Protein AF-A0A7W7TY33-F1 (afdb_monomer_lite)

Secondary structure (DSSP, 8-state):
--GGGT----HHHHHHHHHHHHHS---TTSHHHHHSS--PPPPP------------------------------PPPPPP-------------EEEEE----PPPTTTTTHHHHHHHTGGG--EEEEEEEEEE-HHHHHHHHHHHSS----EEEEEEE--EEEEEEE--GGGGGTHHHHHHHHHHHHHTT-SS-EEEEEEE-SSTT-SEEESSTT-TTPPPB-GGGG--TTS-EEEEEEE-S-SHHHHSSHHHHHHHHHHTTS-EEEEESS-GGGGGGSS--EEEEEEE-SSSSS-GGGSEEE-SSS-TTT----S---BEE-SSHHHHHHHHHHHHSTT-EEEEEEEPP-SS--S--SS--SSS-HHHHHHHHHHHS-HHHHHHHHHHHHH-SB-HHHHHHHHHHT-TT--HHHHHHHHHTT-EEE-S-TT----GGG--EEE-HHHHHHHHTTS-HHHHHHHHHHHHHHHHHHTTS-S----EEE-TT-SEEE-TT---SHHHHHHHHHHTTPPPPP---------------------------------------PPPP----------------TTTS---TTEEEPPTTS-SEETTEEEEEEESSS-SSEEEEEEE-TT--EEEEEEESSS-HHHHHHHHHHHHHHHHHHTTSSSPPEEEEESSSSS-EEEEE--BSSTT-TTSPBPEEHHHHHHHH---TT-HHHHHHHHHHHHHHHHHHHTTEE-----GGGEEE-SS-EEE--GGG-EETTB--TTTTTT----TTSPPS--TT--S-----HHHHHHHHHHHHHHHHH---SS---HHHHHHHHHHTT--HHHHHHHHHHT-SSGGGSPPHHHHHHHHHTTS--------------PPPP---------S--EEEETTEEEEEEEEE--SSS-B-GGGEEEEEEEEEPP--HHHHHHHHHHHHHHHHHHHTT-------EEEEEEEEEEEE-TTT--EEEEEEEEEEEHHHHHHHGGGTTSBPTTTS-BHHHHHTTTS-GGGS-GGG---EEEEEEEEETTTTEEEEEEE-TT-SSSTTSEE-SEEEE-BGGGS-TTSPPP-HHHHHHHHIIIII---TTS--EEEEEEEEEETTTTEEEEEEEEEETT--HHHHHHHHHT--TTTTSEEEEEEEESSHHHHHHHHHTS-GGGB-TTHHHHHHHHHHHHHHHHTTT-GGGHHHHHHHHHHHHHHHHHHT---

Organism: NCBI:txid2663842

Foldseek 3Di:
DVVVVVDDDDPVRVVVVVVCVVVDDPDCPDPVNVVPPPDDDDDDDDDDDDDDDDDDDDDDDDDDDDDDDDDDDDDDDDDDDDDDDDDDDDDDWFFWFFFDDPDDQPCNVPLVLQLVLLVLLQFWDFDPVAKDFPVVVQVVCCVVPVDNDTDIGRDTHQQAAEEEEEEQDLLCLLVVSVSVSVQVSVVVSNSHNYYHYWYFHQADPPPRWTFPPHLDPDGDTHDLCVQADQVQRYEYEYEEQQAGPCLQVCVVVVSQLVNLQRKHYEYAHRADPVCCVQHSFDWDKWKWAAQDQIGHQQRIDIHHPPDDCVVDPDPGRWYFYAYSHSVQSSLSSCRNNDHGDIDITTTGDDCPDRPPNLFDDPDDDDLVVLLVSLVVRADPLLLLLLLLDLLQDQFFSVVSVLLQVLVDDVRDSNSVSSNVRSPQKDFPDDPPDPDRSRRTTIHGDPVSSVVSNVPDDLVVSVSSLVSSVVSRVVRGPDDDDGDPIDRDNPHPDIDDPVNHGRPVSVCVSCVVVVHDDPDDDDDDDDDDDDDDDDDDDDDDDDDDDDDDDDDDDDDDDDDDDDDDDDDDDDDDDDDPPPPVNLCQAPQKDADDPLDDQDDPQWGFGIWGDPDDPQWTWTWTAHPVRFTKIKIFGDNDDLVLVLLLQVQQQVLLVQCCCQQAFHWPDWASPDVRGMTITHFDFQENPDSSGHGFDQQVSVCVVPPAPQPDPLLLQQLLQLLRSLLSCVVSQKDQLADDSRQWGDHPPGIHGDDRSQIAGNNRTRPCNVVRHDPALLFQDPDDPDDPDPPDRDSLRSLSSSLVRSLCNNQVDGHDPLDVVVSVVSNVVSVDDPQLSVLSNQSRDNDSVSHDGSVVSNVSSVVVPPDDDDDDDDADFDDDDDDDDDDDDDDDDPPQDAFLNDRFLKFFPDFDLLDFQDQVLEFEAEDAAEADDDPQLVVLLVVLVVVQVVCVVVVHDHDDKFKFKFWQAKDWDADPPPRHTRIYTYIYIDIPSLLCSALVQQVPQRPPPRDGVCCVFVPPDTLRPGRRSLARWEKEAEFEAEQPQQWTKWFAFDQPDDALHQAIAGNFMDIHGPVQCDPVRDGRTSVVVVQVRCCQAQVQDPPFDKDKGFRGKMARNNRRYIYTAMYIYRNPDDPVRSVVSVVVPGNPPNGTDDMDIWRLALLGLSLVVLVDDSSRHRRCGVVSSLSNNQNVQCVVVVSDNCSNVRNVVSSVVSSVVSVVVVDRD

pLDDT: mean 74.13, std 21.99, range [22.78, 98.38]

InterPro domains:
  IPR000086 NUDIX hydrolase domain [PS51462] (1025-1182)
  IPR000719 Protein kinase domain [PS50011] (601-867)
  IPR000719 Protein kinase domain [SM00220] (613-858)
  IPR011009 Protein kinase-like domain superfamily [SSF56112] (617-857)
  IPR047738 SAV_2336-like, N-terminal [NF041121] (11-476)

Radius of gyration: 40.47 Å; chains: 1; bounding box: 117×120×110 Å

Structure (mmCIF, N/CA/C/O backbone):
data_AF-A0A7W7TY33-F1
#
_entry.id   AF-A0A7W7TY33-F1
#
loop_
_atom_site.group_PDB
_atom_site.id
_atom_site.type_symbol
_atom_site.label_atom_id
_atom_site.label_alt_id
_atom_site.label_comp_id
_atom_site.label_asym_id
_atom_site.label_entity_id
_atom_site.label_seq_id
_atom_site.pdbx_PDB_ins_code
_atom_site.Cartn_x
_atom_site.Cartn_y
_atom_site.Cartn_z
_atom_site.occupancy
_atom_site.B_iso_or_equiv
_atom_site.auth_seq_id
_atom_site.auth_comp_id
_atom_site.auth_asym_id
_atom_site.auth_atom_id
_atom_site.pdbx_PDB_model_num
ATOM 1 N N . MET A 1 1 ? -62.928 -41.002 2.457 1.00 47.41 1 MET A N 1
ATOM 2 C CA . MET A 1 1 ? -61.979 -40.848 1.328 1.00 47.41 1 MET A CA 1
ATOM 3 C C . MET A 1 1 ? -60.578 -41.348 1.660 1.00 47.41 1 MET A C 1
ATOM 5 O O . MET A 1 1 ? -60.188 -42.322 1.042 1.00 47.41 1 MET A O 1
ATOM 9 N N . LEU A 1 2 ? -59.819 -40.757 2.600 1.00 51.94 2 LEU A N 1
ATOM 10 C CA . LEU A 1 2 ? -58.489 -41.295 2.966 1.00 51.94 2 LEU A CA 1
ATOM 11 C C . LEU A 1 2 ? -58.579 -42.592 3.796 1.00 51.94 2 LEU A C 1
ATOM 13 O O . LEU A 1 2 ? -57.885 -43.550 3.478 1.00 51.94 2 LEU A O 1
ATOM 17 N N . ALA A 1 3 ? -59.533 -42.698 4.728 1.00 49.41 3 ALA A N 1
ATOM 18 C CA . ALA A 1 3 ? -59.826 -43.958 5.431 1.00 49.41 3 ALA A CA 1
ATOM 19 C C . ALA A 1 3 ? -60.241 -45.111 4.483 1.00 49.41 3 ALA A C 1
ATOM 21 O O . ALA A 1 3 ? -59.934 -46.270 4.737 1.00 49.41 3 ALA A O 1
ATOM 22 N N . ASP A 1 4 ? -60.865 -44.796 3.340 1.00 54.66 4 ASP A N 1
ATOM 23 C CA . ASP A 1 4 ? -61.274 -45.792 2.332 1.00 54.66 4 ASP A CA 1
ATOM 24 C C . ASP A 1 4 ? -60.102 -46.277 1.456 1.00 54.66 4 ASP A C 1
ATOM 26 O O . ASP A 1 4 ? -60.261 -47.211 0.674 1.00 54.66 4 ASP A O 1
ATOM 30 N N . SER A 1 5 ? -58.925 -45.646 1.569 1.00 61.31 5 SER A N 1
ATOM 31 C CA . SER A 1 5 ? -57.701 -46.045 0.858 1.00 61.31 5 SER A CA 1
ATOM 32 C C . SER A 1 5 ? -56.844 -47.060 1.630 1.00 61.31 5 SER A C 1
ATOM 34 O O . SER A 1 5 ? -55.813 -47.496 1.124 1.00 61.31 5 SER A O 1
ATOM 36 N N . GLY A 1 6 ? -57.288 -47.469 2.828 1.00 52.22 6 GLY A N 1
ATOM 37 C CA . GLY A 1 6 ? -56.640 -48.500 3.646 1.00 52.22 6 GLY A CA 1
ATOM 38 C C . GLY A 1 6 ? -55.338 -48.061 4.323 1.00 52.22 6 GLY A C 1
ATOM 39 O O . GLY A 1 6 ? -54.584 -48.913 4.786 1.00 52.22 6 GLY A O 1
ATOM 40 N N . VAL A 1 7 ? -55.065 -46.755 4.370 1.00 56.97 7 VAL A N 1
ATOM 41 C CA . VAL A 1 7 ? -53.898 -46.183 5.049 1.00 56.97 7 VAL A CA 1
ATOM 42 C C . VAL A 1 7 ? -54.368 -45.547 6.354 1.00 56.97 7 VAL A C 1
ATOM 44 O O . VAL A 1 7 ? -55.088 -44.548 6.324 1.00 56.97 7 VAL A O 1
ATOM 47 N N . ASP A 1 8 ? -53.985 -46.144 7.483 1.00 56.97 8 ASP A N 1
ATOM 48 C CA . ASP A 1 8 ? -54.199 -45.562 8.810 1.00 56.97 8 ASP A CA 1
ATOM 49 C C . ASP A 1 8 ? -53.185 -44.430 9.001 1.00 56.97 8 ASP A C 1
ATOM 51 O O . ASP A 1 8 ? -51.979 -44.674 9.045 1.00 56.97 8 ASP A O 1
ATOM 55 N N . LEU A 1 9 ? -53.672 -43.191 9.046 1.00 67.50 9 LEU A N 1
ATOM 56 C CA . LEU A 1 9 ? -52.867 -41.999 9.309 1.00 67.50 9 LEU A CA 1
ATOM 57 C C . LEU A 1 9 ? -53.221 -41.478 10.698 1.00 67.50 9 LEU A C 1
ATOM 59 O O . LEU A 1 9 ? -54.401 -41.359 11.034 1.00 67.50 9 LEU A O 1
ATOM 63 N N . SER A 1 10 ? -52.206 -41.146 11.487 1.00 74.75 10 SER A N 1
ATOM 64 C CA . SER A 1 10 ? -52.386 -40.433 12.751 1.00 74.75 10 SER A CA 1
ATOM 65 C C . SER A 1 10 ? -52.919 -39.011 12.525 1.00 74.75 10 SER A C 1
ATOM 67 O O . SER A 1 10 ? -52.795 -38.446 11.436 1.00 74.75 10 SER A O 1
ATOM 69 N N . ASP A 1 11 ? -53.493 -38.404 13.568 1.00 68.81 11 ASP A N 1
ATOM 70 C CA . ASP A 1 11 ? -54.038 -37.040 13.495 1.00 68.81 11 ASP A CA 1
ATOM 71 C C . ASP A 1 11 ? -52.972 -36.005 13.074 1.00 68.81 11 ASP A C 1
ATOM 73 O O . ASP A 1 11 ? -53.282 -35.054 12.354 1.00 68.81 11 ASP A O 1
ATOM 77 N N . GLU A 1 12 ? -51.708 -36.209 13.464 1.00 62.41 12 GLU A N 1
ATOM 78 C CA . GLU A 1 12 ? -50.574 -35.371 13.044 1.00 62.41 12 GLU A CA 1
ATOM 79 C C . GLU A 1 12 ? -50.222 -35.575 11.566 1.00 62.41 12 GLU A C 1
ATOM 81 O O . GLU A 1 12 ? -50.047 -34.599 10.839 1.00 62.41 12 GLU A O 1
ATOM 86 N N . GLU A 1 13 ? -50.208 -36.816 11.076 1.00 68.00 13 GLU A N 1
ATOM 87 C CA . GLU A 1 13 ? -49.953 -37.100 9.659 1.00 68.00 13 GLU A CA 1
ATOM 88 C C . GLU A 1 13 ? -51.079 -36.574 8.762 1.00 68.00 13 GLU A C 1
ATOM 90 O O . GLU A 1 13 ? -50.826 -36.100 7.654 1.00 68.00 13 GLU A O 1
ATOM 95 N N . LEU A 1 14 ? -52.327 -36.594 9.239 1.00 76.12 14 LEU A N 1
ATOM 96 C CA . LEU A 1 14 ? -53.452 -35.991 8.530 1.00 76.12 14 LEU A CA 1
ATOM 97 C C . LEU A 1 14 ? -53.300 -34.464 8.434 1.00 76.12 14 LEU A C 1
ATOM 99 O O . LEU A 1 14 ? -53.557 -33.885 7.374 1.00 76.12 14 LEU A O 1
ATOM 103 N N . LEU A 1 15 ? -52.859 -33.813 9.514 1.00 71.25 15 LEU A N 1
ATOM 104 C CA . LEU A 1 15 ? -52.579 -32.376 9.530 1.00 71.25 15 LEU A CA 1
ATOM 105 C C . LEU A 1 15 ? -51.406 -32.014 8.611 1.00 71.25 15 LEU A C 1
ATOM 107 O O . LEU A 1 15 ? -51.510 -31.039 7.866 1.00 71.25 15 LEU A O 1
ATOM 111 N N . ASP A 1 16 ? -50.345 -32.821 8.588 1.00 71.25 16 ASP A N 1
ATOM 112 C CA . ASP A 1 16 ? -49.207 -32.645 7.683 1.00 71.25 16 ASP A CA 1
ATOM 113 C C . ASP A 1 16 ? -49.609 -32.821 6.215 1.00 71.25 16 ASP A C 1
ATOM 115 O O . ASP A 1 16 ? -49.199 -32.034 5.358 1.00 71.25 16 ASP A O 1
ATOM 119 N N . VAL A 1 17 ? -50.464 -33.800 5.905 1.00 74.50 17 VAL A N 1
ATOM 120 C CA . VAL A 1 17 ? -50.998 -34.006 4.549 1.00 74.50 17 VAL A CA 1
ATOM 121 C C . VAL A 1 17 ? -51.836 -32.808 4.103 1.00 74.50 17 VAL A C 1
ATOM 123 O O . VAL A 1 17 ? -51.675 -32.342 2.972 1.00 74.50 17 VAL A O 1
ATOM 126 N N . LEU A 1 18 ? -52.691 -32.268 4.976 1.00 73.38 18 LEU A N 1
ATOM 127 C CA . LEU A 1 18 ? -53.491 -31.076 4.676 1.00 73.38 18 LEU A CA 1
ATOM 128 C C . LEU A 1 18 ? -52.609 -29.827 4.512 1.00 73.38 18 LEU A C 1
ATOM 130 O O . LEU A 1 18 ? -52.807 -29.049 3.578 1.00 73.38 18 LEU A O 1
ATOM 134 N N . TRP A 1 19 ? -51.587 -29.672 5.356 1.00 74.88 19 TRP A N 1
ATOM 135 C CA . TRP A 1 19 ? -50.620 -28.575 5.291 1.00 74.88 19 TRP A CA 1
ATOM 136 C C . TRP A 1 19 ? -49.748 -28.627 4.025 1.00 74.88 19 TRP A C 1
ATOM 138 O O . TRP A 1 19 ? -49.467 -27.591 3.414 1.00 74.88 19 TRP A O 1
ATOM 148 N N . LEU A 1 20 ? -49.342 -29.829 3.598 1.00 67.69 20 LEU A N 1
ATOM 149 C CA . LEU A 1 20 ? -48.585 -30.062 2.365 1.00 67.69 20 LEU A CA 1
ATOM 150 C C . LEU A 1 20 ? -49.447 -29.861 1.118 1.00 67.69 20 LEU A C 1
ATOM 152 O O . LEU A 1 20 ? -48.968 -29.272 0.148 1.00 67.69 20 LEU A O 1
ATOM 156 N N . ALA A 1 21 ? -50.708 -30.300 1.138 1.00 72.19 21 ALA A N 1
ATOM 157 C CA . ALA A 1 21 ? -51.642 -30.110 0.028 1.00 72.19 21 ALA A CA 1
ATOM 158 C C . ALA A 1 21 ? -51.876 -28.621 -0.281 1.00 72.19 21 ALA A C 1
ATOM 160 O O . ALA A 1 21 ? -52.006 -28.244 -1.443 1.00 72.19 21 ALA A O 1
ATOM 161 N N . GLU A 1 22 ? -51.853 -27.762 0.741 1.00 61.41 22 GLU A N 1
ATOM 162 C CA . GLU A 1 22 ? -52.018 -26.314 0.586 1.00 61.41 22 GLU A CA 1
ATOM 163 C C . GLU A 1 22 ? -50.740 -25.605 0.083 1.00 61.41 22 GLU A C 1
ATOM 165 O O . GLU A 1 22 ? -50.812 -24.542 -0.535 1.00 61.41 22 GLU A O 1
ATOM 170 N N . ARG A 1 23 ? -49.553 -26.188 0.319 1.00 61.56 23 ARG A N 1
ATOM 171 C CA . ARG A 1 23 ? -48.241 -25.571 0.023 1.00 61.56 23 ARG A CA 1
ATOM 172 C C . ARG A 1 23 ? -47.513 -26.139 -1.195 1.00 61.56 23 ARG A C 1
ATOM 174 O O . ARG A 1 23 ? -46.548 -25.527 -1.659 1.00 61.56 23 ARG A O 1
ATOM 181 N N . LEU A 1 24 ? -47.936 -27.288 -1.716 1.00 57.62 24 LEU A N 1
ATOM 182 C CA . LEU A 1 24 ? -47.354 -27.882 -2.916 1.00 57.62 24 LEU A CA 1
ATOM 183 C C . LEU A 1 24 ? -48.027 -27.323 -4.188 1.00 57.62 24 LEU A C 1
ATOM 185 O O . LEU A 1 24 ? -49.253 -27.224 -4.265 1.00 57.62 24 LEU A O 1
ATOM 189 N N . PRO A 1 25 ? -47.251 -26.944 -5.221 1.00 52.38 25 PRO A N 1
ATOM 190 C CA . PRO A 1 25 ? -47.812 -26.411 -6.458 1.00 52.38 25 PRO A CA 1
ATOM 191 C C . PRO A 1 25 ? -48.638 -27.478 -7.195 1.00 52.38 25 PRO A C 1
ATOM 193 O O . PRO A 1 25 ? -48.138 -28.561 -7.503 1.00 52.38 25 PRO A O 1
ATOM 196 N N . HIS A 1 26 ? -49.883 -27.136 -7.539 1.00 54.81 26 HIS A N 1
ATOM 197 C CA . HIS A 1 26 ? -50.854 -27.989 -8.242 1.00 54.81 26 HIS A CA 1
ATOM 198 C C . HIS A 1 26 ? -50.542 -28.122 -9.746 1.00 54.81 26 HIS A C 1
ATOM 200 O O . HIS A 1 26 ? -51.379 -27.841 -10.600 1.00 54.81 26 HIS A O 1
ATOM 206 N N . SER A 1 27 ? -49.312 -28.500 -10.098 1.00 53.00 27 SER A N 1
ATOM 207 C CA . SER A 1 27 ? -48.923 -28.707 -11.498 1.00 53.00 27 SER A CA 1
ATOM 208 C C . SER A 1 27 ? -48.765 -30.192 -11.815 1.00 53.00 27 SER A C 1
ATOM 210 O O . SER A 1 27 ? -48.079 -30.917 -11.090 1.00 53.00 27 SER A O 1
ATOM 212 N N . ASP A 1 28 ? -49.298 -30.617 -12.963 1.00 50.50 28 ASP A N 1
ATOM 213 C CA . ASP A 1 28 ? -49.179 -31.972 -13.536 1.00 50.50 28 ASP A CA 1
ATOM 214 C C . ASP A 1 28 ? -47.726 -32.453 -13.767 1.00 50.50 28 ASP A C 1
ATOM 216 O O . ASP A 1 28 ? -47.497 -33.581 -14.213 1.00 50.50 28 ASP A O 1
ATOM 220 N N . GLY A 1 29 ? -46.732 -31.601 -13.490 1.00 54.44 29 GLY A N 1
ATOM 221 C CA . GLY A 1 29 ? -45.300 -31.879 -13.592 1.00 54.44 29 GLY A CA 1
ATOM 222 C C . GLY A 1 29 ? -44.601 -32.213 -12.269 1.00 54.44 29 GLY A C 1
ATOM 223 O O . GLY A 1 29 ? -43.384 -32.414 -12.283 1.00 54.44 29 GLY A O 1
ATOM 224 N N . ALA A 1 30 ? -45.313 -32.269 -11.137 1.00 50.69 30 ALA A N 1
ATOM 225 C CA . ALA A 1 30 ? -44.710 -32.601 -9.846 1.00 50.69 30 ALA A CA 1
ATOM 226 C C . ALA A 1 30 ? -44.099 -34.027 -9.846 1.00 50.69 30 ALA A C 1
ATOM 228 O O . ALA A 1 30 ? -44.675 -34.942 -10.443 1.00 50.69 30 ALA A O 1
ATOM 229 N N . PRO A 1 31 ? -42.960 -34.266 -9.160 1.00 43.66 31 PRO A N 1
ATOM 230 C CA . PRO A 1 31 ? -42.275 -35.566 -9.157 1.00 43.66 31 PRO A CA 1
ATOM 231 C C . PRO A 1 31 ? -43.176 -36.733 -8.727 1.00 43.66 31 PRO A C 1
ATOM 233 O O . PRO A 1 31 ? -43.094 -37.817 -9.301 1.00 43.66 31 PRO A O 1
ATOM 236 N N . VAL A 1 32 ? -44.086 -36.483 -7.779 1.00 44.03 32 VAL A N 1
ATOM 237 C CA . VAL A 1 32 ? -45.062 -37.464 -7.278 1.00 44.03 32 VAL A CA 1
ATOM 238 C C . VAL A 1 32 ? -46.130 -37.782 -8.334 1.00 44.03 32 VAL A C 1
ATOM 240 O O . VAL A 1 32 ? -46.418 -38.950 -8.578 1.00 44.03 32 VAL A O 1
ATOM 243 N N . ALA A 1 33 ? -46.628 -36.778 -9.066 1.00 50.41 33 ALA A N 1
ATOM 244 C CA . ALA A 1 33 ? -47.552 -36.982 -10.189 1.00 50.41 33 ALA A CA 1
ATOM 245 C C . ALA A 1 33 ? -46.900 -37.763 -11.347 1.00 50.41 33 ALA A C 1
ATOM 247 O O . ALA A 1 33 ? -47.572 -38.504 -12.062 1.00 50.41 33 ALA A O 1
ATOM 248 N N . ARG A 1 34 ? -45.574 -37.649 -11.513 1.00 49.94 34 ARG A N 1
ATOM 249 C CA . ARG A 1 34 ? -44.783 -38.435 -12.476 1.00 49.94 34 ARG A CA 1
ATOM 250 C C . ARG A 1 34 ? -44.565 -39.883 -12.032 1.00 49.94 34 ARG A C 1
ATOM 252 O O . ARG A 1 34 ? -44.548 -40.761 -12.888 1.00 49.94 34 ARG A O 1
ATOM 259 N N . ALA A 1 35 ? -44.422 -40.122 -10.728 1.00 44.88 35 ALA A N 1
ATOM 260 C CA . ALA A 1 35 ? -44.275 -41.457 -10.148 1.00 44.88 35 ALA A CA 1
ATOM 261 C C . ALA A 1 35 ? -45.592 -42.257 -10.148 1.00 44.88 35 ALA A C 1
ATOM 263 O O . ALA A 1 35 ? -45.559 -43.478 -10.255 1.00 44.88 35 ALA A O 1
ATOM 264 N N . MET A 1 36 ? -46.743 -41.575 -10.084 1.00 43.41 36 MET A N 1
ATOM 265 C CA . MET A 1 36 ? -48.071 -42.205 -10.100 1.00 43.41 36 MET A CA 1
ATOM 266 C C . MET A 1 36 ? -48.673 -42.394 -11.501 1.00 43.41 36 MET A C 1
ATOM 268 O O . MET A 1 36 ? -49.753 -42.971 -11.628 1.00 43.41 36 MET A O 1
ATOM 272 N N . ARG A 1 37 ? -48.004 -41.945 -12.575 1.00 44.72 37 ARG A N 1
ATOM 273 C CA . ARG A 1 37 ? -48.457 -42.243 -13.942 1.00 44.72 37 ARG A CA 1
ATOM 274 C C . ARG A 1 37 ? -48.167 -43.715 -14.259 1.00 44.72 37 ARG A C 1
ATOM 276 O O . ARG A 1 37 ? -46.995 -44.095 -14.248 1.00 44.72 37 ARG A O 1
ATOM 283 N N . PRO A 1 38 ? -49.179 -44.543 -14.584 1.00 40.47 38 PRO A N 1
ATOM 284 C CA . PRO A 1 38 ? -48.934 -45.909 -15.017 1.00 40.47 38 PRO A CA 1
ATOM 285 C C . PRO A 1 38 ? -48.066 -45.866 -16.275 1.00 40.47 38 PRO A C 1
ATOM 287 O O . PRO A 1 38 ? -48.416 -45.261 -17.290 1.00 40.47 38 PRO A O 1
ATOM 290 N N . ARG A 1 39 ? -46.877 -46.457 -16.171 1.00 36.03 39 ARG A N 1
ATOM 291 C CA . ARG A 1 39 ? -45.895 -46.541 -17.247 1.00 36.03 39 ARG A CA 1
ATOM 292 C C . ARG A 1 39 ? -46.512 -47.363 -18.381 1.00 36.03 39 ARG A C 1
ATOM 294 O O . ARG A 1 39 ? -46.601 -48.581 -18.275 1.00 36.03 39 ARG A O 1
ATOM 301 N N . ALA A 1 40 ? -46.969 -46.693 -19.438 1.00 34.84 40 ALA A N 1
ATOM 302 C CA . ALA A 1 40 ? -47.463 -47.359 -20.637 1.00 34.84 40 ALA A CA 1
ATOM 303 C C . ALA A 1 40 ? -46.340 -48.234 -21.212 1.00 34.84 40 ALA A C 1
ATOM 305 O O . ALA A 1 40 ? -45.254 -47.743 -21.533 1.00 34.84 40 ALA A O 1
ATOM 306 N N . ALA A 1 41 ? -46.590 -49.539 -21.270 1.00 32.44 41 ALA A N 1
ATOM 307 C CA . ALA A 1 41 ? -45.672 -50.503 -21.848 1.00 32.44 41 ALA A CA 1
ATOM 308 C C . ALA A 1 41 ? -45.509 -50.231 -23.359 1.00 32.44 41 ALA A C 1
ATOM 310 O O . ALA A 1 41 ? -46.512 -50.008 -24.041 1.00 32.44 41 ALA A O 1
ATOM 311 N N . PRO A 1 42 ? -44.280 -50.242 -23.905 1.00 35.22 42 PRO A N 1
ATOM 312 C CA . PRO A 1 42 ? -44.078 -50.252 -25.349 1.00 35.22 42 PRO A CA 1
ATOM 313 C C . PRO A 1 42 ? -44.578 -51.583 -25.951 1.00 35.22 42 PRO A C 1
ATOM 315 O O . PRO A 1 42 ? -44.583 -52.604 -25.257 1.00 35.22 42 PRO A O 1
ATOM 318 N N . PRO A 1 43 ? -45.026 -51.592 -27.220 1.00 34.62 43 PRO A N 1
ATOM 319 C CA . PRO A 1 43 ? -45.651 -52.759 -27.829 1.00 34.62 43 PRO A CA 1
ATOM 320 C C . PRO A 1 43 ? -44.643 -53.897 -28.029 1.00 34.62 43 PRO A C 1
ATOM 322 O O . PRO A 1 43 ? -43.539 -53.696 -28.532 1.00 34.62 43 PRO A O 1
ATOM 325 N N . SER A 1 44 ? -45.064 -55.100 -27.641 1.00 34.28 44 SER A N 1
ATOM 326 C CA . SER A 1 44 ? -44.389 -56.364 -27.928 1.00 34.28 44 SER A CA 1
ATOM 327 C C . SER A 1 44 ? -44.562 -56.742 -29.401 1.00 34.28 44 SER A C 1
ATOM 329 O O . SER A 1 44 ? -45.684 -56.752 -29.907 1.00 34.28 44 SER A O 1
ATOM 331 N N . ALA A 1 45 ? -43.463 -57.111 -30.059 1.00 30.64 45 ALA A N 1
ATOM 332 C CA . ALA A 1 45 ? -43.466 -57.945 -31.258 1.00 30.64 45 ALA A CA 1
ATOM 333 C C . ALA A 1 45 ? -42.307 -58.957 -31.170 1.00 30.64 45 ALA A C 1
ATOM 335 O O . ALA A 1 45 ? -41.191 -58.705 -31.607 1.00 30.64 45 ALA A O 1
ATOM 336 N N . LEU A 1 46 ? -42.623 -60.049 -30.469 1.00 31.48 46 LEU A N 1
ATOM 337 C CA . LEU A 1 46 ? -42.194 -61.452 -30.583 1.00 31.48 46 LEU A CA 1
ATOM 338 C C . LEU A 1 46 ? -41.019 -61.821 -31.512 1.00 31.48 46 LEU A C 1
ATOM 340 O O . LEU A 1 46 ? -41.044 -61.553 -32.711 1.00 31.48 46 LEU A O 1
ATOM 344 N N . GLY A 1 47 ? -40.099 -62.620 -30.959 1.00 29.33 47 GLY A N 1
ATOM 345 C CA . GLY A 1 47 ? -39.107 -63.395 -31.705 1.00 29.33 47 GLY A CA 1
ATOM 346 C C . GLY A 1 47 ? -38.312 -64.377 -30.834 1.00 29.33 47 GLY A C 1
ATOM 347 O O . GLY A 1 47 ? -37.150 -64.125 -30.558 1.00 29.33 47 GLY A O 1
ATOM 348 N N . GLU A 1 48 ? -38.986 -65.462 -30.436 1.00 30.55 48 GLU A N 1
ATOM 349 C CA . GLU A 1 48 ? -38.490 -66.826 -30.143 1.00 30.55 48 GLU A CA 1
ATOM 350 C C . GLU A 1 48 ? -37.517 -67.131 -28.976 1.00 30.55 48 GLU A C 1
ATOM 352 O O . GLU A 1 48 ? -36.444 -66.564 -28.794 1.00 30.55 48 GLU A O 1
ATOM 357 N N . GLU A 1 49 ? -37.950 -68.132 -28.202 1.00 29.70 49 GLU A N 1
ATOM 358 C CA . GLU A 1 49 ? -37.365 -68.752 -27.011 1.00 29.70 49 GLU A CA 1
ATOM 359 C C . GLU A 1 49 ? -36.201 -69.707 -27.323 1.00 29.70 49 GLU A C 1
ATOM 361 O O . GLU A 1 49 ? -36.302 -70.479 -28.277 1.00 29.70 49 GLU A O 1
ATOM 366 N N . ARG A 1 50 ? -35.197 -69.789 -26.423 1.00 27.62 50 ARG A N 1
ATOM 367 C CA . ARG A 1 50 ? -34.741 -71.033 -25.735 1.00 27.62 50 ARG A CA 1
ATOM 368 C C . ARG A 1 50 ? -33.539 -70.797 -24.780 1.00 27.62 50 ARG A C 1
ATOM 370 O O . ARG A 1 50 ? -32.926 -69.741 -24.866 1.00 27.62 50 ARG A O 1
ATOM 377 N N . PRO A 1 51 ? -33.234 -71.702 -23.819 1.00 33.91 51 PRO A N 1
ATOM 378 C CA . PRO A 1 51 ? -33.496 -71.474 -22.393 1.00 33.91 51 PRO A CA 1
ATOM 379 C C . PRO A 1 51 ? -32.245 -71.464 -21.479 1.00 33.91 51 PRO A C 1
ATOM 381 O O . PRO A 1 51 ? -31.142 -71.823 -21.887 1.00 33.91 51 PRO A O 1
ATOM 384 N N . LEU A 1 52 ? -32.475 -71.072 -20.219 1.00 38.19 52 LEU A N 1
ATOM 385 C CA . LEU A 1 52 ? -31.579 -71.155 -19.051 1.00 38.19 52 LEU A CA 1
ATOM 386 C C . LEU A 1 52 ? -31.134 -72.596 -18.719 1.00 38.19 52 LEU A C 1
ATOM 388 O O . LEU A 1 52 ? -31.775 -73.560 -19.144 1.00 38.19 52 LEU A O 1
ATOM 392 N N . PRO A 1 53 ? -30.123 -72.728 -17.842 1.00 34.56 53 PRO A N 1
ATOM 393 C CA . PRO A 1 53 ? -30.297 -73.583 -16.668 1.00 34.56 53 PRO A CA 1
ATOM 394 C C . PRO A 1 53 ? -29.997 -72.833 -15.351 1.00 34.56 53 PRO A C 1
ATOM 396 O O . PRO A 1 53 ? -28.894 -72.319 -15.164 1.00 34.56 53 PRO A O 1
ATOM 399 N N . ASP A 1 54 ? -31.019 -72.690 -14.494 1.00 31.91 54 ASP A N 1
ATOM 400 C CA . ASP A 1 54 ? -31.214 -73.389 -13.200 1.00 31.91 54 ASP A CA 1
ATOM 401 C C . ASP A 1 54 ? -29.939 -73.869 -12.463 1.00 31.91 54 ASP A C 1
ATOM 403 O O . ASP A 1 54 ? -29.050 -74.457 -13.069 1.00 31.91 54 ASP A O 1
ATOM 407 N N . THR A 1 55 ? -29.759 -73.740 -11.140 1.00 31.39 55 THR A N 1
ATOM 408 C CA . THR A 1 55 ? -30.702 -73.710 -9.996 1.00 31.39 55 THR A CA 1
ATOM 409 C C . THR A 1 55 ? -29.897 -73.450 -8.702 1.00 31.39 55 THR A C 1
ATOM 411 O O . THR A 1 55 ? -28.719 -73.797 -8.682 1.00 31.39 55 THR A O 1
ATOM 414 N N . ASP A 1 56 ? -30.543 -72.858 -7.681 1.00 30.25 56 ASP A N 1
ATOM 415 C CA . ASP A 1 56 ? -30.553 -73.183 -6.227 1.00 30.25 56 ASP A CA 1
ATOM 416 C C . ASP A 1 56 ? -29.249 -73.664 -5.520 1.00 30.25 56 ASP A C 1
ATOM 418 O O . ASP A 1 56 ? -28.472 -74.442 -6.047 1.00 30.25 56 ASP A O 1
ATOM 422 N N . GLU A 1 57 ? -28.907 -73.334 -4.269 1.00 30.20 57 GLU A N 1
ATOM 423 C CA . GLU A 1 57 ? -29.734 -73.150 -3.075 1.00 30.20 57 GLU A CA 1
ATOM 424 C C . GLU A 1 57 ? -28.852 -72.696 -1.876 1.00 30.20 57 GLU A C 1
ATOM 426 O O . GLU A 1 57 ? -27.663 -73.004 -1.810 1.00 30.20 57 GLU A O 1
ATOM 431 N N . ALA A 1 58 ? -29.506 -72.073 -0.888 1.00 28.36 58 ALA A N 1
ATOM 432 C CA . ALA A 1 58 ? -29.252 -72.140 0.563 1.00 28.36 58 ALA A CA 1
ATOM 433 C C . ALA A 1 58 ? -28.014 -71.488 1.240 1.00 28.36 58 ALA A C 1
ATOM 435 O O . ALA A 1 58 ? -26.862 -71.847 1.020 1.00 28.36 58 ALA A O 1
ATOM 436 N N . GLY A 1 59 ? -28.309 -70.689 2.285 1.00 26.83 59 GLY A N 1
ATOM 437 C CA . GLY A 1 59 ? -27.659 -70.879 3.593 1.00 26.83 59 GLY A CA 1
ATOM 438 C C . GLY A 1 59 ? -27.107 -69.651 4.338 1.00 26.83 59 GLY A C 1
ATOM 439 O O . GLY A 1 59 ? -25.956 -69.287 4.160 1.00 26.83 59 GLY A O 1
ATOM 440 N N . THR A 1 60 ? -27.897 -69.157 5.301 1.00 28.47 60 THR A N 1
ATOM 441 C CA . THR A 1 60 ? -27.483 -68.899 6.704 1.00 28.47 60 THR A CA 1
ATOM 442 C C . THR A 1 60 ? -26.552 -67.713 7.061 1.00 28.47 60 THR A C 1
ATOM 444 O O . THR A 1 60 ? -25.349 -67.712 6.840 1.00 28.47 60 THR A O 1
ATOM 447 N N . THR A 1 61 ? -27.180 -66.739 7.738 1.00 27.23 61 THR A N 1
ATOM 448 C CA . THR A 1 61 ? -26.770 -65.872 8.875 1.00 27.23 61 THR A CA 1
ATOM 449 C C . THR A 1 61 ? -25.289 -65.686 9.285 1.00 27.23 61 THR A C 1
ATOM 451 O O . THR A 1 61 ? -24.632 -66.639 9.685 1.00 27.23 61 THR A O 1
ATOM 454 N N . ALA A 1 62 ? -24.893 -64.398 9.341 1.00 31.09 62 ALA A N 1
ATOM 455 C CA . ALA A 1 62 ? -24.038 -63.629 10.287 1.00 31.09 62 ALA A CA 1
ATOM 456 C C . ALA A 1 62 ? -22.937 -64.329 11.134 1.00 31.09 62 ALA A C 1
ATOM 458 O O . ALA A 1 62 ? -23.188 -65.355 11.761 1.00 31.09 62 ALA A O 1
ATOM 459 N N . PRO A 1 63 ? -21.758 -63.683 11.318 1.00 31.27 63 PRO A N 1
ATOM 460 C CA . PRO A 1 63 ? -21.590 -62.770 12.466 1.00 31.27 63 PRO A CA 1
ATOM 461 C C . PRO A 1 63 ? -20.746 -61.486 12.201 1.00 31.27 63 PRO A C 1
ATOM 463 O O . PRO A 1 63 ? -20.207 -61.320 11.107 1.00 31.27 63 PRO A O 1
ATOM 466 N N . PRO A 1 64 ? -20.669 -60.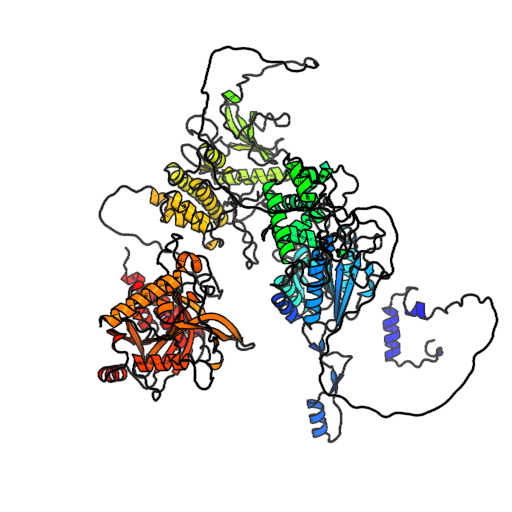552 13.183 1.00 35.62 64 PRO A N 1
ATOM 467 C CA . PRO A 1 64 ? -20.246 -59.154 13.022 1.00 35.62 64 PRO A CA 1
ATOM 468 C C . PRO A 1 64 ? -18.828 -58.875 13.617 1.00 35.62 64 PRO A C 1
ATOM 470 O O . PRO A 1 64 ? -17.976 -59.755 13.544 1.00 35.62 64 PRO A O 1
ATOM 473 N N . PRO A 1 65 ? -18.496 -57.660 14.110 1.00 49.69 65 PRO A N 1
ATOM 474 C CA . PRO A 1 65 ? -17.571 -56.703 13.497 1.00 49.69 65 PRO A CA 1
ATOM 475 C C . PRO A 1 65 ? -16.211 -56.575 14.223 1.00 49.69 65 PRO A C 1
ATOM 477 O O . PRO A 1 65 ? -16.086 -56.911 15.397 1.00 49.69 65 PRO A O 1
ATOM 480 N N . ALA A 1 66 ? -15.206 -55.972 13.575 1.00 25.97 66 ALA A N 1
ATOM 481 C CA . ALA A 1 66 ? -14.049 -55.397 14.273 1.00 25.97 66 ALA A CA 1
ATOM 482 C C . ALA A 1 66 ? -13.433 -54.217 13.494 1.00 25.97 66 ALA A C 1
ATOM 484 O O . ALA A 1 66 ? -12.962 -54.369 12.370 1.00 25.97 66 ALA A O 1
ATOM 485 N N . SER A 1 67 ? -13.431 -53.042 14.124 1.00 26.55 67 SER A N 1
ATOM 486 C CA . SER A 1 67 ? -12.566 -51.890 13.809 1.00 26.55 67 SER A CA 1
ATOM 487 C C . SER A 1 67 ? -11.252 -51.997 14.630 1.00 26.55 67 SER A C 1
ATOM 489 O O . SER A 1 67 ? -11.167 -52.856 15.504 1.00 26.55 67 SER A O 1
ATOM 491 N N . PRO A 1 68 ? -10.304 -51.041 14.562 1.00 49.59 68 PRO A N 1
ATOM 492 C CA . PRO A 1 68 ? -9.443 -50.661 13.432 1.00 49.59 68 PRO A CA 1
ATOM 493 C C . PRO A 1 68 ? -7.941 -50.579 13.844 1.00 49.59 68 PRO A C 1
ATOM 495 O O . PRO A 1 68 ? -7.643 -50.318 15.005 1.00 49.59 68 PRO A O 1
ATOM 498 N N . ALA A 1 69 ? -6.977 -50.670 12.911 1.00 24.83 69 ALA A N 1
ATOM 499 C CA . ALA A 1 69 ? -5.627 -50.094 13.103 1.00 24.83 69 ALA A CA 1
ATOM 500 C C . ALA A 1 69 ? -4.801 -49.936 11.800 1.00 24.83 69 ALA A C 1
ATOM 502 O O . ALA A 1 69 ? -4.470 -50.914 11.144 1.00 24.83 69 ALA A O 1
ATOM 503 N N . LYS A 1 70 ? -4.481 -48.665 11.511 1.00 26.23 70 LYS A N 1
ATOM 504 C CA . LYS A 1 70 ? -3.250 -48.020 10.987 1.00 26.23 70 LYS A CA 1
ATOM 505 C C . LYS A 1 70 ? -2.368 -48.594 9.849 1.00 26.23 70 LYS A C 1
ATOM 507 O O . LYS A 1 70 ? -1.791 -49.666 9.948 1.00 26.23 70 LYS A O 1
ATOM 512 N N . ASP A 1 71 ? -2.113 -47.646 8.933 1.00 26.91 71 ASP A N 1
ATOM 513 C CA . ASP A 1 71 ? -0.880 -47.267 8.215 1.00 26.91 71 ASP A CA 1
ATOM 514 C C . ASP A 1 71 ? -0.317 -48.118 7.062 1.00 26.91 71 ASP A C 1
ATOM 516 O O . ASP A 1 71 ? -0.001 -49.295 7.186 1.00 26.91 71 ASP A O 1
ATOM 520 N N . GLY A 1 72 ? -0.079 -47.429 5.935 1.00 23.95 72 GLY A N 1
ATOM 521 C CA . GLY A 1 72 ? 0.736 -47.907 4.818 1.00 23.95 72 GLY A CA 1
ATOM 522 C C . GLY A 1 72 ? 0.524 -47.110 3.529 1.00 23.95 72 GLY A C 1
ATOM 523 O O . GLY A 1 72 ? -0.326 -47.456 2.716 1.00 23.95 72 GLY A O 1
ATOM 524 N N . ALA A 1 73 ? 1.303 -46.043 3.340 1.00 28.97 73 ALA A N 1
ATOM 525 C CA . ALA A 1 73 ? 1.366 -45.252 2.112 1.00 28.97 73 ALA A CA 1
ATOM 526 C C . ALA A 1 73 ? 1.761 -46.096 0.880 1.00 28.97 73 ALA A C 1
ATOM 528 O O . ALA A 1 73 ? 2.654 -46.941 0.964 1.00 28.97 73 ALA A O 1
ATOM 529 N N . ARG A 1 74 ? 1.150 -45.822 -0.283 1.00 25.80 74 ARG A N 1
ATOM 530 C CA . ARG A 1 74 ? 1.630 -46.283 -1.597 1.00 25.80 74 ARG A CA 1
ATOM 531 C C . ARG A 1 74 ? 1.279 -45.275 -2.696 1.00 25.80 74 ARG A C 1
ATOM 533 O O . ARG A 1 74 ? 0.134 -44.847 -2.809 1.00 25.80 74 ARG A O 1
ATOM 540 N N . GLU A 1 75 ? 2.300 -44.893 -3.457 1.00 25.94 75 GLU A N 1
ATOM 541 C CA . GLU A 1 75 ? 2.254 -44.026 -4.641 1.00 25.94 75 GLU A CA 1
ATOM 542 C C . GLU A 1 75 ? 1.435 -44.647 -5.795 1.00 25.94 75 GLU A C 1
ATOM 544 O O . GLU A 1 75 ? 1.394 -45.877 -5.904 1.00 25.94 75 GLU A O 1
ATOM 549 N N . PRO A 1 76 ? 0.842 -43.850 -6.707 1.00 29.64 76 PRO A N 1
ATOM 550 C CA . PRO A 1 76 ? 0.275 -44.357 -7.955 1.00 29.64 76 PRO A CA 1
ATOM 551 C C . PRO A 1 76 ? 1.305 -44.330 -9.099 1.00 29.64 76 PRO A C 1
ATOM 553 O O . PRO A 1 76 ? 1.825 -43.274 -9.457 1.00 29.64 76 PRO A O 1
ATOM 556 N N . GLY A 1 77 ? 1.565 -45.501 -9.690 1.00 24.45 77 GLY A N 1
ATOM 557 C CA . GLY A 1 77 ? 2.371 -45.678 -10.901 1.00 24.45 77 GLY A CA 1
ATOM 558 C C . GLY A 1 77 ? 1.626 -45.328 -12.198 1.00 24.45 77 GLY A C 1
ATOM 559 O O . GLY A 1 77 ? 0.402 -45.415 -12.277 1.00 24.45 77 GLY A O 1
ATOM 560 N N . ALA A 1 78 ? 2.399 -44.938 -13.214 1.00 24.66 78 ALA A N 1
ATOM 561 C CA . ALA A 1 78 ? 1.964 -44.597 -14.569 1.00 24.66 78 ALA A CA 1
ATOM 562 C C . ALA A 1 78 ? 1.556 -45.831 -15.411 1.00 24.66 78 ALA A C 1
ATOM 564 O O . ALA A 1 78 ? 2.152 -46.897 -15.234 1.00 24.66 78 ALA A O 1
ATOM 565 N N . PRO A 1 79 ? 0.623 -45.700 -16.378 1.00 28.31 79 PRO A N 1
ATOM 566 C CA . PRO A 1 79 ? 0.338 -46.743 -17.360 1.00 28.31 79 PRO A CA 1
ATOM 567 C C . PRO A 1 79 ? 1.073 -46.507 -18.697 1.00 28.31 79 PRO A C 1
ATOM 569 O O . PRO A 1 79 ? 0.996 -45.433 -19.289 1.00 28.31 79 PRO A O 1
ATOM 572 N N . LEU A 1 80 ? 1.752 -47.547 -19.191 1.00 24.81 80 LEU A N 1
ATOM 573 C CA . LEU A 1 80 ? 2.133 -47.722 -20.600 1.00 24.81 80 LEU A CA 1
ATOM 574 C C . LEU A 1 80 ? 0.928 -48.244 -21.394 1.00 24.81 80 LEU A C 1
ATOM 576 O O . LEU A 1 80 ? 0.316 -49.188 -20.916 1.00 24.81 80 LEU A O 1
ATOM 580 N N . HIS A 1 81 ? 0.704 -47.773 -22.629 1.00 24.67 81 HIS A N 1
ATOM 581 C CA . HIS A 1 81 ? 0.306 -48.613 -23.776 1.00 24.67 81 HIS A CA 1
ATOM 582 C C . HIS A 1 81 ? 0.669 -47.940 -25.117 1.00 24.67 81 HIS A C 1
ATOM 584 O O . HIS A 1 81 ? 0.631 -46.721 -25.246 1.00 24.67 81 HIS A O 1
ATOM 590 N N . ALA A 1 82 ? 1.072 -48.771 -26.085 1.00 23.52 82 ALA A N 1
ATOM 591 C CA . ALA A 1 82 ? 1.712 -48.440 -27.359 1.00 23.52 82 ALA A CA 1
ATOM 592 C C . ALA A 1 82 ? 0.738 -48.389 -28.559 1.00 23.52 82 ALA A C 1
ATOM 594 O O . ALA A 1 82 ? -0.319 -49.017 -28.538 1.00 23.52 82 ALA A O 1
ATOM 595 N N . SER A 1 83 ? 1.149 -47.683 -29.620 1.00 25.08 83 SER A N 1
ATOM 596 C CA . SER A 1 83 ? 0.485 -47.550 -30.933 1.00 25.08 83 SER A CA 1
ATOM 597 C C . SER A 1 83 ? 0.470 -48.828 -31.796 1.00 25.08 83 SER A C 1
ATOM 599 O O . SER A 1 83 ? 1.317 -49.704 -31.619 1.00 25.08 83 SER A O 1
ATOM 601 N N . PRO A 1 84 ? -0.348 -48.841 -32.869 1.00 30.08 84 PRO A N 1
ATOM 602 C CA . PRO A 1 84 ? -0.003 -49.428 -34.169 1.00 30.08 84 PRO A CA 1
ATOM 603 C C . PRO A 1 84 ? -0.037 -48.376 -35.310 1.00 30.08 84 PRO A C 1
ATOM 605 O O . PRO A 1 84 ? -0.711 -47.355 -35.209 1.00 30.08 84 PRO A O 1
ATOM 608 N N . GLY A 1 85 ? 0.743 -48.597 -36.377 1.00 25.81 85 GLY A N 1
ATOM 609 C CA . GLY A 1 85 ? 1.188 -47.567 -37.336 1.00 25.81 85 GLY A CA 1
ATOM 610 C C . GLY A 1 85 ? 0.557 -47.535 -38.745 1.00 25.81 85 GLY A C 1
ATOM 611 O O . GLY A 1 85 ? 0.004 -48.535 -39.180 1.00 25.81 85 GLY A O 1
ATOM 612 N N . ALA A 1 86 ? 0.750 -46.367 -39.403 1.00 29.86 86 ALA A N 1
ATOM 613 C CA . ALA A 1 86 ? 1.046 -46.002 -40.825 1.00 29.86 86 ALA A CA 1
ATOM 614 C C . ALA A 1 86 ? 0.231 -46.614 -42.012 1.00 29.86 86 ALA A C 1
ATOM 616 O O . ALA A 1 86 ? -0.198 -47.755 -41.876 1.00 29.86 86 ALA A O 1
ATOM 617 N N . PRO A 1 87 ? 0.074 -45.953 -43.211 1.00 34.72 87 PRO A N 1
ATOM 618 C CA . PRO A 1 87 ? 1.076 -45.083 -43.886 1.00 34.72 87 PRO A CA 1
ATOM 619 C C . PRO A 1 87 ? 0.620 -43.874 -44.780 1.00 34.72 87 PRO A C 1
ATOM 621 O O . PRO A 1 87 ? -0.392 -43.930 -45.467 1.00 34.72 87 PRO A O 1
ATOM 624 N N . GLY A 1 88 ? 1.494 -42.851 -44.890 1.00 25.91 88 GLY A N 1
ATOM 625 C CA . GLY A 1 88 ? 1.991 -42.284 -46.171 1.00 25.91 88 GLY A CA 1
ATOM 626 C C . GLY A 1 88 ? 1.385 -41.003 -46.794 1.00 25.91 88 GLY A C 1
ATOM 627 O O . GLY A 1 88 ? 0.409 -41.109 -47.523 1.00 25.91 88 GLY A O 1
ATOM 628 N N . SER A 1 89 ? 2.079 -39.850 -46.681 1.00 25.72 89 SER A N 1
ATOM 629 C CA . SER A 1 89 ? 2.478 -38.970 -47.818 1.00 25.72 89 SER A CA 1
ATOM 630 C C . SER A 1 89 ? 3.298 -37.728 -47.380 1.00 25.72 89 SER A C 1
ATOM 632 O O . SER A 1 89 ? 2.753 -36.792 -46.809 1.00 25.72 89 SER A O 1
ATOM 634 N N . GLY A 1 90 ? 4.595 -37.701 -47.711 1.00 27.92 90 GLY A N 1
ATOM 635 C CA . GLY A 1 90 ? 5.333 -36.538 -48.244 1.00 27.92 90 GLY A CA 1
ATOM 636 C C . GLY A 1 90 ? 5.315 -35.149 -47.576 1.00 27.92 90 GLY A C 1
ATOM 637 O O . GLY A 1 90 ? 5.309 -34.177 -48.326 1.00 27.92 90 GLY A O 1
ATOM 638 N N . ALA A 1 91 ? 5.385 -35.016 -46.249 1.00 29.03 91 ALA A N 1
ATOM 639 C CA . ALA A 1 91 ? 5.730 -33.744 -45.589 1.00 29.03 91 ALA A CA 1
ATOM 640 C C . ALA A 1 91 ? 7.075 -33.882 -44.850 1.00 29.03 91 ALA A C 1
ATOM 642 O O . ALA A 1 91 ? 7.360 -34.943 -44.300 1.00 29.03 91 ALA A O 1
ATOM 643 N N . GLN A 1 92 ? 7.930 -32.853 -44.868 1.00 32.16 92 GLN A N 1
ATOM 644 C CA . GLN A 1 92 ? 9.201 -32.847 -44.127 1.00 32.16 92 GLN A CA 1
ATOM 645 C C . GLN A 1 92 ? 8.920 -32.866 -42.612 1.00 32.16 92 GLN A C 1
ATOM 647 O O . GLN A 1 92 ? 8.611 -31.843 -42.003 1.00 32.16 92 GLN A O 1
ATOM 652 N N . GLU A 1 93 ? 9.007 -34.054 -42.012 1.00 32.00 93 GLU A N 1
ATOM 653 C CA . GLU A 1 93 ? 8.725 -34.306 -40.595 1.00 32.00 93 GLU A CA 1
ATOM 654 C C . GLU A 1 93 ? 9.807 -33.684 -39.692 1.00 32.00 93 GLU A C 1
ATOM 656 O O . GLU A 1 93 ? 10.994 -33.968 -39.849 1.00 32.00 93 GLU A O 1
ATOM 661 N N . HIS A 1 94 ? 9.399 -32.856 -38.722 1.00 34.97 94 HIS A N 1
ATOM 662 C CA . HIS A 1 94 ? 10.284 -32.305 -37.689 1.00 34.97 94 HIS A CA 1
ATOM 663 C C . HIS A 1 94 ? 9.930 -32.884 -36.311 1.00 34.97 94 HIS A C 1
ATOM 665 O O . HIS A 1 94 ? 8.754 -32.997 -35.952 1.00 34.97 94 HIS A O 1
ATOM 671 N N . SER A 1 95 ? 10.958 -33.221 -35.529 1.00 32.31 95 SER A N 1
ATOM 672 C CA . SER A 1 95 ? 10.823 -33.713 -34.154 1.00 32.31 95 SER A CA 1
ATOM 673 C C . SER A 1 95 ? 10.576 -32.582 -33.148 1.00 32.31 95 SER A C 1
ATOM 675 O O . SER A 1 95 ? 11.148 -31.496 -33.265 1.00 32.31 95 SER A O 1
ATOM 677 N N . GLY A 1 96 ? 9.732 -32.830 -32.142 1.00 40.62 96 GLY A N 1
ATOM 678 C CA . GLY A 1 96 ? 9.385 -31.882 -31.080 1.00 40.62 96 GLY A CA 1
ATOM 679 C C . GLY A 1 96 ? 9.745 -32.361 -29.671 1.00 40.62 96 GLY A C 1
ATOM 680 O O . GLY A 1 96 ? 9.760 -33.564 -29.406 1.00 40.62 96 GLY A O 1
ATOM 681 N N . LEU A 1 97 ? 10.026 -31.419 -28.760 1.00 34.25 97 LEU A N 1
ATOM 682 C CA . LEU A 1 97 ? 10.253 -31.688 -27.331 1.00 34.25 97 LEU A CA 1
ATOM 683 C C . LEU A 1 97 ? 9.131 -31.058 -26.471 1.00 34.25 97 LEU A C 1
ATOM 685 O O . LEU A 1 97 ? 8.884 -29.858 -26.616 1.00 34.25 97 LEU A O 1
ATOM 689 N N . PRO A 1 98 ? 8.471 -31.805 -25.562 1.00 35.62 98 PRO A N 1
ATOM 690 C CA . PRO A 1 98 ? 7.490 -31.244 -24.628 1.00 35.62 98 PRO A CA 1
ATOM 691 C C . PRO A 1 98 ? 8.170 -30.405 -23.528 1.00 35.62 98 PRO A C 1
ATOM 693 O O . PRO A 1 98 ? 9.158 -30.836 -22.930 1.00 35.62 98 PRO A O 1
ATOM 696 N N . VAL A 1 99 ? 7.644 -29.207 -23.233 1.00 38.66 99 VAL A N 1
ATOM 697 C CA . VAL A 1 99 ? 8.240 -28.252 -22.270 1.00 38.66 99 VAL A CA 1
ATOM 698 C C . VAL A 1 99 ? 7.210 -27.738 -21.263 1.00 38.66 99 VAL A C 1
ATOM 700 O O . VAL A 1 99 ? 6.403 -26.885 -21.607 1.00 38.66 99 VAL A O 1
ATOM 703 N N . ARG A 1 100 ? 7.253 -28.155 -19.989 1.00 44.91 100 ARG A N 1
ATOM 704 C CA . ARG A 1 100 ? 6.374 -27.568 -18.954 1.00 44.91 100 ARG A CA 1
ATOM 705 C C . ARG A 1 100 ? 6.724 -26.106 -18.688 1.00 44.91 100 ARG A C 1
ATOM 707 O O . ARG A 1 100 ? 7.859 -25.793 -18.336 1.00 44.91 100 ARG A O 1
ATOM 714 N N . THR A 1 101 ? 5.729 -25.228 -18.732 1.00 42.78 101 THR A N 1
ATOM 715 C CA . THR A 1 101 ? 5.882 -23.838 -18.297 1.00 42.78 101 THR A CA 1
ATOM 716 C C . THR A 1 101 ? 5.654 -23.744 -16.780 1.00 42.78 101 THR A C 1
ATOM 718 O O . THR A 1 101 ? 4.591 -24.132 -16.289 1.00 42.78 101 THR A O 1
ATOM 721 N N . PRO A 1 102 ? 6.626 -23.273 -15.974 1.00 40.44 102 PRO A N 1
ATOM 722 C CA . PRO A 1 102 ? 6.428 -22.989 -14.561 1.00 40.44 102 PRO A CA 1
ATOM 723 C C . PRO A 1 102 ? 5.634 -21.691 -14.454 1.00 40.44 102 PRO A C 1
ATOM 725 O O . PRO A 1 102 ? 6.153 -20.622 -14.154 1.00 40.44 102 PRO A O 1
ATOM 728 N N . GLU A 1 103 ? 4.347 -21.766 -14.740 1.00 50.81 103 GLU A N 1
ATOM 729 C CA . GLU A 1 103 ? 3.446 -20.676 -14.421 1.00 50.81 103 GLU A CA 1
ATOM 730 C C . GLU A 1 103 ? 3.301 -20.602 -12.887 1.00 50.81 103 GLU A C 1
ATOM 732 O O . GLU A 1 103 ? 2.935 -21.591 -12.234 1.00 50.81 103 GLU A O 1
ATOM 737 N N . GLY A 1 104 ? 3.580 -19.435 -12.298 1.00 51.53 104 GLY A N 1
ATOM 738 C CA . GLY A 1 104 ? 3.323 -19.169 -10.878 1.00 51.53 104 GLY A CA 1
ATOM 739 C C . GLY A 1 104 ? 1.846 -19.393 -10.526 1.00 51.53 104 GLY A C 1
ATOM 740 O O . GLY A 1 104 ? 0.970 -19.191 -11.366 1.00 51.53 104 GLY A O 1
ATOM 741 N N . LYS A 1 105 ? 1.541 -19.857 -9.302 1.00 52.47 105 LYS A N 1
ATOM 742 C CA . LYS A 1 105 ? 0.134 -20.008 -8.881 1.00 52.47 105 LYS A CA 1
ATOM 743 C C . LYS A 1 105 ? -0.548 -18.641 -8.862 1.00 52.47 105 LYS A C 1
ATOM 745 O O . LYS A 1 105 ? 0.007 -17.706 -8.289 1.00 52.47 105 LYS A O 1
ATOM 750 N N . SER A 1 106 ? -1.759 -18.555 -9.413 1.00 56.06 106 SER A N 1
ATOM 751 C CA . SER A 1 106 ? -2.543 -17.311 -9.445 1.00 56.06 106 SER A CA 1
ATOM 752 C C . SER A 1 106 ? -2.865 -16.815 -8.031 1.00 56.06 106 SER A C 1
ATOM 754 O O . SER A 1 106 ? -2.964 -15.616 -7.800 1.00 56.06 106 SER A O 1
ATOM 756 N N . LEU A 1 107 ? -2.980 -17.744 -7.078 1.00 57.66 107 LEU A N 1
ATOM 757 C CA . LEU A 1 107 ? -3.241 -17.506 -5.666 1.00 57.66 107 LEU A CA 1
ATOM 758 C C . LEU A 1 107 ? -2.019 -17.772 -4.762 1.00 57.66 107 LEU A C 1
ATOM 760 O O . LEU A 1 107 ? -2.184 -17.713 -3.552 1.00 57.66 107 LEU A O 1
ATOM 764 N N . ALA A 1 108 ? -0.802 -18.054 -5.265 1.00 53.41 108 ALA A N 1
ATOM 765 C CA . ALA A 1 108 ? 0.336 -18.524 -4.431 1.00 53.41 108 ALA A CA 1
ATOM 766 C C . ALA A 1 108 ? 0.610 -17.659 -3.191 1.00 53.41 108 ALA A C 1
ATOM 768 O O . ALA A 1 108 ? 0.781 -18.190 -2.096 1.00 53.41 108 ALA A O 1
ATOM 769 N N . ALA A 1 109 ? 0.652 -16.337 -3.368 1.00 53.88 109 ALA A N 1
ATOM 770 C CA . ALA A 1 109 ? 0.915 -15.388 -2.285 1.00 53.88 109 ALA A CA 1
ATOM 771 C C . ALA A 1 109 ? -0.293 -15.207 -1.339 1.00 53.88 109 ALA A C 1
ATOM 773 O O . ALA A 1 109 ? -0.140 -14.808 -0.184 1.00 53.88 109 ALA A O 1
ATOM 774 N N . HIS A 1 110 ? -1.498 -15.551 -1.802 1.00 61.53 110 HIS A N 1
ATOM 775 C CA . HIS A 1 110 ? -2.767 -15.240 -1.141 1.00 61.53 110 HIS A CA 1
ATOM 776 C C . HIS A 1 110 ? -3.525 -16.478 -0.629 1.00 61.53 110 HIS A C 1
ATOM 778 O O . HIS A 1 110 ? -4.477 -16.324 0.131 1.00 61.53 110 HIS A O 1
ATOM 784 N N . GLU A 1 111 ? -3.091 -17.701 -0.962 1.00 73.75 111 GLU A N 1
ATOM 785 C CA . GLU A 1 111 ? -3.761 -18.977 -0.646 1.00 73.75 111 GLU A CA 1
ATOM 786 C C . GLU A 1 111 ? -4.007 -19.124 0.868 1.00 73.75 111 GLU A C 1
ATOM 788 O O . GLU A 1 111 ? -5.108 -19.456 1.314 1.00 73.75 111 GLU A O 1
ATOM 793 N N . LEU A 1 112 ? -3.000 -18.786 1.684 1.00 74.69 112 LEU A N 1
ATOM 794 C CA . LEU A 1 112 ? -3.090 -18.841 3.145 1.00 74.69 112 LEU A CA 1
ATOM 795 C C . LEU A 1 112 ? -4.065 -17.790 3.703 1.00 74.69 112 LEU A C 1
ATOM 797 O O . LEU A 1 112 ? -4.870 -18.092 4.588 1.00 74.69 112 LEU A O 1
ATOM 801 N N . HIS A 1 113 ? -4.003 -16.560 3.192 1.00 82.06 113 HIS A N 1
ATOM 802 C CA . HIS A 1 113 ? -4.860 -15.456 3.628 1.00 82.06 113 HIS A CA 1
ATOM 803 C C . HIS A 1 113 ? -6.322 -15.691 3.236 1.00 82.06 113 HIS A C 1
ATOM 805 O O . HIS A 1 113 ? -7.218 -15.476 4.050 1.00 82.06 113 HIS A O 1
ATOM 811 N N . LEU A 1 114 ? -6.568 -16.220 2.038 1.00 81.88 114 LEU A N 1
ATOM 812 C CA . LEU A 1 114 ? -7.903 -16.546 1.541 1.00 81.88 114 LEU A CA 1
ATOM 813 C C . LEU A 1 114 ? -8.487 -17.768 2.277 1.00 81.88 114 LEU A C 1
ATOM 815 O O . LEU A 1 114 ? -9.653 -17.769 2.667 1.00 81.88 114 LEU A O 1
ATOM 819 N N . GLY A 1 115 ? -7.656 -18.759 2.622 1.00 83.81 115 GLY A N 1
ATOM 820 C CA . GLY A 1 115 ? -8.045 -19.852 3.519 1.00 83.81 115 GLY A CA 1
ATOM 821 C C . GLY A 1 115 ? -8.378 -19.395 4.952 1.00 83.81 115 GLY A C 1
ATOM 822 O O . GLY A 1 115 ? -9.266 -19.968 5.594 1.00 83.81 115 GLY A O 1
ATOM 823 N N . ARG A 1 116 ? -7.698 -18.355 5.464 1.00 84.88 116 ARG A N 1
ATOM 824 C CA . ARG A 1 116 ? -8.017 -17.708 6.754 1.00 84.88 116 ARG A CA 1
ATOM 825 C C . ARG A 1 116 ? -9.311 -16.895 6.682 1.00 84.88 116 ARG A C 1
ATOM 827 O O . ARG A 1 116 ? -10.087 -16.955 7.631 1.00 84.88 116 ARG A O 1
ATOM 834 N N . ALA A 1 117 ? -9.575 -16.218 5.567 1.00 89.50 117 ALA A N 1
ATOM 835 C CA . ALA A 1 117 ? -10.794 -15.439 5.343 1.00 89.50 117 ALA A CA 1
ATOM 836 C C . ALA A 1 117 ? -12.079 -16.286 5.428 1.00 89.50 117 ALA A C 1
ATOM 838 O O . ALA A 1 117 ? -13.120 -15.790 5.843 1.00 89.50 117 ALA A O 1
ATOM 839 N N . LEU A 1 118 ? -11.998 -17.587 5.122 1.00 90.56 118 LEU A N 1
ATOM 840 C CA . LEU A 1 118 ? -13.114 -18.536 5.239 1.00 90.56 118 LEU A CA 1
ATOM 841 C C . LEU A 1 118 ? -13.334 -19.086 6.661 1.00 90.56 118 LEU A C 1
ATOM 843 O O . LEU A 1 118 ? -14.269 -19.858 6.876 1.00 90.56 118 LEU A O 1
ATOM 847 N N . ARG A 1 119 ? -12.493 -18.733 7.649 1.00 89.62 119 ARG A N 1
ATOM 848 C CA . ARG A 1 119 ? -12.631 -19.201 9.045 1.00 89.62 119 ARG A CA 1
ATOM 849 C C . ARG A 1 119 ? -14.024 -18.971 9.646 1.00 89.62 119 ARG A C 1
ATOM 851 O O . ARG A 1 119 ? -14.498 -19.916 10.277 1.00 89.62 119 ARG A O 1
ATOM 858 N N . PRO A 1 120 ? -14.703 -17.823 9.434 1.00 91.75 120 PRO A N 1
ATOM 859 C CA . PRO A 1 120 ? -16.051 -17.609 9.958 1.00 91.75 120 PRO A CA 1
ATOM 860 C C . PRO A 1 120 ? -17.054 -18.683 9.516 1.00 91.75 120 PRO A C 1
ATOM 862 O O . PRO A 1 120 ? -17.951 -19.027 10.273 1.00 91.75 120 PRO A O 1
ATOM 865 N N . LEU A 1 121 ? -16.878 -19.287 8.334 1.00 91.31 121 LEU A N 1
ATOM 866 C CA . LEU A 1 121 ? -17.781 -20.324 7.824 1.00 91.31 121 LEU A CA 1
ATOM 867 C C . LEU A 1 121 ? -17.536 -21.712 8.438 1.00 91.31 121 LEU A C 1
ATOM 869 O O . LEU A 1 121 ? -18.393 -22.583 8.302 1.00 91.31 121 LEU A O 1
ATOM 873 N N . LYS A 1 122 ? -16.419 -21.936 9.152 1.00 90.88 122 LYS A N 1
ATOM 874 C CA . LYS A 1 122 ? -16.021 -23.246 9.719 1.00 90.88 122 LYS A CA 1
ATOM 875 C C . LYS A 1 122 ? -16.801 -23.650 10.980 1.00 90.88 122 LYS A C 1
ATOM 877 O O . LYS A 1 122 ? -16.309 -24.435 11.794 1.00 90.88 122 LYS A O 1
ATOM 882 N N . LEU A 1 123 ? -18.009 -23.124 11.158 1.00 85.88 123 LEU A N 1
ATOM 883 C CA . LEU A 1 123 ? -18.863 -23.437 12.296 1.00 85.88 123 LEU A CA 1
ATOM 884 C C . LEU A 1 123 ? -19.347 -24.890 12.226 1.00 85.88 123 LEU A C 1
ATOM 886 O O . LEU A 1 123 ? -19.685 -25.414 11.160 1.00 85.88 123 LEU A O 1
ATOM 890 N N . ARG A 1 124 ? -19.412 -25.539 13.390 1.00 87.62 124 ARG A N 1
ATOM 891 C CA . ARG A 1 124 ? -20.115 -26.812 13.551 1.00 87.62 124 ARG A CA 1
ATOM 892 C C . ARG A 1 124 ? -21.371 -26.579 14.372 1.00 87.62 124 ARG A C 1
ATOM 894 O O . ARG A 1 124 ? -21.276 -26.191 15.536 1.00 87.62 124 ARG A O 1
ATOM 901 N N . LEU A 1 125 ? -22.525 -26.795 13.753 1.00 84.12 125 LEU A N 1
ATOM 902 C CA . LEU A 1 125 ? -23.828 -26.652 14.392 1.00 84.12 125 LEU A CA 1
ATOM 903 C C . LEU A 1 125 ? -24.412 -28.038 14.702 1.00 84.12 125 LEU A C 1
ATOM 905 O O . LEU A 1 125 ? -24.027 -29.015 14.052 1.00 84.12 125 LEU A O 1
ATOM 909 N N . PRO A 1 126 ? -25.291 -28.143 15.714 1.00 83.88 126 PRO A N 1
ATOM 910 C CA . PRO A 1 126 ? -26.057 -29.359 15.967 1.00 83.88 126 PRO A CA 1
ATOM 911 C C . PRO A 1 126 ? -26.809 -29.785 14.697 1.00 83.88 126 PRO A C 1
ATOM 913 O O . PRO A 1 126 ? -27.551 -28.985 14.131 1.00 83.88 126 PRO A O 1
ATOM 916 N N . ASP A 1 127 ? -26.592 -31.014 14.232 1.00 82.31 127 ASP A N 1
ATOM 917 C CA . ASP A 1 127 ? -27.330 -31.597 13.113 1.00 82.31 127 ASP A CA 1
ATOM 918 C C . ASP A 1 127 ? -28.521 -32.390 13.669 1.00 82.31 127 ASP A C 1
ATOM 920 O O . ASP A 1 127 ? -28.300 -33.397 14.343 1.00 82.31 127 ASP A O 1
ATOM 924 N N . PRO A 1 128 ? -29.775 -31.966 13.431 1.00 73.56 128 PRO A N 1
ATOM 925 C CA . PRO A 1 128 ? -30.940 -32.627 14.016 1.00 73.56 128 PRO A CA 1
ATOM 926 C C . PRO A 1 128 ? -31.124 -34.066 13.511 1.00 73.56 128 PRO A C 1
ATOM 928 O O . PRO A 1 128 ? -31.754 -34.871 14.191 1.00 73.56 128 PRO A O 1
ATOM 931 N N . TRP A 1 129 ? -30.542 -34.410 12.359 1.00 79.88 129 TRP A N 1
ATOM 932 C CA . TRP A 1 129 ? -30.681 -35.722 11.723 1.00 79.88 129 TRP A CA 1
ATOM 933 C C . TRP A 1 129 ? -29.588 -36.710 12.124 1.00 79.88 129 TRP A C 1
ATOM 935 O O . TRP A 1 129 ? -29.661 -37.889 11.783 1.00 79.88 129 TRP A O 1
ATOM 945 N N . LYS A 1 130 ? -28.553 -36.245 12.831 1.00 82.44 130 LYS A N 1
ATOM 946 C CA . LYS A 1 130 ? -27.445 -37.085 13.278 1.00 82.44 130 LYS A CA 1
ATOM 947 C C . LYS A 1 130 ? -27.315 -36.970 14.783 1.00 82.44 130 LYS A C 1
ATOM 949 O O . LYS A 1 130 ? -27.042 -35.891 15.286 1.00 82.44 130 LYS A O 1
ATOM 954 N N . GLN A 1 131 ? -27.458 -38.077 15.499 1.00 87.81 131 GLN A N 1
ATOM 955 C CA . GLN A 1 131 ? -27.277 -38.100 16.949 1.00 87.81 131 GLN A CA 1
ATOM 956 C C . GLN A 1 131 ? -25.955 -38.772 17.330 1.00 87.81 131 GLN A C 1
ATOM 958 O O . GLN A 1 131 ? -25.471 -39.661 16.630 1.00 87.81 131 GLN A O 1
ATOM 963 N N . GLU A 1 132 ? -25.351 -38.305 18.417 1.00 91.38 132 GLU A N 1
ATOM 964 C CA . GLU A 1 132 ? -24.186 -38.901 19.069 1.00 91.38 132 GLU A CA 1
ATOM 965 C C . GLU A 1 132 ? -24.492 -39.125 20.552 1.00 91.38 132 GLU A C 1
ATOM 967 O O . GLU A 1 132 ? -25.359 -38.463 21.125 1.00 91.38 132 GLU A O 1
ATOM 972 N N . LEU A 1 133 ? -23.777 -40.054 21.178 1.00 91.00 133 LEU A N 1
ATOM 973 C CA . LEU A 1 133 ? -23.898 -40.299 22.609 1.00 91.00 133 LEU A CA 1
ATOM 974 C C . LEU A 1 133 ? -23.348 -39.096 23.391 1.00 91.00 133 LEU A C 1
ATOM 976 O O . LEU A 1 133 ? -22.201 -38.693 23.195 1.00 91.00 133 LEU A O 1
ATOM 980 N N . ASP A 1 134 ? -24.145 -38.525 24.291 1.00 89.88 134 ASP A N 1
ATOM 981 C CA . ASP A 1 134 ? -23.650 -37.590 25.297 1.00 89.88 134 ASP A CA 1
ATOM 982 C C . ASP A 1 134 ? -23.043 -38.407 26.435 1.00 89.88 134 ASP A C 1
ATOM 984 O O . ASP A 1 134 ? -23.733 -38.791 27.378 1.00 89.88 134 ASP A O 1
ATOM 988 N N . GLU A 1 135 ? -21.755 -38.728 26.313 1.00 91.75 135 GLU A N 1
ATOM 989 C CA . GLU A 1 135 ? -21.045 -39.580 27.273 1.00 91.75 135 GLU A CA 1
ATOM 990 C C . GLU A 1 135 ? -21.177 -39.059 28.709 1.00 91.75 135 GLU A C 1
ATOM 992 O O . GLU A 1 135 ? -21.487 -39.826 29.616 1.00 91.75 135 GLU A O 1
ATOM 997 N N . ALA A 1 136 ? -21.022 -37.749 28.918 1.00 88.50 136 ALA A N 1
ATOM 998 C CA . ALA A 1 136 ? -21.086 -37.151 30.247 1.00 88.50 136 ALA A CA 1
ATOM 999 C C . ALA A 1 136 ? -22.492 -37.260 30.856 1.00 88.50 136 ALA A C 1
ATOM 1001 O O . ALA A 1 136 ? -22.629 -37.652 32.015 1.00 88.50 136 ALA A O 1
ATOM 1002 N N . ARG A 1 137 ? -23.546 -36.957 30.082 1.00 87.25 137 ARG A N 1
ATOM 1003 C CA . ARG A 1 137 ? -24.929 -37.105 30.568 1.00 87.25 137 ARG A CA 1
ATOM 1004 C C . ARG A 1 137 ? -25.364 -38.552 30.707 1.00 87.25 137 ARG A C 1
ATOM 1006 O O . ARG A 1 137 ? -26.117 -38.849 31.622 1.00 87.25 137 ARG A O 1
ATOM 1013 N N . THR A 1 138 ? -24.885 -39.431 29.835 1.00 89.44 138 THR A N 1
ATOM 1014 C CA . THR A 1 138 ? -25.125 -40.872 29.930 1.00 89.44 138 THR A CA 1
ATOM 1015 C C . THR A 1 138 ? -24.526 -41.407 31.225 1.00 89.44 138 THR A C 1
ATOM 1017 O O . THR A 1 138 ? -25.235 -42.017 32.011 1.00 89.44 138 THR A O 1
ATOM 1020 N N . VAL A 1 139 ? -23.261 -41.092 31.523 1.00 90.31 139 VAL A N 1
ATOM 1021 C CA . VAL A 1 139 ? -22.612 -41.505 32.778 1.00 90.31 139 VAL A CA 1
ATOM 1022 C C . VAL A 1 139 ? -23.330 -40.930 34.002 1.00 90.31 139 VAL A C 1
ATOM 1024 O O . VAL A 1 139 ? -23.535 -41.656 34.971 1.00 90.31 139 VAL A O 1
ATOM 1027 N N . ALA A 1 140 ? -23.746 -39.661 33.963 1.00 87.81 140 ALA A N 1
ATOM 1028 C CA . ALA A 1 140 ? -24.495 -39.045 35.060 1.00 87.81 140 ALA A CA 1
ATOM 1029 C C . ALA A 1 140 ? -25.864 -39.714 35.277 1.00 87.81 140 ALA A C 1
ATOM 1031 O O . ALA A 1 140 ? -26.180 -40.104 36.397 1.00 87.81 140 ALA A O 1
ATOM 1032 N N . ALA A 1 141 ? -26.637 -39.929 34.208 1.00 87.00 141 ALA A N 1
ATOM 1033 C CA . ALA A 1 141 ? -27.927 -40.611 34.276 1.00 87.00 141 ALA A CA 1
ATOM 1034 C C . ALA A 1 141 ? -27.778 -42.058 34.766 1.00 87.00 141 ALA A C 1
ATOM 1036 O O . ALA A 1 141 ? -28.560 -42.507 35.601 1.00 87.00 141 ALA A O 1
ATOM 1037 N N . MET A 1 142 ? -26.741 -42.772 34.319 1.00 91.69 142 MET A N 1
ATOM 1038 C CA . MET A 1 142 ? -26.420 -44.119 34.799 1.00 91.69 142 MET A CA 1
ATOM 1039 C C . MET A 1 142 ? -26.055 -44.128 36.286 1.00 91.69 142 MET A C 1
ATOM 1041 O O . MET A 1 142 ? -26.485 -45.017 37.017 1.00 91.69 142 MET A O 1
ATOM 1045 N N . ALA A 1 143 ? -25.281 -43.142 36.746 1.00 86.00 143 ALA A N 1
ATOM 1046 C CA . ALA A 1 143 ? -24.900 -43.014 38.149 1.00 86.00 143 ALA A CA 1
ATOM 1047 C C . ALA A 1 143 ? -26.097 -42.677 39.055 1.00 86.00 143 ALA A C 1
ATOM 1049 O O . ALA A 1 143 ? -26.161 -43.164 40.181 1.00 86.00 143 ALA A O 1
ATOM 1050 N N . GLU A 1 144 ? -27.044 -41.872 38.569 1.00 88.31 144 GLU A N 1
ATOM 1051 C CA . GLU A 1 144 ? -28.240 -41.471 39.319 1.00 88.31 144 GLU A CA 1
ATOM 1052 C C . GLU A 1 144 ? -29.331 -42.551 39.335 1.00 88.31 144 GLU A C 1
ATOM 1054 O O . GLU A 1 144 ? -29.987 -42.751 40.356 1.00 88.31 144 GLU A O 1
ATOM 1059 N N . THR A 1 145 ? -29.534 -43.256 38.219 1.00 87.56 145 THR A N 1
ATOM 1060 C CA . THR A 1 145 ? -30.654 -44.203 38.053 1.00 87.56 145 THR A CA 1
ATOM 1061 C C . THR A 1 145 ? -30.263 -45.666 38.258 1.00 87.56 145 THR A C 1
ATOM 1063 O O . THR A 1 145 ? -31.131 -46.498 38.515 1.00 87.56 145 THR A O 1
ATOM 1066 N N . GLY A 1 146 ? -28.973 -46.006 38.136 1.00 83.81 146 GLY A N 1
ATOM 1067 C CA . GLY A 1 146 ? -28.480 -47.387 38.147 1.00 83.81 146 GLY A CA 1
ATOM 1068 C C . GLY A 1 146 ? -28.822 -48.195 36.886 1.00 83.81 146 GLY A C 1
ATOM 1069 O O . GLY A 1 146 ? -28.524 -49.389 36.835 1.00 83.81 146 GLY A O 1
ATOM 1070 N N . LEU A 1 147 ? -29.436 -47.568 35.877 1.00 84.50 147 LEU A N 1
ATOM 1071 C CA . LEU A 1 147 ? -29.824 -48.181 34.606 1.00 84.50 147 LEU A CA 1
ATOM 1072 C C . LEU A 1 147 ? -28.894 -47.709 33.475 1.00 84.50 147 LEU A C 1
ATOM 1074 O O . LEU A 1 147 ? -28.490 -46.547 33.474 1.00 84.50 147 LEU A O 1
ATOM 1078 N N . PRO A 1 148 ? -28.540 -48.568 32.500 1.00 80.62 148 PRO A N 1
ATOM 1079 C CA . PRO A 1 148 ? -27.646 -48.224 31.393 1.00 80.62 148 PRO A CA 1
ATOM 1080 C C . PRO A 1 148 ? -28.350 -47.433 30.274 1.00 80.62 148 PRO A C 1
ATOM 1082 O O . PRO A 1 148 ? -28.315 -47.833 29.110 1.00 80.62 148 PRO A O 1
ATOM 1085 N N . ASP A 1 149 ? -28.980 -46.310 30.615 1.00 83.12 149 ASP A N 1
ATOM 1086 C CA . ASP A 1 149 ? -29.729 -45.495 29.656 1.00 83.12 149 ASP A CA 1
ATOM 1087 C C . ASP A 1 149 ? -28.816 -44.507 28.915 1.00 83.12 149 ASP A C 1
ATOM 1089 O O . ASP A 1 149 ? -28.272 -43.556 29.481 1.00 83.12 149 ASP A O 1
ATOM 1093 N N . ALA A 1 150 ? -28.655 -44.735 27.609 1.00 87.69 150 ALA A N 1
ATOM 1094 C CA . ALA A 1 150 ? -27.867 -43.894 26.715 1.00 87.69 150 ALA A CA 1
ATOM 1095 C C . ALA A 1 150 ? -28.575 -42.559 26.431 1.00 87.69 150 ALA A C 1
ATOM 1097 O O . ALA A 1 150 ? -29.619 -42.519 25.778 1.00 87.69 150 ALA A O 1
ATOM 1098 N N . VAL A 1 151 ? -27.974 -41.449 26.862 1.00 90.75 151 VAL A N 1
ATOM 1099 C CA . VAL A 1 151 ? -28.469 -40.101 26.565 1.00 90.75 151 VAL A CA 1
ATOM 1100 C C . VAL A 1 151 ? -27.844 -39.627 25.260 1.00 90.75 151 VAL A C 1
ATOM 1102 O O . VAL A 1 151 ? -26.628 -39.471 25.159 1.00 90.75 151 VAL A O 1
ATOM 1105 N N . LEU A 1 152 ? -28.673 -39.380 24.248 1.00 91.81 152 LEU A N 1
ATOM 1106 C CA . LEU A 1 152 ? -28.226 -38.884 22.949 1.00 91.81 152 LEU A CA 1
ATOM 1107 C C . LEU A 1 152 ? -28.317 -37.356 22.869 1.00 91.81 152 LEU A C 1
ATOM 1109 O O . LEU A 1 152 ? -29.189 -36.723 23.468 1.00 91.81 152 LEU A O 1
ATOM 1113 N N . ARG A 1 153 ? -27.427 -36.756 22.079 1.00 87.75 153 ARG A N 1
ATOM 1114 C CA . ARG A 1 153 ? -27.488 -35.346 21.682 1.00 87.75 153 ARG A CA 1
ATOM 1115 C C . ARG A 1 153 ? -27.262 -35.206 20.176 1.00 87.75 153 ARG A C 1
ATOM 1117 O O . ARG A 1 153 ? -26.586 -36.046 19.584 1.00 87.75 153 ARG A O 1
ATOM 1124 N N . PRO A 1 154 ? -27.762 -34.141 19.529 1.00 89.00 154 PRO A N 1
ATOM 1125 C CA . PRO A 1 154 ? -27.457 -33.898 18.125 1.00 89.00 154 PRO A CA 1
ATOM 1126 C C . PRO A 1 154 ? -25.945 -33.727 17.908 1.00 89.00 154 PRO A C 1
ATOM 1128 O O . PRO A 1 154 ? -25.291 -32.906 18.560 1.00 89.00 154 PRO A O 1
ATOM 1131 N N . ALA A 1 155 ? -25.391 -34.495 16.977 1.00 86.88 155 ALA A N 1
ATOM 1132 C CA . ALA A 1 155 ? -23.988 -34.467 16.610 1.00 86.88 155 ALA A CA 1
ATOM 1133 C C . ALA A 1 155 ? -23.641 -33.136 15.939 1.00 86.88 155 ALA A C 1
ATOM 1135 O O . ALA A 1 155 ? -24.412 -32.577 15.157 1.00 86.88 155 ALA A O 1
ATOM 1136 N N . ARG A 1 156 ? -22.444 -32.616 16.206 1.00 86.19 156 ARG A N 1
ATOM 1137 C CA . ARG A 1 156 ? -21.999 -31.344 15.623 1.00 86.19 156 ARG A CA 1
ATOM 1138 C C . ARG A 1 156 ? -21.405 -31.552 14.231 1.00 86.19 156 ARG A C 1
ATOM 1140 O O . ARG A 1 156 ? -20.257 -31.979 14.095 1.00 86.19 156 ARG A O 1
ATOM 1147 N N . ALA A 1 157 ? -22.153 -31.185 13.194 1.00 85.38 157 ALA A N 1
ATOM 1148 C CA . ALA A 1 157 ? -21.713 -31.254 11.802 1.00 85.38 157 ALA A CA 1
ATOM 1149 C C . ALA A 1 157 ? -21.421 -29.864 11.224 1.00 85.38 157 ALA A C 1
ATOM 1151 O O . ALA A 1 157 ? -21.850 -28.835 11.745 1.00 85.38 157 ALA A O 1
ATOM 1152 N N . ARG A 1 158 ? -20.686 -29.827 10.108 1.00 89.44 158 ARG A N 1
ATOM 1153 C CA . ARG A 1 158 ? -20.553 -28.598 9.316 1.00 89.44 158 ARG A CA 1
ATOM 1154 C C . ARG A 1 158 ? -21.926 -28.197 8.788 1.00 89.44 158 ARG A C 1
ATOM 1156 O O . ARG A 1 158 ? -22.670 -29.040 8.276 1.00 89.44 158 ARG A O 1
ATOM 1163 N N . TRP A 1 159 ? -22.238 -26.920 8.937 1.00 88.00 159 TRP A N 1
ATOM 1164 C CA . TRP A 1 159 ? -23.578 -26.394 8.703 1.00 88.00 159 TRP A CA 1
ATOM 1165 C C . TRP A 1 159 ? -23.881 -26.068 7.233 1.00 88.00 159 TRP A C 1
ATOM 1167 O O . TRP A 1 159 ? -25.046 -26.098 6.862 1.00 88.00 159 TRP A O 1
ATOM 1177 N N . LEU A 1 160 ? -22.861 -25.831 6.393 1.00 91.00 160 LEU A N 1
ATOM 1178 C CA . LEU A 1 160 ? -23.037 -25.504 4.970 1.00 91.00 160 LEU A CA 1
ATOM 1179 C C . LEU A 1 160 ? -22.518 -26.596 4.026 1.00 91.00 160 LEU A C 1
ATOM 1181 O O . LEU A 1 160 ? -21.414 -27.114 4.212 1.00 91.00 160 LEU A O 1
ATOM 1185 N N . ASN A 1 161 ? -23.270 -26.879 2.965 1.00 92.12 161 ASN A N 1
ATOM 1186 C CA . ASN A 1 161 ? -22.774 -27.471 1.721 1.00 92.12 161 ASN A CA 1
ATOM 1187 C C . ASN A 1 161 ? -22.309 -26.357 0.775 1.00 92.12 161 ASN A C 1
ATOM 1189 O O . ASN A 1 161 ? -22.816 -25.241 0.850 1.00 92.12 161 ASN A O 1
ATOM 1193 N N . LEU A 1 162 ? -21.375 -26.652 -0.129 1.00 95.19 162 LEU A N 1
ATOM 1194 C CA . LEU A 1 162 ? -20.926 -25.707 -1.150 1.00 95.19 162 LEU A CA 1
ATOM 1195 C C . LEU A 1 162 ? -21.206 -26.248 -2.550 1.00 95.19 162 LEU A C 1
ATOM 1197 O O . LEU A 1 162 ? -20.790 -27.357 -2.892 1.00 95.19 162 LEU A O 1
ATOM 1201 N N . VAL A 1 163 ? -21.858 -25.432 -3.373 1.00 96.12 163 VAL A N 1
ATOM 1202 C CA . VAL A 1 163 ? -21.927 -25.613 -4.822 1.00 96.12 163 VAL A CA 1
ATOM 1203 C C . VAL A 1 163 ? -21.081 -24.528 -5.481 1.00 96.12 163 VAL A C 1
ATOM 1205 O O . VAL A 1 163 ? -21.386 -23.343 -5.372 1.00 96.12 163 VAL A O 1
ATOM 1208 N N . LEU A 1 164 ? -20.015 -24.947 -6.159 1.00 96.44 164 LEU A N 1
ATOM 1209 C CA . LEU A 1 164 ? -19.149 -24.085 -6.955 1.00 96.44 164 LEU A CA 1
ATOM 1210 C C . LEU A 1 164 ? -19.563 -24.185 -8.427 1.00 96.44 164 LEU A C 1
ATOM 1212 O O . LEU A 1 164 ? -19.421 -25.244 -9.040 1.00 96.44 164 LEU A O 1
ATOM 1216 N N . LEU A 1 165 ? -20.083 -23.095 -8.981 1.00 96.00 165 LEU A N 1
ATOM 1217 C CA . LEU A 1 165 ? -20.425 -22.978 -10.397 1.00 96.00 165 LEU A CA 1
ATOM 1218 C C . LEU A 1 165 ? -19.299 -22.225 -11.102 1.00 96.00 165 LEU A C 1
ATOM 1220 O O . LEU A 1 165 ? -18.969 -21.115 -10.699 1.00 96.00 165 LEU A O 1
ATOM 1224 N N . VAL A 1 166 ? -18.698 -22.816 -12.127 1.00 94.69 166 VAL A N 1
ATOM 1225 C CA . VAL A 1 166 ? -17.602 -22.204 -12.889 1.00 94.69 166 VAL A CA 1
ATOM 1226 C C . VAL A 1 166 ? -18.109 -21.905 -14.289 1.00 94.69 166 VAL A C 1
ATOM 1228 O O . VAL A 1 166 ? -18.592 -22.808 -14.956 1.00 94.69 166 VAL A O 1
ATOM 1231 N N . ASP A 1 167 ? -18.055 -20.646 -14.715 1.00 92.00 167 ASP A N 1
ATOM 1232 C CA . ASP A 1 167 ? -18.426 -20.267 -16.079 1.00 92.00 167 ASP A CA 1
ATOM 1233 C C . ASP A 1 167 ? -17.448 -20.887 -17.086 1.00 92.00 167 ASP A C 1
ATOM 1235 O O . ASP A 1 167 ? -16.226 -20.750 -16.955 1.00 92.00 167 ASP A O 1
ATOM 1239 N N . ASP A 1 168 ? -18.004 -21.555 -18.094 1.00 83.44 168 ASP A N 1
ATOM 1240 C CA . ASP A 1 168 ? -17.254 -22.300 -19.108 1.00 83.44 168 ASP A CA 1
ATOM 1241 C C . ASP A 1 168 ? -17.232 -21.575 -20.467 1.00 83.44 168 ASP A C 1
ATOM 1243 O O . ASP A 1 168 ? -17.088 -22.166 -21.543 1.00 83.44 168 ASP A O 1
ATOM 1247 N N . GLY A 1 169 ? -17.355 -20.245 -20.430 1.00 81.12 169 GLY A N 1
ATOM 1248 C CA . GLY A 1 169 ? -17.078 -19.365 -21.561 1.00 81.12 169 GLY A CA 1
ATOM 1249 C C . GLY A 1 169 ? -15.636 -19.473 -22.090 1.00 81.12 169 GLY A C 1
ATOM 1250 O O . GLY A 1 169 ? -14.702 -19.821 -21.378 1.00 81.12 169 GLY A O 1
ATOM 1251 N N . VAL A 1 170 ? -15.416 -19.118 -23.363 1.00 79.19 170 VAL A N 1
ATOM 1252 C CA . VAL A 1 170 ? -14.072 -19.177 -23.990 1.00 79.19 170 VAL A CA 1
ATOM 1253 C C . VAL A 1 170 ? -13.080 -18.245 -23.282 1.00 79.19 170 VAL A C 1
ATOM 1255 O O . VAL A 1 170 ? -11.921 -18.596 -23.093 1.00 79.19 170 VAL A O 1
ATOM 1258 N N . SER A 1 171 ? -13.535 -17.077 -22.834 1.00 81.25 171 SER A N 1
ATOM 1259 C CA . SER A 1 171 ? -12.730 -16.127 -22.058 1.00 81.25 171 SER A CA 1
ATOM 1260 C C . SER A 1 171 ? -12.339 -16.652 -20.672 1.00 81.25 171 SER A C 1
ATOM 1262 O O . SER A 1 171 ? -11.290 -16.275 -20.148 1.00 81.25 171 SER A O 1
ATOM 1264 N N . MET A 1 172 ? -13.091 -17.615 -20.128 1.00 87.19 172 MET A N 1
ATOM 1265 C CA . MET A 1 172 ? -12.764 -18.282 -18.868 1.00 87.19 172 MET A CA 1
ATOM 1266 C C . MET A 1 172 ? -11.565 -19.228 -18.973 1.00 87.19 172 MET A C 1
ATOM 1268 O O . MET A 1 172 ? -11.013 -19.606 -17.943 1.00 87.19 172 MET A O 1
ATOM 1272 N N . LEU A 1 173 ? -11.057 -19.524 -20.178 1.00 81.69 173 LEU A N 1
ATOM 1273 C CA . LEU A 1 173 ? -9.771 -20.215 -20.346 1.00 81.69 173 LEU A CA 1
ATOM 1274 C C . LEU A 1 173 ? -8.604 -19.429 -19.742 1.00 81.69 173 LEU A C 1
ATOM 1276 O O . LEU A 1 173 ? -7.684 -20.027 -19.186 1.00 81.69 173 LEU A O 1
ATOM 1280 N N . LEU A 1 174 ? -8.667 -18.092 -19.774 1.00 82.00 174 LEU A N 1
ATOM 1281 C CA . LEU A 1 174 ? -7.695 -17.247 -19.080 1.00 82.00 174 LEU A CA 1
ATOM 1282 C C . LEU A 1 174 ? -7.765 -17.438 -17.561 1.00 82.00 174 LEU A C 1
ATOM 1284 O O . LEU A 1 174 ? -6.759 -17.259 -16.887 1.00 82.00 174 LEU A O 1
ATOM 1288 N N . TRP A 1 175 ? -8.915 -17.830 -17.014 1.00 86.50 175 TRP A N 1
ATOM 1289 C CA . TRP A 1 175 ? -9.194 -17.884 -15.575 1.00 86.50 175 TRP A CA 1
ATOM 1290 C C . TRP A 1 175 ? -9.352 -19.308 -15.029 1.00 86.50 175 TRP A C 1
ATOM 1292 O O . TRP A 1 175 ? -9.551 -19.491 -13.829 1.00 86.50 175 TRP A O 1
ATOM 1302 N N . GLN A 1 176 ? -9.196 -20.331 -15.870 1.00 82.38 176 GLN A N 1
ATOM 1303 C CA . GLN A 1 176 ? -9.349 -21.736 -15.488 1.00 82.38 176 GLN A CA 1
ATOM 1304 C C . GLN A 1 176 ? -8.441 -22.111 -14.309 1.00 82.38 176 GLN A C 1
ATOM 1306 O O . GLN A 1 176 ? -8.853 -22.821 -13.389 1.00 82.38 176 GLN A O 1
ATOM 1311 N N . ARG A 1 177 ? -7.209 -21.585 -14.298 1.00 80.81 177 ARG A N 1
ATOM 1312 C CA . ARG A 1 177 ? -6.277 -21.794 -13.189 1.00 80.81 177 ARG A CA 1
ATOM 1313 C C . ARG A 1 177 ? -6.805 -21.203 -11.884 1.00 80.81 177 ARG A C 1
ATOM 1315 O O . ARG A 1 177 ? -6.814 -21.914 -10.884 1.00 80.81 177 ARG A O 1
ATOM 1322 N N . LEU A 1 178 ? -7.296 -19.963 -11.903 1.00 85.69 178 LEU A N 1
ATOM 1323 C CA . LEU A 1 178 ? -7.923 -19.326 -10.742 1.00 85.69 178 LEU A CA 1
ATOM 1324 C C . LEU A 1 178 ? -9.089 -20.180 -10.221 1.00 85.69 178 LEU A C 1
ATOM 1326 O O . LEU A 1 178 ? -9.125 -20.498 -9.035 1.00 85.69 178 LEU A O 1
ATOM 1330 N N . ALA A 1 179 ? -9.986 -20.626 -11.105 1.00 88.19 179 ALA A N 1
ATOM 1331 C CA . ALA A 1 179 ? -11.112 -21.483 -10.734 1.00 88.19 179 ALA A CA 1
ATOM 1332 C C . ALA A 1 179 ? -10.652 -22.815 -10.108 1.00 88.19 179 ALA A C 1
ATOM 1334 O O . ALA A 1 179 ? -11.199 -23.254 -9.093 1.00 88.19 179 ALA A O 1
ATOM 1335 N N . SER A 1 180 ? -9.608 -23.440 -10.665 1.00 86.62 180 SER A N 1
ATOM 1336 C CA . SER A 1 180 ? -9.041 -24.685 -10.132 1.00 86.62 180 SER A CA 1
ATOM 1337 C C . SER A 1 180 ? -8.377 -24.497 -8.762 1.00 86.62 180 SER A C 1
ATOM 1339 O O . SER A 1 180 ? -8.594 -25.302 -7.856 1.00 86.62 180 SER A O 1
ATOM 1341 N N . GLU A 1 181 ? -7.623 -23.412 -8.570 1.00 87.50 181 GLU A N 1
ATOM 1342 C CA . GLU A 1 181 ? -6.961 -23.099 -7.303 1.00 87.50 181 GLU A CA 1
ATOM 1343 C C . GLU A 1 181 ? -7.995 -22.744 -6.226 1.00 87.50 181 GLU A C 1
ATOM 1345 O O . GLU A 1 181 ? -7.884 -23.215 -5.095 1.00 87.50 181 GLU A O 1
ATOM 1350 N N . MET A 1 182 ? -9.054 -22.009 -6.583 1.00 88.62 182 MET A N 1
ATOM 1351 C CA . MET A 1 182 ? -10.185 -21.740 -5.694 1.00 88.62 182 MET A CA 1
ATOM 1352 C C . MET A 1 182 ? -10.919 -23.018 -5.289 1.00 88.62 182 MET A C 1
ATOM 1354 O O . MET A 1 182 ? -11.200 -23.195 -4.106 1.00 88.62 182 MET A O 1
ATOM 1358 N N . ARG A 1 183 ? -11.196 -23.934 -6.229 1.00 90.94 183 ARG A N 1
ATOM 1359 C CA . ARG A 1 183 ? -11.784 -25.247 -5.916 1.00 90.94 183 ARG A CA 1
ATOM 1360 C C . ARG A 1 183 ? -10.938 -25.981 -4.877 1.00 90.94 183 ARG A C 1
ATOM 1362 O O . ARG A 1 183 ? -11.468 -26.389 -3.846 1.00 90.94 183 ARG A O 1
ATOM 1369 N N . VAL A 1 184 ? -9.637 -26.124 -5.138 1.00 90.06 184 VAL A N 1
ATOM 1370 C CA . VAL A 1 184 ? -8.705 -26.832 -4.245 1.00 90.06 184 VAL A CA 1
ATOM 1371 C C . VAL A 1 184 ? -8.637 -26.154 -2.875 1.00 90.06 184 VAL A C 1
ATOM 1373 O O . VAL A 1 184 ? -8.642 -26.837 -1.851 1.00 90.06 184 VAL A O 1
ATOM 1376 N N . LEU A 1 185 ? -8.623 -24.820 -2.832 1.00 90.25 185 LEU A N 1
ATOM 1377 C CA . LEU A 1 185 ? -8.635 -24.055 -1.588 1.00 90.25 185 LEU A CA 1
ATOM 1378 C C . LEU A 1 185 ? -9.928 -24.274 -0.797 1.00 90.25 185 LEU A C 1
ATOM 1380 O O . LEU A 1 185 ? -9.870 -24.523 0.408 1.00 90.25 185 LEU A O 1
ATOM 1384 N N . LEU A 1 186 ? -11.091 -24.202 -1.449 1.00 90.94 186 LEU A N 1
ATOM 1385 C CA . LEU A 1 186 ? -12.402 -24.382 -0.818 1.00 90.94 186 LEU A CA 1
ATOM 1386 C C . LEU A 1 186 ? -12.566 -25.811 -0.286 1.00 90.94 186 LEU A C 1
ATOM 1388 O O . LEU A 1 186 ? -13.039 -25.988 0.838 1.00 90.94 186 LEU A O 1
ATOM 1392 N N . GLU A 1 187 ? -12.089 -26.807 -1.033 1.00 89.94 187 GLU A N 1
ATOM 1393 C CA . GLU A 1 187 ? -12.052 -28.215 -0.630 1.00 89.94 187 GLU A CA 1
ATOM 1394 C C . GLU A 1 187 ? -11.150 -28.428 0.598 1.00 89.94 187 GLU A C 1
ATOM 1396 O O . GLU A 1 187 ? -11.579 -28.986 1.611 1.00 89.94 187 GLU A O 1
ATOM 1401 N N . ARG A 1 188 ? -9.925 -27.887 0.570 1.00 88.56 188 ARG A N 1
ATOM 1402 C CA . ARG A 1 188 ? -8.951 -27.992 1.673 1.00 88.56 188 ARG A CA 1
ATOM 1403 C C . ARG A 1 188 ? -9.280 -27.113 2.876 1.00 88.56 188 ARG A C 1
ATOM 1405 O O . ARG A 1 188 ? -8.754 -27.341 3.964 1.00 88.56 188 ARG A O 1
ATOM 1412 N N . SER A 1 189 ? -10.157 -26.120 2.723 1.00 87.00 189 SER A N 1
ATOM 1413 C CA . SER A 1 189 ? -10.544 -25.222 3.814 1.00 87.00 189 SER A CA 1
ATOM 1414 C C . SER A 1 189 ? -11.199 -25.976 4.975 1.00 87.00 189 SER A C 1
ATOM 1416 O O . SER A 1 189 ? -11.102 -25.544 6.127 1.00 87.00 189 SER A O 1
ATOM 1418 N N . GLY A 1 190 ? -11.881 -27.090 4.689 1.00 85.44 190 GLY A N 1
ATOM 1419 C CA . GLY A 1 190 ? -12.665 -27.826 5.672 1.00 85.44 190 GLY A CA 1
ATOM 1420 C C . GLY A 1 190 ? -13.817 -27.011 6.273 1.00 85.44 190 GLY A C 1
ATOM 1421 O O . GLY A 1 190 ? -14.234 -27.328 7.387 1.00 85.44 190 GLY A O 1
ATOM 1422 N N . ALA A 1 191 ? -14.302 -25.966 5.590 1.00 88.81 191 ALA A N 1
ATOM 1423 C CA . ALA A 1 191 ? -15.454 -25.167 6.021 1.00 88.81 191 ALA A CA 1
ATOM 1424 C C . ALA A 1 191 ? -16.800 -25.838 5.709 1.00 88.81 191 ALA A C 1
ATOM 1426 O O . ALA A 1 191 ? -17.751 -25.701 6.474 1.00 88.81 191 ALA A O 1
ATOM 1427 N N . PHE A 1 192 ? -16.861 -26.624 4.634 1.00 92.38 192 PHE A N 1
ATOM 1428 C CA . PHE A 1 192 ? -18.106 -27.169 4.093 1.00 92.38 192 PHE A CA 1
ATOM 1429 C C . PHE A 1 192 ? -18.253 -28.667 4.362 1.00 92.38 192 PHE A C 1
ATOM 1431 O O . PHE A 1 192 ? -17.267 -29.402 4.456 1.00 92.38 192 PHE A O 1
ATOM 1438 N N . ARG A 1 193 ? -19.499 -29.120 4.517 1.00 89.81 193 ARG A N 1
ATOM 1439 C CA . ARG A 1 193 ? -19.872 -30.533 4.675 1.00 89.81 193 ARG A CA 1
ATOM 1440 C C . ARG A 1 193 ? -19.511 -31.343 3.428 1.00 89.81 193 ARG A C 1
ATOM 1442 O O . ARG A 1 193 ? -18.988 -32.442 3.564 1.00 89.81 193 ARG A O 1
ATOM 1449 N N . GLY A 1 194 ? -19.740 -30.766 2.252 1.00 90.56 194 GLY A N 1
ATOM 1450 C CA . GLY A 1 194 ? -19.350 -31.303 0.954 1.00 90.56 194 GLY A CA 1
ATOM 1451 C C . GLY A 1 194 ? -19.230 -30.192 -0.089 1.00 90.56 194 GLY A C 1
ATOM 1452 O O . GLY A 1 194 ? -19.762 -29.096 0.107 1.00 90.56 194 GLY A O 1
ATOM 1453 N N . LEU A 1 195 ? -18.521 -30.488 -1.179 1.00 93.25 195 LEU A N 1
ATOM 1454 C CA . LEU A 1 195 ? -18.315 -29.601 -2.323 1.00 93.25 195 LEU A CA 1
ATOM 1455 C C . LEU A 1 195 ? -18.810 -30.293 -3.598 1.00 93.25 195 LEU A C 1
ATOM 1457 O O . LEU A 1 195 ? -18.346 -31.380 -3.934 1.00 93.25 195 LEU A O 1
ATOM 1461 N N . ARG A 1 196 ? -19.727 -29.646 -4.318 1.00 94.00 196 ARG A N 1
ATOM 1462 C CA . ARG A 1 196 ? -20.151 -30.022 -5.674 1.00 94.00 196 ARG A CA 1
ATOM 1463 C C . ARG A 1 196 ? -19.670 -28.964 -6.658 1.00 94.00 196 ARG A C 1
ATOM 1465 O O . ARG A 1 196 ? -19.796 -27.777 -6.373 1.00 94.00 196 ARG A O 1
ATOM 1472 N N . VAL A 1 197 ? -19.152 -29.386 -7.810 1.00 93.94 197 VAL A N 1
ATOM 1473 C CA . VAL A 1 197 ? -18.637 -28.478 -8.844 1.00 93.94 197 VAL A CA 1
ATOM 1474 C C . VAL A 1 197 ? -19.373 -28.721 -10.158 1.00 93.94 197 VAL A C 1
ATOM 1476 O O . VAL A 1 197 ? -19.476 -29.869 -10.596 1.00 93.94 197 VAL A O 1
ATOM 1479 N N . TYR A 1 198 ? -19.863 -27.649 -10.780 1.00 93.31 198 TYR A N 1
ATOM 1480 C CA . TYR A 1 198 ? -20.503 -27.685 -12.096 1.00 93.31 198 TYR A CA 1
ATOM 1481 C C . TYR A 1 198 ? -19.905 -26.631 -13.022 1.00 93.31 198 TYR A C 1
ATOM 1483 O O . TYR A 1 198 ? -19.571 -25.534 -12.575 1.00 93.31 198 TYR A O 1
ATOM 1491 N N . GLY A 1 199 ? -19.809 -26.974 -14.302 1.00 91.38 199 GLY A N 1
ATOM 1492 C CA . GLY A 1 199 ? -19.639 -26.011 -15.380 1.00 91.38 199 GLY A CA 1
ATOM 1493 C C . GLY A 1 199 ? -20.946 -25.266 -15.623 1.00 91.38 199 GLY A C 1
ATOM 1494 O O . GLY A 1 199 ? -22.021 -25.861 -15.513 1.00 91.38 199 GLY A O 1
ATOM 1495 N N . LEU A 1 200 ? -20.866 -23.971 -15.900 1.00 92.50 200 LEU A N 1
ATOM 1496 C CA . LEU A 1 200 ? -21.980 -23.075 -16.187 1.00 92.50 200 LEU A CA 1
ATOM 1497 C C . LEU A 1 200 ? -21.847 -22.589 -17.633 1.00 92.50 200 LEU A C 1
ATOM 1499 O O . LEU A 1 200 ? -20.985 -21.769 -17.944 1.00 92.50 200 LEU A O 1
ATOM 1503 N N . ASP A 1 201 ? -22.737 -23.052 -18.510 1.00 89.62 201 ASP A N 1
ATOM 1504 C CA . ASP A 1 201 ? -22.847 -22.522 -19.867 1.00 89.62 201 ASP A CA 1
ATOM 1505 C C . ASP A 1 201 ? -23.742 -21.281 -19.878 1.00 89.62 201 ASP A C 1
ATOM 1507 O O . ASP A 1 201 ? -24.963 -21.353 -19.708 1.00 89.62 201 ASP A O 1
ATOM 1511 N N . SER A 1 202 ? -23.107 -20.134 -20.111 1.00 88.62 202 SER A N 1
ATOM 1512 C CA . SER A 1 202 ? -23.709 -18.803 -20.168 1.00 88.62 202 SER A CA 1
ATOM 1513 C C . SER A 1 202 ? -23.929 -18.293 -21.608 1.00 88.62 202 SER A C 1
ATOM 1515 O O . SER A 1 202 ? -24.400 -17.168 -21.805 1.00 88.62 202 SER A O 1
ATOM 1517 N N . ARG A 1 203 ? -23.593 -19.084 -22.643 1.00 82.94 203 ARG A N 1
ATOM 1518 C CA . ARG A 1 203 ? -23.520 -18.629 -24.051 1.00 82.94 203 ARG A CA 1
ATOM 1519 C C . ARG A 1 203 ? -24.771 -18.943 -24.874 1.00 82.94 203 ARG A C 1
ATOM 1521 O O . ARG A 1 203 ? -25.131 -18.168 -25.760 1.00 82.94 203 ARG A O 1
ATOM 1528 N N . GLY A 1 204 ? -25.400 -20.093 -24.628 1.00 74.25 204 GLY A N 1
ATOM 1529 C CA . GLY A 1 204 ? -26.473 -20.637 -25.465 1.00 74.25 204 GLY A CA 1
ATOM 1530 C C . GLY A 1 204 ? -27.837 -19.944 -25.328 1.00 74.25 204 GLY A C 1
ATOM 1531 O O . GLY A 1 204 ? -28.129 -19.236 -24.362 1.00 74.25 204 GLY A O 1
ATOM 1532 N N . ARG A 1 205 ? -28.743 -20.216 -26.280 1.00 76.19 205 ARG A N 1
ATOM 1533 C CA . ARG A 1 205 ? -30.161 -19.794 -26.198 1.00 76.19 205 ARG A CA 1
ATOM 1534 C C . ARG A 1 205 ? -30.900 -20.406 -25.004 1.00 76.19 205 ARG A C 1
ATOM 1536 O O . ARG A 1 205 ? -31.793 -19.771 -24.467 1.00 76.19 205 ARG A O 1
ATOM 1543 N N . GLN A 1 206 ? -30.511 -21.615 -24.601 1.00 79.56 206 GLN A N 1
ATOM 1544 C CA . GLN A 1 206 ? -31.071 -22.325 -23.445 1.00 79.56 206 GLN A CA 1
ATOM 1545 C C . GLN A 1 206 ? -30.320 -22.017 -22.133 1.00 79.56 206 GLN A C 1
ATOM 1547 O O . GLN A 1 206 ? -30.641 -22.589 -21.099 1.00 79.56 206 GLN A O 1
ATOM 1552 N N . ALA A 1 207 ? -29.315 -21.130 -22.162 1.00 84.25 207 ALA A N 1
ATOM 1553 C CA . ALA A 1 207 ? -28.553 -20.743 -20.976 1.00 84.25 207 ALA A CA 1
ATOM 1554 C C . ALA A 1 207 ? -29.419 -19.984 -19.934 1.00 84.25 207 ALA A C 1
ATOM 1556 O O . ALA A 1 207 ? -30.383 -19.313 -20.320 1.00 84.25 207 ALA A O 1
ATOM 1557 N N . PRO A 1 208 ? -29.054 -20.013 -18.639 1.00 90.94 208 PRO A N 1
ATOM 1558 C CA . PRO A 1 208 ? -27.942 -20.785 -18.085 1.00 90.94 208 PRO A CA 1
ATOM 1559 C C . PRO A 1 208 ? -28.235 -22.287 -18.002 1.00 90.94 208 PRO A C 1
ATOM 1561 O O . PRO A 1 208 ? -29.299 -22.693 -17.541 1.00 90.94 208 PRO A O 1
ATOM 1564 N N . MET A 1 209 ? -27.270 -23.109 -18.419 1.00 91.06 209 MET A N 1
ATOM 1565 C CA . MET A 1 209 ? -27.290 -24.566 -18.237 1.00 91.06 209 MET A CA 1
ATOM 1566 C C . MET A 1 209 ? -26.062 -25.014 -17.452 1.00 91.06 209 MET A C 1
ATOM 1568 O O . MET A 1 209 ? -25.033 -24.344 -17.473 1.00 91.06 209 MET A O 1
ATOM 1572 N N . LEU A 1 210 ? -26.172 -26.142 -16.753 1.00 91.38 210 LEU A N 1
ATOM 1573 C CA . LEU A 1 210 ? -25.085 -26.712 -15.966 1.00 91.38 210 LEU A CA 1
ATOM 1574 C C . LEU A 1 210 ? -24.576 -28.010 -16.592 1.00 91.38 210 LEU A C 1
ATOM 1576 O O . LEU A 1 210 ? -25.346 -28.748 -17.196 1.00 91.38 210 LEU A O 1
ATOM 1580 N N . HIS A 1 211 ? -23.308 -28.337 -16.397 1.00 87.62 211 HIS A N 1
ATOM 1581 C CA . HIS A 1 211 ? -22.753 -29.649 -16.737 1.00 87.62 211 HIS A CA 1
ATOM 1582 C C . HIS A 1 211 ? -21.725 -30.091 -15.698 1.00 87.62 211 HIS A C 1
ATOM 1584 O O . HIS A 1 211 ? -21.299 -29.315 -14.841 1.00 87.62 211 HIS A O 1
ATOM 1590 N N . SER A 1 212 ? -21.373 -31.373 -15.710 1.00 81.50 212 SER A N 1
ATOM 1591 C CA . SER A 1 212 ? -20.400 -31.936 -14.778 1.00 81.50 212 SER A CA 1
ATOM 1592 C C . SER A 1 212 ? -19.492 -32.913 -15.524 1.00 81.50 212 SER A C 1
ATOM 1594 O O . SER A 1 212 ? -20.037 -33.850 -16.115 1.00 81.50 212 SER A O 1
ATOM 1596 N N . PRO A 1 213 ? -18.157 -32.726 -15.494 1.00 77.50 213 PRO A N 1
ATOM 1597 C CA . PRO A 1 213 ? -17.388 -31.636 -14.858 1.00 77.50 213 PRO A CA 1
ATOM 1598 C C . PRO A 1 213 ? -17.291 -30.341 -15.719 1.00 77.50 213 PRO A C 1
ATOM 1600 O O . PRO A 1 213 ? -17.766 -30.329 -16.857 1.00 77.50 213 PRO A O 1
ATOM 1603 N N . PRO A 1 214 ? -16.721 -29.232 -15.186 1.00 82.69 214 PRO A N 1
ATOM 1604 C CA . PRO A 1 214 ? -16.455 -28.010 -15.958 1.00 82.69 214 PRO A CA 1
ATOM 1605 C C . PRO A 1 214 ? -15.404 -28.205 -17.062 1.00 82.69 214 PRO A C 1
ATOM 1607 O O . PRO A 1 214 ? -14.477 -28.998 -16.894 1.00 82.69 214 PRO A O 1
ATOM 1610 N N . TYR A 1 215 ? -15.498 -27.422 -18.139 1.00 73.75 215 TYR A N 1
ATOM 1611 C CA . TYR A 1 215 ? -14.602 -27.410 -19.311 1.00 73.75 215 TYR A CA 1
ATOM 1612 C C . TYR A 1 215 ? -14.484 -28.735 -20.091 1.00 73.75 215 TYR A C 1
ATOM 1614 O O . TYR A 1 215 ? -13.533 -28.907 -20.859 1.00 73.75 215 TYR A O 1
ATOM 1622 N N . GLU A 1 216 ? -15.430 -29.662 -19.917 1.00 70.06 216 GLU A N 1
ATOM 1623 C CA . GLU A 1 216 ? -15.531 -30.892 -20.709 1.00 70.06 216 GLU A CA 1
ATOM 1624 C C . GLU A 1 216 ? -16.751 -30.856 -21.635 1.00 70.06 216 GLU A C 1
ATOM 1626 O O . GLU A 1 216 ? -17.885 -30.651 -21.193 1.00 70.06 216 GLU A O 1
ATOM 1631 N N . ASP A 1 217 ? -16.510 -31.091 -22.927 1.00 57.47 217 ASP A N 1
ATOM 1632 C CA . ASP A 1 217 ? -17.555 -31.249 -23.934 1.00 57.47 217 ASP A CA 1
ATOM 1633 C C . ASP A 1 217 ? -18.064 -32.705 -23.899 1.00 57.47 217 ASP A C 1
ATOM 1635 O O . ASP A 1 217 ? -17.304 -33.640 -24.143 1.00 57.47 217 ASP A O 1
ATOM 1639 N N . GLY A 1 218 ? -19.349 -32.911 -23.572 1.00 57.84 218 GLY A N 1
ATOM 1640 C CA . GLY A 1 218 ? -19.994 -34.238 -23.624 1.00 57.84 218 GLY A CA 1
ATOM 1641 C C . GLY A 1 218 ? -20.906 -34.609 -22.448 1.00 57.84 218 GLY A C 1
ATOM 1642 O O . GLY A 1 218 ? -21.607 -35.618 -22.520 1.00 57.84 218 GLY A O 1
ATOM 1643 N N . GLY A 1 219 ? -20.947 -33.811 -21.377 1.00 65.06 219 GLY A N 1
ATOM 1644 C CA . GLY A 1 219 ? -21.878 -34.025 -20.265 1.00 65.06 219 GLY A CA 1
ATOM 1645 C C . GLY A 1 219 ? -23.331 -33.695 -20.637 1.00 65.06 219 GLY A C 1
ATOM 1646 O O . GLY A 1 219 ? -23.595 -32.706 -21.321 1.00 65.06 219 GLY A O 1
ATOM 1647 N N . ALA A 1 220 ? -24.294 -34.493 -20.161 1.00 78.19 220 ALA A N 1
ATOM 1648 C CA . ALA A 1 220 ? -25.713 -34.180 -20.337 1.00 78.19 220 ALA A CA 1
ATOM 1649 C C . ALA A 1 220 ? -26.050 -32.845 -19.638 1.00 78.19 220 ALA A C 1
ATOM 1651 O O . ALA A 1 220 ? -25.723 -32.685 -18.457 1.00 78.19 220 ALA A O 1
ATOM 1652 N N . PRO A 1 221 ? -26.701 -31.890 -20.325 1.00 84.88 221 PRO A N 1
ATOM 1653 C CA . PRO A 1 221 ? -26.966 -30.582 -19.753 1.00 84.88 221 PRO A CA 1
ATOM 1654 C C . PRO A 1 221 ? -28.022 -30.682 -18.642 1.00 84.88 221 PRO A C 1
ATOM 1656 O O . PRO A 1 221 ? -29.079 -31.297 -18.796 1.00 84.88 221 PRO A O 1
ATOM 1659 N N . LEU A 1 222 ? -27.728 -30.058 -17.508 1.00 89.56 222 LEU A N 1
ATOM 1660 C CA . LEU A 1 222 ? -28.535 -30.038 -16.296 1.00 89.56 222 LEU A CA 1
ATOM 1661 C C . LEU A 1 222 ? -29.206 -28.665 -16.126 1.00 89.56 222 LEU A C 1
ATOM 1663 O O . LEU A 1 222 ? -28.578 -27.632 -16.373 1.00 89.56 222 LEU A O 1
ATOM 1667 N N . PRO A 1 223 ? -30.468 -28.610 -15.671 1.00 90.19 223 PRO A N 1
ATOM 1668 C CA . PRO A 1 223 ? -31.135 -27.340 -15.422 1.00 90.19 223 PRO A CA 1
ATOM 1669 C C . PRO A 1 223 ? -30.587 -26.647 -14.153 1.00 90.19 223 PRO A C 1
ATOM 1671 O O . PRO A 1 223 ? -30.237 -27.328 -13.182 1.00 90.19 223 PRO A O 1
ATOM 1674 N N . PRO A 1 224 ? -30.621 -25.300 -14.078 1.00 89.81 224 PRO A N 1
ATOM 1675 C CA . PRO A 1 224 ? -30.248 -24.518 -12.886 1.00 89.81 224 PRO A CA 1
ATOM 1676 C C . PRO A 1 224 ? -30.958 -24.926 -11.585 1.00 89.81 224 PRO A C 1
ATOM 1678 O O . PRO A 1 224 ? -30.490 -24.628 -10.484 1.00 89.81 224 PRO A O 1
ATOM 1681 N N . SER A 1 225 ? -32.103 -25.609 -11.689 1.00 87.69 225 SER A N 1
ATOM 1682 C CA . SER A 1 225 ? -32.866 -26.108 -10.545 1.00 87.69 225 SER A CA 1
ATOM 1683 C C . SER A 1 225 ? -32.140 -27.193 -9.743 1.00 87.69 225 SER A C 1
ATOM 1685 O O . SER A 1 225 ? -32.497 -27.401 -8.591 1.00 87.69 225 SER A O 1
ATOM 1687 N N . VAL A 1 226 ? -31.113 -27.850 -10.297 1.00 89.25 226 VAL A N 1
ATOM 1688 C CA . VAL A 1 226 ? -30.306 -28.885 -9.608 1.00 89.25 226 VAL A CA 1
ATOM 1689 C C . VAL A 1 226 ? -29.499 -28.329 -8.420 1.00 89.25 226 VAL A C 1
ATOM 1691 O O . VAL A 1 226 ? -29.050 -29.080 -7.549 1.00 89.25 226 VAL A O 1
ATOM 1694 N N . VAL A 1 227 ? -29.304 -27.010 -8.376 1.00 88.69 227 VAL A N 1
ATOM 1695 C CA . VAL A 1 227 ? -28.577 -26.300 -7.308 1.00 88.69 227 VAL A CA 1
ATOM 1696 C C . VAL A 1 227 ? -29.513 -25.849 -6.179 1.00 88.69 227 VAL A C 1
ATOM 1698 O O . VAL A 1 227 ? -29.051 -25.417 -5.129 1.00 88.69 227 VAL A O 1
ATOM 1701 N N . ARG A 1 228 ? -30.834 -25.971 -6.365 1.00 82.94 228 ARG A N 1
ATOM 1702 C CA . ARG A 1 228 ? -31.823 -25.567 -5.363 1.00 82.94 228 ARG A CA 1
ATOM 1703 C C . ARG A 1 228 ? -31.770 -26.491 -4.150 1.00 82.94 228 ARG A C 1
ATOM 1705 O O . ARG A 1 228 ? -31.859 -27.709 -4.291 1.00 82.94 228 ARG A O 1
ATOM 1712 N N . ASP A 1 229 ? -31.685 -25.890 -2.971 1.00 83.81 229 ASP A N 1
ATOM 1713 C CA . ASP A 1 229 ? -31.725 -26.576 -1.685 1.00 83.81 229 ASP A CA 1
ATOM 1714 C C . ASP A 1 229 ? -32.758 -25.882 -0.785 1.00 83.81 229 ASP A C 1
ATOM 1716 O O . ASP A 1 229 ? -32.471 -24.817 -0.231 1.00 83.81 229 ASP A O 1
ATOM 1720 N N . PRO A 1 230 ? -33.963 -26.460 -0.621 1.00 77.38 230 PRO A N 1
ATOM 1721 C CA . PRO A 1 230 ? -35.011 -25.856 0.196 1.00 77.38 230 PRO A CA 1
ATOM 1722 C C . PRO A 1 230 ? -34.649 -25.804 1.687 1.00 77.38 230 PRO A C 1
ATOM 1724 O O . PRO A 1 230 ? -35.303 -25.083 2.434 1.00 77.38 230 PRO A O 1
ATOM 1727 N N . THR A 1 231 ? -33.613 -26.527 2.133 1.00 77.56 231 THR A N 1
ATOM 1728 C CA . THR A 1 231 ? -33.156 -26.479 3.530 1.00 77.56 231 THR A CA 1
ATOM 1729 C C . THR A 1 231 ? -32.360 -25.212 3.855 1.00 77.56 231 THR A C 1
ATOM 1731 O O . THR A 1 231 ? -32.136 -24.921 5.027 1.00 77.56 231 THR A O 1
ATOM 1734 N N . GLY A 1 232 ? -31.920 -24.458 2.837 1.00 77.12 232 GLY A N 1
ATOM 1735 C CA . GLY A 1 232 ? -31.127 -23.234 2.994 1.00 77.12 232 GLY A CA 1
ATOM 1736 C C . GLY A 1 232 ? -29.693 -23.450 3.490 1.00 77.12 232 GLY A C 1
ATOM 1737 O O . GLY A 1 232 ? -28.996 -22.482 3.796 1.00 77.12 232 GLY A O 1
ATOM 1738 N N . ASN A 1 233 ? -29.236 -24.705 3.545 1.00 84.31 233 ASN A N 1
ATOM 1739 C CA . ASN A 1 233 ? -27.900 -25.083 4.010 1.00 84.31 233 ASN A CA 1
ATOM 1740 C C . ASN A 1 233 ? -26.866 -25.148 2.878 1.00 84.31 233 ASN A C 1
ATOM 1742 O O . ASN A 1 233 ? -25.712 -25.499 3.118 1.00 84.31 233 ASN A O 1
ATOM 1746 N N . THR A 1 234 ? -27.246 -24.843 1.639 1.00 90.75 234 THR A N 1
ATOM 1747 C CA . THR A 1 234 ? -26.325 -24.823 0.500 1.00 90.75 234 THR A CA 1
ATOM 1748 C C . THR A 1 234 ? -25.913 -23.398 0.170 1.00 90.75 234 THR A C 1
ATOM 1750 O O . THR A 1 234 ? -26.743 -22.541 -0.122 1.00 90.75 234 THR A O 1
ATOM 1753 N N . LEU A 1 235 ? -24.603 -23.165 0.201 1.00 93.88 235 LEU A N 1
ATOM 1754 C CA . LEU A 1 235 ? -23.967 -21.958 -0.292 1.00 93.88 235 LEU A CA 1
ATOM 1755 C C . LEU A 1 235 ? -23.659 -22.128 -1.781 1.00 93.88 235 LEU A C 1
ATOM 1757 O O . LEU A 1 235 ? -23.045 -23.124 -2.172 1.00 93.88 235 LEU A O 1
ATOM 1761 N N . VAL A 1 236 ? -24.035 -21.146 -2.596 1.00 95.62 236 VAL A N 1
ATOM 1762 C CA . VAL A 1 236 ? -23.741 -21.119 -4.034 1.00 95.62 236 VAL A CA 1
ATOM 1763 C C . VAL A 1 236 ? -22.673 -20.067 -4.312 1.00 95.62 236 VAL A C 1
ATOM 1765 O O . VAL A 1 236 ? -22.845 -18.893 -3.988 1.00 95.62 236 VAL A O 1
ATOM 1768 N N . LEU A 1 237 ? -21.562 -20.481 -4.917 1.00 96.62 237 LEU A N 1
ATOM 1769 C CA . LEU A 1 237 ? -20.480 -19.587 -5.322 1.00 96.62 237 LEU A CA 1
ATOM 1770 C C . LEU A 1 237 ? -20.273 -19.696 -6.832 1.00 96.62 237 LEU A C 1
ATOM 1772 O O . LEU A 1 237 ? -19.968 -20.779 -7.328 1.00 96.62 237 LEU A O 1
ATOM 1776 N N . VAL A 1 238 ? -20.441 -18.591 -7.557 1.00 97.25 238 VAL A N 1
ATOM 1777 C CA . VAL A 1 238 ? -20.307 -18.549 -9.021 1.00 97.25 238 VAL A CA 1
ATOM 1778 C C . VAL A 1 238 ? -19.005 -17.864 -9.405 1.00 97.25 238 VAL A C 1
ATOM 1780 O O . VAL A 1 238 ? -18.820 -16.707 -9.065 1.00 97.25 238 VAL A O 1
ATOM 1783 N N . VAL A 1 239 ? -18.112 -18.533 -10.125 1.00 96.44 239 VAL A N 1
ATOM 1784 C CA . VAL A 1 239 ? -16.871 -17.944 -10.646 1.00 96.44 239 VAL A CA 1
ATOM 1785 C C . VAL A 1 239 ? -17.078 -17.613 -12.119 1.00 96.44 239 VAL A C 1
ATOM 1787 O O . VAL A 1 239 ? -17.266 -18.521 -12.926 1.00 96.44 239 VAL A O 1
ATOM 1790 N N . SER A 1 240 ? -17.065 -16.328 -12.474 1.00 94.38 240 SER A N 1
ATOM 1791 C CA . SER A 1 240 ? -17.311 -15.882 -13.852 1.00 94.38 240 SER A CA 1
ATOM 1792 C C . SER A 1 240 ? -16.587 -14.574 -14.169 1.00 94.38 240 SER A C 1
ATOM 1794 O O . SER A 1 240 ? -16.320 -13.759 -13.288 1.00 94.38 240 SER A O 1
ATOM 1796 N N . ASP A 1 241 ? -16.278 -14.365 -15.445 1.00 90.88 241 ASP A N 1
ATOM 1797 C CA . ASP A 1 241 ? -15.815 -13.094 -16.001 1.00 90.88 241 ASP A CA 1
ATOM 1798 C C . ASP A 1 241 ? -16.964 -12.201 -16.510 1.00 90.88 241 ASP A C 1
ATOM 1800 O O . ASP A 1 241 ? -16.717 -11.065 -16.915 1.00 90.88 241 ASP A O 1
ATOM 1804 N N . GLY A 1 242 ? -18.208 -12.694 -16.488 1.00 90.19 242 GLY A N 1
ATOM 1805 C CA . GLY A 1 242 ? -19.412 -11.962 -16.879 1.00 90.19 242 GLY A CA 1
ATOM 1806 C C . GLY A 1 242 ? -19.587 -11.768 -18.383 1.00 90.19 242 GLY A C 1
ATOM 1807 O O . GLY A 1 242 ? -20.357 -10.906 -18.802 1.00 90.19 242 GLY A O 1
ATOM 1808 N N . VAL A 1 243 ? -18.867 -12.513 -19.226 1.00 86.19 243 VAL A N 1
ATOM 1809 C CA . VAL A 1 243 ? -18.834 -12.264 -20.681 1.00 86.19 243 VAL A CA 1
ATOM 1810 C C . VAL A 1 243 ? -19.942 -12.999 -21.439 1.00 86.19 243 VAL A C 1
ATOM 1812 O O . VAL A 1 243 ? -20.309 -12.584 -22.542 1.00 86.19 243 VAL A O 1
ATOM 1815 N N . GLY A 1 244 ? -20.500 -14.071 -20.877 1.00 84.25 244 GLY A N 1
ATOM 1816 C CA . GLY A 1 244 ? -21.579 -14.846 -21.495 1.00 84.25 244 GLY A CA 1
ATOM 1817 C C . GLY A 1 244 ? -22.826 -14.026 -21.848 1.00 84.25 244 GLY A C 1
ATOM 1818 O O . GLY A 1 244 ? -23.141 -13.024 -21.209 1.00 84.25 244 GLY A O 1
ATOM 1819 N N . ALA A 1 245 ? -23.573 -14.463 -22.865 1.00 84.56 245 ALA A N 1
ATOM 1820 C CA . ALA A 1 245 ? -24.792 -13.780 -23.310 1.00 84.56 245 ALA A CA 1
ATOM 1821 C C . ALA A 1 245 ? -25.846 -13.682 -22.193 1.00 84.56 245 ALA A C 1
ATOM 1823 O O . ALA A 1 245 ? -26.445 -12.624 -22.020 1.00 84.56 245 ALA A O 1
ATOM 1824 N N . ALA A 1 246 ? -25.997 -14.744 -21.393 1.00 88.38 246 ALA A N 1
ATOM 1825 C CA . ALA A 1 246 ? -26.941 -14.797 -20.277 1.00 88.38 246 ALA A CA 1
ATOM 1826 C C . ALA A 1 246 ? -26.655 -13.760 -19.172 1.00 88.38 246 ALA A C 1
ATOM 1828 O O . ALA A 1 246 ? -27.566 -13.377 -18.440 1.00 88.38 246 ALA A O 1
ATOM 1829 N N . TRP A 1 247 ? -25.402 -13.306 -19.037 1.00 89.31 247 TRP A N 1
ATOM 1830 C CA . TRP A 1 247 ? -25.029 -12.244 -18.097 1.00 89.31 247 TRP A CA 1
ATOM 1831 C C . TRP A 1 247 ? -25.514 -10.871 -18.559 1.00 89.31 247 TRP A C 1
ATOM 1833 O O . TRP A 1 247 ? -25.840 -10.033 -17.733 1.00 89.31 247 TRP A O 1
ATOM 1843 N N . ARG A 1 248 ? -25.596 -10.642 -19.875 1.00 83.25 248 ARG A N 1
ATOM 1844 C CA . ARG A 1 248 ? -25.970 -9.338 -20.443 1.00 83.25 248 ARG A CA 1
ATOM 1845 C C . ARG A 1 248 ? -27.465 -9.158 -20.674 1.00 83.25 248 ARG A C 1
ATOM 1847 O O . ARG A 1 248 ? -27.917 -8.028 -20.792 1.00 83.25 248 ARG A O 1
ATOM 1854 N N . ASP A 1 249 ? -28.211 -10.249 -20.812 1.00 83.25 249 ASP A N 1
ATOM 1855 C CA . ASP A 1 249 ? -29.653 -10.218 -21.092 1.00 83.25 249 ASP A CA 1
ATOM 1856 C C . ASP A 1 249 ? -30.527 -10.492 -19.854 1.00 83.25 249 ASP A C 1
ATOM 1858 O O . ASP A 1 249 ? -31.731 -10.704 -19.983 1.00 83.25 249 ASP A O 1
ATOM 1862 N N . GLY A 1 250 ? -29.930 -10.495 -18.655 1.00 83.69 250 GLY A N 1
ATOM 1863 C CA . GLY A 1 250 ? -30.635 -10.637 -17.376 1.00 83.69 250 GLY A CA 1
ATOM 1864 C C . GLY A 1 250 ? -31.055 -12.070 -17.015 1.00 83.69 250 GLY A C 1
ATOM 1865 O O . GLY A 1 250 ? -31.493 -12.323 -15.886 1.00 83.69 250 GLY A O 1
ATOM 1866 N N . ARG A 1 251 ? -30.880 -13.060 -17.907 1.00 90.12 251 ARG A N 1
ATOM 1867 C CA . ARG A 1 251 ? -31.207 -14.466 -17.592 1.00 90.12 251 ARG A CA 1
ATOM 1868 C C . ARG A 1 251 ? -30.384 -14.999 -16.423 1.00 90.12 251 ARG A C 1
ATOM 1870 O O . ARG A 1 251 ? -30.905 -15.737 -15.584 1.00 90.12 251 ARG A O 1
ATOM 1877 N N . MET A 1 252 ? -29.111 -14.618 -16.343 1.00 92.12 252 MET A N 1
ATOM 1878 C CA . MET A 1 252 ? -28.239 -15.051 -15.255 1.00 92.12 252 MET A CA 1
ATOM 1879 C C . MET A 1 252 ? -28.587 -14.364 -13.933 1.00 92.12 252 MET A C 1
ATOM 1881 O O . MET A 1 252 ? -28.615 -15.027 -12.898 1.00 92.12 252 MET A O 1
ATOM 1885 N N . GLN A 1 253 ? -28.957 -13.082 -13.968 1.00 90.38 253 GLN A N 1
ATOM 1886 C CA . GLN A 1 253 ? -29.479 -12.361 -12.803 1.00 90.38 253 GLN A CA 1
ATOM 1887 C C . GLN A 1 253 ? -30.720 -13.063 -12.233 1.00 90.38 253 GLN A C 1
ATOM 1889 O O . GLN A 1 253 ? -30.762 -13.375 -11.046 1.00 90.38 253 GLN A O 1
ATOM 1894 N N . THR A 1 254 ? -31.665 -13.458 -13.092 1.00 90.75 254 THR A N 1
ATOM 1895 C CA . THR A 1 254 ? -32.871 -14.203 -12.680 1.00 90.75 254 THR A CA 1
ATOM 1896 C C . THR A 1 254 ? -32.530 -15.524 -11.970 1.00 90.75 254 THR A C 1
ATOM 1898 O O . THR A 1 254 ? -33.134 -15.887 -10.952 1.00 90.75 254 THR A O 1
ATOM 1901 N N . ALA A 1 255 ? -31.550 -16.270 -12.488 1.00 92.81 255 ALA A N 1
ATOM 1902 C CA . ALA A 1 255 ? -31.107 -17.522 -11.878 1.00 92.81 255 ALA A CA 1
ATOM 1903 C C . ALA A 1 255 ? -30.382 -17.294 -10.537 1.00 92.81 255 ALA A C 1
ATOM 1905 O O . ALA A 1 255 ? -30.658 -18.010 -9.572 1.00 92.81 255 ALA A O 1
ATOM 1906 N N . LEU A 1 256 ? -29.529 -16.271 -10.444 1.00 94.31 256 LEU A N 1
ATOM 1907 C CA . LEU A 1 256 ? -28.835 -15.892 -9.210 1.00 94.31 256 LEU A CA 1
ATOM 1908 C C . LEU A 1 256 ? -29.803 -15.459 -8.114 1.00 94.31 256 LEU A C 1
ATOM 1910 O O . LEU A 1 256 ? -29.693 -15.939 -6.990 1.00 94.31 256 LEU A O 1
ATOM 1914 N N . GLU A 1 257 ? -30.786 -14.620 -8.435 1.00 91.69 257 GLU A N 1
ATOM 1915 C CA . GLU A 1 257 ? -31.822 -14.219 -7.484 1.00 91.69 257 GLU A CA 1
ATOM 1916 C C . GLU A 1 257 ? -32.618 -15.421 -6.978 1.00 91.69 257 GLU A C 1
ATOM 1918 O O . GLU A 1 257 ? -32.952 -15.508 -5.799 1.00 91.69 257 GLU A O 1
ATOM 1923 N N . THR A 1 258 ? -32.913 -16.378 -7.860 1.00 91.31 258 THR A N 1
ATOM 1924 C CA . THR A 1 258 ? -33.610 -17.610 -7.484 1.00 91.31 258 THR A CA 1
ATOM 1925 C C . THR A 1 258 ? -32.812 -18.415 -6.455 1.00 91.31 258 THR A C 1
ATOM 1927 O O . THR A 1 258 ? -33.395 -18.915 -5.493 1.00 91.31 258 THR A O 1
ATOM 1930 N N . TRP A 1 259 ? -31.495 -18.542 -6.635 1.00 93.12 259 TRP A N 1
ATOM 1931 C CA . TRP A 1 259 ? -30.623 -19.221 -5.671 1.00 93.12 259 TRP A CA 1
ATOM 1932 C C . TRP A 1 259 ? -30.461 -18.407 -4.380 1.00 93.12 259 TRP A C 1
ATOM 1934 O O . TRP A 1 259 ? -30.580 -18.955 -3.283 1.00 93.12 259 TRP A O 1
ATOM 1944 N N . ALA A 1 260 ? -30.309 -17.088 -4.496 1.00 92.62 260 ALA A N 1
ATOM 1945 C CA . ALA A 1 260 ? -30.152 -16.170 -3.373 1.00 92.62 260 ALA A CA 1
ATOM 1946 C C . ALA A 1 260 ? -31.403 -16.093 -2.478 1.00 92.62 260 ALA A C 1
ATOM 1948 O O . ALA A 1 260 ? -31.291 -15.865 -1.275 1.00 92.62 260 ALA A O 1
ATOM 1949 N N . ARG A 1 261 ? -32.602 -16.354 -3.019 1.00 91.12 261 ARG A N 1
ATOM 1950 C CA . ARG A 1 261 ? -33.850 -16.504 -2.241 1.00 91.12 261 ARG A CA 1
ATOM 1951 C C . ARG A 1 261 ? -33.926 -17.797 -1.426 1.00 91.12 261 ARG A C 1
ATOM 1953 O O . ARG A 1 261 ? -34.844 -17.932 -0.625 1.00 91.12 261 ARG A O 1
ATOM 1960 N N . GLN A 1 262 ? -33.013 -18.746 -1.625 1.00 88.12 262 GLN A N 1
ATOM 1961 C CA . GLN A 1 262 ? -33.004 -20.034 -0.919 1.00 88.12 262 GLN A CA 1
ATOM 1962 C C . GLN A 1 262 ? -31.830 -20.148 0.052 1.00 88.12 262 GLN A C 1
ATOM 1964 O O . GLN A 1 262 ? -31.985 -20.708 1.133 1.00 88.12 262 GLN A O 1
ATOM 1969 N N . GLY A 1 263 ? -30.679 -19.569 -0.286 1.00 89.38 263 GLY A N 1
ATOM 1970 C CA . GLY A 1 263 ? -29.500 -19.592 0.572 1.00 89.38 263 GLY A CA 1
ATOM 1971 C C . GLY A 1 263 ? -28.435 -18.576 0.159 1.00 89.38 263 GLY A C 1
ATOM 1972 O O . GLY A 1 263 ? -28.619 -17.834 -0.811 1.00 89.38 263 GLY A O 1
ATOM 1973 N N . PRO A 1 264 ? -27.302 -18.531 0.883 1.00 91.88 264 PRO A N 1
ATOM 1974 C CA . PRO A 1 264 ? -26.220 -17.600 0.594 1.00 91.88 264 PRO A CA 1
ATOM 1975 C C . PRO A 1 264 ? -25.664 -17.832 -0.814 1.00 91.88 264 PRO A C 1
ATOM 1977 O O . PRO A 1 264 ? -25.186 -18.921 -1.128 1.00 91.88 264 PRO A O 1
ATOM 1980 N N . THR A 1 265 ? -25.717 -16.801 -1.653 1.00 95.19 265 THR A N 1
ATOM 1981 C CA . THR A 1 265 ? -25.245 -16.850 -3.041 1.00 95.19 265 THR A CA 1
ATOM 1982 C C . THR A 1 265 ? -24.320 -15.671 -3.295 1.00 95.19 265 THR A C 1
ATOM 1984 O O . THR A 1 265 ? -24.667 -14.549 -2.937 1.00 95.19 265 THR A O 1
ATOM 1987 N N . ALA A 1 266 ? -23.154 -15.910 -3.890 1.00 96.56 266 ALA A N 1
ATOM 1988 C CA . ALA A 1 266 ? -22.217 -14.857 -4.271 1.00 96.56 266 ALA A CA 1
ATOM 1989 C C . ALA A 1 266 ? -21.528 -15.177 -5.600 1.00 96.56 266 ALA A C 1
ATOM 1991 O O . ALA A 1 266 ? -21.379 -16.340 -5.984 1.00 96.56 266 ALA A O 1
ATOM 1992 N N . ILE A 1 267 ? -21.080 -14.129 -6.280 1.00 97.44 267 ILE A N 1
ATOM 1993 C CA . ILE A 1 267 ? -20.261 -14.210 -7.485 1.00 97.44 267 ILE A CA 1
ATOM 1994 C C . ILE A 1 267 ? -18.823 -13.888 -7.090 1.00 97.44 267 ILE A C 1
ATOM 1996 O O . ILE A 1 267 ? -18.592 -12.938 -6.355 1.00 97.44 267 ILE A O 1
ATOM 2000 N N . VAL A 1 268 ? -17.853 -14.648 -7.580 1.00 96.19 268 VAL A N 1
ATOM 2001 C CA . VAL A 1 268 ? -16.442 -14.269 -7.589 1.00 96.19 268 VAL A CA 1
ATOM 2002 C C . VAL A 1 268 ? -16.100 -13.841 -9.004 1.00 96.19 268 VAL A C 1
ATOM 2004 O O . VAL A 1 268 ? -16.097 -14.658 -9.928 1.00 96.19 268 VAL A O 1
ATOM 2007 N N . HIS A 1 269 ? -15.856 -12.548 -9.175 1.00 94.50 269 HIS A N 1
ATOM 2008 C CA . HIS A 1 269 ? -15.574 -11.978 -10.480 1.00 94.50 269 HIS A CA 1
ATOM 2009 C C . HIS A 1 269 ? -14.122 -12.281 -10.866 1.00 94.50 269 HIS A C 1
ATOM 2011 O O . HIS A 1 269 ? -13.193 -11.904 -10.157 1.00 94.50 269 HIS A O 1
ATOM 2017 N N . ALA A 1 270 ? -13.915 -12.956 -11.996 1.00 91.88 270 ALA A N 1
ATOM 2018 C CA . ALA A 1 270 ? -12.584 -13.367 -12.437 1.00 91.88 270 ALA A CA 1
ATOM 2019 C C . ALA A 1 270 ? -11.749 -12.193 -12.985 1.00 91.88 270 ALA A C 1
ATOM 2021 O O . ALA A 1 270 ? -10.543 -12.139 -12.763 1.00 91.88 270 ALA A O 1
ATOM 2022 N N . LEU A 1 271 ? -12.390 -11.233 -13.669 1.00 88.94 271 LEU A N 1
ATOM 2023 C CA . LEU A 1 271 ? -11.726 -9.998 -14.108 1.00 88.94 271 LEU A CA 1
ATOM 2024 C C . LEU A 1 271 ? -11.335 -9.085 -12.928 1.00 88.94 271 LEU A C 1
ATOM 2026 O O . LEU A 1 271 ? -12.079 -9.012 -11.946 1.00 88.94 271 LEU A O 1
ATOM 2030 N N . PRO A 1 272 ? -10.247 -8.301 -13.057 1.00 84.00 272 PRO A N 1
ATOM 2031 C CA . PRO A 1 272 ? -9.926 -7.221 -12.125 1.00 84.00 272 PRO A CA 1
ATOM 2032 C C . PRO A 1 272 ? -11.056 -6.188 -12.012 1.00 84.00 272 PRO A C 1
ATOM 2034 O O . PRO A 1 272 ? -11.732 -5.898 -13.001 1.00 84.00 272 PRO A O 1
ATOM 2037 N N . ALA A 1 273 ? -11.205 -5.567 -10.836 1.00 81.81 273 ALA A N 1
ATOM 2038 C CA . ALA A 1 273 ? -12.299 -4.634 -10.526 1.00 81.81 273 ALA A CA 1
ATOM 2039 C C . ALA A 1 273 ? -12.466 -3.493 -11.547 1.00 81.81 273 ALA A C 1
ATOM 2041 O O . ALA A 1 273 ? -13.586 -3.122 -11.898 1.00 81.81 273 ALA A O 1
ATOM 2042 N N . ARG A 1 274 ? -11.357 -2.986 -12.103 1.00 81.06 274 ARG A N 1
ATOM 2043 C CA . ARG A 1 274 ? -11.359 -1.937 -13.140 1.00 81.06 274 ARG A CA 1
ATOM 2044 C C . ARG A 1 274 ? -12.085 -2.336 -14.435 1.00 81.06 274 ARG A C 1
ATOM 2046 O O . ARG A 1 274 ? -12.487 -1.462 -15.192 1.00 81.06 274 ARG A O 1
ATOM 2053 N N . MET A 1 275 ? -12.256 -3.635 -14.689 1.00 81.50 275 MET A N 1
ATOM 2054 C CA . MET A 1 275 ? -12.878 -4.174 -15.903 1.00 81.50 275 MET A CA 1
ATOM 2055 C C . MET A 1 275 ? -14.340 -4.604 -15.711 1.00 81.50 275 MET A C 1
ATOM 2057 O O . MET A 1 275 ? -14.990 -4.953 -16.695 1.00 81.50 275 MET A O 1
ATOM 2061 N N . TRP A 1 276 ? -14.887 -4.572 -14.489 1.00 85.94 276 TRP A N 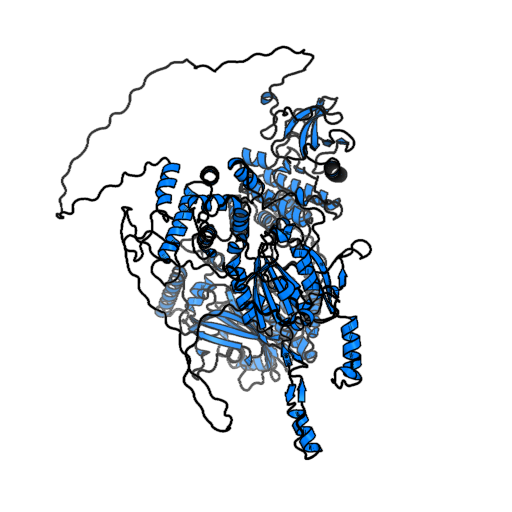1
ATOM 2062 C CA . TRP A 1 276 ? -16.255 -5.049 -14.213 1.00 85.94 276 TRP A CA 1
ATOM 2063 C C . TRP A 1 276 ? -17.322 -4.258 -14.981 1.00 85.94 276 TRP A C 1
ATOM 2065 O O . TRP A 1 276 ? -18.281 -4.831 -15.479 1.00 85.94 276 TRP A O 1
ATOM 2075 N N . GLN A 1 277 ? -17.109 -2.953 -15.184 1.00 76.62 277 GLN A N 1
ATOM 2076 C CA . GLN A 1 277 ? -18.018 -2.099 -15.965 1.00 76.62 277 GLN A CA 1
ATOM 2077 C C . GLN A 1 277 ? -18.179 -2.562 -17.428 1.00 76.62 277 GLN A C 1
ATOM 2079 O O . GLN A 1 277 ? -19.195 -2.287 -18.062 1.00 76.62 277 GLN A O 1
ATOM 2084 N N . GLY A 1 278 ? -17.186 -3.277 -17.973 1.00 73.12 278 GLY A N 1
ATOM 2085 C CA . GLY A 1 278 ? -17.228 -3.844 -19.324 1.00 73.12 278 GLY A CA 1
ATOM 2086 C C . GLY A 1 278 ? -17.826 -5.255 -19.405 1.00 73.12 278 GLY A C 1
ATOM 2087 O O . GLY A 1 278 ? -18.068 -5.744 -20.515 1.00 73.12 278 GLY A O 1
ATOM 2088 N N . SER A 1 279 ? -18.056 -5.920 -18.268 1.00 83.81 279 SER A N 1
ATOM 2089 C CA . SER A 1 279 ? -18.687 -7.242 -18.205 1.00 83.81 279 SER A CA 1
ATOM 2090 C C . SER A 1 279 ? -20.212 -7.120 -18.076 1.00 83.81 279 SER A C 1
ATOM 2092 O O . SER A 1 279 ? -20.760 -6.024 -17.998 1.00 83.81 279 SER A O 1
ATOM 2094 N N . GLY A 1 280 ? -20.921 -8.250 -18.111 1.00 84.19 280 GLY A N 1
ATOM 2095 C CA . GLY A 1 280 ? -22.339 -8.336 -17.746 1.00 84.19 280 GLY A CA 1
ATOM 2096 C C . GLY A 1 280 ? -22.577 -8.498 -16.239 1.00 84.19 280 GLY A C 1
ATOM 2097 O O . GLY A 1 280 ? -23.701 -8.763 -15.838 1.00 84.19 280 GLY A O 1
ATOM 2098 N N . ILE A 1 281 ? -21.537 -8.397 -15.403 1.00 90.12 281 ILE A N 1
ATOM 2099 C CA . ILE A 1 281 ? -21.643 -8.477 -13.942 1.00 90.12 281 ILE A CA 1
ATOM 2100 C C . ILE A 1 281 ? -21.333 -7.102 -13.374 1.00 90.12 281 ILE A C 1
ATOM 2102 O O . ILE A 1 281 ? -20.179 -6.687 -13.271 1.00 90.12 281 ILE A O 1
ATOM 2106 N N . TRP A 1 282 ? -22.383 -6.393 -12.995 1.00 86.38 282 TRP A N 1
ATOM 2107 C CA . TRP A 1 282 ? -22.287 -5.035 -12.487 1.00 86.38 282 TRP A CA 1
ATOM 2108 C C . TRP A 1 282 ? -22.521 -5.009 -10.998 1.00 86.38 282 TRP A C 1
ATOM 2110 O O . TRP A 1 282 ? -23.441 -5.659 -10.520 1.00 86.38 282 TRP A O 1
ATOM 2120 N N . ALA A 1 283 ? -21.709 -4.253 -10.264 1.00 89.81 283 ALA A N 1
ATOM 2121 C CA . ALA A 1 283 ? -21.850 -4.177 -8.822 1.00 89.81 283 ALA A CA 1
ATOM 2122 C C . ALA A 1 283 ? -21.693 -2.755 -8.294 1.00 89.81 283 ALA A C 1
ATOM 2124 O O . ALA A 1 283 ? -20.845 -1.992 -8.760 1.00 89.81 283 ALA A O 1
ATOM 2125 N N . GLN A 1 284 ? -22.495 -2.427 -7.287 1.00 88.56 284 GLN A N 1
ATOM 2126 C CA . GLN A 1 284 ? -22.453 -1.167 -6.548 1.00 88.56 284 GLN A CA 1
ATOM 2127 C C . GLN A 1 284 ? -22.215 -1.448 -5.066 1.00 88.56 284 GLN A C 1
ATOM 2129 O O . GLN A 1 284 ? -22.568 -2.515 -4.576 1.00 88.56 284 GLN A O 1
ATOM 2134 N N . GLN A 1 285 ? -21.577 -0.524 -4.352 1.00 91.50 285 GLN A N 1
ATOM 2135 C CA . GLN A 1 285 ? -21.254 -0.712 -2.936 1.00 91.50 285 GLN A CA 1
ATOM 2136 C C . GLN A 1 285 ? -22.482 -0.440 -2.069 1.00 91.50 285 GLN A C 1
ATOM 2138 O O . GLN A 1 285 ? -23.045 0.647 -2.134 1.00 91.50 285 GLN A O 1
ATOM 2143 N N . TRP A 1 286 ? -22.845 -1.400 -1.223 1.00 93.12 286 TRP A N 1
ATOM 2144 C CA . TRP A 1 286 ? -23.956 -1.277 -0.284 1.00 93.12 286 TRP A CA 1
ATOM 2145 C C . TRP A 1 286 ? -23.547 -1.739 1.107 1.00 93.12 286 TRP A C 1
ATOM 2147 O O . TRP A 1 286 ? -22.772 -2.685 1.266 1.00 93.12 286 TRP A O 1
ATOM 2157 N N . LEU A 1 287 ? -24.095 -1.092 2.130 1.00 93.81 287 LEU A N 1
ATOM 2158 C CA . LEU A 1 287 ? -23.984 -1.547 3.505 1.00 93.81 287 LEU A CA 1
ATOM 2159 C C . LEU A 1 287 ? -24.986 -2.685 3.724 1.00 93.81 287 LEU A C 1
ATOM 2161 O O . LEU A 1 287 ? -26.188 -2.504 3.540 1.00 93.81 287 LEU A O 1
ATOM 2165 N N . VAL A 1 288 ? -24.501 -3.861 4.120 1.00 93.44 288 VAL A N 1
ATOM 2166 C CA . VAL A 1 288 ? -25.342 -5.034 4.373 1.00 93.44 288 VAL A CA 1
ATOM 2167 C C . VAL A 1 288 ? -25.252 -5.498 5.815 1.00 93.44 288 VAL A C 1
ATOM 2169 O O . VAL A 1 288 ? -24.166 -5.579 6.389 1.00 93.44 288 VAL A O 1
ATOM 2172 N N . THR A 1 289 ? -26.395 -5.884 6.372 1.00 89.94 289 THR A N 1
ATOM 2173 C CA . THR A 1 289 ? -26.507 -6.495 7.697 1.00 89.94 289 THR A CA 1
ATOM 2174 C C . THR A 1 289 ? -27.431 -7.704 7.621 1.00 89.94 289 THR A C 1
ATOM 2176 O O . THR A 1 289 ? -28.564 -7.602 7.152 1.00 89.94 289 THR A O 1
ATOM 2179 N N . THR A 1 290 ? -27.001 -8.856 8.137 1.00 86.81 290 THR A N 1
ATOM 2180 C CA . THR A 1 290 ? -27.896 -10.015 8.303 1.00 86.81 290 THR A CA 1
ATOM 2181 C C . THR A 1 290 ? -28.381 -10.138 9.743 1.00 86.81 290 THR A C 1
ATOM 2183 O O . THR A 1 290 ? -27.667 -9.808 10.686 1.00 86.81 290 THR A O 1
ATOM 2186 N N . ARG A 1 291 ? -29.591 -10.667 9.944 1.00 81.81 291 ARG A N 1
ATOM 2187 C CA . ARG A 1 291 ? -30.129 -11.007 11.276 1.00 81.81 291 ARG A CA 1
ATOM 2188 C C . ARG A 1 291 ? -30.084 -12.503 11.585 1.00 81.81 291 ARG A C 1
ATOM 2190 O O . ARG A 1 291 ? -30.490 -12.912 12.669 1.00 81.81 291 ARG A O 1
ATOM 2197 N N . ARG A 1 292 ? -29.624 -13.335 10.645 1.00 80.81 292 ARG A N 1
ATOM 2198 C CA . ARG A 1 292 ? -29.575 -14.800 10.773 1.00 80.81 292 ARG A CA 1
ATOM 2199 C C . ARG A 1 292 ? -28.259 -15.334 10.203 1.00 80.81 292 ARG A C 1
ATOM 2201 O O . ARG A 1 292 ? -27.687 -14.728 9.301 1.00 80.81 292 ARG A O 1
ATOM 2208 N N . ARG A 1 293 ? -27.772 -16.454 10.749 1.00 85.25 293 ARG A N 1
ATOM 2209 C CA . ARG A 1 293 ? -26.609 -17.168 10.195 1.00 85.25 293 ARG A CA 1
ATOM 2210 C C . ARG A 1 293 ? -27.054 -17.886 8.939 1.00 85.25 293 ARG A C 1
ATOM 2212 O O . ARG A 1 293 ? -27.976 -18.694 9.012 1.00 85.25 293 ARG A O 1
ATOM 2219 N N . GLY A 1 294 ? -26.397 -17.607 7.823 1.00 75.75 294 GLY A N 1
ATOM 2220 C CA . GLY A 1 294 ? -26.807 -18.125 6.524 1.00 75.75 294 GLY A CA 1
ATOM 2221 C C . GLY A 1 294 ? -28.273 -17.812 6.215 1.00 75.75 294 GLY A C 1
ATOM 2222 O O . GLY A 1 294 ? -28.850 -16.861 6.747 1.00 75.75 294 GLY A O 1
ATOM 2223 N N . GLY A 1 295 ? -28.874 -18.617 5.345 1.00 77.12 295 GLY A N 1
ATOM 2224 C CA . GLY A 1 295 ? -30.233 -18.387 4.868 1.00 77.12 295 GLY A CA 1
ATOM 2225 C C . GLY A 1 295 ? -30.306 -17.412 3.687 1.00 77.12 295 GLY A C 1
ATOM 2226 O O . GLY A 1 295 ? -29.277 -16.994 3.148 1.00 77.12 295 GLY A O 1
ATOM 2227 N N . PRO A 1 296 ? -31.528 -17.099 3.234 1.00 84.88 296 PRO A N 1
ATOM 2228 C CA . PRO A 1 296 ? -31.738 -16.399 1.981 1.00 84.88 296 PRO A CA 1
ATOM 2229 C C . PRO A 1 296 ? -31.300 -14.940 2.075 1.00 84.88 296 PRO A C 1
ATOM 2231 O O . PRO A 1 296 ? -31.592 -14.241 3.048 1.00 84.88 296 PRO A O 1
ATOM 2234 N N . ALA A 1 297 ? -30.638 -14.464 1.026 1.00 86.00 297 ALA A N 1
ATOM 2235 C CA . ALA A 1 297 ? -30.155 -13.095 0.929 1.00 86.00 297 ALA A CA 1
ATOM 2236 C C . ALA A 1 297 ? -31.308 -12.074 0.935 1.00 86.00 297 ALA A C 1
ATOM 2238 O O . ALA A 1 297 ? -31.137 -10.944 1.375 1.00 86.00 297 ALA A O 1
ATOM 2239 N N . SER A 1 298 ? -32.526 -12.490 0.569 1.00 85.56 298 SER A N 1
ATOM 2240 C CA . SER A 1 298 ? -33.737 -11.664 0.677 1.00 85.56 298 SER A CA 1
ATOM 2241 C C . SER A 1 298 ? -34.098 -11.255 2.112 1.00 85.56 298 SER A C 1
ATOM 2243 O O . SER A 1 298 ? -34.957 -10.403 2.298 1.00 85.56 298 SER A O 1
ATOM 2245 N N . ALA A 1 299 ? -33.494 -11.873 3.132 1.00 85.31 299 ALA A N 1
ATOM 2246 C CA . ALA A 1 299 ? -33.675 -11.491 4.533 1.00 85.31 299 ALA A CA 1
ATOM 2247 C C . ALA A 1 299 ? -32.619 -10.485 5.033 1.00 85.31 299 ALA A C 1
ATOM 2249 O O . ALA A 1 299 ? -32.618 -10.142 6.220 1.00 85.31 299 ALA A O 1
ATOM 2250 N N . TRP A 1 300 ? -31.687 -10.059 4.176 1.00 90.25 300 TRP A N 1
ATOM 2251 C CA . TRP A 1 300 ? -30.657 -9.090 4.538 1.00 90.25 300 TRP A CA 1
ATOM 2252 C C . TRP A 1 300 ? -31.241 -7.683 4.569 1.00 90.25 300 TRP A C 1
ATOM 2254 O O . TRP A 1 300 ? -32.110 -7.327 3.778 1.00 90.25 300 TRP A O 1
ATOM 2264 N N . HIS A 1 301 ? -30.739 -6.875 5.493 1.00 90.44 301 HIS A N 1
ATOM 2265 C CA . HIS A 1 301 ? -30.975 -5.445 5.489 1.00 90.44 301 HIS A CA 1
ATOM 2266 C C . HIS A 1 301 ? -29.884 -4.783 4.650 1.00 90.44 301 HIS A C 1
ATOM 2268 O O . HIS A 1 301 ? -28.700 -5.009 4.908 1.00 90.44 301 HIS A O 1
ATOM 2274 N N . VAL A 1 302 ? -30.289 -4.011 3.646 1.00 92.69 302 VAL A N 1
ATOM 2275 C CA . VAL A 1 302 ? -29.397 -3.339 2.699 1.00 92.69 302 VAL A CA 1
ATOM 2276 C C . VAL A 1 302 ? -29.684 -1.844 2.756 1.00 92.69 302 VAL A C 1
ATOM 2278 O O . VAL A 1 302 ? -30.844 -1.443 2.686 1.00 92.69 302 VAL A O 1
ATOM 2281 N N . ALA A 1 303 ? -28.637 -1.041 2.910 1.00 88.94 303 ALA A N 1
ATOM 2282 C CA . ALA A 1 303 ? -28.714 0.412 2.970 1.00 88.94 303 ALA A CA 1
ATOM 2283 C C . ALA A 1 303 ? -27.557 1.040 2.187 1.00 88.94 303 ALA A C 1
ATOM 2285 O O . ALA A 1 303 ? -26.485 0.439 2.058 1.00 88.94 303 ALA A O 1
ATOM 2286 N N . ASP A 1 304 ? -27.768 2.242 1.658 1.00 89.12 304 ASP A N 1
ATOM 2287 C CA . ASP A 1 304 ? -26.675 3.024 1.087 1.00 89.12 304 ASP A CA 1
ATOM 2288 C C . ASP A 1 304 ? -25.695 3.419 2.218 1.00 89.12 304 ASP A C 1
ATOM 2290 O O . ASP A 1 304 ? -26.132 3.729 3.331 1.00 89.12 304 ASP A O 1
ATOM 2294 N N . PRO A 1 305 ? -24.368 3.353 2.000 1.00 81.00 305 PRO A N 1
ATOM 2295 C CA . PRO A 1 305 ? -23.386 3.663 3.040 1.00 81.00 305 PRO A CA 1
ATOM 2296 C C . PRO A 1 305 ? -23.376 5.137 3.481 1.00 81.00 305 PRO A C 1
ATOM 2298 O O . PRO A 1 305 ? -22.823 5.434 4.539 1.00 81.00 305 PRO A O 1
ATOM 2301 N N . VAL A 1 306 ? -23.939 6.051 2.685 1.00 76.44 306 VAL A N 1
ATOM 2302 C CA . VAL A 1 306 ? -23.890 7.504 2.917 1.00 76.44 306 VAL A CA 1
ATOM 2303 C C . VAL A 1 306 ? -25.285 8.133 2.903 1.00 76.44 306 VAL A C 1
ATOM 2305 O O . VAL A 1 306 ? -25.563 9.028 3.703 1.00 76.44 306 VAL A O 1
ATOM 2308 N N . LEU A 1 307 ? -26.160 7.699 1.996 1.00 69.31 307 LEU A N 1
ATOM 2309 C CA . LEU A 1 307 ? -27.468 8.302 1.764 1.00 69.31 307 LEU A CA 1
ATOM 2310 C C . LEU A 1 307 ? -28.570 7.652 2.624 1.00 69.31 307 LEU A C 1
ATOM 2312 O O . LEU A 1 307 ? -28.580 6.438 2.821 1.00 69.31 307 LEU A O 1
ATOM 2316 N N . PRO A 1 308 ? -29.544 8.437 3.124 1.00 74.56 308 PRO A N 1
ATOM 2317 C CA . PRO A 1 308 ? -30.732 7.897 3.777 1.00 74.56 308 PRO A CA 1
ATOM 2318 C C . PRO A 1 308 ? -31.560 7.005 2.841 1.00 74.56 308 PRO A C 1
ATOM 2320 O O . PRO A 1 308 ? -31.647 7.265 1.638 1.00 74.56 308 PRO A O 1
ATOM 2323 N N . ALA A 1 309 ? -32.254 6.019 3.418 1.00 73.69 309 ALA A N 1
ATOM 2324 C CA . ALA A 1 309 ? -33.104 5.073 2.684 1.00 73.69 309 ALA A CA 1
ATOM 2325 C C . ALA A 1 309 ? -34.236 5.743 1.877 1.00 73.69 309 ALA A C 1
ATOM 2327 O O . ALA A 1 309 ? -34.706 5.177 0.895 1.00 73.69 309 ALA A O 1
ATOM 2328 N N . ASP A 1 310 ? -34.644 6.957 2.263 1.00 74.25 310 ASP A N 1
ATOM 2329 C CA . ASP A 1 310 ? -35.675 7.737 1.565 1.00 74.25 310 ASP A CA 1
ATOM 2330 C C . ASP A 1 310 ? -35.189 8.295 0.214 1.00 74.25 310 ASP A C 1
ATOM 2332 O O . ASP A 1 310 ? -36.001 8.677 -0.627 1.00 74.25 310 ASP A O 1
ATOM 2336 N N . ILE A 1 311 ? -33.868 8.374 0.010 1.00 75.69 311 ILE A N 1
ATOM 2337 C CA . ILE A 1 311 ? -33.242 8.893 -1.216 1.00 75.69 311 ILE A CA 1
ATOM 2338 C C . ILE A 1 311 ? -32.859 7.745 -2.148 1.00 75.69 311 ILE A C 1
ATOM 2340 O O . ILE A 1 311 ? -33.058 7.839 -3.359 1.00 75.69 311 ILE A O 1
ATOM 2344 N N . VAL A 1 312 ? -32.292 6.675 -1.587 1.00 81.50 312 VAL A N 1
ATOM 2345 C CA . VAL A 1 312 ? -31.810 5.518 -2.343 1.00 81.50 312 VAL A CA 1
ATOM 2346 C C . VAL A 1 312 ? -32.224 4.239 -1.620 1.00 81.50 312 VAL A C 1
ATOM 2348 O O . VAL A 1 312 ? -31.792 3.979 -0.497 1.00 81.50 312 VAL A O 1
ATOM 2351 N N . ALA A 1 313 ? -33.044 3.427 -2.286 1.00 81.31 313 ALA A N 1
ATOM 2352 C CA . ALA A 1 313 ? -33.455 2.109 -1.817 1.00 81.31 313 ALA A CA 1
ATOM 2353 C C . ALA A 1 313 ? -32.811 1.015 -2.675 1.00 81.31 313 ALA A C 1
ATOM 2355 O O . ALA A 1 313 ? -32.620 1.183 -3.880 1.00 81.31 313 ALA A O 1
ATOM 2356 N N . PHE A 1 314 ? -32.466 -0.109 -2.046 1.00 86.19 314 PHE A N 1
ATOM 2357 C CA . PHE A 1 314 ? -32.023 -1.294 -2.771 1.00 86.19 314 PHE A CA 1
ATOM 2358 C C . PHE A 1 314 ? -33.241 -2.106 -3.213 1.00 86.19 314 PHE A C 1
ATOM 2360 O O . PHE A 1 314 ? -33.938 -2.684 -2.375 1.00 86.19 314 PHE A O 1
ATOM 2367 N N . ASP A 1 315 ? -33.455 -2.188 -4.522 1.00 82.38 315 ASP A N 1
ATOM 2368 C CA . ASP A 1 315 ? -34.500 -3.013 -5.117 1.00 82.38 315 ASP A CA 1
ATOM 2369 C C . ASP A 1 315 ? -33.926 -4.365 -5.563 1.00 82.38 315 ASP A C 1
ATOM 2371 O O . ASP A 1 315 ? -32.989 -4.433 -6.356 1.00 82.38 315 ASP A O 1
ATOM 2375 N N . GLY A 1 316 ? -34.503 -5.462 -5.064 1.00 86.94 316 GLY A N 1
ATOM 2376 C CA . GLY A 1 316 ? -34.162 -6.823 -5.488 1.00 86.94 316 GLY A CA 1
ATOM 2377 C C . GLY A 1 316 ? -33.568 -7.706 -4.389 1.00 86.94 316 GLY A C 1
ATOM 2378 O O . GLY A 1 316 ? -33.732 -7.462 -3.194 1.00 86.94 316 GLY A O 1
ATOM 2379 N N . VAL A 1 317 ? -32.921 -8.803 -4.794 1.00 91.44 317 VAL A N 1
ATOM 2380 C CA . VAL A 1 317 ? -32.282 -9.758 -3.872 1.00 91.44 317 VAL A CA 1
ATOM 2381 C C . VAL A 1 317 ? -30.775 -9.517 -3.880 1.00 91.44 317 VAL A C 1
ATOM 2383 O O . VAL A 1 317 ? -30.171 -9.592 -4.948 1.00 91.44 317 VAL A O 1
ATOM 2386 N N . PRO A 1 318 ? -30.142 -9.258 -2.723 1.00 93.69 318 PRO A N 1
ATOM 2387 C CA . PRO A 1 318 ? -28.732 -8.904 -2.694 1.00 93.69 318 PRO A CA 1
ATOM 2388 C C . PRO A 1 318 ? -27.862 -10.103 -3.076 1.00 93.69 318 PRO A C 1
ATOM 2390 O O . PRO A 1 318 ? -27.885 -11.143 -2.420 1.00 93.69 318 PRO A O 1
ATOM 2393 N N . VAL A 1 319 ? -27.064 -9.946 -4.132 1.00 95.75 319 VAL A N 1
ATOM 2394 C CA . VAL A 1 319 ? -26.075 -10.939 -4.574 1.00 95.75 319 VAL A CA 1
ATOM 2395 C C . VAL A 1 319 ? -24.692 -10.287 -4.551 1.00 95.75 319 VAL A C 1
ATOM 2397 O O . VAL A 1 319 ? -24.401 -9.469 -5.418 1.00 95.75 319 VAL A O 1
ATOM 2400 N N . PRO A 1 320 ? -23.827 -10.602 -3.573 1.00 96.31 320 PRO A N 1
ATOM 2401 C CA . PRO A 1 320 ? -22.484 -10.033 -3.506 1.00 96.31 320 PRO A CA 1
ATOM 2402 C C . PRO A 1 320 ? -21.596 -10.426 -4.694 1.00 96.31 320 PRO A C 1
ATOM 2404 O O . PRO A 1 320 ? -21.595 -11.586 -5.109 1.00 96.31 320 PRO A O 1
ATOM 2407 N N . VAL A 1 321 ? -20.795 -9.479 -5.187 1.00 96.12 321 VAL A N 1
ATOM 2408 C CA . VAL A 1 321 ? -19.814 -9.655 -6.271 1.00 96.12 321 VAL A CA 1
ATOM 2409 C C . VAL A 1 321 ? -18.403 -9.442 -5.731 1.00 96.12 321 VAL A C 1
ATOM 2411 O O . VAL A 1 321 ? -17.933 -8.328 -5.548 1.00 96.12 321 VAL A O 1
ATOM 2414 N N . LEU A 1 322 ? -17.709 -10.529 -5.442 1.00 95.50 322 LEU A N 1
ATOM 2415 C CA . LEU A 1 322 ? -16.441 -10.538 -4.729 1.00 95.50 322 LEU A CA 1
ATOM 2416 C C . LEU A 1 322 ? -15.267 -10.550 -5.711 1.00 95.50 322 LEU A C 1
ATOM 2418 O O . LEU A 1 322 ? -15.250 -11.328 -6.663 1.00 95.50 322 LEU A O 1
ATOM 2422 N N . ALA A 1 323 ? -14.238 -9.754 -5.431 1.00 91.75 323 ALA A N 1
ATOM 2423 C CA . ALA A 1 323 ? -12.917 -10.002 -5.996 1.00 91.75 323 ALA A CA 1
ATOM 2424 C C . ALA A 1 323 ? -12.332 -11.299 -5.389 1.00 91.75 323 ALA A C 1
ATOM 2426 O O . ALA A 1 323 ? -12.666 -11.633 -4.243 1.00 91.75 323 ALA A O 1
ATOM 2427 N N . PRO A 1 324 ? -11.453 -12.033 -6.098 1.00 88.69 324 PRO A N 1
ATOM 2428 C CA . PRO A 1 324 ? -10.782 -13.234 -5.593 1.00 88.69 324 PRO A CA 1
ATOM 2429 C C . PRO A 1 324 ? -9.672 -12.895 -4.574 1.00 88.69 324 PRO A C 1
ATOM 2431 O O . PRO A 1 324 ? -8.552 -13.395 -4.647 1.00 88.69 324 PRO A O 1
ATOM 2434 N N . GLU A 1 325 ? -9.994 -12.043 -3.602 1.00 87.12 325 GLU A N 1
ATOM 2435 C CA . GLU A 1 325 ? -9.097 -11.483 -2.594 1.00 87.12 325 GLU A CA 1
ATOM 2436 C C . GLU A 1 325 ? -9.571 -11.849 -1.183 1.00 87.12 325 GLU A C 1
ATOM 2438 O O . GLU A 1 325 ? -10.767 -12.002 -0.912 1.00 87.12 325 GLU A O 1
ATOM 2443 N N . SER A 1 326 ? -8.629 -11.977 -0.246 1.00 87.44 326 SER A N 1
ATOM 2444 C CA . SER A 1 326 ? -8.921 -12.403 1.130 1.00 87.44 326 SER A CA 1
ATOM 2445 C C . SER A 1 326 ? -9.835 -11.424 1.876 1.00 87.44 326 SER A C 1
ATOM 2447 O O . SER A 1 326 ? -10.667 -11.852 2.675 1.00 87.44 326 SER A O 1
ATOM 2449 N N . THR A 1 327 ? -9.723 -10.124 1.600 1.00 87.75 327 THR A N 1
ATOM 2450 C CA . THR A 1 327 ? -10.525 -9.056 2.211 1.00 87.75 327 THR A CA 1
ATOM 2451 C C . THR A 1 327 ? -11.988 -9.132 1.772 1.00 87.75 327 THR A C 1
ATOM 2453 O O . THR A 1 327 ? -12.878 -9.187 2.623 1.00 87.75 327 THR A O 1
ATOM 2456 N N . ALA A 1 328 ? -12.244 -9.206 0.463 1.00 90.06 328 ALA A N 1
ATOM 2457 C CA . ALA A 1 328 ? -13.586 -9.308 -0.109 1.00 90.06 328 ALA A CA 1
ATOM 2458 C C . ALA A 1 328 ? -14.295 -10.593 0.346 1.00 90.06 328 ALA A C 1
ATOM 2460 O O . ALA A 1 328 ? -15.411 -10.543 0.872 1.00 90.06 328 ALA A O 1
ATOM 2461 N N . VAL A 1 329 ? -13.613 -11.739 0.235 1.00 91.50 329 VAL A N 1
ATOM 2462 C CA . VAL A 1 329 ? -14.140 -13.038 0.681 1.00 91.50 329 VAL A CA 1
ATOM 2463 C C . VAL A 1 329 ? -14.375 -13.049 2.194 1.00 91.50 329 VAL A C 1
ATOM 2465 O O . VAL A 1 329 ? -15.394 -13.563 2.650 1.00 91.50 329 VAL A O 1
ATOM 2468 N N . GLY A 1 330 ? -13.474 -12.455 2.981 1.00 92.50 330 GLY A N 1
ATOM 2469 C CA . GLY A 1 330 ? -13.558 -12.416 4.443 1.00 92.50 330 GLY A CA 1
ATOM 2470 C C . GLY A 1 330 ? -14.698 -11.550 4.977 1.00 92.50 330 GLY A C 1
ATOM 2471 O O . GLY A 1 330 ? -15.398 -11.969 5.904 1.00 92.50 330 GLY A O 1
ATOM 2472 N N . ARG A 1 331 ? -14.935 -10.374 4.376 1.00 93.50 331 ARG A N 1
ATOM 2473 C CA . ARG A 1 331 ? -16.077 -9.505 4.718 1.00 93.50 331 ARG A CA 1
ATOM 2474 C C . ARG A 1 331 ? -17.397 -10.227 4.472 1.00 93.50 331 ARG A C 1
ATOM 2476 O O . ARG A 1 331 ? -18.229 -10.310 5.374 1.00 93.50 331 ARG A O 1
ATOM 2483 N N . TRP A 1 332 ? -17.551 -10.830 3.295 1.00 94.50 332 TRP A N 1
ATOM 2484 C CA . TRP A 1 332 ? -18.747 -11.600 2.964 1.00 94.50 332 TRP A CA 1
ATOM 2485 C C . TRP A 1 332 ? -18.923 -12.831 3.863 1.00 94.50 332 TRP A C 1
ATOM 2487 O O . TRP A 1 332 ? -20.002 -13.036 4.417 1.00 94.50 332 TRP A O 1
ATOM 2497 N N . ALA A 1 333 ? -17.861 -13.611 4.089 1.00 93.69 333 ALA A N 1
ATOM 2498 C CA . ALA A 1 333 ? -17.897 -14.772 4.978 1.00 93.69 333 ALA A CA 1
ATOM 2499 C C . ALA A 1 333 ? -18.317 -14.397 6.410 1.00 93.69 333 ALA A C 1
ATOM 2501 O O . ALA A 1 333 ? -19.053 -15.149 7.050 1.00 93.69 333 ALA A O 1
ATOM 2502 N N . SER A 1 334 ? -17.884 -13.232 6.900 1.00 91.31 334 SER A N 1
ATOM 2503 C CA . SER A 1 334 ? -18.263 -12.720 8.221 1.00 91.31 334 SER A CA 1
ATOM 2504 C C . SER A 1 334 ? -19.744 -12.353 8.288 1.00 91.31 334 SER A C 1
ATOM 2506 O O . SER A 1 334 ? -20.412 -12.750 9.239 1.00 91.31 334 SER A O 1
ATOM 2508 N N . VAL A 1 335 ? -20.276 -11.681 7.258 1.00 91.88 335 VAL A N 1
ATOM 2509 C CA . VAL A 1 335 ? -21.718 -11.396 7.150 1.00 91.88 335 VAL A CA 1
ATOM 2510 C C . VAL A 1 335 ? -22.511 -12.701 7.138 1.00 91.88 335 VAL A C 1
ATOM 2512 O O . VAL A 1 335 ? -23.438 -12.855 7.917 1.00 91.88 335 VAL A O 1
ATOM 2515 N N . VAL A 1 336 ? -22.125 -13.693 6.333 1.00 91.38 336 VAL A N 1
ATOM 2516 C CA . VAL A 1 336 ? -22.856 -14.971 6.253 1.00 91.38 336 VAL A CA 1
ATOM 2517 C C . VAL A 1 336 ? -22.830 -15.745 7.581 1.00 91.38 336 VAL A C 1
ATOM 2519 O O . VAL A 1 336 ? -23.824 -16.377 7.946 1.00 91.38 336 VAL A O 1
ATOM 2522 N N . ALA A 1 337 ? -21.714 -15.717 8.314 1.00 90.00 337 ALA A N 1
ATOM 2523 C CA . ALA A 1 337 ? -21.521 -16.517 9.525 1.00 90.00 337 ALA A CA 1
ATOM 2524 C C . ALA A 1 337 ? -22.114 -15.909 10.808 1.00 90.00 337 ALA A C 1
ATOM 2526 O O . ALA A 1 337 ? -22.421 -16.655 11.745 1.00 90.00 337 ALA A O 1
ATOM 2527 N N . SER A 1 338 ? -22.259 -14.584 10.876 1.00 85.50 338 SER A N 1
ATOM 2528 C CA . SER A 1 338 ? -22.503 -13.864 12.130 1.00 85.50 338 SER A CA 1
ATOM 2529 C C . SER A 1 338 ? -23.745 -12.967 12.047 1.00 85.50 338 SER A C 1
ATOM 2531 O O . SER A 1 338 ? -23.748 -11.977 11.316 1.00 85.50 338 SER A O 1
ATOM 2533 N N . PRO A 1 339 ? -24.814 -13.256 12.817 1.00 84.81 339 PRO A N 1
ATOM 2534 C CA . PRO A 1 339 ? -25.981 -12.387 12.895 1.00 84.81 339 PRO A CA 1
ATOM 2535 C C . PRO A 1 339 ? -25.589 -11.049 13.515 1.00 84.81 339 PRO A C 1
ATOM 2537 O O . PRO A 1 339 ? -24.851 -11.017 14.497 1.00 84.81 339 PRO A O 1
ATOM 2540 N N . GLY A 1 340 ? -26.105 -9.957 12.965 1.00 82.19 340 GLY A N 1
ATOM 2541 C CA . GLY A 1 340 ? -25.808 -8.597 13.406 1.00 82.19 340 GLY A CA 1
ATOM 2542 C C . GLY A 1 340 ? -24.497 -8.032 12.861 1.00 82.19 340 GLY A C 1
ATOM 2543 O O . GLY A 1 340 ? -24.215 -6.862 13.097 1.00 82.19 340 GLY A O 1
ATOM 2544 N N . THR A 1 341 ? -23.702 -8.811 12.118 1.00 86.06 341 THR A N 1
ATOM 2545 C CA . THR A 1 341 ? -22.519 -8.277 11.438 1.00 86.06 341 THR A CA 1
ATOM 2546 C C . THR A 1 341 ? -22.938 -7.398 10.269 1.00 86.06 341 THR A C 1
ATOM 2548 O O . THR A 1 341 ? -23.719 -7.815 9.411 1.00 86.06 341 THR A O 1
ATOM 2551 N N . THR A 1 342 ? -22.373 -6.194 10.246 1.00 87.81 342 THR A N 1
ATOM 2552 C CA . THR A 1 342 ? -22.545 -5.215 9.176 1.00 87.81 342 THR A CA 1
ATOM 2553 C C . THR A 1 342 ? -21.247 -5.094 8.384 1.00 87.81 342 THR A C 1
ATOM 2555 O O . THR A 1 342 ? -20.172 -5.003 8.977 1.00 87.81 342 THR A O 1
ATOM 2558 N N . ALA A 1 343 ? -21.328 -5.088 7.055 1.00 92.31 343 ALA A N 1
ATOM 2559 C CA . ALA A 1 343 ? -20.181 -4.847 6.183 1.00 92.31 343 ALA A CA 1
ATOM 2560 C C . ALA A 1 343 ? -20.606 -4.128 4.902 1.00 92.31 343 ALA A C 1
ATOM 2562 O O . ALA A 1 343 ? -21.726 -4.305 4.434 1.00 92.31 343 ALA A O 1
ATOM 2563 N N . VAL A 1 344 ? -19.696 -3.358 4.306 1.00 93.62 344 VAL A N 1
ATOM 2564 C CA . VAL A 1 344 ? -19.888 -2.826 2.952 1.00 93.62 344 VAL A CA 1
ATOM 2565 C C . VAL A 1 344 ? -19.491 -3.908 1.951 1.00 93.62 344 VAL A C 1
ATOM 2567 O O . VAL A 1 344 ? -18.346 -4.376 1.976 1.00 93.62 344 VAL A O 1
ATOM 2570 N N . LEU A 1 345 ? -20.438 -4.321 1.108 1.00 94.25 345 LEU A N 1
ATOM 2571 C CA . LEU A 1 345 ? -20.228 -5.292 0.041 1.00 94.25 345 LEU A CA 1
ATOM 2572 C C . LEU A 1 345 ? -20.673 -4.722 -1.317 1.00 94.25 345 LEU A C 1
ATOM 2574 O O . LEU A 1 345 ? -21.738 -4.111 -1.403 1.00 94.25 345 LEU A O 1
ATOM 2578 N N . PRO A 1 346 ? -19.916 -4.981 -2.396 1.00 94.25 346 PRO A N 1
ATOM 2579 C CA . PRO A 1 346 ? -20.409 -4.808 -3.758 1.00 94.25 346 PRO A CA 1
ATOM 2580 C C . PRO A 1 346 ? -21.565 -5.782 -4.023 1.00 94.25 346 PRO A C 1
ATOM 2582 O O . PRO A 1 346 ? -21.358 -6.995 -4.014 1.00 94.25 346 PRO A O 1
ATOM 2585 N N . LEU A 1 347 ? -22.773 -5.277 -4.255 1.00 94.00 347 LEU A N 1
ATOM 2586 C CA . LEU A 1 347 ? -23.948 -6.066 -4.627 1.00 94.00 347 LEU A CA 1
ATOM 2587 C C . LEU A 1 347 ? -24.239 -5.925 -6.116 1.00 94.00 347 LEU A C 1
ATOM 2589 O O . LEU A 1 347 ? -24.076 -4.838 -6.669 1.00 94.00 347 LEU A O 1
ATOM 2593 N N . LEU A 1 348 ? -24.685 -7.019 -6.734 1.00 92.25 348 LEU A N 1
ATOM 2594 C CA . LEU A 1 348 ? -25.128 -7.070 -8.121 1.00 92.25 348 LEU A CA 1
ATOM 2595 C C . LEU A 1 348 ? -26.207 -6.003 -8.355 1.00 92.25 348 LEU A C 1
ATOM 2597 O O . LEU A 1 348 ? -27.211 -5.981 -7.645 1.00 92.25 348 LEU A O 1
ATOM 2601 N N . ALA A 1 349 ? -25.974 -5.127 -9.326 1.00 84.50 349 ALA A N 1
ATOM 2602 C CA . ALA A 1 349 ? -26.878 -4.048 -9.700 1.00 84.50 349 ALA A CA 1
ATOM 2603 C C . ALA A 1 349 ? -27.619 -4.396 -10.995 1.00 84.50 349 ALA A C 1
ATOM 2605 O O . ALA A 1 349 ? -27.049 -5.030 -11.886 1.00 84.50 349 ALA A O 1
ATOM 2606 N N . ASP A 1 350 ? -28.872 -3.953 -11.101 1.00 71.44 350 ASP A N 1
ATOM 2607 C CA . ASP A 1 350 ? -29.658 -4.118 -12.319 1.00 71.44 350 ASP A CA 1
ATOM 2608 C C . ASP A 1 350 ? -29.136 -3.171 -13.409 1.00 71.44 350 ASP A C 1
ATOM 2610 O O . ASP A 1 350 ? -28.976 -1.963 -13.200 1.00 71.44 350 ASP A O 1
ATOM 2614 N N . SER A 1 351 ? -28.850 -3.713 -14.590 1.00 57.44 351 SER A N 1
ATOM 2615 C CA . SER A 1 351 ? -28.450 -2.926 -15.752 1.00 57.44 351 SER A CA 1
ATOM 2616 C C . SER A 1 351 ? -29.694 -2.274 -16.359 1.00 57.44 351 SER A C 1
ATOM 2618 O O . SER A 1 351 ? -30.136 -2.652 -17.442 1.00 57.44 351 SER A O 1
ATOM 2620 N N . GLY A 1 352 ? -30.281 -1.290 -15.669 1.00 49.41 352 GLY A N 1
ATOM 2621 C CA . GLY A 1 352 ? -31.498 -0.578 -16.093 1.00 49.41 352 GLY A CA 1
ATOM 2622 C C . GLY A 1 352 ? -31.398 0.111 -17.464 1.00 49.41 352 GLY A C 1
ATOM 2623 O O . GLY A 1 352 ? -32.373 0.658 -17.975 1.00 49.41 352 GLY A O 1
ATOM 2624 N N . THR A 1 353 ? -30.232 0.089 -18.108 1.00 41.69 353 THR A N 1
ATOM 2625 C CA . THR A 1 353 ? -30.062 0.370 -19.535 1.00 41.69 353 THR A CA 1
ATOM 2626 C C . THR A 1 353 ? -28.850 -0.423 -20.034 1.00 41.69 353 THR A C 1
ATOM 2628 O O . THR A 1 353 ? -27.776 -0.290 -19.444 1.00 41.69 353 THR A O 1
ATOM 2631 N N . PRO A 1 354 ? -28.962 -1.254 -21.089 1.00 38.88 354 PRO A N 1
ATOM 2632 C CA . PRO A 1 354 ? -27.811 -1.982 -21.604 1.00 38.88 354 PRO A CA 1
ATOM 2633 C C . PRO A 1 354 ? -26.765 -0.973 -22.106 1.00 38.88 354 PRO A C 1
ATOM 2635 O O . PRO A 1 354 ? -27.093 -0.127 -22.943 1.00 38.88 354 PRO A O 1
ATOM 2638 N N . PRO A 1 355 ? -25.507 -1.040 -21.643 1.00 40.50 355 PRO A N 1
ATOM 2639 C CA . PRO A 1 355 ? -24.428 -0.230 -22.193 1.00 40.50 355 PRO A CA 1
ATOM 2640 C C . PRO A 1 355 ? -24.304 -0.426 -23.692 1.00 40.50 355 PRO A C 1
ATOM 2642 O O . PRO A 1 355 ? -24.466 -1.539 -24.206 1.00 40.50 355 PRO A O 1
ATOM 2645 N N . SER A 1 356 ? -23.866 0.626 -24.376 1.00 43.09 356 SER A N 1
ATOM 2646 C CA . SER A 1 356 ? -23.212 0.510 -25.676 1.00 43.09 356 SER A CA 1
ATOM 2647 C C . SER A 1 356 ? -22.137 -0.580 -25.608 1.00 43.09 356 SER A C 1
ATOM 2649 O O . SER A 1 356 ? -21.132 -0.430 -24.923 1.00 43.09 356 SER A O 1
ATOM 2651 N N . ARG A 1 357 ? -22.411 -1.702 -26.286 1.00 47.94 357 ARG A N 1
ATOM 2652 C CA . ARG A 1 357 ? -21.682 -2.983 -26.284 1.00 47.94 357 ARG A CA 1
ATOM 2653 C C . ARG A 1 357 ? -20.149 -2.823 -26.289 1.00 47.94 357 ARG A C 1
ATOM 2655 O O . ARG A 1 357 ? -19.607 -2.554 -27.361 1.00 47.94 357 ARG A O 1
ATOM 2662 N N . PRO A 1 358 ? -19.429 -3.098 -25.183 1.00 49.88 358 PRO A N 1
ATOM 2663 C CA . PRO A 1 358 ? -17.973 -2.972 -25.207 1.00 49.88 358 PRO A CA 1
ATOM 2664 C C . PRO A 1 358 ? -17.219 -4.256 -25.605 1.00 49.88 358 PRO A C 1
ATOM 2666 O O . PRO A 1 358 ? -16.106 -4.134 -26.095 1.00 49.88 358 PRO A O 1
ATOM 2669 N N . TYR A 1 359 ? -17.781 -5.473 -25.464 1.00 49.69 359 TYR A N 1
ATOM 2670 C CA . TYR A 1 359 ? -16.933 -6.689 -25.546 1.00 49.69 359 TYR A CA 1
ATOM 2671 C C . TYR A 1 359 ? -17.450 -7.939 -26.288 1.00 49.69 359 TYR A C 1
ATOM 2673 O O . TYR A 1 359 ? -16.724 -8.923 -26.347 1.00 49.69 359 TYR A O 1
ATOM 2681 N N . ALA A 1 360 ? -18.637 -7.970 -26.908 1.00 43.47 360 ALA A N 1
ATOM 2682 C CA . ALA A 1 360 ? -18.993 -9.122 -27.759 1.00 43.47 360 ALA A CA 1
ATOM 2683 C C . ALA A 1 360 ? -20.151 -8.841 -28.729 1.00 43.47 360 ALA A C 1
ATOM 2685 O O . ALA A 1 360 ? -21.313 -9.043 -28.398 1.00 43.47 360 ALA A O 1
ATOM 2686 N N . HIS A 1 361 ? -19.816 -8.398 -29.942 1.00 40.16 361 HIS A N 1
ATOM 2687 C CA . HIS A 1 361 ? -20.481 -8.786 -31.197 1.00 40.16 361 HIS A CA 1
ATOM 2688 C C . HIS A 1 361 ? -19.612 -8.334 -32.384 1.00 40.16 361 HIS A C 1
ATOM 2690 O O . HIS A 1 361 ? -20.032 -7.580 -33.254 1.00 40.16 361 HIS A O 1
ATOM 2696 N N . THR A 1 362 ? -18.365 -8.799 -32.434 1.00 43.72 362 THR A N 1
ATOM 2697 C CA . THR A 1 362 ? -17.504 -8.711 -33.622 1.00 43.72 362 THR A CA 1
ATOM 2698 C C . THR A 1 362 ? -17.774 -9.919 -34.511 1.00 43.72 362 THR A C 1
ATOM 2700 O O . THR A 1 362 ? -16.998 -10.862 -34.605 1.00 43.72 362 THR A O 1
ATOM 2703 N N . ARG A 1 363 ? -18.933 -9.922 -35.163 1.00 44.72 363 ARG A N 1
ATOM 2704 C CA . ARG A 1 363 ? -19.130 -10.708 -36.382 1.00 44.72 363 ARG A CA 1
ATOM 2705 C C . ARG A 1 363 ? -19.729 -9.747 -37.396 1.00 44.72 363 ARG A C 1
ATOM 2707 O O . ARG A 1 363 ? -20.888 -9.392 -37.243 1.00 44.72 363 ARG A O 1
ATOM 2714 N N . GLN A 1 364 ? -18.913 -9.356 -38.381 1.00 48.78 364 GLN A N 1
ATOM 2715 C CA . GLN A 1 364 ? -19.186 -8.445 -39.514 1.00 48.78 364 GLN A CA 1
ATOM 2716 C C . GLN A 1 364 ? -18.685 -6.996 -39.380 1.00 48.78 364 GLN A C 1
ATOM 2718 O O . GLN A 1 364 ? -19.444 -6.043 -39.513 1.00 48.78 364 GLN A O 1
ATOM 2723 N N . SER A 1 365 ? -17.374 -6.809 -39.224 1.00 51.56 365 SER A N 1
ATOM 2724 C CA . SER A 1 365 ? -16.744 -5.549 -39.634 1.00 51.56 365 SER A CA 1
ATOM 2725 C C . SER A 1 365 ? -15.331 -5.770 -40.149 1.00 51.56 365 SER A C 1
ATOM 2727 O O . SER A 1 365 ? -14.652 -6.676 -39.675 1.00 51.56 365 SER A O 1
ATOM 2729 N N . ASN A 1 366 ? -14.909 -4.914 -41.080 1.00 69.00 366 ASN A N 1
ATOM 2730 C CA . ASN A 1 366 ? -13.554 -4.828 -41.626 1.00 69.00 366 ASN A CA 1
ATOM 2731 C C . ASN A 1 366 ? -12.488 -4.965 -40.517 1.00 69.00 366 ASN A C 1
ATOM 2733 O O . ASN A 1 366 ? -12.568 -4.280 -39.494 1.00 69.00 366 ASN A O 1
ATOM 2737 N N . THR A 1 367 ? -11.484 -5.822 -40.725 1.00 72.81 367 THR A N 1
ATOM 2738 C CA . THR A 1 367 ? -10.377 -6.085 -39.793 1.00 72.81 367 THR A CA 1
ATOM 2739 C C . THR A 1 367 ? -9.704 -4.806 -39.302 1.00 72.81 367 THR A C 1
ATOM 2741 O O . THR A 1 367 ? -9.441 -4.646 -38.111 1.00 72.81 367 THR A O 1
ATOM 2744 N N . ARG A 1 368 ? -9.480 -3.843 -40.203 1.00 75.25 368 ARG A N 1
ATOM 2745 C CA . ARG A 1 368 ? -8.850 -2.560 -39.870 1.00 75.25 368 ARG A CA 1
ATOM 2746 C C . ARG A 1 368 ? -9.690 -1.747 -38.889 1.00 75.25 368 ARG A C 1
ATOM 2748 O O . ARG A 1 368 ? -9.156 -1.095 -37.998 1.00 75.25 368 ARG A O 1
ATOM 2755 N N . GLU A 1 369 ? -11.007 -1.807 -39.036 1.00 75.25 369 GLU A N 1
ATOM 2756 C CA . GLU A 1 369 ? -11.948 -1.147 -38.137 1.00 75.25 369 GLU A CA 1
ATOM 2757 C C . GLU A 1 369 ? -11.995 -1.842 -36.769 1.00 75.25 369 GLU A C 1
ATOM 2759 O O . GLU A 1 369 ? -12.075 -1.170 -35.744 1.00 75.25 369 GLU A O 1
ATOM 2764 N N . ALA A 1 370 ? -11.868 -3.174 -36.740 1.00 76.19 370 ALA A N 1
ATOM 2765 C CA . ALA A 1 370 ? -11.754 -3.939 -35.500 1.00 76.19 370 ALA A CA 1
ATOM 2766 C C . ALA A 1 370 ? -10.473 -3.582 -34.722 1.00 76.19 370 ALA A C 1
ATOM 2768 O O . ALA A 1 370 ? -10.546 -3.351 -33.517 1.00 76.19 370 ALA A O 1
ATOM 2769 N N . VAL A 1 371 ? -9.327 -3.442 -35.402 1.00 81.12 371 VAL A N 1
ATOM 2770 C CA . VAL A 1 371 ? -8.064 -3.016 -34.767 1.00 81.12 371 VAL A CA 1
ATOM 2771 C C . VAL A 1 371 ? -8.133 -1.573 -34.271 1.00 81.12 371 VAL A C 1
ATOM 2773 O O . VAL A 1 371 ? -7.671 -1.288 -33.169 1.00 81.12 371 VAL A O 1
ATOM 2776 N N . LEU A 1 372 ? -8.744 -0.657 -35.032 1.00 76.88 372 LEU A N 1
ATOM 2777 C CA . LEU A 1 372 ? -8.953 0.722 -34.577 1.00 76.88 372 LEU A CA 1
ATOM 2778 C C . LEU A 1 372 ? -9.872 0.777 -33.352 1.00 76.88 372 LEU A C 1
ATOM 2780 O O . LEU A 1 372 ? -9.545 1.452 -32.379 1.00 76.88 372 LEU A O 1
ATOM 2784 N N . ARG A 1 373 ? -10.983 0.030 -33.355 1.00 75.12 373 ARG A N 1
ATOM 2785 C CA . ARG A 1 373 ? -11.869 -0.072 -32.186 1.00 75.12 373 ARG A CA 1
ATOM 2786 C C . ARG A 1 373 ? -11.148 -0.641 -30.973 1.00 75.12 373 ARG A C 1
ATOM 2788 O O . ARG A 1 373 ? -11.268 -0.073 -29.892 1.00 75.12 373 ARG A O 1
ATOM 2795 N N . PHE A 1 374 ? -10.358 -1.695 -31.161 1.00 80.56 374 PHE A N 1
ATOM 2796 C CA . PHE A 1 374 ? -9.525 -2.240 -30.096 1.00 80.56 374 PHE A CA 1
ATOM 2797 C C . PHE A 1 374 ? -8.528 -1.201 -29.573 1.00 80.56 374 PHE A C 1
ATOM 2799 O O . PHE A 1 374 ? -8.465 -0.987 -28.372 1.00 80.56 374 PHE A O 1
ATOM 2806 N N . ARG A 1 375 ? -7.826 -0.471 -30.448 1.00 80.06 375 ARG A N 1
ATOM 2807 C CA . ARG A 1 375 ? -6.901 0.607 -30.056 1.00 80.06 375 ARG A CA 1
ATOM 2808 C C . ARG A 1 375 ? -7.577 1.711 -29.235 1.00 80.06 375 ARG A C 1
ATOM 2810 O O . ARG A 1 375 ? -6.939 2.288 -28.363 1.00 80.06 375 ARG A O 1
ATOM 2817 N N . HIS A 1 376 ? -8.834 2.038 -29.534 1.00 73.44 376 HIS A N 1
ATOM 2818 C CA . HIS A 1 376 ? -9.589 3.057 -28.801 1.00 73.44 376 HIS A CA 1
ATOM 2819 C C . HIS A 1 376 ? -10.134 2.565 -27.452 1.00 73.44 376 HIS A C 1
ATOM 2821 O O . HIS A 1 376 ? -10.359 3.391 -26.571 1.00 73.44 376 HIS A O 1
ATOM 2827 N N . ALA A 1 377 ? -10.360 1.257 -27.297 1.00 70.19 377 ALA A N 1
ATOM 2828 C CA . ALA A 1 377 ? -10.964 0.663 -26.102 1.00 70.19 377 ALA A CA 1
ATOM 2829 C C . ALA A 1 377 ? -9.948 0.024 -25.139 1.00 70.19 377 ALA A C 1
ATOM 2831 O O . ALA A 1 377 ? -10.191 -0.011 -23.935 1.00 70.19 377 ALA A O 1
ATOM 2832 N N . ALA A 1 378 ? -8.832 -0.489 -25.656 1.00 78.62 378 ALA A N 1
ATOM 2833 C CA . ALA A 1 378 ? -7.812 -1.185 -24.884 1.00 78.62 378 ALA A CA 1
ATOM 2834 C C . ALA A 1 378 ? -6.831 -0.211 -24.227 1.00 78.62 378 ALA A C 1
ATOM 2836 O O . ALA A 1 378 ? -6.504 0.849 -24.769 1.00 78.62 378 ALA A O 1
ATOM 2837 N N . SER A 1 379 ? -6.301 -0.602 -23.072 1.00 84.19 379 SER A N 1
ATOM 2838 C CA . SER A 1 379 ? -5.196 0.116 -22.446 1.00 84.19 379 SER A CA 1
ATOM 2839 C C . SER A 1 379 ? -3.936 0.090 -23.331 1.00 84.19 379 SER A C 1
ATOM 2841 O O . SER A 1 379 ? -3.724 -0.855 -24.101 1.00 84.19 379 SER A O 1
ATOM 2843 N N . PRO A 1 380 ? -3.026 1.078 -23.204 1.00 84.56 380 PRO A N 1
ATOM 2844 C CA . PRO A 1 380 ? -1.757 1.064 -23.937 1.00 84.56 380 PRO A CA 1
ATOM 2845 C C . PRO A 1 380 ? -0.921 -0.197 -23.673 1.00 84.56 380 PRO A C 1
ATOM 2847 O O . PRO A 1 380 ? -0.263 -0.709 -24.578 1.00 84.56 380 PRO A O 1
ATOM 2850 N N . ALA A 1 381 ? -0.975 -0.719 -22.444 1.00 86.12 381 ALA A N 1
ATOM 2851 C CA . ALA A 1 381 ? -0.307 -1.954 -22.054 1.00 86.12 381 ALA A CA 1
ATOM 2852 C C . ALA A 1 381 ? -0.916 -3.179 -22.758 1.00 86.12 381 ALA A C 1
ATOM 2854 O O . ALA A 1 381 ? -0.176 -3.964 -23.348 1.00 86.12 381 ALA A O 1
ATOM 2855 N N . ALA A 1 382 ? -2.248 -3.302 -22.800 1.00 87.56 382 ALA A N 1
ATOM 2856 C CA . ALA A 1 382 ? -2.919 -4.366 -23.548 1.00 87.56 382 ALA A CA 1
ATOM 2857 C C . ALA A 1 382 ? -2.667 -4.266 -25.061 1.00 87.56 382 ALA A C 1
ATOM 2859 O O . ALA A 1 382 ? -2.444 -5.280 -25.718 1.00 87.56 382 ALA A O 1
ATOM 2860 N N . TYR A 1 383 ? -2.625 -3.055 -25.622 1.00 88.38 383 TYR A N 1
ATOM 2861 C CA . TYR A 1 383 ? -2.311 -2.850 -27.037 1.00 88.38 383 TYR A CA 1
ATOM 2862 C C . TYR A 1 383 ? -0.869 -3.266 -27.381 1.00 88.38 383 TYR A C 1
ATOM 2864 O O . TYR A 1 383 ? -0.641 -3.956 -28.374 1.00 88.38 383 TYR A O 1
ATOM 2872 N N . ARG A 1 384 ? 0.104 -2.933 -26.520 1.00 89.94 384 ARG A N 1
ATOM 2873 C CA . ARG A 1 384 ? 1.498 -3.398 -26.642 1.00 89.94 384 ARG A CA 1
ATOM 2874 C C . ARG A 1 384 ? 1.600 -4.917 -26.489 1.00 89.94 384 ARG A C 1
ATOM 2876 O O . ARG A 1 384 ? 2.298 -5.558 -27.269 1.00 89.94 384 ARG A O 1
ATOM 2883 N N . LEU A 1 385 ? 0.885 -5.508 -25.528 1.00 90.56 385 LEU A N 1
ATOM 2884 C CA . LEU A 1 385 ? 0.811 -6.961 -25.355 1.00 90.56 385 LEU A CA 1
ATOM 2885 C C . LEU A 1 385 ? 0.236 -7.642 -26.605 1.00 90.56 385 LEU A C 1
ATOM 2887 O O . LEU A 1 385 ? 0.794 -8.640 -27.049 1.00 90.56 385 LEU A O 1
ATOM 2891 N N . ALA A 1 386 ? -0.814 -7.086 -27.217 1.00 91.00 386 ALA A N 1
ATOM 2892 C CA . ALA A 1 386 ? -1.381 -7.607 -28.461 1.00 91.00 386 ALA A CA 1
ATOM 2893 C C . ALA A 1 386 ? -0.344 -7.670 -29.593 1.00 91.00 386 ALA A C 1
ATOM 2895 O O . ALA A 1 386 ? -0.350 -8.631 -30.354 1.00 91.00 386 ALA A O 1
ATOM 2896 N N . ALA A 1 387 ? 0.579 -6.707 -29.678 1.00 89.25 387 ALA A N 1
ATOM 2897 C CA . ALA A 1 387 ? 1.672 -6.730 -30.651 1.00 89.25 387 ALA A CA 1
ATOM 2898 C C . ALA A 1 387 ? 2.689 -7.851 -30.389 1.00 89.25 387 ALA A C 1
ATOM 2900 O O . ALA A 1 387 ? 3.070 -8.569 -31.314 1.00 89.25 387 ALA A O 1
ATOM 2901 N N . HIS A 1 388 ? 3.082 -8.051 -29.126 1.00 87.75 388 HIS A N 1
ATOM 2902 C CA . HIS A 1 388 ? 3.958 -9.163 -28.729 1.00 87.75 388 HIS A CA 1
ATOM 2903 C C . HIS A 1 388 ? 3.296 -10.528 -28.964 1.00 87.75 388 HIS A C 1
ATOM 2905 O O . HIS A 1 388 ? 3.947 -11.455 -29.440 1.00 87.75 388 HIS A O 1
ATOM 2911 N N . LEU A 1 389 ? 1.992 -10.646 -28.701 1.00 88.44 389 LEU A N 1
ATOM 2912 C CA . LEU A 1 389 ? 1.217 -11.853 -29.000 1.00 88.44 389 LEU A CA 1
ATOM 2913 C C . LEU A 1 389 ? 1.086 -12.080 -30.512 1.00 88.44 389 LEU A C 1
ATOM 2915 O O . LEU A 1 389 ? 1.263 -13.203 -30.973 1.00 88.44 389 LEU A O 1
ATOM 2919 N N . ALA A 1 390 ? 0.828 -11.029 -31.293 1.00 87.88 390 ALA A N 1
ATOM 2920 C CA . ALA A 1 390 ? 0.717 -11.102 -32.750 1.00 87.88 390 ALA A CA 1
ATOM 2921 C C . ALA A 1 390 ? 2.020 -11.555 -33.423 1.00 87.88 390 ALA A C 1
ATOM 2923 O O . ALA A 1 390 ? 1.968 -12.199 -34.471 1.00 87.88 390 ALA A O 1
ATOM 2924 N N . ALA A 1 391 ? 3.175 -11.265 -32.814 1.00 81.75 391 ALA A N 1
ATOM 2925 C CA . ALA A 1 391 ? 4.463 -11.752 -33.290 1.00 81.75 391 ALA A CA 1
ATOM 2926 C C . ALA A 1 391 ? 4.552 -13.282 -33.224 1.00 81.75 391 ALA A C 1
ATOM 2928 O O . ALA A 1 391 ? 4.946 -13.902 -34.206 1.00 81.75 391 ALA A O 1
ATOM 2929 N N . VAL A 1 392 ? 4.133 -13.889 -32.112 1.00 74.88 392 VAL A N 1
ATOM 2930 C CA . VAL A 1 392 ? 4.356 -15.320 -31.827 1.00 74.88 392 VAL A CA 1
ATOM 2931 C C . VAL A 1 392 ? 3.113 -16.190 -32.121 1.00 74.88 392 VAL A C 1
ATOM 2933 O O . VAL A 1 392 ? 3.132 -17.397 -31.906 1.00 74.88 392 VAL A O 1
ATOM 2936 N N . ALA A 1 393 ? 2.011 -15.607 -32.605 1.00 75.00 393 ALA A N 1
ATOM 2937 C CA . ALA A 1 393 ? 0.785 -16.338 -32.945 1.00 75.00 393 ALA A CA 1
ATOM 2938 C C . ALA A 1 393 ? 0.944 -17.212 -34.219 1.00 75.00 393 ALA A C 1
ATOM 2940 O O . ALA A 1 393 ? 1.712 -16.838 -35.119 1.00 75.00 393 ALA A O 1
ATOM 2941 N N . PRO A 1 394 ? 0.223 -18.351 -34.347 1.00 76.50 394 PRO A N 1
ATOM 2942 C CA . PRO A 1 394 ? -0.831 -18.877 -33.462 1.00 76.50 394 PRO A CA 1
ATOM 2943 C C . PRO A 1 394 ? -0.304 -19.488 -32.152 1.00 76.50 394 PRO A C 1
ATOM 2945 O O . PRO A 1 394 ? 0.745 -20.127 -32.134 1.00 76.50 394 PRO A O 1
ATOM 2948 N N . MET A 1 395 ? -1.047 -19.329 -31.047 1.00 74.94 395 MET A N 1
ATOM 2949 C CA . MET A 1 395 ? -0.640 -19.858 -29.735 1.00 74.94 395 MET A CA 1
ATOM 2950 C C . MET A 1 395 ? -1.816 -20.208 -28.807 1.00 74.94 395 MET A C 1
ATOM 2952 O O . MET A 1 395 ? -2.922 -19.690 -28.952 1.00 74.94 395 MET A O 1
ATOM 2956 N N . SER A 1 396 ? -1.567 -21.068 -27.817 1.00 74.94 396 SER A N 1
ATOM 2957 C CA . SER A 1 396 ? -2.523 -21.405 -26.750 1.00 74.94 396 SER A CA 1
ATOM 2958 C C . SER A 1 396 ? -2.468 -20.402 -25.586 1.00 74.94 396 SER A C 1
ATOM 2960 O O . SER A 1 396 ? -1.496 -19.662 -25.434 1.00 74.94 396 SER A O 1
ATOM 2962 N N . VAL A 1 397 ? -3.482 -20.392 -24.713 1.00 78.50 397 VAL A N 1
ATOM 2963 C CA . VAL A 1 397 ? -3.528 -19.502 -23.530 1.00 78.50 397 VAL A CA 1
ATOM 2964 C C . VAL A 1 397 ? -2.292 -19.629 -22.613 1.00 78.50 397 VAL A C 1
ATOM 2966 O O . VAL A 1 397 ? -1.752 -18.592 -22.222 1.00 78.50 397 VAL A O 1
ATOM 2969 N N . PRO A 1 398 ? -1.776 -20.835 -22.292 1.00 72.31 398 PRO A N 1
ATOM 2970 C CA . PRO A 1 398 ? -0.528 -20.965 -21.532 1.00 72.31 398 PRO A CA 1
ATOM 2971 C C . PRO A 1 398 ? 0.683 -20.303 -22.208 1.00 72.31 398 PRO A C 1
ATOM 2973 O O . PRO A 1 398 ? 1.527 -19.703 -21.543 1.00 72.31 398 PRO A O 1
ATOM 2976 N N . ALA A 1 399 ? 0.763 -20.352 -23.542 1.00 74.06 399 ALA A N 1
ATOM 2977 C CA . ALA A 1 399 ? 1.814 -19.661 -24.287 1.00 74.06 399 ALA A CA 1
ATOM 2978 C C . ALA A 1 399 ? 1.634 -18.131 -24.250 1.00 74.06 399 ALA A C 1
ATOM 2980 O O . ALA A 1 399 ? 2.614 -17.406 -24.089 1.00 74.06 399 ALA A O 1
ATOM 2981 N N . MET A 1 400 ? 0.396 -17.624 -24.275 1.00 82.00 400 MET A N 1
ATOM 2982 C CA . MET A 1 400 ? 0.135 -16.190 -24.065 1.00 82.00 400 MET A CA 1
ATOM 2983 C C . MET A 1 400 ? 0.594 -15.724 -22.678 1.00 82.00 400 MET A C 1
ATOM 2985 O O . MET A 1 400 ? 1.151 -14.636 -22.541 1.00 82.00 400 MET A O 1
ATOM 2989 N N . ARG A 1 401 ? 0.406 -16.557 -21.645 1.00 79.88 401 ARG A N 1
ATOM 2990 C CA . ARG A 1 401 ? 0.871 -16.281 -20.275 1.00 79.88 401 ARG A CA 1
ATOM 2991 C C . ARG A 1 401 ? 2.397 -16.243 -20.166 1.00 79.88 401 ARG A C 1
ATOM 2993 O O . ARG A 1 401 ? 2.917 -15.457 -19.378 1.00 79.88 401 ARG A O 1
ATOM 3000 N N . LEU A 1 402 ? 3.121 -17.027 -20.967 1.00 75.44 402 LEU A N 1
ATOM 3001 C CA . LEU A 1 402 ? 4.580 -16.904 -21.074 1.00 75.44 402 LEU A CA 1
ATOM 3002 C C . LEU A 1 402 ? 4.999 -15.563 -21.676 1.00 75.44 402 LEU A C 1
ATOM 3004 O O . LEU A 1 402 ? 5.885 -14.904 -21.136 1.00 75.44 402 LEU A O 1
ATOM 3008 N N . VAL A 1 403 ? 4.351 -15.147 -22.768 1.00 82.69 403 VAL A N 1
ATOM 3009 C CA . VAL A 1 403 ? 4.618 -13.848 -23.407 1.00 82.69 403 VAL A CA 1
ATOM 3010 C C . VAL A 1 403 ? 4.341 -12.715 -22.421 1.00 82.69 403 VAL A C 1
ATOM 3012 O O . VAL A 1 403 ? 5.168 -11.823 -22.252 1.00 82.69 403 VAL A O 1
ATOM 3015 N N . GLN A 1 404 ? 3.219 -12.794 -21.702 1.00 84.88 404 GLN A N 1
ATOM 3016 C CA . GLN A 1 404 ? 2.878 -11.868 -20.627 1.00 84.88 404 GLN A CA 1
ATOM 3017 C C . GLN A 1 404 ? 3.976 -11.825 -19.547 1.00 84.88 404 GLN A C 1
ATOM 3019 O O . GLN A 1 404 ? 4.433 -10.744 -19.188 1.00 84.88 404 GLN A O 1
ATOM 3024 N N . ALA A 1 405 ? 4.437 -12.982 -19.058 1.00 78.69 405 ALA A N 1
ATOM 3025 C CA . ALA A 1 405 ? 5.473 -13.061 -18.028 1.00 78.69 405 ALA A CA 1
ATOM 3026 C C . ALA A 1 405 ? 6.833 -12.510 -18.498 1.00 78.69 405 ALA A C 1
ATOM 3028 O O . ALA A 1 405 ? 7.551 -11.895 -17.707 1.00 78.69 405 ALA A O 1
ATOM 3029 N N . ALA A 1 406 ? 7.185 -12.692 -19.775 1.00 79.94 406 ALA A N 1
ATOM 3030 C CA . ALA A 1 406 ? 8.422 -12.175 -20.361 1.00 79.94 406 ALA A CA 1
ATOM 3031 C C . ALA A 1 406 ? 8.454 -10.637 -20.448 1.00 79.94 406 ALA A C 1
ATOM 3033 O O . ALA A 1 406 ? 9.533 -10.048 -20.415 1.00 79.94 406 ALA A O 1
ATOM 3034 N N . LEU A 1 407 ? 7.289 -9.983 -20.513 1.00 82.50 407 LEU A N 1
ATOM 3035 C CA . LEU A 1 407 ? 7.162 -8.520 -20.537 1.00 82.50 407 LEU A CA 1
ATOM 3036 C C . LEU A 1 407 ? 7.260 -7.868 -19.147 1.00 82.50 407 LEU A C 1
ATOM 3038 O O . LEU A 1 407 ? 7.313 -6.641 -19.050 1.00 82.50 407 LEU A O 1
ATOM 3042 N N . GLY A 1 408 ? 7.339 -8.670 -18.081 1.00 77.12 408 GLY A N 1
ATOM 3043 C CA . GLY A 1 408 ? 7.576 -8.209 -16.716 1.00 77.12 408 GLY A CA 1
ATOM 3044 C C . GLY A 1 408 ? 6.308 -7.967 -15.882 1.00 77.12 408 GLY A C 1
ATOM 3045 O O . GLY A 1 408 ? 5.185 -8.155 -16.350 1.00 77.12 408 GLY A O 1
ATOM 3046 N N . PRO A 1 409 ? 6.474 -7.553 -14.610 1.00 67.00 409 PRO A N 1
ATOM 3047 C CA . PRO A 1 409 ? 5.399 -7.518 -13.611 1.00 67.00 409 PRO A CA 1
ATOM 3048 C C . PRO A 1 409 ? 4.345 -6.424 -13.843 1.00 67.00 409 PRO A C 1
ATOM 3050 O O . PRO A 1 409 ? 3.282 -6.472 -13.236 1.00 67.00 409 PRO A O 1
ATOM 3053 N N . THR A 1 410 ? 4.607 -5.454 -14.724 1.00 70.62 410 THR A N 1
ATOM 3054 C CA . THR A 1 410 ? 3.632 -4.422 -15.115 1.00 70.62 410 THR A CA 1
ATOM 3055 C C . THR A 1 410 ? 2.506 -4.977 -15.997 1.00 70.62 410 THR A C 1
ATOM 3057 O O . THR A 1 410 ? 1.456 -4.347 -16.117 1.00 70.62 410 THR A O 1
ATOM 3060 N N . MET A 1 411 ? 2.691 -6.164 -16.591 1.00 79.25 411 MET A N 1
ATOM 3061 C CA . MET A 1 411 ? 1.698 -6.852 -17.416 1.00 79.25 411 MET A CA 1
ATOM 3062 C C . MET A 1 411 ? 0.934 -7.902 -16.600 1.00 79.25 411 MET A C 1
ATOM 3064 O O . MET A 1 411 ? 1.322 -9.067 -16.519 1.00 79.25 411 MET A O 1
ATOM 3068 N N . ASP A 1 412 ? -0.188 -7.503 -16.000 1.00 78.50 412 ASP A N 1
ATOM 3069 C CA . ASP A 1 412 ? -1.094 -8.424 -15.297 1.00 78.50 412 ASP A CA 1
ATOM 3070 C C . ASP A 1 412 ? -2.050 -9.216 -16.226 1.00 78.50 412 ASP A C 1
ATOM 3072 O O . ASP A 1 412 ? -2.123 -8.997 -17.439 1.00 78.50 412 ASP A O 1
ATOM 3076 N N . ALA A 1 413 ? -2.791 -10.171 -15.647 1.00 78.31 413 ALA A N 1
ATOM 3077 C CA . ALA A 1 413 ? -3.755 -11.002 -16.379 1.00 78.31 413 ALA A CA 1
ATOM 3078 C C . ALA A 1 413 ? -4.963 -10.205 -16.916 1.00 78.31 413 ALA A C 1
ATOM 3080 O O . ALA A 1 413 ? -5.645 -10.671 -17.828 1.00 78.31 413 ALA A O 1
ATOM 3081 N N . GLY A 1 414 ? -5.217 -9.005 -16.382 1.00 83.75 414 GLY A N 1
ATOM 3082 C CA . GLY A 1 414 ? -6.236 -8.090 -16.887 1.00 83.75 414 GLY A CA 1
ATOM 3083 C C . GLY A 1 414 ? -5.882 -7.554 -18.270 1.00 83.75 414 GLY A C 1
ATOM 3084 O O . GLY A 1 414 ? -6.738 -7.548 -19.147 1.00 83.75 414 GLY A O 1
ATOM 3085 N N . HIS A 1 415 ? -4.614 -7.210 -18.516 1.00 87.31 415 HIS A N 1
ATOM 3086 C CA . HIS A 1 415 ? -4.174 -6.797 -19.854 1.00 87.31 415 HIS A CA 1
ATOM 3087 C C . HIS A 1 415 ? -4.335 -7.919 -20.886 1.00 87.31 415 HIS A C 1
ATOM 3089 O O . HIS A 1 415 ? -4.775 -7.667 -22.005 1.00 87.31 415 HIS A O 1
ATOM 3095 N N . LEU A 1 416 ? -4.033 -9.168 -20.511 1.00 87.38 416 LEU A N 1
ATOM 3096 C CA . LEU A 1 416 ? -4.275 -10.323 -21.382 1.00 87.38 416 LEU A CA 1
ATOM 3097 C C . LEU A 1 416 ? -5.777 -10.523 -21.648 1.00 87.38 416 LEU A C 1
ATOM 3099 O O . LEU A 1 416 ? -6.172 -10.814 -22.778 1.00 87.38 416 LEU A O 1
ATOM 3103 N N . ALA A 1 417 ? -6.621 -10.311 -20.635 1.00 85.50 417 ALA A N 1
ATOM 3104 C CA . ALA A 1 417 ? -8.070 -10.348 -20.791 1.00 85.50 417 ALA A CA 1
ATOM 3105 C C . ALA A 1 417 ? -8.595 -9.235 -21.708 1.00 85.50 417 ALA A C 1
ATOM 3107 O O . ALA A 1 417 ? -9.453 -9.515 -22.535 1.00 85.50 417 ALA A O 1
ATOM 3108 N N . GLU A 1 418 ? -8.063 -8.012 -21.643 1.00 86.75 418 GLU A N 1
ATOM 3109 C CA . GLU A 1 418 ? -8.425 -6.935 -22.577 1.00 86.75 418 GLU A CA 1
ATOM 3110 C C . GLU A 1 418 ? -8.172 -7.345 -24.035 1.00 86.75 418 GLU A C 1
ATOM 3112 O O . GLU A 1 418 ? -9.054 -7.168 -24.874 1.00 86.75 418 GLU A O 1
ATOM 3117 N N . VAL A 1 419 ? -7.018 -7.961 -24.335 1.00 87.62 419 VAL A N 1
ATOM 3118 C CA . VAL A 1 419 ? -6.696 -8.457 -25.689 1.00 87.62 419 VAL A CA 1
ATOM 3119 C C . VAL A 1 419 ? -7.682 -9.536 -26.136 1.00 87.62 419 VAL A C 1
ATOM 3121 O O . VAL A 1 419 ? -8.219 -9.474 -27.244 1.00 87.62 419 VAL A O 1
ATOM 3124 N N . PHE A 1 420 ? -7.939 -10.516 -25.270 1.00 82.88 420 PHE A N 1
ATOM 3125 C CA . PHE A 1 420 ? -8.789 -11.658 -25.594 1.00 82.88 420 PHE A CA 1
ATOM 3126 C C . PHE A 1 420 ? -10.261 -11.253 -25.764 1.00 82.88 420 PHE A C 1
ATOM 3128 O O . PHE A 1 420 ? -10.935 -11.701 -26.692 1.00 82.88 420 PHE A O 1
ATOM 3135 N N . LEU A 1 421 ? -10.757 -10.360 -24.903 1.00 78.50 421 LEU A N 1
ATOM 3136 C CA . LEU A 1 421 ? -12.119 -9.829 -24.966 1.00 78.50 421 LEU A CA 1
ATOM 3137 C C . LEU A 1 421 ? -12.290 -8.806 -26.094 1.00 78.50 421 LEU A C 1
ATOM 3139 O O . LEU A 1 421 ? -13.385 -8.680 -26.637 1.00 78.50 421 LEU A O 1
ATOM 3143 N N . GLY A 1 422 ? -11.214 -8.127 -26.503 1.00 73.88 422 GLY A N 1
ATOM 3144 C CA . GLY A 1 422 ? -11.200 -7.183 -27.622 1.00 73.88 422 GLY A CA 1
ATOM 3145 C C . GLY A 1 422 ? -11.585 -7.792 -28.977 1.00 73.88 422 GLY A C 1
ATOM 3146 O O . GLY A 1 422 ? -11.845 -7.059 -29.931 1.00 73.88 422 GLY A O 1
ATOM 3147 N N . GLY A 1 423 ? -11.654 -9.125 -29.072 1.00 75.00 423 GLY A N 1
ATOM 3148 C CA . GLY A 1 423 ? -12.186 -9.837 -30.234 1.00 75.00 423 GLY A CA 1
ATOM 3149 C C . GLY A 1 423 ? -11.271 -9.818 -31.460 1.00 75.00 423 GLY A C 1
ATOM 3150 O O . GLY A 1 423 ? -11.742 -10.078 -32.566 1.00 75.00 423 GLY A O 1
ATOM 3151 N N . LEU A 1 424 ? -9.985 -9.500 -31.273 1.00 79.88 424 LEU A N 1
ATOM 3152 C CA . LEU A 1 424 ? -8.968 -9.557 -32.329 1.00 79.88 424 LEU A CA 1
ATOM 3153 C C . LEU A 1 424 ? -8.435 -10.973 -32.574 1.00 79.88 424 LEU A C 1
ATOM 3155 O O . LEU A 1 424 ? -7.941 -11.254 -33.664 1.00 79.88 424 LEU A O 1
ATOM 3159 N N . MET A 1 425 ? -8.533 -11.846 -31.569 1.00 82.75 425 MET A N 1
ATOM 3160 C CA . MET A 1 425 ? -8.068 -13.228 -31.646 1.00 82.75 425 MET A CA 1
ATOM 3161 C C . MET A 1 425 ? -9.214 -14.168 -32.020 1.00 82.75 425 MET A C 1
ATOM 3163 O O . MET A 1 425 ? -10.328 -14.057 -31.504 1.00 82.75 425 MET A O 1
ATOM 3167 N N . GLN A 1 426 ? -8.931 -15.119 -32.902 1.00 78.56 426 GLN A N 1
ATOM 3168 C CA . GLN A 1 426 ? -9.859 -16.142 -33.367 1.00 78.56 426 GLN A CA 1
ATOM 3169 C C . GLN A 1 426 ? -9.276 -17.520 -33.086 1.00 78.56 426 GLN A C 1
ATOM 3171 O O . GLN A 1 426 ? -8.067 -17.712 -33.168 1.00 78.56 426 GLN A O 1
ATOM 3176 N N . SER A 1 427 ? -10.131 -18.480 -32.740 1.00 75.81 427 SER A N 1
ATOM 3177 C CA . SER A 1 427 ? -9.681 -19.863 -32.597 1.00 75.81 427 SER A CA 1
ATOM 3178 C C . SER A 1 427 ? -9.350 -20.453 -33.967 1.00 75.81 427 SER A C 1
ATOM 3180 O O . SER A 1 427 ? -10.127 -20.276 -34.904 1.00 75.81 427 SER A O 1
ATOM 3182 N N . THR A 1 428 ? -8.216 -21.146 -34.064 1.00 68.94 428 THR A N 1
ATOM 3183 C CA . THR A 1 428 ? -7.732 -21.776 -35.303 1.00 68.94 428 THR A CA 1
ATOM 3184 C C . THR A 1 428 ? -8.137 -23.240 -35.450 1.00 68.94 428 THR A C 1
ATOM 3186 O O . THR A 1 428 ? -7.957 -23.807 -36.522 1.00 68.94 428 THR A O 1
ATOM 3189 N N . ASP A 1 429 ? -8.678 -23.863 -34.401 1.00 60.03 429 ASP A N 1
ATOM 3190 C CA . ASP A 1 429 ? -8.976 -25.294 -34.422 1.00 60.03 429 ASP A CA 1
ATOM 3191 C C . ASP A 1 429 ? -10.300 -25.582 -35.155 1.00 60.03 429 ASP A C 1
ATOM 3193 O O . ASP A 1 429 ? -11.317 -24.935 -34.864 1.00 60.03 429 ASP A O 1
ATOM 3197 N N . PRO A 1 430 ? -10.332 -26.563 -36.080 1.00 53.12 430 PRO A N 1
ATOM 3198 C CA . PRO A 1 430 ? -11.571 -27.030 -36.692 1.00 53.12 430 PRO A CA 1
ATOM 3199 C C . PRO A 1 430 ? -12.544 -27.547 -35.625 1.00 53.12 430 PRO A C 1
ATOM 3201 O O . PRO A 1 430 ? -12.126 -28.153 -34.639 1.00 53.12 430 PRO A O 1
ATOM 3204 N N . ALA A 1 431 ? -13.851 -27.360 -35.841 1.00 47.81 431 ALA A N 1
ATOM 3205 C CA . ALA A 1 431 ? -14.898 -27.726 -34.876 1.00 47.81 431 ALA A CA 1
ATOM 3206 C C . ALA A 1 431 ? -14.890 -29.214 -34.448 1.00 47.81 431 ALA A C 1
ATOM 3208 O O . ALA A 1 431 ? -15.449 -29.533 -33.402 1.00 47.81 431 ALA A O 1
ATOM 3209 N N . ASP A 1 432 ? -14.227 -30.086 -35.217 1.00 42.50 432 ASP A N 1
ATOM 3210 C CA . ASP A 1 432 ? -14.174 -31.541 -35.022 1.00 42.50 432 ASP A CA 1
ATOM 3211 C C . ASP A 1 432 ? -12.875 -32.050 -34.350 1.00 42.50 432 ASP A C 1
ATOM 3213 O O . ASP A 1 432 ? -12.684 -33.259 -34.209 1.00 42.50 432 ASP A O 1
ATOM 3217 N N . PHE A 1 433 ? -11.957 -31.167 -33.925 1.00 44.16 433 PHE A N 1
ATOM 3218 C CA . PHE A 1 433 ? -10.704 -31.576 -33.270 1.00 44.16 433 PHE A CA 1
ATOM 3219 C C . PHE A 1 433 ? -10.866 -31.776 -31.752 1.00 44.16 433 PHE A C 1
ATOM 3221 O O . PHE A 1 433 ? -11.129 -30.838 -31.001 1.00 44.16 433 PHE A O 1
ATOM 3228 N N . ALA A 1 434 ? -10.633 -33.007 -31.285 1.00 47.47 434 ALA A N 1
ATOM 3229 C CA . ALA A 1 434 ? -10.755 -33.431 -29.886 1.00 47.47 434 ALA A CA 1
ATOM 3230 C C . ALA A 1 434 ? -9.536 -33.053 -29.014 1.00 47.47 434 ALA A C 1
ATOM 3232 O O . ALA A 1 434 ? -8.970 -33.895 -28.315 1.00 47.47 434 ALA A O 1
ATOM 3233 N N . LEU A 1 435 ? -9.100 -31.791 -29.052 1.00 50.28 435 LEU A N 1
ATOM 3234 C CA . LEU A 1 435 ? -8.155 -31.274 -28.058 1.00 50.28 435 LEU A CA 1
ATOM 3235 C C . LEU A 1 435 ? -8.926 -30.752 -26.835 1.00 50.28 435 LEU A C 1
ATOM 3237 O O . LEU A 1 435 ? -9.955 -30.095 -27.001 1.00 50.28 435 LEU A O 1
ATOM 3241 N N . PRO A 1 436 ? -8.440 -30.978 -25.598 1.00 57.06 436 PRO A N 1
ATOM 3242 C CA . PRO A 1 436 ? -9.028 -30.344 -24.422 1.00 57.06 436 PRO A CA 1
ATOM 3243 C C . PRO A 1 436 ? -9.072 -28.820 -24.601 1.00 57.06 436 PRO A C 1
ATOM 3245 O O . PRO A 1 436 ? -8.082 -28.234 -25.036 1.00 57.06 436 PRO A O 1
ATOM 3248 N N . VAL A 1 437 ? -10.175 -28.169 -24.210 1.00 61.50 437 VAL A N 1
ATOM 3249 C CA . VAL A 1 437 ? -10.480 -26.747 -24.508 1.00 61.50 437 VAL A CA 1
ATOM 3250 C C . VAL A 1 437 ? -9.334 -25.776 -24.153 1.00 61.50 437 VAL A C 1
ATOM 3252 O O . VAL A 1 437 ? -9.120 -24.776 -24.832 1.00 61.50 437 VAL A O 1
ATOM 3255 N N . ARG A 1 438 ? -8.530 -26.101 -23.134 1.00 56.41 438 ARG A N 1
ATOM 3256 C CA . ARG A 1 438 ? -7.341 -25.341 -22.690 1.00 56.41 438 ARG A CA 1
ATOM 3257 C C . ARG A 1 438 ? -6.169 -25.304 -23.682 1.00 56.41 438 ARG A C 1
ATOM 3259 O O . ARG A 1 438 ? -5.296 -24.450 -23.559 1.00 56.41 438 ARG A O 1
ATOM 3266 N N . HIS A 1 439 ? -6.125 -26.238 -24.629 1.00 62.06 439 HIS A N 1
ATOM 3267 C CA . HIS A 1 439 ? -5.080 -26.343 -25.652 1.00 62.06 439 HIS A CA 1
ATOM 3268 C C . HIS A 1 439 ? -5.495 -25.718 -26.980 1.00 62.06 439 HIS A C 1
ATOM 3270 O O . HIS A 1 439 ? -4.732 -25.784 -27.939 1.00 62.06 439 HIS A O 1
ATOM 3276 N N . ARG A 1 440 ? -6.674 -25.088 -27.014 1.00 68.62 440 ARG A N 1
ATOM 3277 C CA . ARG A 1 440 ? -7.180 -24.432 -28.205 1.00 68.62 440 ARG A CA 1
ATOM 3278 C C . ARG A 1 440 ? -6.225 -23.328 -28.651 1.00 68.62 440 ARG A C 1
ATOM 3280 O O . ARG A 1 440 ? -5.849 -22.474 -27.841 1.00 68.62 440 ARG A O 1
ATOM 3287 N N . ALA A 1 441 ? -5.817 -23.371 -29.913 1.00 74.31 441 ALA A N 1
ATOM 3288 C CA . ALA A 1 441 ? -4.939 -22.365 -30.489 1.00 74.31 441 ALA A CA 1
ATOM 3289 C C . ALA A 1 441 ? -5.750 -21.148 -30.954 1.00 74.31 441 ALA A C 1
ATOM 3291 O O . ALA A 1 441 ? -6.891 -21.261 -31.421 1.00 74.31 441 ALA A O 1
ATOM 3292 N N . PHE A 1 442 ? -5.161 -19.969 -30.770 1.00 81.38 442 PHE A N 1
ATOM 3293 C CA . PHE A 1 442 ? -5.738 -18.689 -31.147 1.00 81.38 442 PHE A CA 1
ATOM 3294 C C . PHE A 1 442 ? -4.747 -17.888 -31.986 1.00 81.38 442 PHE A C 1
ATOM 3296 O O . PHE A 1 442 ? -3.549 -17.865 -31.696 1.00 81.38 442 PHE A O 1
ATOM 3303 N N . ASP A 1 443 ? -5.265 -17.194 -32.993 1.00 84.88 443 ASP A N 1
ATOM 3304 C CA . ASP A 1 443 ? -4.484 -16.378 -33.917 1.00 84.88 443 ASP A CA 1
ATOM 3305 C C . ASP A 1 443 ? -5.180 -15.053 -34.242 1.00 84.88 443 ASP A C 1
ATOM 3307 O O . ASP A 1 443 ? -6.382 -14.882 -34.030 1.00 84.88 443 ASP A O 1
ATOM 3311 N N . PHE A 1 444 ? -4.408 -14.112 -34.771 1.00 85.62 444 PHE A N 1
ATOM 3312 C CA . PHE A 1 444 ? -4.884 -12.877 -35.375 1.00 85.62 444 PHE A CA 1
ATOM 3313 C C . PHE A 1 444 ? -5.046 -13.078 -36.884 1.00 85.62 444 PHE A C 1
ATOM 3315 O O . PHE A 1 444 ? -4.251 -13.763 -37.523 1.00 85.62 444 PHE A O 1
ATOM 3322 N N . SER A 1 445 ? -6.029 -12.415 -37.492 1.00 84.38 445 SER A N 1
ATOM 3323 C CA . SER A 1 445 ? -6.070 -12.281 -38.956 1.00 84.38 445 SER A CA 1
ATOM 3324 C C . SER A 1 445 ? -4.797 -11.598 -39.478 1.00 84.38 445 SER A C 1
ATOM 3326 O O . SER A 1 445 ? -4.318 -10.669 -38.823 1.00 84.38 445 SER A O 1
ATOM 3328 N N . GLU A 1 446 ? -4.315 -11.966 -40.671 1.00 80.56 446 GLU A N 1
ATOM 3329 C CA . GLU A 1 446 ? -3.103 -11.385 -41.290 1.00 80.56 446 GLU A CA 1
ATOM 3330 C C . GLU A 1 446 ? -3.106 -9.844 -41.286 1.00 80.56 446 GLU A C 1
ATOM 3332 O O . GLU A 1 446 ? -2.167 -9.222 -40.801 1.00 80.56 446 GLU A O 1
ATOM 3337 N N . GLU A 1 447 ? -4.207 -9.209 -41.702 1.00 82.94 447 GLU A N 1
ATOM 3338 C CA . GLU A 1 447 ? -4.317 -7.740 -41.714 1.00 82.94 447 GLU A CA 1
ATOM 3339 C C . GLU A 1 447 ? -4.199 -7.110 -40.313 1.00 82.94 447 GLU A C 1
ATOM 3341 O O . GLU A 1 447 ? -3.615 -6.038 -40.155 1.00 82.94 447 GLU A O 1
ATOM 3346 N N . ALA A 1 448 ? -4.750 -7.754 -39.277 1.00 84.88 448 ALA A N 1
ATOM 3347 C CA . ALA A 1 448 ? -4.625 -7.264 -37.903 1.00 84.88 448 ALA A CA 1
ATOM 3348 C C . ALA A 1 448 ? -3.196 -7.427 -37.381 1.00 84.88 448 ALA A C 1
ATOM 3350 O O . ALA A 1 448 ? -2.692 -6.547 -36.683 1.00 84.88 448 ALA A O 1
ATOM 3351 N N . ARG A 1 449 ? -2.546 -8.537 -37.743 1.00 85.75 449 ARG A N 1
ATOM 3352 C CA . ARG A 1 449 ? -1.163 -8.833 -37.380 1.00 85.75 449 ARG A CA 1
ATOM 3353 C C . ARG A 1 449 ? -0.217 -7.769 -37.931 1.00 85.75 449 ARG A C 1
ATOM 3355 O O . ARG A 1 449 ? 0.554 -7.212 -37.157 1.00 85.75 449 ARG A O 1
ATOM 3362 N N . ASP A 1 450 ? -0.331 -7.422 -39.211 1.00 83.44 450 ASP A N 1
ATOM 3363 C CA . ASP A 1 450 ? 0.519 -6.402 -39.842 1.00 83.44 450 ASP A CA 1
ATOM 3364 C C . ASP A 1 450 ? 0.390 -5.033 -39.161 1.00 83.44 450 ASP A C 1
ATOM 3366 O O . ASP A 1 450 ? 1.388 -4.355 -38.905 1.00 83.44 450 ASP A O 1
ATOM 3370 N N . ILE A 1 451 ? -0.836 -4.638 -38.799 1.00 85.75 451 ILE A N 1
ATOM 3371 C CA . ILE A 1 451 ? -1.076 -3.379 -38.085 1.00 85.75 451 ILE A CA 1
ATOM 3372 C C . ILE A 1 451 ? -0.452 -3.422 -36.685 1.00 85.75 451 ILE A C 1
ATOM 3374 O O . ILE A 1 451 ? 0.177 -2.447 -36.276 1.00 85.75 451 ILE A O 1
ATOM 3378 N N . LEU A 1 452 ? -0.621 -4.527 -35.951 1.00 87.62 452 LEU A N 1
ATOM 3379 C CA . LEU A 1 452 ? -0.122 -4.680 -34.582 1.00 87.62 452 LEU A CA 1
ATOM 3380 C C . LEU A 1 452 ? 1.408 -4.764 -34.523 1.00 87.62 452 LEU A C 1
ATOM 3382 O O . LEU A 1 452 ? 2.009 -4.153 -33.642 1.00 87.62 452 LEU A O 1
ATOM 3386 N N . LEU A 1 453 ? 2.060 -5.441 -35.470 1.00 84.81 453 LEU A N 1
ATOM 3387 C CA . LEU A 1 453 ? 3.525 -5.535 -35.518 1.00 84.81 453 LEU A CA 1
ATOM 3388 C C . LEU A 1 453 ? 4.200 -4.175 -35.737 1.00 84.81 453 LEU A C 1
ATOM 3390 O O . LEU A 1 453 ? 5.296 -3.952 -35.231 1.00 84.81 453 LEU A O 1
ATOM 3394 N N . GLY A 1 454 ? 3.530 -3.237 -36.413 1.00 78.44 454 GLY A N 1
ATOM 3395 C CA . GLY A 1 454 ? 4.014 -1.864 -36.583 1.00 78.44 454 GLY A CA 1
ATOM 3396 C C . GLY A 1 454 ? 3.917 -0.978 -35.332 1.00 78.44 454 GLY A C 1
ATOM 3397 O O . GLY A 1 454 ? 4.321 0.182 -35.382 1.00 78.44 454 GLY A O 1
ATOM 3398 N N . THR A 1 455 ? 3.363 -1.473 -34.220 1.00 78.06 455 THR A N 1
ATOM 3399 C CA . THR A 1 455 ? 3.106 -0.662 -33.011 1.00 78.06 455 THR A CA 1
ATOM 3400 C C . THR A 1 455 ? 4.252 -0.666 -32.003 1.00 78.06 455 THR A C 1
ATOM 3402 O O . THR A 1 455 ? 4.309 0.219 -31.150 1.00 78.06 455 THR A O 1
ATOM 3405 N N . VAL A 1 456 ? 5.160 -1.641 -32.097 1.00 84.12 456 VAL A N 1
ATOM 3406 C CA . VAL A 1 456 ? 6.276 -1.850 -31.168 1.00 84.12 456 VAL A CA 1
ATOM 3407 C C . VAL A 1 456 ? 7.587 -1.925 -31.961 1.00 84.12 456 VAL A C 1
ATOM 3409 O O . VAL A 1 456 ? 7.608 -2.535 -33.031 1.00 84.12 456 VAL A O 1
ATOM 3412 N N . PRO A 1 457 ? 8.700 -1.341 -31.473 1.00 81.94 457 PRO A N 1
ATOM 3413 C CA . PRO A 1 457 ? 9.990 -1.451 -32.146 1.00 81.94 457 PRO A CA 1
ATOM 3414 C C . PRO A 1 457 ? 10.435 -2.909 -32.334 1.00 81.94 457 PRO A C 1
ATOM 3416 O O . PRO A 1 457 ? 10.370 -3.719 -31.409 1.00 81.94 457 PRO A O 1
ATOM 3419 N N . ALA A 1 458 ? 10.986 -3.236 -33.506 1.00 74.06 458 ALA A N 1
ATOM 3420 C CA . ALA A 1 458 ? 11.415 -4.600 -33.832 1.00 74.06 458 ALA A CA 1
ATOM 3421 C C . ALA A 1 458 ? 12.456 -5.174 -32.846 1.00 74.06 458 ALA A C 1
ATOM 3423 O O . ALA A 1 458 ? 12.441 -6.370 -32.557 1.00 74.06 458 ALA A O 1
ATOM 3424 N N . HIS A 1 459 ? 13.329 -4.329 -32.280 1.00 75.06 459 HIS A N 1
ATOM 3425 C CA . HIS A 1 459 ? 14.306 -4.759 -31.270 1.00 75.06 459 HIS A CA 1
ATOM 3426 C C . HIS A 1 459 ? 13.636 -5.290 -29.994 1.00 75.06 459 HIS A C 1
ATOM 3428 O O . HIS A 1 459 ? 14.172 -6.170 -29.325 1.00 75.06 459 HIS A O 1
ATOM 3434 N N . GLU A 1 460 ? 12.468 -4.754 -29.646 1.00 80.50 460 GLU A N 1
ATOM 3435 C CA . GLU A 1 460 ? 11.731 -5.131 -28.449 1.00 80.50 460 GLU A CA 1
ATOM 3436 C C . GLU A 1 460 ? 11.022 -6.469 -28.663 1.00 80.50 460 GLU A C 1
ATOM 3438 O O . GLU A 1 460 ? 11.119 -7.348 -27.812 1.00 80.50 460 GLU A O 1
ATOM 3443 N N . LEU A 1 461 ? 10.406 -6.667 -29.834 1.00 80.75 461 LEU A N 1
ATOM 3444 C CA . LEU A 1 461 ? 9.836 -7.957 -30.239 1.00 80.75 461 LEU A CA 1
ATOM 3445 C C . LEU A 1 461 ? 10.904 -9.068 -30.225 1.00 80.75 461 LEU A C 1
ATOM 3447 O O . LEU A 1 461 ? 10.666 -10.164 -29.711 1.00 80.75 461 LEU A O 1
ATOM 3451 N N . LEU A 1 462 ? 12.114 -8.772 -30.721 1.00 75.00 462 LEU A N 1
ATOM 3452 C CA . LEU A 1 462 ? 13.256 -9.694 -30.673 1.00 75.00 462 LEU A CA 1
ATOM 3453 C C . LEU A 1 462 ? 13.700 -10.002 -29.238 1.00 75.00 462 LEU A C 1
ATOM 3455 O O . LEU A 1 462 ? 13.999 -11.153 -28.925 1.00 75.00 462 LEU A O 1
ATOM 3459 N N . HIS A 1 463 ? 13.748 -8.998 -28.360 1.00 76.75 463 HIS A N 1
ATOM 3460 C CA . HIS A 1 463 ? 14.131 -9.187 -26.961 1.00 76.75 463 HIS A CA 1
ATOM 3461 C C . HIS A 1 463 ? 13.127 -10.070 -26.206 1.00 76.75 463 HIS A C 1
ATOM 3463 O O . HIS A 1 463 ? 13.529 -11.021 -25.530 1.00 76.75 463 HIS A O 1
ATOM 3469 N N . THR A 1 464 ? 11.826 -9.798 -26.351 1.00 75.81 464 THR A N 1
ATOM 3470 C CA . THR A 1 464 ? 10.757 -10.614 -25.755 1.00 75.81 464 THR A CA 1
ATOM 3471 C C . THR A 1 464 ? 10.840 -12.052 -26.251 1.00 75.81 464 THR A C 1
ATOM 3473 O O . THR A 1 464 ? 10.815 -12.984 -25.450 1.00 75.81 464 THR A O 1
ATOM 3476 N N . THR A 1 465 ? 11.047 -12.242 -27.556 1.00 70.00 465 THR A N 1
ATOM 3477 C CA . THR A 1 465 ? 11.225 -13.576 -28.141 1.00 70.00 465 THR A CA 1
ATOM 3478 C C . THR A 1 465 ? 12.413 -14.304 -27.533 1.00 70.00 465 THR A C 1
ATOM 3480 O O . THR A 1 465 ? 12.256 -15.428 -27.073 1.00 70.00 465 THR A O 1
ATOM 3483 N N . ARG A 1 466 ? 13.601 -13.685 -27.508 1.00 71.06 466 ARG A N 1
ATOM 3484 C CA . ARG A 1 466 ? 14.807 -14.312 -26.941 1.00 71.06 466 ARG A CA 1
ATOM 3485 C C . ARG A 1 466 ? 14.587 -14.710 -25.490 1.00 71.06 466 ARG A C 1
ATOM 3487 O O . ARG A 1 466 ? 14.938 -15.815 -25.107 1.00 71.06 466 ARG A O 1
ATOM 3494 N N . THR A 1 467 ? 13.916 -13.856 -24.723 1.00 73.44 467 THR A N 1
ATOM 3495 C CA . THR A 1 467 ? 13.562 -14.136 -23.328 1.00 73.44 467 THR A CA 1
ATOM 3496 C C . THR A 1 467 ? 12.663 -15.371 -23.211 1.00 73.44 467 THR A C 1
ATOM 3498 O O . THR A 1 467 ? 12.905 -16.223 -22.356 1.00 73.44 467 THR A O 1
ATOM 3501 N N . ILE A 1 468 ? 11.655 -15.500 -24.082 1.00 69.00 468 ILE A N 1
ATOM 3502 C CA . ILE A 1 468 ? 10.771 -16.673 -24.146 1.00 69.00 468 ILE A CA 1
ATOM 3503 C C . ILE A 1 468 ? 11.569 -17.922 -24.544 1.00 69.00 468 ILE A C 1
ATOM 3505 O O . ILE A 1 468 ? 11.467 -18.945 -23.869 1.00 69.00 468 ILE A O 1
ATOM 3509 N N . THR A 1 469 ? 12.413 -17.838 -25.575 1.00 63.78 469 THR A N 1
ATOM 3510 C CA . THR A 1 469 ? 13.275 -18.940 -26.031 1.00 63.78 469 THR A CA 1
ATOM 3511 C C . THR A 1 469 ? 14.254 -19.387 -24.942 1.00 63.78 469 THR A C 1
ATOM 3513 O O . THR A 1 469 ? 14.392 -20.584 -24.708 1.00 63.78 469 THR A O 1
ATOM 3516 N N . ASP A 1 470 ? 14.865 -18.461 -24.200 1.00 64.62 470 ASP A N 1
ATOM 3517 C CA . ASP A 1 470 ? 15.771 -18.750 -23.079 1.00 64.62 470 ASP A CA 1
ATOM 3518 C C . ASP A 1 470 ? 15.036 -19.362 -21.876 1.00 64.62 470 ASP A C 1
ATOM 3520 O O . ASP A 1 470 ? 15.583 -20.187 -21.136 1.00 64.62 470 ASP A O 1
ATOM 3524 N N . GLN A 1 471 ? 13.792 -18.945 -21.622 1.00 63.12 471 GLN A N 1
ATOM 3525 C CA . GLN A 1 471 ? 12.944 -19.565 -20.602 1.00 63.12 471 GLN A CA 1
ATOM 3526 C C . GLN A 1 471 ? 12.562 -20.990 -21.005 1.00 63.12 471 GLN A C 1
ATOM 3528 O O . GLN A 1 471 ? 12.725 -21.903 -20.201 1.00 63.12 471 GLN A O 1
ATOM 3533 N N . LEU A 1 472 ? 12.136 -21.200 -22.249 1.00 58.66 472 LEU A N 1
ATOM 3534 C CA . LEU A 1 472 ? 11.784 -22.515 -22.784 1.00 58.66 472 LEU A CA 1
ATOM 3535 C C . LEU A 1 472 ? 12.999 -23.453 -22.850 1.00 58.66 472 LEU A C 1
ATOM 3537 O O . LEU A 1 472 ? 12.893 -24.612 -22.459 1.00 58.66 472 LEU A O 1
ATOM 3541 N N . GLY A 1 473 ? 14.172 -22.948 -23.242 1.00 56.03 473 GLY A N 1
ATOM 3542 C CA . GLY A 1 473 ? 15.425 -23.708 -23.281 1.00 56.03 473 GLY A CA 1
ATOM 3543 C C . GLY A 1 473 ? 15.885 -24.188 -21.901 1.00 56.03 473 GLY A C 1
ATOM 3544 O O . GLY A 1 473 ? 16.397 -25.295 -21.772 1.00 56.03 473 GLY A O 1
ATOM 3545 N N . ARG A 1 474 ? 15.629 -23.410 -20.839 1.00 58.84 474 ARG A N 1
ATOM 3546 C CA . ARG A 1 474 ? 15.875 -23.829 -19.443 1.00 58.84 474 ARG A CA 1
ATOM 3547 C C . ARG A 1 474 ? 14.905 -24.904 -18.942 1.00 58.84 474 ARG A C 1
ATOM 3549 O O . ARG A 1 474 ? 15.191 -25.554 -17.935 1.00 58.84 474 ARG A O 1
ATOM 3556 N N . LEU A 1 475 ? 13.762 -25.057 -19.605 1.00 51.31 475 LEU A N 1
ATOM 3557 C CA . LEU A 1 475 ? 12.679 -25.967 -19.227 1.00 51.31 475 LEU A CA 1
ATOM 3558 C C . LEU A 1 475 ? 12.661 -27.252 -20.068 1.00 51.31 475 LEU A C 1
ATOM 3560 O O . LEU A 1 475 ? 12.069 -28.248 -19.651 1.00 51.31 475 LEU A O 1
ATOM 3564 N N . ALA A 1 476 ? 13.343 -27.253 -21.214 1.00 44.47 476 ALA A N 1
ATOM 3565 C CA . ALA A 1 476 ? 13.545 -28.421 -22.056 1.00 44.47 476 ALA A CA 1
ATOM 3566 C C . ALA A 1 476 ? 14.337 -29.520 -21.314 1.00 44.47 476 ALA A C 1
ATOM 3568 O O . ALA A 1 476 ? 15.417 -29.280 -20.775 1.00 44.47 476 ALA A O 1
ATOM 3569 N N . GLY A 1 477 ? 13.792 -30.744 -21.276 1.00 43.38 477 GLY A N 1
ATOM 3570 C CA . GLY A 1 477 ? 14.475 -31.934 -20.743 1.00 43.38 477 GLY A CA 1
ATOM 3571 C C . GLY A 1 477 ? 14.155 -32.328 -19.293 1.00 43.38 477 GLY A C 1
ATOM 3572 O O . GLY A 1 477 ? 14.811 -33.219 -18.754 1.00 43.38 477 GLY A O 1
ATOM 3573 N N . ARG A 1 478 ? 13.159 -31.714 -18.635 1.00 40.50 478 ARG A N 1
ATOM 3574 C CA . ARG A 1 478 ? 12.736 -32.095 -17.272 1.00 40.50 478 ARG A CA 1
ATOM 3575 C C . ARG A 1 478 ? 11.212 -32.242 -17.157 1.00 40.50 478 ARG A C 1
ATOM 3577 O O . ARG A 1 478 ? 10.518 -31.259 -16.925 1.00 40.50 478 ARG A O 1
ATOM 3584 N N . SER A 1 479 ? 10.745 -33.497 -17.167 1.00 31.78 479 SER A N 1
ATOM 3585 C CA . SER A 1 479 ? 9.407 -33.971 -16.738 1.00 31.78 479 SER A CA 1
ATOM 3586 C C . SER A 1 479 ? 8.298 -34.073 -17.818 1.00 31.78 479 SER A C 1
ATOM 3588 O O . SER A 1 479 ? 8.194 -33.172 -18.649 1.00 31.78 479 SER A O 1
ATOM 3590 N N . PRO A 1 480 ? 7.444 -35.129 -17.802 1.00 38.12 480 PRO A N 1
ATOM 3591 C CA . PRO A 1 480 ? 6.367 -35.357 -18.775 1.00 38.12 480 PRO A CA 1
ATOM 3592 C C . PRO A 1 480 ? 5.091 -34.545 -18.460 1.00 38.12 480 PRO A C 1
ATOM 3594 O O . PRO A 1 480 ? 4.927 -34.038 -17.352 1.00 38.12 480 PRO A O 1
ATOM 3597 N N . ASP A 1 481 ? 4.178 -34.443 -19.431 1.00 33.88 481 ASP A N 1
ATOM 3598 C CA . ASP A 1 481 ? 2.827 -33.828 -19.405 1.00 33.88 481 ASP A CA 1
ATOM 3599 C C . ASP A 1 481 ? 2.695 -32.328 -19.734 1.00 33.88 481 ASP A C 1
ATOM 3601 O O . ASP A 1 481 ? 2.048 -31.573 -19.002 1.00 33.88 481 ASP A O 1
ATOM 3605 N N . PHE A 1 482 ? 3.238 -31.890 -20.875 1.00 38.12 482 PHE A N 1
ATOM 3606 C CA . PHE A 1 482 ? 2.800 -30.651 -21.534 1.00 38.12 482 PHE A CA 1
ATOM 3607 C C . PHE A 1 482 ? 3.203 -30.604 -23.017 1.00 38.12 482 PHE A C 1
ATOM 3609 O O . PHE A 1 482 ? 4.398 -30.624 -23.302 1.00 38.12 482 PHE A O 1
ATOM 3616 N N . PRO A 1 483 ? 2.267 -30.446 -23.968 1.00 41.16 483 PRO A N 1
ATOM 3617 C CA . PRO A 1 483 ? 2.618 -30.139 -25.344 1.00 41.16 483 PRO A CA 1
ATOM 3618 C C . PRO A 1 483 ? 2.524 -28.621 -25.587 1.00 41.16 483 PRO A C 1
ATOM 3620 O O . PRO A 1 483 ? 1.494 -28.112 -26.023 1.00 41.16 483 PRO A O 1
ATOM 3623 N N . ALA A 1 484 ? 3.601 -27.878 -25.315 1.00 40.31 484 ALA A N 1
ATOM 3624 C CA . ALA A 1 484 ? 3.976 -26.778 -26.204 1.00 40.31 484 ALA A CA 1
ATOM 3625 C C . ALA A 1 484 ? 5.151 -27.298 -27.005 1.00 40.31 484 ALA A C 1
ATOM 3627 O O . ALA A 1 484 ? 6.210 -27.610 -26.464 1.00 40.31 484 ALA A O 1
ATOM 3628 N N . TRP A 1 485 ? 4.900 -27.470 -28.286 1.00 44.69 485 TRP A N 1
ATOM 3629 C CA . TRP A 1 485 ? 5.814 -28.105 -29.199 1.00 44.69 485 TRP A CA 1
ATOM 3630 C C . TRP A 1 485 ? 6.883 -27.099 -29.631 1.00 44.69 485 TRP A C 1
ATOM 3632 O O . TRP A 1 485 ? 6.592 -26.177 -30.390 1.00 44.69 485 TRP A O 1
ATOM 3642 N N . LEU A 1 486 ? 8.118 -27.255 -29.144 1.00 38.72 486 LEU A N 1
ATOM 3643 C CA . LEU A 1 486 ? 9.285 -26.655 -29.798 1.00 38.72 486 LEU A CA 1
ATOM 3644 C C . LEU A 1 486 ? 9.884 -27.663 -30.767 1.00 38.72 486 LEU A C 1
ATOM 3646 O O . LEU A 1 486 ? 10.153 -28.798 -30.374 1.00 38.72 486 LEU A O 1
ATOM 3650 N N . SER A 1 487 ? 10.153 -27.229 -31.997 1.00 37.81 487 SER A N 1
ATOM 3651 C CA . SER A 1 487 ? 10.982 -27.974 -32.943 1.00 37.81 487 SER A CA 1
ATOM 3652 C C . SER A 1 487 ? 12.379 -28.174 -32.337 1.00 37.81 487 SER A C 1
ATOM 3654 O O . SER A 1 487 ? 13.064 -27.196 -32.037 1.00 37.81 487 SER A O 1
ATOM 3656 N N . HIS A 1 488 ? 12.792 -29.427 -32.137 1.00 35.12 488 HIS A N 1
ATOM 3657 C CA . HIS A 1 488 ? 14.117 -29.806 -31.641 1.00 35.12 488 HIS A CA 1
ATOM 3658 C C . HIS A 1 488 ? 14.683 -30.921 -32.537 1.00 35.12 488 HIS A C 1
ATOM 3660 O O . HIS A 1 488 ? 13.993 -31.924 -32.731 1.00 35.12 488 HIS A O 1
ATOM 3666 N N . PRO A 1 489 ? 15.922 -30.801 -33.058 1.00 33.78 489 PRO A N 1
ATOM 3667 C CA . PRO A 1 489 ? 16.479 -31.754 -34.027 1.00 33.78 489 PRO A CA 1
ATOM 3668 C C . PRO A 1 489 ? 16.488 -33.212 -33.527 1.00 33.78 489 PRO A C 1
ATOM 3670 O O . PRO A 1 489 ? 16.271 -34.117 -34.322 1.00 33.78 489 PRO A O 1
ATOM 3673 N N . ASP A 1 490 ? 16.608 -33.426 -32.212 1.00 36.16 490 ASP A N 1
ATOM 3674 C CA . ASP A 1 490 ? 16.626 -34.762 -31.584 1.00 36.16 490 ASP A CA 1
ATOM 3675 C C . ASP A 1 490 ? 15.381 -35.101 -30.722 1.00 36.16 490 ASP A C 1
ATOM 3677 O O . ASP A 1 490 ? 15.459 -35.900 -29.789 1.00 36.16 490 ASP A O 1
ATOM 3681 N N . GLY A 1 491 ? 14.230 -34.452 -30.947 1.00 38.53 491 GLY A N 1
ATOM 3682 C CA . GLY A 1 491 ? 13.010 -34.694 -30.151 1.00 38.53 491 GLY A CA 1
ATOM 3683 C C . GLY A 1 491 ? 12.387 -36.093 -30.364 1.00 38.53 491 GLY A C 1
ATOM 3684 O O . GLY A 1 491 ? 12.490 -36.644 -31.458 1.00 38.53 491 GLY A O 1
ATOM 3685 N N . PRO A 1 492 ? 11.724 -36.704 -29.363 1.00 34.94 492 PRO A N 1
ATOM 3686 C CA . PRO A 1 492 ? 11.178 -38.062 -29.482 1.00 34.94 492 PRO A CA 1
ATOM 3687 C C . PRO A 1 492 ? 9.800 -38.151 -30.169 1.00 34.94 492 PRO A C 1
ATOM 3689 O O . PRO A 1 492 ? 9.374 -39.254 -30.510 1.00 34.94 492 PRO A O 1
ATOM 3692 N N . GLU A 1 493 ? 9.092 -37.034 -30.375 1.00 37.09 493 GLU A N 1
ATOM 3693 C CA . GLU A 1 493 ? 7.724 -37.008 -30.923 1.00 37.09 493 GLU A CA 1
ATOM 3694 C C . GLU A 1 493 ? 7.637 -36.273 -32.271 1.00 37.09 493 GLU A C 1
ATOM 3696 O O . GLU A 1 493 ? 8.320 -35.275 -32.496 1.00 37.09 493 GLU A O 1
ATOM 3701 N N . ARG A 1 494 ? 6.778 -36.774 -33.172 1.00 41.81 494 ARG A N 1
ATOM 3702 C CA . ARG A 1 494 ? 6.630 -36.308 -34.564 1.00 41.81 494 ARG A CA 1
ATOM 3703 C C . ARG A 1 494 ? 5.498 -35.283 -34.680 1.00 41.81 494 ARG A C 1
ATOM 3705 O O . ARG A 1 494 ? 4.383 -35.570 -34.248 1.00 41.81 494 ARG A O 1
ATOM 3712 N N . LEU A 1 495 ? 5.762 -34.123 -35.283 1.00 39.44 495 LEU A N 1
ATOM 3713 C CA . LEU A 1 495 ? 4.780 -33.046 -35.464 1.00 39.44 495 LEU A CA 1
ATOM 3714 C C . LEU A 1 495 ? 4.327 -32.908 -36.921 1.00 39.44 495 LEU A C 1
ATOM 3716 O O . LEU A 1 495 ? 5.149 -32.970 -37.833 1.00 39.44 495 LEU A O 1
ATOM 3720 N N . ASN A 1 496 ? 3.026 -32.672 -37.129 1.00 36.75 496 ASN A N 1
ATOM 3721 C CA . ASN A 1 496 ? 2.468 -32.316 -38.437 1.00 36.75 496 ASN A CA 1
ATOM 3722 C C . ASN A 1 496 ? 2.801 -30.859 -38.812 1.00 36.75 496 ASN A C 1
ATOM 3724 O O . ASN A 1 496 ? 2.891 -29.986 -37.949 1.00 36.75 496 ASN A O 1
ATOM 3728 N N . ASP A 1 497 ? 2.896 -30.611 -40.119 1.00 35.19 497 ASP A N 1
ATOM 3729 C CA . ASP A 1 497 ? 3.435 -29.412 -40.789 1.00 35.19 497 ASP A CA 1
ATOM 3730 C C . ASP A 1 497 ? 2.699 -28.073 -40.516 1.00 35.19 497 ASP A C 1
ATOM 3732 O O . ASP A 1 497 ? 3.075 -27.020 -41.031 1.00 35.19 497 ASP A O 1
ATOM 3736 N N . GLU A 1 498 ? 1.650 -28.077 -39.689 1.00 36.88 498 GLU A N 1
ATOM 3737 C CA . GLU A 1 498 ? 0.902 -26.868 -39.303 1.00 36.88 498 GLU A CA 1
ATOM 3738 C C . GLU A 1 498 ? 1.289 -26.322 -37.914 1.00 36.88 498 GLU A C 1
ATOM 3740 O O . GLU A 1 498 ? 0.993 -25.170 -37.591 1.00 36.88 498 GLU A O 1
ATOM 3745 N N . SER A 1 499 ? 2.036 -27.092 -37.117 1.00 40.72 499 SER A N 1
ATOM 3746 C CA . SER A 1 499 ? 2.417 -26.755 -35.739 1.00 40.72 499 SER A CA 1
ATOM 3747 C C . SER A 1 499 ? 3.872 -26.268 -35.657 1.00 40.72 499 SER A C 1
ATOM 3749 O O . SER A 1 499 ? 4.731 -26.968 -35.128 1.00 40.72 499 SER A O 1
ATOM 3751 N N . HIS A 1 500 ? 4.166 -25.070 -36.181 1.00 47.88 500 HIS A N 1
ATOM 3752 C CA . HIS A 1 500 ? 5.526 -24.484 -36.226 1.00 47.88 500 HIS A CA 1
ATOM 3753 C C . HIS A 1 500 ? 5.630 -23.158 -35.431 1.00 47.88 500 HIS A C 1
ATOM 3755 O O . HIS A 1 500 ? 5.488 -22.094 -36.043 1.00 47.88 500 HIS A O 1
ATOM 3761 N N . PRO A 1 501 ? 5.866 -23.154 -34.096 1.00 46.47 501 PRO A N 1
ATOM 3762 C CA . PRO A 1 501 ? 5.562 -21.967 -33.277 1.00 46.47 501 PRO A CA 1
ATOM 3763 C C . PRO A 1 501 ? 6.703 -20.958 -33.034 1.00 46.47 501 PRO A C 1
ATOM 3765 O O . PRO A 1 501 ? 6.419 -19.865 -32.561 1.00 46.47 501 PRO A O 1
ATOM 3768 N N . ILE A 1 502 ? 7.983 -21.252 -33.324 1.00 39.34 502 ILE A N 1
ATOM 3769 C CA . ILE A 1 502 ? 9.092 -20.303 -33.014 1.00 39.34 502 ILE A CA 1
ATOM 3770 C C . ILE A 1 502 ? 10.076 -20.092 -34.181 1.00 39.34 502 ILE A C 1
ATOM 3772 O O . ILE A 1 502 ? 10.519 -18.969 -34.405 1.00 39.34 502 ILE A O 1
ATOM 3776 N N . SER A 1 503 ? 10.356 -21.104 -35.011 1.00 36.72 503 SER A N 1
ATOM 3777 C CA . SER A 1 503 ? 11.282 -20.976 -36.159 1.00 36.72 503 SER A CA 1
ATOM 3778 C C . SER A 1 503 ? 10.770 -20.052 -37.279 1.00 36.72 503 SER A C 1
ATOM 3780 O O . SER A 1 503 ? 11.557 -19.405 -37.970 1.00 36.72 503 SER A O 1
ATOM 3782 N N . ARG A 1 504 ? 9.443 -19.915 -37.443 1.00 42.12 504 ARG A N 1
ATOM 3783 C CA . ARG A 1 504 ? 8.826 -18.944 -38.373 1.00 42.12 504 ARG A CA 1
ATOM 3784 C C . ARG A 1 504 ? 9.065 -17.489 -37.967 1.00 42.12 504 ARG A C 1
ATOM 3786 O O . ARG A 1 504 ? 8.956 -16.604 -38.821 1.00 42.12 504 ARG A O 1
ATOM 3793 N N . LEU A 1 505 ? 9.373 -17.239 -36.697 1.00 41.72 505 LEU A N 1
ATOM 3794 C CA . LEU A 1 505 ? 9.528 -15.895 -36.168 1.00 41.72 505 LEU A CA 1
ATOM 3795 C C . LEU A 1 505 ? 10.811 -15.227 -36.664 1.00 41.72 505 LEU A C 1
ATOM 3797 O O . LEU A 1 505 ? 10.746 -14.072 -37.079 1.00 41.72 505 LEU A O 1
ATOM 3801 N N . ASP A 1 506 ? 11.927 -15.964 -36.724 1.00 44.12 506 ASP A N 1
ATOM 3802 C CA . ASP A 1 506 ? 13.195 -15.457 -37.268 1.00 44.12 506 ASP A CA 1
ATOM 3803 C C . ASP A 1 506 ? 13.024 -15.025 -38.729 1.00 44.12 506 ASP A C 1
ATOM 3805 O O . ASP A 1 506 ? 13.379 -13.907 -39.091 1.00 44.12 506 ASP A O 1
ATOM 3809 N N . ASN A 1 507 ? 12.353 -15.834 -39.554 1.00 47.28 507 ASN A N 1
ATOM 3810 C CA . ASN A 1 507 ? 12.111 -15.495 -40.960 1.00 47.28 507 ASN A CA 1
ATOM 3811 C C . ASN A 1 507 ? 11.159 -14.296 -41.146 1.00 47.28 507 ASN A C 1
ATOM 3813 O O . ASN A 1 507 ? 11.342 -13.503 -42.071 1.00 47.28 507 ASN A O 1
ATOM 3817 N N . ARG A 1 508 ? 10.141 -14.134 -40.288 1.00 52.09 508 ARG A N 1
ATOM 3818 C CA . ARG A 1 508 ? 9.178 -13.016 -40.370 1.00 52.09 508 ARG A CA 1
ATOM 3819 C C . ARG A 1 508 ? 9.755 -11.705 -39.834 1.00 52.09 508 ARG A C 1
ATOM 3821 O O . ARG A 1 508 ? 9.595 -10.681 -40.494 1.00 52.09 508 ARG A O 1
ATOM 3828 N N . LEU A 1 509 ? 10.469 -11.736 -38.706 1.00 46.50 509 LEU A N 1
ATOM 3829 C CA . LEU A 1 509 ? 11.201 -10.578 -38.180 1.00 46.50 509 LEU A CA 1
ATOM 3830 C C . LEU A 1 509 ? 12.322 -10.156 -39.132 1.00 46.50 509 LEU A C 1
ATOM 3832 O O . LEU A 1 509 ? 12.491 -8.962 -39.355 1.00 46.50 509 LEU A O 1
ATOM 3836 N N . MET A 1 510 ? 13.019 -11.102 -39.772 1.00 49.94 510 MET A N 1
ATOM 3837 C CA . MET A 1 510 ? 13.991 -10.793 -40.828 1.00 49.94 510 MET A CA 1
ATOM 3838 C C . MET A 1 510 ? 13.339 -10.079 -42.017 1.00 49.94 510 MET A C 1
ATOM 3840 O O . MET A 1 510 ? 13.866 -9.068 -42.477 1.00 49.94 510 MET A O 1
ATOM 3844 N N . LYS A 1 511 ? 12.147 -10.512 -42.447 1.00 50.66 511 LYS A N 1
ATOM 3845 C CA . LYS A 1 511 ? 11.385 -9.846 -43.517 1.00 50.66 511 LYS A CA 1
ATOM 3846 C C . LYS A 1 511 ? 10.953 -8.421 -43.136 1.00 50.66 511 LYS A C 1
ATOM 3848 O O . LYS A 1 511 ? 11.027 -7.525 -43.972 1.00 50.66 511 LYS A O 1
ATOM 3853 N N . LEU A 1 512 ? 10.557 -8.204 -41.877 1.00 46.06 512 LEU A N 1
ATOM 3854 C CA . LEU A 1 512 ? 10.173 -6.896 -41.319 1.00 46.06 512 LEU A CA 1
ATOM 3855 C C . LEU A 1 512 ? 11.375 -5.949 -41.141 1.00 46.06 512 LEU A C 1
ATOM 3857 O O . LEU A 1 512 ? 11.232 -4.736 -41.258 1.00 46.06 512 LEU A O 1
ATOM 3861 N N . LEU A 1 513 ? 12.566 -6.508 -40.910 1.00 44.78 513 LEU A N 1
ATOM 3862 C CA . LEU A 1 513 ? 13.848 -5.797 -40.832 1.00 44.78 513 LEU A CA 1
ATOM 3863 C C . LEU A 1 513 ? 14.508 -5.576 -42.207 1.00 44.78 513 LEU A C 1
ATOM 3865 O O . LEU A 1 513 ? 15.607 -5.030 -42.273 1.00 44.78 513 LEU A O 1
ATOM 3869 N N . GLY A 1 514 ? 13.869 -6.003 -43.304 1.00 34.88 514 GLY A N 1
ATOM 3870 C CA . GLY A 1 514 ? 14.415 -5.883 -44.660 1.00 34.88 514 GLY A CA 1
ATOM 3871 C C . GLY A 1 514 ? 15.608 -6.807 -44.949 1.00 34.88 514 GLY A C 1
ATOM 3872 O O . GLY A 1 514 ? 16.326 -6.595 -45.924 1.00 34.88 514 GLY A O 1
ATOM 3873 N N . VAL A 1 515 ? 15.828 -7.831 -44.121 1.00 36.44 515 VAL A N 1
ATOM 3874 C CA . VAL A 1 515 ? 16.911 -8.810 -44.261 1.00 36.44 515 VAL A CA 1
ATOM 3875 C C . VAL A 1 515 ? 16.386 -10.024 -45.031 1.00 36.44 515 VAL A C 1
ATOM 3877 O O . VAL A 1 515 ? 15.445 -10.691 -44.604 1.00 36.44 515 VAL A O 1
ATOM 3880 N N . GLN A 1 516 ? 16.985 -10.320 -46.187 1.00 32.44 516 GLN A N 1
ATOM 3881 C CA . GLN A 1 516 ? 16.701 -11.549 -46.937 1.00 32.44 516 GLN A CA 1
ATOM 3882 C C . GLN A 1 516 ? 17.227 -12.759 -46.142 1.00 32.44 516 GLN A C 1
ATOM 3884 O O . GLN A 1 516 ? 18.399 -12.740 -45.752 1.00 32.44 516 GLN A O 1
ATOM 3889 N N . PRO A 1 517 ? 16.418 -13.806 -45.894 1.00 33.41 517 PRO A N 1
ATOM 3890 C CA . PRO A 1 517 ? 16.910 -15.003 -45.227 1.00 33.41 517 PRO A CA 1
ATOM 3891 C C . PRO A 1 517 ? 17.972 -15.684 -46.108 1.00 33.41 517 PRO A C 1
ATOM 3893 O O . PRO A 1 517 ? 17.818 -15.721 -47.334 1.00 33.41 517 PRO A O 1
ATOM 3896 N N . PRO A 1 518 ? 19.060 -16.223 -45.531 1.00 32.19 518 PRO A N 1
ATOM 3897 C CA . PRO A 1 518 ? 20.021 -16.997 -46.301 1.00 32.19 518 PRO A CA 1
ATOM 3898 C C . PRO A 1 518 ? 19.310 -18.219 -46.892 1.00 32.19 518 PRO A C 1
ATOM 3900 O O . PRO A 1 518 ? 18.645 -18.965 -46.174 1.00 32.19 518 PRO A O 1
ATOM 3903 N N . ALA A 1 519 ? 19.434 -18.414 -48.208 1.00 30.39 519 ALA A N 1
ATOM 3904 C CA . ALA A 1 519 ? 18.942 -19.614 -48.872 1.00 30.39 519 ALA A CA 1
ATOM 3905 C C . ALA A 1 519 ? 19.514 -20.843 -48.153 1.00 30.39 519 ALA A C 1
ATOM 3907 O O . ALA A 1 519 ? 20.731 -20.931 -47.963 1.00 30.39 519 ALA A O 1
ATOM 3908 N N . ALA A 1 520 ? 18.634 -21.749 -47.719 1.00 29.62 520 ALA A N 1
ATOM 3909 C CA . ALA A 1 520 ? 19.011 -22.978 -47.039 1.00 29.62 520 ALA A CA 1
ATOM 3910 C C . ALA A 1 520 ? 20.099 -23.692 -47.853 1.00 29.62 520 ALA A C 1
ATOM 3912 O O . ALA A 1 520 ? 19.869 -24.118 -48.985 1.00 29.62 520 ALA A O 1
ATOM 3913 N N . ARG A 1 521 ? 21.307 -23.773 -47.288 1.00 25.58 521 ARG A N 1
ATOM 3914 C CA . ARG A 1 521 ? 22.368 -24.618 -47.825 1.00 25.58 521 ARG A CA 1
ATOM 3915 C C . ARG A 1 521 ? 21.943 -26.058 -47.575 1.00 25.58 521 ARG A C 1
ATOM 3917 O O . ARG A 1 521 ? 21.906 -26.494 -46.431 1.00 25.58 521 ARG A O 1
ATOM 3924 N N . THR A 1 522 ? 21.613 -26.773 -48.642 1.00 27.33 522 THR A N 1
ATOM 3925 C CA . THR A 1 522 ? 21.652 -28.234 -48.672 1.00 27.33 522 THR A CA 1
ATOM 3926 C C . THR A 1 522 ? 23.055 -28.676 -48.272 1.00 27.33 522 THR A C 1
ATOM 3928 O O . THR A 1 522 ? 24.017 -28.430 -49.002 1.00 27.33 522 THR A O 1
ATOM 3931 N N . GLU A 1 523 ? 23.172 -29.259 -47.082 1.00 28.02 523 GLU A N 1
ATOM 3932 C CA . GLU A 1 523 ? 24.337 -30.033 -46.682 1.00 28.02 523 GLU A CA 1
ATOM 3933 C C . GLU A 1 523 ? 24.373 -31.303 -47.527 1.00 28.02 523 GLU A C 1
ATOM 3935 O O . GLU A 1 523 ? 23.544 -32.192 -47.364 1.00 28.02 523 GLU A O 1
ATOM 3940 N N . ASP A 1 524 ? 25.346 -31.373 -48.427 1.00 26.73 524 ASP A N 1
ATOM 3941 C CA . ASP A 1 524 ? 25.870 -32.632 -48.928 1.00 26.73 524 ASP A CA 1
ATOM 3942 C C . ASP A 1 524 ? 27.398 -32.586 -48.823 1.00 26.73 524 ASP A C 1
ATOM 3944 O O . ASP A 1 524 ? 28.036 -31.589 -49.169 1.00 26.73 524 ASP A O 1
ATOM 3948 N N . ALA A 1 525 ? 27.945 -33.720 -48.381 1.00 29.36 525 ALA A N 1
ATOM 3949 C CA . ALA A 1 525 ? 29.353 -34.122 -48.343 1.00 29.36 525 ALA A CA 1
ATOM 3950 C C . ALA A 1 525 ? 30.211 -33.714 -47.122 1.00 29.36 525 ALA A C 1
ATOM 3952 O O . ALA A 1 525 ? 30.922 -32.712 -47.088 1.00 29.36 525 ALA A O 1
ATOM 3953 N N . PHE A 1 526 ? 30.243 -34.654 -46.172 1.00 27.58 526 PHE A N 1
ATOM 3954 C CA . PHE A 1 526 ? 31.384 -34.995 -45.321 1.00 27.58 526 PHE A CA 1
ATOM 3955 C C . PHE A 1 526 ? 32.715 -35.077 -46.097 1.00 27.58 526 PHE A C 1
ATOM 3957 O O . PHE A 1 526 ? 32.772 -35.710 -47.151 1.00 27.58 526 PHE A O 1
ATOM 3964 N N . GLY A 1 527 ? 33.813 -34.595 -45.496 1.00 25.92 527 GLY A N 1
ATOM 3965 C CA . GLY A 1 527 ? 35.156 -35.084 -45.836 1.00 25.92 527 GLY A CA 1
ATOM 3966 C C . GLY A 1 527 ? 36.349 -34.191 -45.470 1.00 25.92 527 GLY A C 1
ATOM 3967 O O . GLY A 1 527 ? 36.726 -33.327 -46.250 1.00 25.92 527 GLY A O 1
ATOM 3968 N N . ASN A 1 528 ? 37.017 -34.551 -44.367 1.00 26.89 528 ASN A N 1
ATOM 3969 C CA . ASN A 1 528 ? 38.444 -34.351 -44.040 1.00 26.89 528 ASN A CA 1
ATOM 3970 C C . ASN A 1 528 ? 38.974 -32.978 -43.560 1.00 26.89 528 ASN A C 1
ATOM 3972 O O . ASN A 1 528 ? 39.282 -32.077 -44.332 1.00 26.89 528 ASN A O 1
ATOM 3976 N N . GLU A 1 529 ? 39.291 -32.930 -42.261 1.00 25.34 529 GLU A N 1
ATOM 3977 C CA . GLU A 1 529 ? 40.538 -32.342 -41.727 1.00 25.34 529 GLU A CA 1
ATOM 3978 C C . GLU A 1 529 ? 41.753 -33.267 -42.029 1.00 25.34 529 GLU A C 1
ATOM 3980 O O . GLU A 1 529 ? 41.510 -34.410 -42.432 1.00 25.34 529 GLU A O 1
ATOM 3985 N N . PRO A 1 530 ? 43.045 -32.908 -41.778 1.00 41.34 530 PRO A N 1
ATOM 3986 C CA . PRO A 1 530 ? 43.618 -31.692 -41.154 1.00 41.34 530 PRO A CA 1
ATOM 3987 C C . PRO A 1 530 ? 44.848 -31.100 -41.907 1.00 41.34 530 PRO A C 1
ATOM 3989 O O . PRO A 1 530 ? 45.406 -31.746 -42.786 1.00 41.34 530 PRO A O 1
ATOM 3992 N N . GLN A 1 531 ? 45.361 -29.921 -41.495 1.00 26.36 531 GLN A N 1
ATOM 3993 C CA . GLN A 1 531 ? 46.775 -29.715 -41.068 1.00 26.36 531 GLN A CA 1
ATOM 3994 C C . GLN A 1 531 ? 47.172 -28.237 -40.833 1.00 26.36 531 GLN A C 1
ATOM 3996 O O . GLN A 1 531 ? 46.683 -27.301 -41.457 1.00 26.36 531 GLN A O 1
ATOM 4001 N N . ARG A 1 532 ? 48.085 -28.053 -39.868 1.00 25.89 532 ARG A N 1
ATOM 4002 C CA . ARG A 1 532 ? 48.580 -26.793 -39.284 1.00 25.89 532 ARG A CA 1
ATOM 4003 C C . ARG A 1 532 ? 49.743 -26.160 -40.082 1.00 25.89 532 ARG A C 1
ATOM 4005 O O . ARG A 1 532 ? 50.725 -26.858 -40.275 1.00 25.89 532 ARG A O 1
ATOM 4012 N N . ARG A 1 533 ? 49.665 -24.823 -40.295 1.00 25.27 533 ARG A N 1
ATOM 4013 C CA . ARG A 1 533 ? 50.712 -23.737 -40.315 1.00 25.27 533 ARG A CA 1
ATOM 4014 C C . ARG A 1 533 ? 51.953 -23.890 -41.248 1.00 25.27 533 ARG A C 1
ATOM 4016 O O . ARG A 1 533 ? 52.374 -25.014 -41.457 1.00 25.27 533 ARG A O 1
ATOM 4023 N N . PRO A 1 534 ? 52.627 -22.803 -41.733 1.00 33.09 534 PRO A N 1
ATOM 4024 C CA . PRO A 1 534 ? 52.874 -21.530 -41.031 1.00 33.09 534 PRO A CA 1
ATOM 4025 C C . PRO A 1 534 ? 52.899 -20.221 -41.877 1.00 33.09 534 PRO A C 1
ATOM 4027 O O . PRO A 1 534 ? 52.607 -20.178 -43.064 1.00 33.09 534 PRO A O 1
ATOM 4030 N N . ILE A 1 535 ? 53.237 -19.148 -41.156 1.00 32.72 535 ILE A N 1
ATOM 4031 C CA . ILE A 1 535 ? 53.351 -17.709 -41.449 1.00 32.72 535 ILE A CA 1
ATOM 4032 C C . ILE A 1 535 ? 54.294 -17.368 -42.624 1.00 32.72 535 ILE A C 1
ATOM 4034 O O . ILE A 1 535 ? 55.406 -17.886 -42.688 1.00 32.72 535 ILE A O 1
ATOM 4038 N N . GLY A 1 536 ? 53.907 -16.389 -43.457 1.00 26.73 536 GLY A N 1
ATOM 4039 C CA . GLY A 1 536 ? 54.768 -15.745 -44.458 1.00 26.73 536 GLY A CA 1
ATOM 4040 C C . GLY A 1 536 ? 54.251 -14.363 -44.889 1.00 26.73 536 GLY A C 1
ATOM 4041 O O . GLY A 1 536 ? 53.101 -14.225 -45.280 1.00 26.73 536 GLY A O 1
ATOM 4042 N N . ARG A 1 537 ? 55.121 -13.356 -44.757 1.00 28.41 537 ARG A N 1
ATOM 4043 C CA . ARG A 1 537 ? 54.966 -11.899 -44.962 1.00 28.41 537 ARG A CA 1
ATOM 4044 C C . ARG A 1 537 ? 54.379 -11.466 -46.318 1.00 28.41 537 ARG A C 1
ATOM 4046 O O . ARG A 1 537 ? 54.821 -11.980 -47.340 1.00 28.41 537 ARG A O 1
ATOM 4053 N N . GLN A 1 538 ? 53.595 -10.381 -46.327 1.00 30.16 538 GLN A N 1
ATOM 4054 C CA . GLN A 1 538 ? 53.640 -9.373 -47.401 1.00 30.16 538 GLN A CA 1
ATOM 4055 C C . GLN A 1 538 ? 53.157 -7.991 -46.914 1.00 30.16 538 GLN A C 1
ATOM 4057 O O . GLN A 1 538 ? 52.102 -7.864 -46.301 1.00 30.16 538 GLN A O 1
ATOM 4062 N N . GLU A 1 539 ? 54.003 -6.988 -47.154 1.00 30.09 539 GLU A N 1
ATOM 4063 C CA . GLU A 1 539 ? 53.842 -5.550 -46.890 1.00 30.09 539 GLU A CA 1
ATOM 4064 C C . GLU A 1 539 ? 53.148 -4.814 -48.071 1.00 30.09 539 GLU A C 1
ATOM 4066 O O . GLU A 1 539 ? 52.941 -5.429 -49.119 1.00 30.09 539 GLU A O 1
ATOM 4071 N N . PRO A 1 540 ? 52.761 -3.524 -47.916 1.00 41.50 540 PRO A N 1
ATOM 4072 C CA . PRO A 1 540 ? 51.580 -2.923 -48.551 1.00 41.50 540 PRO A CA 1
ATOM 4073 C C . PRO A 1 540 ? 51.870 -1.908 -49.676 1.00 41.50 540 PRO A C 1
ATOM 4075 O O . PRO A 1 540 ? 52.968 -1.359 -49.762 1.00 41.50 540 PRO A O 1
ATOM 4078 N N . SER A 1 541 ? 50.846 -1.574 -50.479 1.00 27.73 541 SER A N 1
ATOM 4079 C CA . SER A 1 541 ? 50.661 -0.280 -51.189 1.00 27.73 541 SER A CA 1
ATOM 4080 C C . SER A 1 541 ? 49.391 -0.284 -52.068 1.00 27.73 541 SER A C 1
ATOM 4082 O O . SER A 1 541 ? 48.987 -1.361 -52.500 1.00 27.73 541 SER A O 1
ATOM 4084 N N . PRO A 1 542 ? 48.844 0.874 -52.500 1.00 38.53 542 PRO A N 1
ATOM 4085 C CA . PRO A 1 542 ? 48.613 2.125 -51.769 1.00 38.53 542 PRO A CA 1
ATOM 4086 C C . PRO A 1 542 ? 47.187 2.700 -52.012 1.00 38.53 542 PRO A C 1
ATOM 4088 O O . PRO A 1 542 ? 46.466 2.297 -52.923 1.00 38.53 542 PRO A O 1
ATOM 4091 N N . LEU A 1 543 ? 46.793 3.678 -51.191 1.00 35.34 543 LEU A N 1
ATOM 4092 C CA . LEU A 1 543 ? 45.607 4.533 -51.375 1.00 35.34 543 LEU A CA 1
ATOM 4093 C C . LEU A 1 543 ? 45.799 5.528 -52.538 1.00 35.34 543 LEU A C 1
ATOM 4095 O O . LEU A 1 543 ? 46.920 5.999 -52.737 1.00 35.34 543 LEU A O 1
ATOM 4099 N N . PRO A 1 544 ? 44.714 5.971 -53.198 1.00 35.25 544 PRO A N 1
ATOM 4100 C CA . PRO A 1 544 ? 44.670 7.277 -53.840 1.00 35.25 544 PRO A CA 1
ATOM 4101 C C . PRO A 1 544 ? 43.649 8.216 -53.172 1.00 35.25 544 PRO A C 1
ATOM 4103 O O . PRO A 1 544 ? 42.522 7.836 -52.861 1.00 35.25 544 PRO A O 1
ATOM 4106 N N . GLU A 1 545 ? 44.078 9.462 -52.989 1.00 30.77 545 GLU A N 1
ATOM 4107 C CA . GLU A 1 545 ? 43.311 10.619 -52.511 1.00 30.77 545 GLU A CA 1
ATOM 4108 C C . GLU A 1 545 ? 43.119 11.631 -53.688 1.00 30.77 545 GLU A C 1
ATOM 4110 O O . GLU A 1 545 ? 43.502 11.312 -54.816 1.00 30.77 545 GLU A O 1
ATOM 4115 N N . PRO A 1 546 ? 42.474 12.805 -53.522 1.00 42.78 546 PRO A N 1
ATOM 4116 C CA . PRO A 1 546 ? 41.200 13.158 -54.153 1.00 42.78 546 PRO A CA 1
ATOM 4117 C C . PRO A 1 546 ? 41.308 14.207 -55.283 1.00 42.78 546 PRO A C 1
ATOM 4119 O O . PRO A 1 546 ? 42.289 14.940 -55.387 1.00 42.78 546 PRO A O 1
ATOM 4122 N N . VAL A 1 547 ? 40.245 14.358 -56.091 1.00 29.89 547 VAL A N 1
ATOM 4123 C CA . VAL A 1 547 ? 40.094 15.469 -57.055 1.00 29.89 547 VAL A CA 1
ATOM 4124 C C . VAL A 1 547 ? 38.651 16.002 -57.054 1.00 29.89 547 VAL A C 1
ATOM 4126 O O . VAL A 1 547 ? 37.709 15.274 -57.351 1.00 29.89 547 VAL A O 1
ATOM 4129 N N . LEU A 1 548 ? 38.496 17.291 -56.731 1.00 32.50 548 LEU A N 1
ATOM 4130 C CA . LEU A 1 548 ? 37.340 18.160 -57.036 1.00 32.50 548 LEU A CA 1
ATOM 4131 C C . LEU A 1 548 ? 37.542 18.772 -58.442 1.00 32.50 548 LEU A C 1
ATOM 4133 O O . LEU A 1 548 ? 38.705 18.986 -58.799 1.00 32.50 548 LEU A O 1
ATOM 4137 N N . PRO A 1 549 ? 36.490 19.112 -59.233 1.00 36.56 549 PRO A N 1
ATOM 4138 C CA . PRO A 1 549 ? 35.891 20.457 -59.091 1.00 36.56 549 PRO A CA 1
ATOM 4139 C C . PRO A 1 549 ? 34.414 20.677 -59.555 1.00 36.56 549 PRO A C 1
ATOM 4141 O O . PRO A 1 549 ? 33.861 19.951 -60.374 1.00 36.56 549 PRO A O 1
ATOM 4144 N N . SER A 1 550 ? 33.869 21.820 -59.093 1.00 29.02 550 SER A N 1
ATOM 4145 C CA . SER A 1 550 ? 33.011 22.832 -59.779 1.00 29.02 550 SER A CA 1
ATOM 4146 C C . SER A 1 550 ? 31.493 22.651 -60.063 1.00 29.02 550 SER A C 1
ATOM 4148 O O . SER A 1 550 ? 31.078 21.905 -60.936 1.00 29.02 550 SER A O 1
ATOM 4150 N N . THR A 1 551 ? 30.703 23.496 -59.367 1.00 32.28 551 THR A N 1
ATOM 4151 C CA . THR A 1 551 ? 29.628 24.439 -59.808 1.00 32.28 551 THR A CA 1
ATOM 4152 C C . THR A 1 551 ? 28.668 24.090 -60.970 1.00 32.28 551 THR A C 1
ATOM 4154 O O . THR A 1 551 ? 29.085 24.139 -62.121 1.00 32.28 551 THR A O 1
ATOM 4157 N N . ASN A 1 552 ? 27.351 23.967 -60.716 1.00 29.19 552 ASN A N 1
ATOM 4158 C CA . ASN A 1 552 ? 26.301 24.996 -60.940 1.00 29.19 552 ASN A CA 1
ATOM 4159 C C . ASN A 1 552 ? 24.852 24.442 -60.873 1.00 29.19 552 ASN A C 1
ATOM 4161 O O . ASN A 1 552 ? 24.582 23.297 -61.203 1.00 29.19 552 ASN A O 1
ATOM 4165 N N . ARG A 1 553 ? 23.973 25.351 -60.427 1.00 32.03 553 ARG A N 1
ATOM 4166 C CA . ARG A 1 553 ? 22.500 25.502 -60.463 1.00 32.03 553 ARG A CA 1
ATOM 4167 C C . ARG A 1 553 ? 21.620 24.739 -61.487 1.00 32.03 553 ARG A C 1
ATOM 4169 O O . ARG A 1 553 ? 22.016 24.547 -62.624 1.00 32.03 553 ARG A O 1
ATOM 4176 N N . GLU A 1 554 ? 20.354 24.603 -61.041 1.00 33.44 554 GLU A N 1
ATOM 4177 C CA . GLU A 1 554 ? 19.054 24.470 -61.754 1.00 33.44 554 GLU A CA 1
ATOM 4178 C C . GLU A 1 554 ? 18.588 23.073 -62.222 1.00 33.44 554 GLU A C 1
ATOM 4180 O O . GLU A 1 554 ? 19.155 22.489 -63.130 1.00 33.44 554 GLU A O 1
ATOM 4185 N N . GLU A 1 555 ? 17.517 22.541 -61.602 1.00 30.34 555 GLU A N 1
ATOM 4186 C CA . GLU A 1 555 ? 16.157 22.396 -62.183 1.00 30.34 555 GLU A CA 1
ATOM 4187 C C . GLU A 1 555 ? 15.242 21.494 -61.312 1.00 30.34 555 GLU A C 1
ATOM 4189 O O . GLU A 1 555 ? 15.647 20.466 -60.775 1.00 30.34 555 GLU A O 1
ATOM 4194 N N . HIS A 1 556 ? 13.982 21.916 -61.155 1.00 34.28 556 HIS A N 1
ATOM 4195 C CA . HIS A 1 556 ? 12.875 21.227 -60.470 1.00 34.28 556 HIS A CA 1
ATOM 4196 C C . HIS A 1 556 ? 12.068 20.385 -61.483 1.00 34.28 556 HIS A C 1
ATOM 4198 O O . HIS A 1 556 ? 11.797 20.906 -62.566 1.00 34.28 556 HIS A O 1
ATOM 4204 N N . PRO A 1 557 ? 11.544 19.190 -61.138 1.00 35.75 557 PRO A N 1
ATOM 4205 C CA . PRO A 1 557 ? 10.471 18.546 -61.898 1.00 35.75 557 PRO A CA 1
ATOM 4206 C C . PRO A 1 557 ? 9.083 18.638 -61.209 1.00 35.75 557 PRO A C 1
ATOM 4208 O O . PRO A 1 557 ? 9.003 18.958 -60.021 1.00 35.75 557 PRO A O 1
ATOM 4211 N N . PRO A 1 558 ? 7.975 18.409 -61.953 1.00 37.44 558 PRO A N 1
ATOM 4212 C CA . PRO A 1 558 ? 6.706 19.124 -61.772 1.00 37.44 558 PRO A CA 1
ATOM 4213 C C . PRO A 1 558 ? 5.576 18.322 -61.089 1.00 37.44 558 PRO A C 1
ATOM 4215 O O . PRO A 1 558 ? 5.618 17.100 -60.975 1.00 37.44 558 PRO A O 1
ATOM 4218 N N . ALA A 1 559 ? 4.530 19.046 -60.671 1.00 34.84 559 ALA A N 1
ATOM 4219 C CA . ALA A 1 559 ? 3.315 18.544 -60.017 1.00 34.84 559 ALA A CA 1
ATOM 4220 C C . ALA A 1 559 ? 2.210 18.076 -61.006 1.00 34.84 559 ALA A C 1
ATOM 4222 O O . ALA A 1 559 ? 2.154 18.582 -62.130 1.00 34.84 559 ALA A O 1
ATOM 4223 N N . PRO A 1 560 ? 1.281 17.180 -60.595 1.00 35.53 560 PRO A N 1
ATOM 4224 C CA . PRO A 1 560 ? 0.117 16.774 -61.392 1.00 35.53 560 PRO A CA 1
ATOM 4225 C C . PRO A 1 560 ? -1.129 17.678 -61.164 1.00 35.53 560 PRO A C 1
ATOM 4227 O O . PRO A 1 560 ? -1.139 18.492 -60.238 1.00 35.53 560 PRO A O 1
ATOM 4230 N N . PRO A 1 561 ? -2.171 17.594 -62.025 1.00 36.91 561 PRO A N 1
ATOM 4231 C CA . PRO A 1 561 ? -2.986 18.750 -62.414 1.00 36.91 561 PRO A CA 1
ATOM 4232 C C . PRO A 1 561 ? -4.292 18.954 -61.625 1.00 36.91 561 PRO A C 1
ATOM 4234 O O . PRO A 1 561 ? -4.877 18.031 -61.059 1.00 36.91 561 PRO A O 1
ATOM 4237 N N . LYS A 1 562 ? -4.768 20.207 -61.667 1.00 34.12 562 LYS A N 1
ATOM 4238 C CA . LYS A 1 562 ? -6.014 20.722 -61.077 1.00 34.12 562 LYS A CA 1
ATOM 4239 C C . LYS A 1 562 ? -7.263 20.277 -61.853 1.00 34.12 562 LYS A C 1
ATOM 4241 O O . LYS A 1 562 ? -7.268 20.283 -63.081 1.00 34.12 562 LYS A O 1
ATOM 4246 N N . ARG A 1 563 ? -8.354 20.007 -61.126 1.00 31.42 563 ARG A N 1
ATOM 4247 C CA . ARG A 1 563 ? -9.740 20.068 -61.627 1.00 31.42 563 ARG A CA 1
ATOM 4248 C C . ARG A 1 563 ? -10.419 21.315 -61.058 1.00 31.42 563 ARG A C 1
ATOM 4250 O O . ARG A 1 563 ? -10.396 21.524 -59.849 1.00 31.42 563 ARG A O 1
ATOM 4257 N N . GLU A 1 564 ? -10.995 22.120 -61.942 1.00 39.97 564 GLU A N 1
ATOM 4258 C CA . GLU A 1 564 ? -11.773 23.326 -61.643 1.00 39.97 564 GLU A CA 1
ATOM 4259 C C . GLU A 1 564 ? -13.259 23.004 -61.413 1.00 39.97 564 GLU A C 1
ATOM 4261 O O . GLU A 1 564 ? -13.824 22.163 -62.110 1.00 39.97 564 GLU A O 1
ATOM 4266 N N . THR A 1 565 ? -13.897 23.740 -60.496 1.00 28.44 565 THR A N 1
ATOM 4267 C CA . THR A 1 565 ? -15.339 24.077 -60.492 1.00 28.44 565 THR A CA 1
ATOM 4268 C C . THR A 1 565 ? -15.538 25.403 -59.720 1.00 28.44 565 THR A C 1
ATOM 4270 O O . THR A 1 565 ? -14.651 25.764 -58.946 1.00 28.44 565 THR A O 1
ATOM 4273 N N . PRO A 1 566 ? -16.620 26.174 -59.970 1.00 32.94 566 PRO A N 1
ATOM 4274 C CA . PRO A 1 566 ? -16.499 27.588 -60.340 1.00 32.94 566 PRO A CA 1
ATOM 4275 C C . PRO A 1 566 ? -17.210 28.537 -59.326 1.00 32.94 566 PRO A C 1
ATOM 4277 O O . PRO A 1 566 ? -17.468 28.123 -58.198 1.00 32.94 566 PRO A O 1
ATOM 4280 N N . PRO A 1 567 ? -17.409 29.838 -59.631 1.00 51.44 567 PRO A N 1
ATOM 4281 C CA . PRO A 1 567 ? -17.107 30.941 -58.722 1.00 51.44 567 PRO A CA 1
ATOM 4282 C C . PRO A 1 567 ? -18.227 31.223 -57.707 1.00 51.44 567 PRO A C 1
ATOM 4284 O O . PRO A 1 567 ? -19.412 31.132 -58.023 1.00 51.44 567 PRO A O 1
ATOM 4287 N N . THR A 1 568 ? -17.892 31.665 -56.494 1.00 27.73 568 THR A N 1
ATOM 4288 C CA . THR A 1 568 ? -18.874 32.361 -55.648 1.00 27.73 568 THR A CA 1
ATOM 4289 C C . THR A 1 568 ? -18.201 33.461 -54.832 1.00 27.73 568 THR A C 1
ATOM 4291 O O . THR A 1 568 ? -17.368 33.191 -53.978 1.00 27.73 568 THR A O 1
ATOM 4294 N N . ALA A 1 569 ? -18.557 34.693 -55.205 1.00 29.38 569 ALA A N 1
ATOM 4295 C CA . ALA A 1 569 ? -18.523 35.962 -54.479 1.00 29.38 569 ALA A CA 1
ATOM 4296 C C . ALA A 1 569 ? -17.518 36.132 -53.320 1.00 29.38 569 ALA A C 1
ATOM 4298 O O . ALA A 1 569 ? -17.715 35.615 -52.223 1.00 29.38 569 ALA A O 1
ATOM 4299 N N . ALA A 1 570 ? -16.538 37.018 -53.527 1.00 38.41 570 ALA A N 1
ATOM 4300 C CA . ALA A 1 570 ? -15.994 37.814 -52.429 1.00 38.41 570 ALA A CA 1
ATOM 4301 C C . ALA A 1 570 ? -17.114 38.711 -51.865 1.00 38.41 570 ALA A C 1
ATOM 4303 O O . ALA A 1 570 ? -17.925 39.233 -52.638 1.00 38.41 570 ALA A O 1
ATOM 4304 N N . PRO A 1 571 ? -17.161 38.900 -50.540 1.00 34.91 571 PRO A N 1
ATOM 4305 C CA . PRO A 1 571 ? -16.702 40.202 -50.070 1.00 34.91 571 PRO A CA 1
ATOM 4306 C C . PRO A 1 571 ? -15.875 40.150 -48.773 1.00 34.91 571 PRO A C 1
ATOM 4308 O O . PRO A 1 571 ? -16.151 39.387 -47.852 1.00 34.91 571 PRO A O 1
ATOM 4311 N N . ASP A 1 572 ? -14.886 41.042 -48.742 1.00 31.81 572 ASP A N 1
ATOM 4312 C CA . ASP A 1 572 ? -14.305 41.698 -47.568 1.00 31.81 572 ASP A CA 1
ATOM 4313 C C . ASP A 1 572 ? -13.647 40.825 -46.488 1.00 31.81 572 ASP A C 1
ATOM 4315 O O . ASP A 1 572 ? -14.188 40.583 -45.408 1.00 31.81 572 ASP A O 1
ATOM 4319 N N . GLY A 1 573 ? -12.388 40.455 -46.735 1.00 24.44 573 GLY A N 1
ATOM 4320 C CA . GLY A 1 573 ? -11.445 40.095 -45.676 1.00 24.44 573 GLY A CA 1
ATOM 4321 C C . GLY A 1 573 ? -10.413 41.208 -45.476 1.00 24.44 573 GLY A C 1
ATOM 4322 O O . GLY A 1 573 ? -9.702 41.522 -46.431 1.00 24.44 573 GLY A O 1
ATOM 4323 N N . PRO A 1 574 ? -10.273 41.806 -44.278 1.00 35.28 574 PRO A N 1
ATOM 4324 C CA . PRO A 1 574 ? -9.041 42.485 -43.933 1.00 35.28 574 PRO A CA 1
ATOM 4325 C C . PRO A 1 574 ? -8.005 41.431 -43.519 1.00 35.28 574 PRO A C 1
ATOM 4327 O O . PRO A 1 574 ? -8.254 40.614 -42.634 1.00 35.28 574 PRO A O 1
ATOM 4330 N N . GLU A 1 575 ? -6.860 41.495 -44.194 1.00 35.19 575 GLU A N 1
ATOM 4331 C CA . GLU A 1 575 ? -5.558 40.939 -43.815 1.00 35.19 575 GLU A CA 1
ATOM 4332 C C . GLU A 1 575 ? -5.471 39.412 -43.651 1.00 35.19 575 GLU A C 1
ATOM 4334 O O . GLU A 1 575 ? -5.534 38.859 -42.553 1.00 35.19 575 GLU A O 1
ATOM 4339 N N . ASP A 1 576 ? -5.170 38.739 -44.766 1.00 33.56 576 ASP A N 1
ATOM 4340 C CA . ASP A 1 576 ? -4.436 37.469 -44.768 1.00 33.56 576 ASP A CA 1
ATOM 4341 C C . ASP A 1 576 ? -3.010 37.737 -44.243 1.00 33.56 576 ASP A C 1
ATOM 4343 O O . ASP A 1 576 ? -2.025 37.841 -44.981 1.00 33.56 576 ASP A O 1
ATOM 4347 N N . VAL A 1 577 ? -2.894 37.932 -42.928 1.00 40.88 577 VAL A N 1
ATOM 4348 C CA . VAL A 1 577 ? -1.603 37.866 -42.255 1.00 40.88 577 VAL A CA 1
ATOM 4349 C C . VAL A 1 577 ? -1.189 36.407 -42.334 1.00 40.88 577 VAL A C 1
ATOM 4351 O O . VAL A 1 577 ? -1.805 35.550 -41.701 1.00 40.88 577 VAL A O 1
ATOM 4354 N N . SER A 1 578 ? -0.163 36.119 -43.139 1.00 42.12 578 SER A N 1
ATOM 4355 C CA . SER A 1 578 ? 0.507 34.818 -43.159 1.00 42.12 578 SER A CA 1
ATOM 4356 C C . SER A 1 578 ? 0.587 34.271 -41.731 1.00 42.12 578 SER A C 1
ATOM 4358 O O . SER A 1 578 ? 1.152 34.917 -40.849 1.00 42.12 578 SER A O 1
ATOM 4360 N N . PHE A 1 579 ? 0.009 33.094 -41.477 1.00 42.47 579 PHE A N 1
ATOM 4361 C CA . PHE A 1 579 ? -0.006 32.487 -40.140 1.00 42.47 579 PHE A CA 1
ATOM 4362 C C . PHE A 1 579 ? 1.426 32.289 -39.594 1.00 42.47 579 PHE A C 1
ATOM 4364 O O . PHE A 1 579 ? 1.647 32.314 -38.385 1.00 42.47 579 PHE A O 1
ATOM 4371 N N . GLN A 1 580 ? 2.421 32.193 -40.491 1.00 42.41 580 GLN A N 1
ATOM 4372 C CA . GLN A 1 580 ? 3.851 32.179 -40.161 1.00 42.41 580 GLN A CA 1
ATOM 4373 C C . GLN A 1 580 ? 4.387 33.546 -39.690 1.00 42.41 580 GLN A C 1
ATOM 4375 O O . GLN A 1 580 ? 5.335 33.584 -38.911 1.00 42.41 580 GLN A O 1
ATOM 4380 N N . ALA A 1 581 ? 3.779 34.661 -40.107 1.00 40.03 581 ALA A N 1
ATOM 4381 C CA . ALA A 1 581 ? 4.137 36.015 -39.676 1.00 40.03 581 ALA A CA 1
ATOM 4382 C C . ALA A 1 581 ? 3.559 36.390 -38.295 1.00 40.03 581 ALA A C 1
ATOM 4384 O O . ALA A 1 581 ? 4.127 37.242 -37.618 1.00 40.03 581 ALA A O 1
ATOM 4385 N N . LEU A 1 582 ? 2.481 35.734 -37.840 1.00 49.84 582 LEU A N 1
ATOM 4386 C CA . LEU A 1 582 ? 1.851 36.006 -36.535 1.00 49.84 582 LEU A CA 1
ATOM 4387 C C . LEU A 1 582 ? 2.648 35.472 -35.333 1.00 49.84 582 LEU A C 1
ATOM 4389 O O . LEU A 1 582 ? 2.339 35.814 -34.194 1.00 49.84 582 LEU A O 1
ATOM 4393 N N . GLY A 1 583 ? 3.661 34.627 -35.559 1.00 49.69 583 GLY A N 1
ATOM 4394 C CA . GLY A 1 583 ? 4.580 34.190 -34.508 1.00 49.69 583 GLY A CA 1
ATOM 4395 C C . GLY A 1 583 ? 3.920 33.467 -33.328 1.00 49.69 583 GLY A C 1
ATOM 4396 O O . GLY A 1 583 ? 4.469 33.484 -32.239 1.00 49.69 583 GLY A O 1
ATOM 4397 N N . LEU A 1 584 ? 2.758 32.833 -33.502 1.00 56.94 584 LEU A N 1
ATOM 4398 C CA . LEU A 1 584 ? 1.902 32.379 -32.392 1.00 56.94 584 LEU A CA 1
ATOM 4399 C C . LEU A 1 584 ? 2.480 31.234 -31.529 1.00 56.94 584 LEU A C 1
ATOM 4401 O O . LEU A 1 584 ? 1.872 30.878 -30.527 1.00 56.94 584 LEU A O 1
ATOM 4405 N N . GLY A 1 585 ? 3.646 30.680 -31.876 1.00 56.97 585 GLY A N 1
ATOM 4406 C CA . GLY A 1 585 ? 4.289 29.568 -31.163 1.00 56.97 585 GLY A CA 1
ATOM 4407 C C . GLY A 1 585 ? 3.778 28.187 -31.602 1.00 56.97 585 GLY A C 1
ATOM 4408 O O . GLY A 1 585 ? 2.747 28.066 -32.257 1.00 56.97 585 GLY A O 1
ATOM 4409 N N . ALA A 1 586 ? 4.505 27.122 -31.245 1.00 57.28 586 ALA A N 1
ATOM 4410 C CA . ALA A 1 586 ? 4.285 25.759 -31.759 1.00 57.28 586 ALA A CA 1
ATOM 4411 C C . ALA A 1 586 ? 2.969 25.081 -31.306 1.00 57.28 586 ALA A C 1
ATOM 4413 O O . ALA A 1 586 ? 2.647 23.991 -31.765 1.00 57.28 586 ALA A O 1
ATOM 4414 N N . SER A 1 587 ? 2.214 25.692 -30.386 1.00 66.19 587 SER A N 1
ATOM 4415 C CA . SER A 1 587 ? 0.992 25.114 -29.795 1.00 66.19 587 SER A CA 1
ATOM 4416 C C . SER A 1 587 ? -0.318 25.605 -30.430 1.00 66.19 587 SER A C 1
ATOM 4418 O O . SER A 1 587 ? -1.394 25.214 -29.964 1.00 66.19 587 SER A O 1
ATOM 4420 N N . TRP A 1 588 ? -0.243 26.458 -31.458 1.00 78.62 588 TRP A N 1
ATOM 4421 C CA . TRP A 1 588 ? -1.398 27.079 -32.110 1.00 78.62 588 TRP A CA 1
ATOM 4422 C C . TRP A 1 588 ? -1.417 26.800 -33.614 1.00 78.62 588 TRP A C 1
ATOM 4424 O O . TRP A 1 588 ? -0.420 26.992 -34.304 1.00 78.62 588 TRP A O 1
ATOM 4434 N N . GLU A 1 589 ? -2.578 26.396 -34.121 1.00 81.12 589 GLU A N 1
ATOM 4435 C CA . GLU A 1 589 ? -2.815 26.060 -35.527 1.00 81.12 589 GLU A CA 1
ATOM 4436 C C . GLU A 1 589 ? -3.926 26.926 -36.140 1.00 81.12 589 GLU A C 1
ATOM 4438 O O . GLU A 1 589 ? -4.756 27.487 -35.406 1.00 81.12 589 GLU A O 1
ATOM 4443 N N . PRO A 1 590 ? -3.977 27.043 -37.482 1.00 82.62 590 PRO A N 1
ATOM 4444 C CA . PRO A 1 590 ? -5.113 27.640 -38.170 1.00 82.62 590 PRO A CA 1
ATOM 4445 C C . PRO A 1 590 ? -6.423 26.934 -37.804 1.00 82.62 590 PRO A C 1
ATOM 4447 O O . PRO A 1 590 ? -6.451 25.731 -37.542 1.00 82.62 590 PRO A O 1
ATOM 4450 N N . LEU A 1 591 ? -7.526 27.683 -37.807 1.00 87.06 591 LEU A N 1
ATOM 4451 C CA . LEU A 1 591 ? -8.855 27.111 -37.585 1.00 87.06 591 LEU A CA 1
ATOM 4452 C C . LEU A 1 591 ? -9.188 26.055 -38.644 1.00 87.06 591 LEU A C 1
ATOM 4454 O O . LEU A 1 591 ? -8.989 26.288 -39.841 1.00 87.06 591 LEU A O 1
ATOM 4458 N N . LEU A 1 592 ? -9.770 24.939 -38.207 1.00 84.38 592 LEU A N 1
ATOM 4459 C CA . LEU A 1 592 ? -10.324 23.933 -39.104 1.00 84.38 592 LEU A CA 1
ATOM 4460 C C . LEU A 1 592 ? -11.620 24.435 -39.755 1.00 84.38 592 LEU A C 1
ATOM 4462 O O . LEU A 1 592 ? -12.179 25.473 -39.389 1.00 84.38 592 LEU A O 1
ATOM 4466 N N . THR A 1 593 ? -12.108 23.697 -40.753 1.00 81.31 593 THR A N 1
ATOM 4467 C CA . THR A 1 593 ? -13.335 24.074 -41.476 1.00 81.31 593 THR A CA 1
ATOM 4468 C C . THR A 1 593 ? -14.561 23.981 -40.566 1.00 81.31 593 THR A C 1
ATOM 4470 O O . THR A 1 593 ? -15.466 24.803 -40.663 1.00 81.31 593 THR A O 1
ATOM 4473 N N . GLU A 1 594 ? -14.557 23.008 -39.660 1.00 81.25 594 GLU A N 1
ATOM 4474 C CA . GLU A 1 594 ? -15.596 22.735 -38.671 1.00 81.25 594 GLU A CA 1
ATOM 4475 C C . GLU A 1 594 ? -15.543 23.628 -37.419 1.00 81.25 594 GLU A C 1
ATOM 4477 O O . GLU A 1 594 ? -16.460 23.571 -36.599 1.00 81.25 594 GLU A O 1
ATOM 4482 N N . ASP A 1 595 ? -14.494 24.438 -37.247 1.00 87.75 595 ASP A N 1
ATOM 4483 C CA . ASP A 1 595 ? -14.357 25.289 -36.066 1.00 87.75 595 ASP A CA 1
ATOM 4484 C C . ASP A 1 595 ? -15.258 26.535 -36.167 1.00 87.75 595 ASP A C 1
ATOM 4486 O O . ASP A 1 595 ? -15.381 27.143 -37.241 1.00 87.75 595 ASP A O 1
ATOM 4490 N N . PRO A 1 596 ? -15.864 26.982 -35.051 1.00 89.19 596 PRO A N 1
ATOM 4491 C CA . PRO A 1 596 ? -16.652 28.203 -35.048 1.00 89.19 596 PRO A CA 1
ATOM 4492 C C . PRO A 1 596 ? -15.774 29.409 -35.400 1.00 89.19 596 PRO A C 1
ATOM 4494 O O . PRO A 1 596 ? -14.652 29.560 -34.923 1.00 89.19 596 PRO A O 1
ATOM 4497 N N . ARG A 1 597 ? -16.301 30.312 -36.232 1.00 92.06 597 ARG A N 1
ATOM 4498 C CA . ARG A 1 597 ? -15.619 31.577 -36.575 1.00 92.06 597 ARG A CA 1
ATOM 4499 C C . ARG A 1 597 ? -15.866 32.676 -35.543 1.00 92.06 597 ARG A C 1
ATOM 4501 O O . ARG A 1 597 ? -15.111 33.644 -35.472 1.00 92.06 597 ARG A O 1
ATOM 4508 N N . ARG A 1 598 ? -16.924 32.532 -34.746 1.00 91.06 598 ARG A N 1
ATOM 4509 C CA . ARG A 1 598 ? -17.278 33.417 -33.637 1.00 91.06 598 ARG A CA 1
ATOM 4510 C C . ARG A 1 598 ? -17.786 32.602 -32.456 1.00 91.06 598 ARG A C 1
ATOM 4512 O O . ARG A 1 598 ? -18.440 31.581 -32.653 1.00 91.06 598 ARG A O 1
ATOM 4519 N N . ALA A 1 599 ? -17.504 33.093 -31.260 1.00 91.75 599 ALA A N 1
ATOM 4520 C CA . ALA A 1 599 ? -18.061 32.605 -30.008 1.00 91.75 599 ALA A CA 1
ATOM 4521 C C . ALA A 1 599 ? -18.311 33.825 -29.113 1.00 91.75 599 ALA A C 1
ATOM 4523 O O . ALA A 1 599 ? -17.372 34.557 -28.787 1.00 91.75 599 ALA A O 1
ATOM 4524 N N . GLY A 1 600 ? -19.581 34.098 -28.806 1.00 88.88 600 GLY A N 1
ATOM 4525 C CA . GLY A 1 600 ? -19.987 35.351 -28.170 1.00 88.88 600 GLY A CA 1
ATOM 4526 C C . GLY A 1 600 ? -19.534 36.587 -28.969 1.00 88.88 600 GLY A C 1
ATOM 4527 O O . GLY A 1 600 ? -19.617 36.584 -30.204 1.00 88.88 600 GLY A O 1
ATOM 4528 N N . PRO A 1 601 ? -19.011 37.637 -28.307 1.00 91.56 601 PRO A N 1
ATOM 4529 C CA . PRO A 1 601 ? -18.534 38.843 -28.985 1.00 91.56 601 PRO A CA 1
ATOM 4530 C C . PRO A 1 601 ? -17.190 38.649 -29.714 1.00 91.56 601 PRO A C 1
ATOM 4532 O O . PRO A 1 601 ? -16.732 39.555 -30.409 1.00 91.56 601 PRO A O 1
ATOM 4535 N N . TYR A 1 602 ? -16.547 37.482 -29.599 1.00 93.75 602 TYR A N 1
ATOM 4536 C CA . TYR A 1 602 ? -15.177 37.274 -30.067 1.00 93.75 602 TYR A CA 1
ATOM 4537 C C . TYR A 1 602 ? -15.118 36.606 -31.442 1.00 93.75 602 TYR A C 1
ATOM 4539 O O . TYR A 1 602 ? -15.791 35.603 -31.703 1.00 93.75 602 TYR A O 1
ATOM 4547 N N . ARG A 1 603 ? -14.258 37.126 -32.327 1.00 93.56 603 ARG A N 1
ATOM 4548 C CA . ARG A 1 603 ? -13.928 36.497 -33.617 1.00 93.56 603 ARG A CA 1
ATOM 4549 C C . ARG A 1 603 ? -12.714 35.591 -33.453 1.00 93.56 603 ARG A C 1
ATOM 4551 O O . ARG A 1 603 ? -11.639 36.076 -33.115 1.00 93.56 603 ARG A O 1
ATOM 4558 N N . LEU A 1 604 ? -12.880 34.297 -33.707 1.00 93.12 604 LEU A N 1
ATOM 4559 C CA . LEU A 1 604 ? -11.837 33.286 -33.521 1.00 93.12 604 LEU A CA 1
ATOM 4560 C C . LEU A 1 604 ? -10.896 33.251 -34.732 1.00 93.12 604 LEU A C 1
ATOM 4562 O O . LEU A 1 604 ? -11.346 33.414 -35.867 1.00 93.12 604 LEU A O 1
ATOM 4566 N N . HIS A 1 605 ? -9.599 33.027 -34.501 1.00 88.75 605 HIS A N 1
ATOM 4567 C CA . HIS A 1 605 ? -8.594 33.010 -35.574 1.00 88.75 605 HIS A CA 1
ATOM 4568 C C . HIS A 1 605 ? -7.498 31.938 -35.443 1.00 88.75 605 HIS A C 1
ATOM 4570 O O . HIS A 1 605 ? -6.783 31.699 -36.413 1.00 88.75 605 HIS A O 1
ATOM 4576 N N . ALA A 1 606 ? -7.356 31.270 -34.295 1.00 85.75 606 ALA A N 1
ATOM 4577 C CA . ALA A 1 606 ? -6.441 30.134 -34.133 1.00 85.75 606 ALA A CA 1
ATOM 4578 C C . ALA A 1 606 ? -6.980 29.133 -33.104 1.00 85.75 606 ALA A C 1
ATOM 4580 O O . ALA A 1 606 ? -7.713 29.527 -32.196 1.00 85.75 606 ALA A O 1
ATOM 4581 N N . ARG A 1 607 ? -6.596 27.860 -33.224 1.00 88.00 607 ARG A N 1
ATOM 4582 C CA . ARG A 1 607 ? -6.968 26.767 -32.308 1.00 88.00 607 ARG A CA 1
ATOM 4583 C C . ARG A 1 607 ? -5.747 26.206 -31.587 1.00 88.00 607 ARG A C 1
ATOM 4585 O O . ARG A 1 607 ? -4.658 26.166 -32.151 1.00 88.00 607 ARG A O 1
ATOM 4592 N N . ASN A 1 608 ? -5.925 25.748 -30.354 1.00 82.75 608 ASN A N 1
ATOM 4593 C CA . ASN A 1 608 ? -4.868 25.092 -29.592 1.00 82.75 608 ASN A CA 1
ATOM 4594 C C . ASN A 1 608 ? -4.806 23.583 -29.900 1.00 82.75 608 ASN A C 1
ATOM 4596 O O . ASN A 1 608 ? -5.845 22.922 -29.972 1.00 82.75 608 ASN A O 1
ATOM 4600 N N . VAL A 1 609 ? -3.596 23.031 -30.032 1.00 65.38 609 VAL A N 1
ATOM 4601 C CA . VAL A 1 609 ? -3.354 21.630 -30.449 1.00 65.38 609 VAL A CA 1
ATOM 4602 C C . VAL A 1 609 ? -3.125 20.679 -29.257 1.00 65.38 609 VAL A C 1
ATOM 4604 O O . VAL A 1 609 ? -3.278 19.467 -29.383 1.00 65.38 609 VAL A O 1
ATOM 4607 N N . GLY A 1 610 ? -2.813 21.214 -28.069 1.00 55.62 610 GLY A N 1
ATOM 4608 C CA . GLY A 1 610 ? -2.392 20.451 -26.879 1.00 55.62 610 GLY A CA 1
ATOM 4609 C C . GLY A 1 610 ? -3.437 20.330 -25.760 1.00 55.62 610 GLY A C 1
ATOM 4610 O O . GLY A 1 610 ? -3.098 19.950 -24.638 1.00 55.62 610 GLY A O 1
ATOM 4611 N N . GLY A 1 611 ? -4.690 20.697 -26.042 1.00 59.22 611 GLY A N 1
ATOM 4612 C CA . GLY A 1 611 ? -5.773 20.802 -25.065 1.00 59.22 611 GLY A CA 1
ATOM 4613 C C . GLY A 1 611 ? -6.758 19.629 -25.048 1.00 59.22 611 GLY A C 1
ATOM 4614 O O . GLY A 1 611 ? -6.503 18.520 -25.512 1.00 59.22 611 GLY A O 1
ATOM 4615 N N . TRP A 1 612 ? -7.930 19.886 -24.479 1.00 63.00 612 TRP A N 1
ATOM 4616 C CA . TRP A 1 612 ? -9.010 18.915 -24.373 1.00 63.00 612 TRP A CA 1
ATOM 4617 C C . TRP A 1 612 ? -9.714 18.765 -25.722 1.00 63.00 612 TRP A C 1
ATOM 4619 O O . TRP A 1 612 ? -10.179 19.745 -26.291 1.00 63.00 612 TRP A O 1
ATOM 4629 N N . GLN A 1 613 ? -9.861 17.538 -26.228 1.00 62.31 613 GLN A N 1
ATOM 4630 C CA . GLN A 1 613 ? -10.477 17.333 -27.550 1.00 62.31 613 GLN A CA 1
ATOM 4631 C C . GLN A 1 613 ? -11.987 17.626 -27.586 1.00 62.31 613 GLN A C 1
ATOM 4633 O O . GLN A 1 613 ? -12.551 17.845 -28.656 1.00 62.31 613 GLN A O 1
ATOM 4638 N N . ARG A 1 614 ? -12.644 17.624 -26.418 1.00 72.62 614 ARG A N 1
ATOM 4639 C CA . ARG A 1 614 ? -14.086 17.881 -26.266 1.00 72.62 614 ARG A CA 1
ATOM 4640 C C . ARG A 1 614 ? -14.400 19.360 -25.991 1.00 72.62 614 ARG A C 1
ATOM 4642 O O . ARG A 1 614 ? -15.443 19.847 -26.423 1.00 72.62 614 ARG A O 1
ATOM 4649 N N . VAL A 1 615 ? -13.476 20.069 -25.334 1.00 77.56 615 VAL A N 1
ATOM 4650 C CA . VAL A 1 615 ? -13.552 21.504 -25.006 1.00 77.56 615 VAL A CA 1
ATOM 4651 C C . VAL A 1 615 ? -12.305 22.193 -25.555 1.00 77.56 615 VAL A C 1
ATOM 4653 O O . VAL A 1 615 ? -11.241 22.175 -24.938 1.00 77.56 615 VAL A O 1
ATOM 4656 N N . VAL A 1 616 ? -12.430 22.760 -26.750 1.00 83.94 616 VAL A N 1
ATOM 4657 C CA . VAL A 1 616 ? -11.297 23.289 -27.510 1.00 83.94 616 VAL A CA 1
ATOM 4658 C C . VAL A 1 616 ? -11.025 24.733 -27.097 1.00 83.94 616 VAL A C 1
ATOM 4660 O O . VAL A 1 616 ? -11.947 25.507 -26.848 1.00 83.94 616 VAL A O 1
ATOM 4663 N N . MET A 1 617 ? -9.746 25.093 -27.007 1.00 87.88 617 MET A N 1
ATOM 4664 C CA . MET A 1 617 ? -9.308 26.461 -26.745 1.00 87.88 617 MET A CA 1
ATOM 4665 C C . MET A 1 617 ? -8.929 27.154 -28.055 1.00 87.88 617 MET A C 1
ATOM 4667 O O . MET A 1 617 ? -8.205 26.591 -28.876 1.00 87.88 617 MET A O 1
ATOM 4671 N N . PHE A 1 618 ? -9.382 28.391 -28.209 1.00 90.44 618 PHE A N 1
ATOM 4672 C CA . PHE A 1 618 ? -9.172 29.247 -29.366 1.00 90.44 618 PHE A CA 1
ATOM 4673 C C . PHE A 1 618 ? -8.530 30.576 -28.962 1.00 90.44 618 PHE A C 1
ATOM 4675 O O . PHE A 1 618 ? -8.739 31.050 -27.846 1.00 90.44 618 PHE A O 1
ATOM 4682 N N . LEU A 1 619 ? -7.797 31.203 -29.883 1.00 90.00 619 LEU A N 1
ATOM 4683 C CA . LEU A 1 619 ? -7.507 32.636 -29.817 1.00 90.00 619 LEU A CA 1
ATOM 4684 C C . LEU A 1 619 ? -8.608 33.394 -30.550 1.00 90.00 619 LEU A C 1
ATOM 4686 O O . LEU A 1 619 ? -8.955 33.058 -31.688 1.00 90.00 619 LEU A O 1
ATOM 4690 N N . GLY A 1 620 ? -9.144 34.410 -29.884 1.00 91.06 620 GLY A N 1
ATOM 4691 C CA . GLY A 1 620 ? -10.139 35.318 -30.429 1.00 91.06 620 GLY A CA 1
ATOM 4692 C C . GLY A 1 620 ? -9.694 36.772 -30.350 1.00 91.06 620 GLY A C 1
ATOM 4693 O O . GLY A 1 620 ? -8.810 37.115 -29.571 1.00 91.06 620 GLY A O 1
ATOM 4694 N N . ARG A 1 621 ? -10.327 37.633 -31.147 1.00 90.56 621 ARG A N 1
ATOM 4695 C CA . ARG A 1 621 ? -10.245 39.090 -31.012 1.00 90.56 621 ARG A CA 1
ATOM 4696 C C . ARG A 1 621 ? -11.586 39.650 -30.575 1.00 90.56 621 ARG A C 1
ATOM 4698 O O . ARG A 1 621 ? -12.621 39.226 -31.098 1.00 90.56 621 ARG A O 1
ATOM 4705 N N . ASP A 1 622 ? -11.552 40.577 -29.630 1.00 86.94 622 ASP A N 1
ATOM 4706 C CA . ASP A 1 622 ? -12.715 41.385 -29.272 1.00 86.94 622 ASP A CA 1
ATOM 4707 C C . ASP A 1 622 ? -12.947 42.527 -30.283 1.00 86.94 622 ASP A C 1
ATOM 4709 O O . ASP A 1 622 ? -12.225 42.664 -31.275 1.00 86.94 622 ASP A O 1
ATOM 4713 N N . GLU A 1 623 ? -13.967 43.351 -30.040 1.00 81.75 623 GLU A N 1
ATOM 4714 C CA . GLU A 1 623 ? -14.315 44.492 -30.902 1.00 81.75 623 GLU A CA 1
ATOM 4715 C C . GLU A 1 623 ? -13.231 45.583 -30.940 1.00 81.75 623 GLU A C 1
ATOM 4717 O O . GLU A 1 623 ? -13.184 46.368 -31.884 1.00 81.75 623 GLU A O 1
ATOM 4722 N N . THR A 1 624 ? -12.331 45.607 -29.950 1.00 80.38 624 THR A N 1
ATOM 4723 C CA . THR A 1 624 ? -11.196 46.541 -29.866 1.00 80.38 624 THR A CA 1
ATOM 4724 C C . THR A 1 624 ? -9.935 46.007 -30.553 1.00 80.38 624 THR A C 1
ATOM 4726 O O . THR A 1 624 ? -8.948 46.727 -30.687 1.00 80.38 624 THR A O 1
ATOM 4729 N N . GLY A 1 625 ? -9.964 44.752 -31.017 1.00 78.44 625 GLY A N 1
ATOM 4730 C CA . GLY A 1 625 ? -8.834 44.063 -31.637 1.00 78.44 625 GLY A CA 1
ATOM 4731 C C . GLY A 1 625 ? -7.915 43.339 -30.648 1.00 78.44 625 GLY A C 1
ATOM 4732 O O . GLY A 1 625 ? -6.940 42.719 -31.087 1.00 78.44 625 GLY A O 1
ATOM 4733 N N . SER A 1 626 ? -8.229 43.357 -29.350 1.00 84.38 626 SER A N 1
ATOM 4734 C CA . SER A 1 626 ? -7.436 42.723 -28.293 1.00 84.38 626 SER A CA 1
ATOM 4735 C C . SER A 1 626 ? -7.562 41.201 -28.347 1.00 84.38 626 SER A C 1
ATOM 4737 O O . SER A 1 626 ? -8.656 40.659 -28.517 1.00 84.38 626 SER A O 1
ATOM 4739 N N . THR A 1 627 ? -6.436 40.490 -28.216 1.00 88.31 627 THR A N 1
ATOM 4740 C CA . THR A 1 627 ? -6.429 39.016 -28.228 1.00 88.31 627 THR A CA 1
ATOM 4741 C C . THR A 1 627 ? -6.891 38.449 -26.891 1.00 88.31 627 THR A C 1
ATOM 4743 O O . THR A 1 627 ? -6.362 38.813 -25.840 1.00 88.31 627 THR A O 1
ATOM 4746 N N . VAL A 1 628 ? -7.814 37.496 -26.954 1.00 91.44 628 VAL A N 1
ATOM 4747 C CA . VAL A 1 628 ? -8.366 36.753 -25.819 1.00 91.44 628 VAL A CA 1
ATOM 4748 C C . VAL A 1 628 ? -8.240 35.250 -26.055 1.00 91.44 628 VAL A C 1
ATOM 4750 O O . VAL A 1 628 ? -8.145 34.799 -27.200 1.00 91.44 628 VAL A O 1
ATOM 4753 N N . THR A 1 629 ? -8.284 34.459 -24.987 1.00 92.12 629 THR A N 1
ATOM 4754 C CA . THR A 1 629 ? -8.425 33.000 -25.089 1.00 92.12 629 THR A CA 1
ATOM 4755 C C . THR A 1 629 ? -9.872 32.603 -24.837 1.00 92.12 629 THR A C 1
ATOM 4757 O O . THR A 1 629 ? -10.434 32.948 -23.800 1.00 92.12 629 THR A O 1
ATOM 4760 N N . VAL A 1 630 ? -10.470 31.860 -25.770 1.00 92.19 630 VAL A N 1
ATOM 4761 C CA . VAL A 1 630 ? -11.880 31.449 -25.727 1.00 92.19 630 VAL A CA 1
ATOM 4762 C C . VAL A 1 630 ? -11.979 29.928 -25.713 1.00 92.19 630 VAL A C 1
ATOM 4764 O O . VAL A 1 630 ? -11.469 29.258 -26.607 1.00 92.19 630 VAL A O 1
ATOM 4767 N N . ARG A 1 631 ? -12.643 29.363 -24.707 1.00 91.94 631 ARG A N 1
ATOM 4768 C CA . ARG A 1 631 ? -12.981 27.937 -24.647 1.00 91.94 631 ARG A CA 1
ATOM 4769 C C . ARG A 1 631 ? -14.353 27.699 -25.245 1.00 91.94 631 ARG A C 1
ATOM 4771 O O . ARG A 1 631 ? -15.303 28.374 -24.863 1.00 91.94 631 ARG A O 1
ATOM 4778 N N . VAL A 1 632 ? -14.441 26.715 -26.137 1.00 89.75 632 VAL A N 1
ATOM 4779 C CA . VAL A 1 632 ? -15.685 26.314 -26.796 1.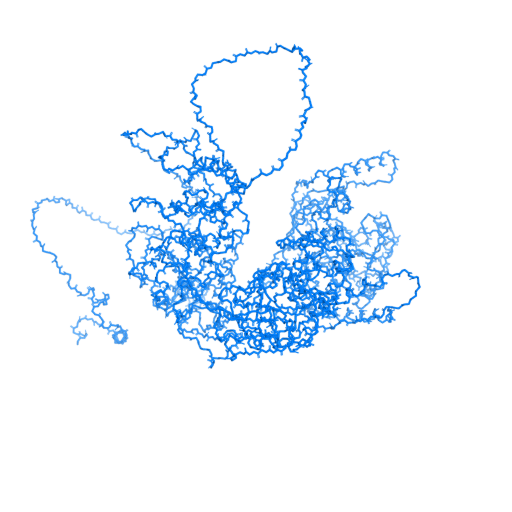00 89.75 632 VAL A CA 1
ATOM 4780 C C . VAL A 1 632 ? -15.839 24.783 -26.748 1.00 89.75 632 VAL A C 1
ATOM 4782 O O . VAL A 1 632 ? -14.957 24.055 -27.218 1.00 89.75 632 VAL A O 1
ATOM 4785 N N . PRO A 1 633 ? -16.939 24.254 -26.188 1.00 86.31 633 PRO A N 1
ATOM 4786 C CA . PRO A 1 633 ? -17.254 22.834 -26.200 1.00 86.31 633 PRO A CA 1
ATOM 4787 C C . PRO A 1 633 ? -17.799 22.431 -27.577 1.00 86.31 633 PRO A C 1
ATOM 4789 O O . PRO A 1 633 ? -18.866 22.879 -27.983 1.00 86.31 633 PRO A O 1
ATOM 4792 N N . LEU A 1 634 ? -17.065 21.583 -28.307 1.00 79.19 634 LEU A N 1
ATOM 4793 C CA . LEU A 1 634 ? -17.434 21.165 -29.672 1.00 79.19 634 LEU A CA 1
ATOM 4794 C C . LEU A 1 634 ? -17.969 19.729 -29.756 1.00 79.19 634 LEU A C 1
ATOM 4796 O O . LEU A 1 634 ? -18.634 19.377 -30.726 1.00 79.19 634 LEU A O 1
ATOM 4800 N N . ARG A 1 635 ? -17.653 18.867 -28.777 1.00 71.81 635 ARG A N 1
ATOM 4801 C CA . ARG A 1 635 ? -17.981 17.421 -28.793 1.00 71.81 635 ARG A CA 1
ATOM 4802 C C . ARG A 1 635 ? -18.465 16.940 -27.420 1.00 71.81 635 ARG A C 1
ATOM 4804 O O . ARG A 1 635 ? -18.010 15.923 -26.887 1.00 71.81 635 ARG A O 1
ATOM 4811 N N . THR A 1 636 ? -19.365 17.724 -26.841 1.00 71.69 636 THR A N 1
ATOM 4812 C CA . THR A 1 636 ? -19.861 17.591 -25.468 1.00 71.69 636 THR A CA 1
ATOM 4813 C C . THR A 1 636 ? -21.364 17.855 -25.454 1.00 71.69 636 THR A C 1
ATOM 4815 O O . THR A 1 636 ? -21.828 18.685 -26.235 1.00 71.69 636 THR A O 1
ATOM 4818 N N . SER A 1 637 ? -22.134 17.160 -24.607 1.00 81.31 637 SER A N 1
ATOM 4819 C CA . SER A 1 637 ? -23.562 17.489 -24.470 1.00 81.31 637 SER A CA 1
ATOM 4820 C C . SER A 1 637 ? -23.728 18.911 -23.894 1.00 81.31 637 SER A C 1
ATOM 4822 O O . SER A 1 637 ? -22.882 19.325 -23.100 1.00 81.31 637 SER A O 1
ATOM 4824 N N . PRO A 1 638 ? -24.769 19.683 -24.265 1.00 77.00 638 PRO A N 1
ATOM 4825 C CA . PRO A 1 638 ? -24.940 21.060 -23.782 1.00 77.00 638 PRO A CA 1
ATOM 4826 C C . PRO A 1 638 ? -25.018 21.190 -22.253 1.00 77.00 638 PRO A C 1
ATOM 4828 O O . PRO A 1 638 ? -24.562 22.186 -21.696 1.00 77.00 638 PRO A O 1
ATOM 4831 N N . GLU A 1 639 ? -25.569 20.182 -21.572 1.00 80.62 639 GLU A N 1
ATOM 4832 C CA . GLU A 1 639 ? -25.660 20.135 -20.107 1.00 80.62 639 GLU A CA 1
ATOM 4833 C C . GLU A 1 639 ? -24.282 19.928 -19.466 1.00 80.62 639 GLU A C 1
ATOM 4835 O O . GLU A 1 639 ? -23.868 20.705 -18.609 1.00 80.62 639 GLU A O 1
ATOM 4840 N N . GLU A 1 640 ? -23.533 18.933 -19.947 1.00 81.75 640 GLU A N 1
ATOM 4841 C CA . GLU A 1 640 ? -22.155 18.649 -19.529 1.00 81.75 640 GLU A CA 1
ATOM 4842 C C . GLU A 1 640 ? -21.225 19.838 -19.791 1.00 81.75 640 GLU A C 1
ATOM 4844 O O . GLU A 1 640 ? -20.437 20.236 -18.937 1.00 81.75 640 GLU A O 1
ATOM 4849 N N . ALA A 1 641 ? -21.350 20.446 -20.967 1.00 81.19 641 ALA A N 1
ATOM 4850 C CA . ALA A 1 641 ? -20.593 21.623 -21.346 1.00 81.19 641 ALA A CA 1
ATOM 4851 C C . ALA A 1 641 ? -20.900 22.824 -20.434 1.00 81.19 641 ALA A C 1
ATOM 4853 O O . ALA A 1 641 ? -19.974 23.510 -19.995 1.00 81.19 641 ALA A O 1
ATOM 4854 N N . ALA A 1 642 ? -22.167 23.029 -20.067 1.00 84.50 642 ALA A N 1
ATOM 4855 C CA . ALA A 1 642 ? -22.556 24.085 -19.143 1.00 84.50 642 ALA A CA 1
ATOM 4856 C C . ALA A 1 642 ? -21.996 23.869 -17.725 1.00 84.50 642 ALA A C 1
ATOM 4858 O O . ALA A 1 642 ? -21.546 24.827 -17.101 1.00 84.50 642 ALA A O 1
ATOM 4859 N N . GLU A 1 643 ? -21.996 22.639 -17.201 1.00 86.25 643 GLU A N 1
ATOM 4860 C CA . GLU A 1 643 ? -21.415 22.327 -15.881 1.00 86.25 643 GLU A CA 1
ATOM 4861 C C . GLU A 1 643 ? -19.895 22.579 -15.837 1.00 86.25 643 GLU A C 1
ATOM 4863 O O . GLU A 1 643 ? -19.394 23.212 -14.902 1.00 86.25 643 GLU A O 1
ATOM 4868 N N . LEU A 1 644 ? -19.169 22.176 -16.884 1.00 87.19 644 LEU A N 1
ATOM 4869 C CA . LEU A 1 644 ? -17.722 22.393 -17.001 1.00 87.19 644 LEU A CA 1
ATOM 4870 C C . LEU A 1 644 ? -17.364 23.881 -17.077 1.00 87.19 644 LEU A C 1
ATOM 4872 O O . LEU A 1 644 ? -16.455 24.339 -16.382 1.00 87.19 644 LEU A O 1
ATOM 4876 N N . LEU A 1 645 ? -18.086 24.642 -17.907 1.00 90.00 645 LEU A N 1
ATOM 4877 C CA . LEU A 1 645 ? -17.856 26.079 -18.060 1.00 90.00 645 LEU A CA 1
ATOM 4878 C C . LEU A 1 645 ? -18.220 26.855 -16.789 1.00 90.00 645 LEU A C 1
ATOM 4880 O O . LEU A 1 645 ? -17.490 27.776 -16.433 1.00 90.00 645 LEU A O 1
ATOM 4884 N N . ARG A 1 646 ? -19.287 26.473 -16.069 1.00 90.62 646 ARG A N 1
ATOM 4885 C CA . ARG A 1 646 ? -19.635 27.077 -14.767 1.00 90.62 646 ARG A CA 1
ATOM 4886 C C . ARG A 1 646 ? -18.560 26.824 -13.718 1.00 90.62 646 ARG A C 1
ATOM 4888 O O . ARG A 1 646 ? -18.198 27.742 -12.992 1.00 90.62 646 ARG A O 1
ATOM 4895 N N . THR A 1 647 ? -18.029 25.605 -13.665 1.00 91.44 647 THR A N 1
ATOM 4896 C CA . THR A 1 647 ? -16.957 25.242 -12.727 1.00 91.44 647 THR A CA 1
ATOM 4897 C C . THR A 1 647 ? -15.681 26.035 -13.006 1.00 91.44 647 THR A C 1
ATOM 4899 O O . THR A 1 647 ? -15.058 26.561 -12.086 1.00 91.44 647 THR A O 1
ATOM 4902 N N . GLU A 1 648 ? -15.309 26.176 -14.281 1.00 92.94 648 GLU A N 1
ATOM 4903 C CA . GLU A 1 648 ? -14.163 26.999 -14.675 1.00 92.94 648 GLU A CA 1
ATOM 4904 C C . GLU A 1 648 ? -14.402 28.491 -14.404 1.00 92.94 648 GLU A C 1
ATOM 4906 O O . GLU A 1 648 ? -13.509 29.156 -13.885 1.00 92.94 648 GLU A O 1
ATOM 4911 N N . ALA A 1 649 ? -15.598 29.016 -14.687 1.00 93.94 649 ALA A N 1
ATOM 4912 C CA . ALA A 1 649 ? -15.948 30.400 -14.379 1.00 93.94 649 ALA A CA 1
ATOM 4913 C C . ALA A 1 649 ? -15.853 30.687 -12.874 1.00 93.94 649 ALA A C 1
ATOM 4915 O O . ALA A 1 649 ? -15.203 31.654 -12.486 1.00 93.94 649 ALA A O 1
ATOM 4916 N N . GLU A 1 650 ? -16.428 29.824 -12.033 1.00 94.50 650 GLU A N 1
ATOM 4917 C CA . GLU A 1 650 ? -16.377 29.942 -10.572 1.00 94.50 650 GLU A CA 1
ATOM 4918 C C . GLU A 1 650 ? -14.934 29.953 -10.056 1.00 94.50 650 GLU A C 1
ATOM 4920 O O . GLU A 1 650 ? -14.547 30.823 -9.273 1.00 94.50 650 GLU A O 1
ATOM 4925 N N . ALA A 1 651 ? -14.097 29.034 -10.548 1.00 95.06 651 ALA A N 1
ATOM 4926 C CA . ALA A 1 651 ? -12.691 28.999 -10.175 1.00 95.06 651 ALA A CA 1
ATOM 4927 C C . ALA A 1 651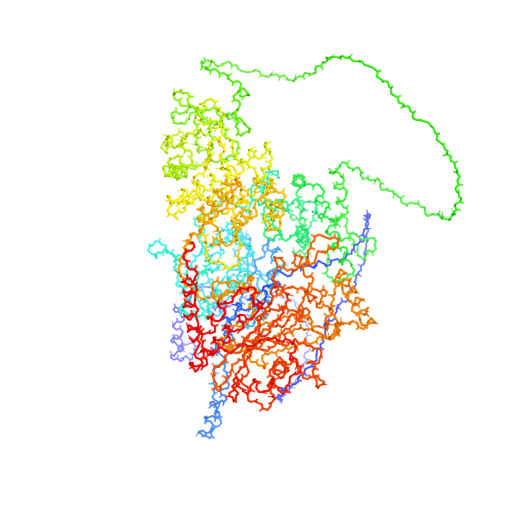 ? -11.958 30.293 -10.573 1.00 95.06 651 ALA A C 1
ATOM 4929 O O . ALA A 1 651 ? -11.242 30.872 -9.759 1.00 95.06 651 ALA A O 1
ATOM 4930 N N . LEU A 1 652 ? -12.163 30.792 -11.795 1.00 95.88 652 LEU A N 1
ATOM 4931 C CA . LEU A 1 652 ? -11.512 32.015 -12.279 1.00 95.88 652 LEU A CA 1
ATOM 4932 C C . LEU A 1 652 ? -12.004 33.276 -11.549 1.00 95.88 652 LEU A C 1
ATOM 4934 O O . LEU A 1 652 ? -11.206 34.185 -11.310 1.00 95.88 652 LEU A O 1
ATOM 4938 N N . ILE A 1 653 ? -13.279 33.321 -11.146 1.00 95.06 653 ILE A N 1
ATOM 4939 C CA . ILE A 1 653 ? -13.844 34.395 -10.314 1.00 95.06 653 ILE A CA 1
ATOM 4940 C C . ILE A 1 653 ? -13.133 34.441 -8.959 1.00 95.06 653 ILE A C 1
ATOM 4942 O O . ILE A 1 653 ? -12.672 35.506 -8.551 1.00 95.06 653 ILE A O 1
ATOM 4946 N N . ARG A 1 654 ? -12.984 33.294 -8.286 1.00 95.38 654 ARG A N 1
ATOM 4947 C CA . ARG A 1 654 ? -12.306 33.209 -6.980 1.00 95.38 654 ARG A CA 1
ATOM 4948 C C . ARG A 1 654 ? -10.803 33.457 -7.064 1.00 95.38 654 ARG A C 1
ATOM 4950 O O . ARG A 1 654 ? -10.225 34.054 -6.158 1.00 95.38 654 ARG A O 1
ATOM 4957 N N . MET A 1 655 ? -10.167 33.025 -8.151 1.00 94.94 655 MET A N 1
ATOM 4958 C CA . MET A 1 655 ? -8.753 33.310 -8.395 1.00 94.94 655 MET A CA 1
ATOM 4959 C C . MET A 1 655 ? -8.515 34.800 -8.677 1.00 94.94 655 MET A C 1
ATOM 4961 O O . MET A 1 655 ? -7.438 35.299 -8.365 1.00 94.94 655 MET A O 1
ATOM 4965 N N . ALA A 1 656 ? -9.507 35.522 -9.213 1.00 91.62 656 ALA A N 1
ATOM 4966 C CA . ALA A 1 656 ? -9.501 36.979 -9.386 1.00 91.62 656 ALA A CA 1
ATOM 4967 C C . ALA A 1 656 ? -8.238 37.528 -10.088 1.00 91.62 656 ALA A C 1
ATOM 4969 O O . ALA A 1 656 ? -7.712 38.576 -9.718 1.00 91.62 656 ALA A O 1
ATOM 4970 N N . GLY A 1 657 ? -7.721 36.802 -11.086 1.00 87.81 657 GLY A N 1
ATOM 4971 C CA . GLY A 1 657 ? -6.493 37.165 -11.808 1.00 87.81 657 GLY A CA 1
ATOM 4972 C C . GLY A 1 657 ? -5.184 36.852 -11.065 1.00 87.81 657 GLY A C 1
ATOM 4973 O O . GLY A 1 657 ? -4.105 37.118 -11.581 1.00 87.81 657 GLY A O 1
ATOM 4974 N N . THR A 1 658 ? -5.242 36.283 -9.858 1.00 90.00 658 THR A N 1
ATOM 4975 C CA . THR A 1 658 ? -4.058 35.927 -9.063 1.00 90.00 658 THR A CA 1
ATOM 4976 C C . THR A 1 658 ? -3.630 34.498 -9.381 1.00 90.00 658 THR A C 1
ATOM 4978 O O . THR A 1 658 ? -4.254 33.544 -8.925 1.00 90.00 658 THR A O 1
ATOM 4981 N N . GLY A 1 659 ? -2.564 34.328 -10.169 1.00 89.31 659 GLY A N 1
ATOM 4982 C CA . GLY A 1 659 ? -2.048 33.001 -10.538 1.00 89.31 659 GLY A CA 1
ATOM 4983 C C . GLY A 1 659 ? -2.948 32.214 -11.501 1.00 89.31 659 GLY A C 1
ATOM 4984 O O . GLY A 1 659 ? -2.752 31.013 -11.684 1.00 89.31 659 GLY A O 1
ATOM 4985 N N . ALA A 1 660 ? -3.931 32.872 -12.118 1.00 94.06 660 ALA A N 1
ATOM 4986 C CA . ALA A 1 660 ? -4.782 32.357 -13.187 1.00 94.06 660 ALA A CA 1
ATOM 4987 C C . ALA A 1 660 ? -5.243 33.527 -14.081 1.00 94.06 660 ALA A C 1
ATOM 4989 O O . ALA A 1 660 ? -5.336 34.648 -13.578 1.00 94.06 660 ALA A O 1
ATOM 4990 N N . PRO A 1 661 ? -5.562 33.299 -15.369 1.00 92.62 661 PRO A N 1
ATOM 4991 C CA . PRO A 1 661 ? -6.050 34.359 -16.250 1.00 92.62 661 PRO A CA 1
ATOM 4992 C C . PRO A 1 661 ? -7.354 34.983 -15.741 1.00 92.62 661 PRO A C 1
ATOM 4994 O O . PRO A 1 661 ? -8.210 34.291 -15.188 1.00 92.62 661 PRO A O 1
ATOM 4997 N N . LYS A 1 662 ? -7.552 36.283 -15.963 1.00 92.69 662 LYS A N 1
ATOM 4998 C CA . LYS A 1 662 ? -8.794 36.950 -15.561 1.00 92.69 662 LYS A CA 1
ATOM 4999 C C . LYS A 1 662 ? -9.956 36.529 -16.462 1.00 92.69 662 LYS A C 1
ATOM 5001 O O . LYS A 1 662 ? -9.829 36.519 -17.688 1.00 92.69 662 LYS A O 1
ATOM 5006 N N . LEU A 1 663 ? -11.099 36.207 -15.857 1.00 95.38 663 LEU A N 1
ATOM 5007 C CA . LEU A 1 663 ? -12.341 35.942 -16.582 1.00 95.38 663 LEU A CA 1
ATOM 5008 C C . LEU A 1 663 ? -12.868 37.243 -17.206 1.00 95.38 663 LEU A C 1
ATOM 5010 O O . LEU A 1 663 ? -13.085 38.224 -16.496 1.00 95.38 663 LEU A O 1
ATOM 5014 N N . LEU A 1 664 ? -13.090 37.236 -18.521 1.00 93.69 664 LEU A N 1
ATOM 5015 C CA . LEU A 1 664 ? -13.675 38.361 -19.262 1.00 93.69 664 LEU A CA 1
ATOM 5016 C C . LEU A 1 664 ? -15.185 38.196 -19.441 1.00 93.69 664 LEU A C 1
ATOM 5018 O O . LEU A 1 664 ? -15.928 39.171 -19.411 1.00 93.69 664 LEU A O 1
ATOM 5022 N N . GLY A 1 665 ? -15.640 36.956 -19.601 1.00 90.81 665 GLY A N 1
ATOM 5023 C CA . GLY A 1 665 ? -17.051 36.628 -19.731 1.00 90.81 665 GLY A CA 1
ATOM 5024 C C . GLY A 1 665 ? -17.254 35.149 -20.022 1.00 90.81 665 GLY A C 1
ATOM 5025 O O . GLY A 1 665 ? -16.318 34.442 -20.392 1.00 90.81 665 GLY A O 1
ATOM 5026 N N . HIS A 1 666 ? -18.478 34.672 -19.852 1.00 95.25 666 HIS A N 1
ATOM 5027 C CA . HIS A 1 666 ? -18.888 33.342 -20.285 1.00 95.25 666 HIS A CA 1
ATOM 5028 C C . HIS A 1 666 ? -20.390 33.343 -20.574 1.00 95.25 666 HIS A C 1
ATOM 5030 O O . HIS A 1 666 ? -21.130 34.118 -19.970 1.00 95.25 666 HIS A O 1
ATOM 5036 N N . SER A 1 667 ? -20.836 32.468 -21.470 1.00 91.38 667 SER A N 1
ATOM 5037 C CA . SER A 1 667 ? -22.252 32.168 -21.673 1.00 91.38 667 SER A CA 1
ATOM 5038 C C . SER A 1 667 ? -22.430 30.670 -21.877 1.00 91.38 667 SER A C 1
ATOM 5040 O O . SER A 1 667 ? -21.763 30.049 -22.707 1.00 91.38 667 SER A O 1
ATOM 5042 N N . VAL A 1 668 ? -23.351 30.096 -21.108 1.00 89.25 668 VAL A N 1
ATOM 5043 C CA . VAL A 1 668 ? -23.816 28.709 -21.266 1.00 89.25 668 VAL A CA 1
ATOM 5044 C C . VAL A 1 668 ? -25.148 28.631 -22.021 1.00 89.25 668 VAL A C 1
ATOM 5046 O O . VAL A 1 668 ? -25.636 27.535 -22.291 1.00 89.25 668 VAL A O 1
ATOM 5049 N N . GLU A 1 669 ? -25.732 29.780 -22.356 1.00 86.75 669 GLU A N 1
ATOM 5050 C CA . GLU A 1 669 ? -26.989 29.895 -23.105 1.00 86.75 669 GLU A CA 1
ATOM 5051 C C . GLU A 1 669 ? -26.732 30.122 -24.602 1.00 86.75 669 GLU A C 1
ATOM 5053 O O . GLU A 1 669 ? -27.542 29.729 -25.442 1.00 86.75 669 GLU A O 1
ATOM 5058 N N . ASP A 1 670 ? -25.578 30.699 -24.943 1.00 85.38 670 ASP A N 1
ATOM 5059 C CA . ASP A 1 670 ? -25.170 30.948 -26.323 1.00 85.38 670 ASP A CA 1
ATOM 5060 C C . ASP A 1 670 ? -24.864 29.639 -27.066 1.00 85.38 670 ASP A C 1
ATOM 5062 O O . ASP A 1 670 ? -24.459 28.630 -26.483 1.00 85.38 670 ASP A O 1
ATOM 5066 N N . SER A 1 671 ? -25.003 29.672 -28.395 1.00 83.56 671 SER A N 1
ATOM 5067 C CA . SER A 1 671 ? -24.595 28.582 -29.280 1.00 83.56 671 SER A CA 1
ATOM 5068 C C . SER A 1 671 ? -23.539 29.078 -30.283 1.00 83.56 671 SER A C 1
ATOM 5070 O O . SER A 1 671 ? -23.866 29.895 -31.146 1.00 83.56 671 SER A O 1
ATOM 5072 N N . PRO A 1 672 ? -22.277 28.614 -30.193 1.00 87.50 672 PRO A N 1
ATOM 5073 C CA . PRO A 1 672 ? -21.779 27.656 -29.207 1.00 87.50 672 PRO A CA 1
ATOM 5074 C C . PRO A 1 672 ? -21.578 28.300 -27.822 1.00 87.50 672 PRO A C 1
ATOM 5076 O O . PRO A 1 672 ? -21.284 29.492 -27.730 1.00 87.50 672 PRO A O 1
ATOM 5079 N N . GLN A 1 673 ? -21.691 27.501 -26.755 1.00 92.12 673 GLN A N 1
ATOM 5080 C CA . GLN A 1 673 ? -21.380 27.948 -25.391 1.00 92.12 673 GLN A CA 1
ATOM 5081 C C . GLN A 1 673 ? -19.908 28.355 -25.308 1.00 92.12 673 GLN A C 1
ATOM 5083 O O . GLN A 1 673 ? -19.061 27.772 -25.990 1.00 92.12 673 GLN A O 1
ATOM 5088 N N . TRP A 1 674 ? -19.573 29.340 -24.483 1.00 94.38 674 TRP A N 1
ATOM 5089 C CA . TRP A 1 674 ? -18.213 29.866 -24.462 1.00 94.38 674 TRP A CA 1
ATOM 5090 C C . TRP A 1 674 ? -17.798 30.429 -23.108 1.00 94.38 674 TRP A C 1
ATOM 5092 O O . TRP A 1 674 ? -18.621 30.870 -22.310 1.00 94.38 674 TRP A O 1
ATOM 5102 N N . LEU A 1 675 ? -16.487 30.442 -22.870 1.00 95.50 675 LEU A N 1
ATOM 5103 C CA . LEU A 1 675 ? -15.846 31.143 -21.758 1.00 95.50 675 LEU A CA 1
ATOM 5104 C C . LEU A 1 675 ? -14.585 31.831 -22.269 1.00 95.50 675 LEU A C 1
ATOM 5106 O O . LEU A 1 675 ? -13.743 31.187 -22.892 1.00 95.50 675 LEU A O 1
ATOM 5110 N N . ALA A 1 676 ? -14.459 33.129 -22.013 1.00 95.12 676 ALA A N 1
ATOM 5111 C CA . ALA A 1 676 ? -13.343 33.950 -22.453 1.00 95.12 676 ALA A CA 1
ATOM 5112 C C . ALA A 1 676 ? -12.534 34.470 -21.265 1.00 95.12 676 ALA A C 1
ATOM 5114 O O . ALA A 1 676 ? -13.086 34.968 -20.280 1.00 95.12 676 ALA A O 1
ATOM 5115 N N . THR A 1 677 ? -11.214 34.397 -21.386 1.00 94.81 677 THR A N 1
ATOM 5116 C CA . THR A 1 677 ? -10.262 34.963 -20.427 1.00 94.81 677 THR A CA 1
ATOM 5117 C C . THR A 1 677 ? -9.267 35.869 -21.131 1.00 94.81 677 THR A C 1
ATOM 5119 O O . THR A 1 677 ? -9.078 35.784 -22.350 1.00 94.81 677 THR A O 1
ATOM 5122 N N . GLU A 1 678 ? -8.591 36.710 -20.355 1.00 91.75 678 GLU A N 1
ATOM 5123 C CA . GLU A 1 678 ? -7.409 37.420 -20.837 1.00 91.75 678 GLU A CA 1
ATOM 5124 C C . GLU A 1 678 ? -6.387 36.416 -21.388 1.00 91.75 678 GLU A C 1
ATOM 5126 O O . GLU A 1 678 ? -6.197 35.326 -20.839 1.00 91.75 678 GLU A O 1
ATOM 5131 N N . CYS A 1 679 ? -5.760 36.765 -22.513 1.00 89.62 679 CYS A N 1
ATOM 5132 C CA . CYS A 1 679 ? -4.697 35.953 -23.087 1.00 89.62 679 CYS A CA 1
ATOM 5133 C C . CYS A 1 679 ? -3.406 36.214 -22.308 1.00 89.62 679 CYS A C 1
ATOM 5135 O O . CYS A 1 679 ? -2.869 37.317 -22.378 1.00 89.62 679 CYS A O 1
ATOM 5137 N N . ALA A 1 680 ? -2.884 35.202 -21.613 1.00 88.31 680 ALA A N 1
ATOM 5138 C CA . ALA A 1 680 ? -1.546 35.263 -21.031 1.00 88.31 680 ALA A CA 1
ATOM 5139 C C . ALA A 1 680 ? -0.506 35.444 -22.147 1.00 88.31 680 ALA A C 1
ATOM 5141 O O . ALA A 1 680 ? -0.569 34.743 -23.164 1.00 88.31 680 ALA A O 1
ATOM 5142 N N . ARG A 1 681 ? 0.448 36.362 -21.972 1.00 85.81 681 ARG A N 1
ATOM 5143 C CA . ARG A 1 681 ? 1.467 36.696 -22.980 1.00 85.81 681 ARG A CA 1
ATOM 5144 C C . ARG A 1 681 ? 2.869 36.460 -22.451 1.00 85.81 681 ARG A C 1
ATOM 5146 O O . ARG A 1 681 ? 3.088 36.454 -21.245 1.00 85.81 681 ARG A O 1
ATOM 5153 N N . GLU A 1 682 ? 3.815 36.266 -23.363 1.00 81.75 682 GLU A N 1
ATOM 5154 C CA . GLU A 1 682 ? 5.232 36.167 -23.002 1.00 81.75 682 GLU A CA 1
ATOM 5155 C C . GLU A 1 682 ? 5.741 37.448 -22.341 1.00 81.75 682 GLU A C 1
ATOM 5157 O O . GLU A 1 682 ? 6.516 37.364 -21.396 1.00 81.75 682 GLU A O 1
ATOM 5162 N N . GLN A 1 683 ? 5.281 38.606 -22.825 1.00 83.69 683 GLN A N 1
ATOM 5163 C CA . GLN A 1 683 ? 5.563 39.914 -22.252 1.00 83.69 683 GLN A CA 1
ATOM 5164 C C . GLN A 1 683 ? 4.247 40.581 -21.858 1.00 83.69 683 GLN A C 1
ATOM 5166 O O . GLN A 1 683 ? 3.444 40.949 -22.714 1.00 83.69 683 GLN A O 1
ATOM 5171 N N . SER A 1 684 ? 4.011 40.680 -20.552 1.00 78.56 684 SER A N 1
ATOM 5172 C CA . SER A 1 684 ? 2.706 41.049 -19.989 1.00 78.56 684 SER A CA 1
ATOM 5173 C C . SER A 1 684 ? 2.282 42.480 -20.343 1.00 78.56 684 SER A C 1
ATOM 5175 O O . SER A 1 684 ? 1.093 42.742 -20.514 1.00 78.56 684 SER A O 1
ATOM 5177 N N . ASP A 1 685 ? 3.254 43.378 -20.525 1.00 78.94 685 ASP A N 1
ATOM 5178 C CA . ASP A 1 685 ? 3.019 44.794 -20.834 1.00 78.94 685 ASP A CA 1
ATOM 5179 C C . ASP A 1 685 ? 2.904 45.094 -22.341 1.00 78.94 685 ASP A C 1
ATOM 5181 O O . ASP A 1 685 ? 2.602 46.228 -22.714 1.00 78.94 685 ASP A O 1
ATOM 5185 N N . ASP A 1 686 ? 3.141 44.110 -23.220 1.00 79.06 686 ASP A N 1
ATOM 5186 C CA . ASP A 1 686 ? 3.057 44.281 -24.674 1.00 79.06 686 ASP A CA 1
ATOM 5187 C C . ASP A 1 686 ? 1.799 43.586 -25.240 1.00 79.06 686 ASP A C 1
ATOM 5189 O O . ASP A 1 686 ? 1.756 42.357 -25.363 1.00 79.06 686 ASP A O 1
ATOM 5193 N N . PRO A 1 687 ? 0.764 44.344 -25.654 1.00 71.00 687 PRO A N 1
ATOM 5194 C CA . PRO A 1 687 ? -0.444 43.786 -26.264 1.00 71.00 687 PRO A CA 1
ATOM 5195 C C . PRO A 1 687 ? -0.188 43.024 -27.575 1.00 71.00 687 PRO A C 1
ATOM 5197 O O . PRO A 1 687 ? -1.029 42.220 -27.987 1.00 71.00 687 PRO A O 1
ATOM 5200 N N . GLY A 1 688 ? 0.944 43.280 -28.242 1.00 69.88 688 GLY A N 1
ATOM 5201 C CA . GLY A 1 688 ? 1.391 42.594 -29.453 1.00 69.88 688 GLY A CA 1
ATOM 5202 C C . GLY A 1 688 ? 2.202 41.324 -29.186 1.00 69.88 688 GLY A C 1
ATOM 5203 O O . GLY A 1 688 ? 2.448 40.560 -30.122 1.00 69.88 688 GLY A O 1
ATOM 5204 N N . ALA A 1 689 ? 2.582 41.064 -27.931 1.00 77.12 689 ALA A N 1
ATOM 5205 C CA . ALA A 1 689 ? 3.379 39.901 -27.578 1.00 77.12 689 ALA A CA 1
ATOM 5206 C C . ALA A 1 689 ? 2.617 38.592 -27.795 1.00 77.12 689 ALA A C 1
ATOM 5208 O O . ALA A 1 689 ? 1.384 38.499 -27.687 1.00 77.12 689 ALA A O 1
ATOM 5209 N N . ARG A 1 690 ? 3.402 37.556 -28.093 1.00 81.00 690 ARG A N 1
ATOM 5210 C CA . ARG A 1 690 ? 2.919 36.205 -28.367 1.00 81.00 690 ARG A CA 1
ATOM 5211 C C . ARG A 1 690 ? 2.220 35.626 -27.133 1.00 81.00 690 ARG A C 1
ATOM 5213 O O . ARG A 1 690 ? 2.580 35.982 -26.006 1.00 81.00 690 ARG A O 1
ATOM 5220 N N . PRO A 1 691 ? 1.243 34.721 -27.321 1.00 84.62 691 PRO A N 1
ATOM 5221 C CA . PRO A 1 691 ? 0.683 33.956 -26.216 1.00 84.62 691 PRO A CA 1
ATOM 5222 C C . PRO A 1 691 ? 1.782 33.234 -25.428 1.00 84.62 691 PRO A C 1
ATOM 5224 O O . PRO A 1 691 ? 2.711 32.686 -26.019 1.00 84.62 691 PRO A O 1
ATOM 5227 N N . ALA A 1 692 ? 1.660 33.220 -24.102 1.00 84.94 692 ALA A N 1
ATOM 5228 C CA . ALA A 1 692 ? 2.626 32.582 -23.217 1.00 84.94 692 ALA A CA 1
ATOM 5229 C C . ALA A 1 692 ? 2.760 31.080 -23.514 1.00 84.94 692 ALA A C 1
ATOM 5231 O O . ALA A 1 692 ? 1.767 30.374 -23.726 1.00 84.94 692 ALA A O 1
ATOM 5232 N N . HIS A 1 693 ? 3.991 30.572 -23.470 1.00 83.31 693 HIS A N 1
ATOM 5233 C CA . HIS A 1 693 ? 4.243 29.141 -23.581 1.00 83.31 693 HIS A CA 1
ATOM 5234 C C . HIS A 1 693 ? 3.713 28.405 -22.346 1.00 83.31 693 HIS A C 1
ATOM 5236 O O . HIS A 1 693 ? 3.880 28.850 -21.206 1.00 83.31 693 HIS A O 1
ATOM 5242 N N . ASN A 1 694 ? 3.114 27.231 -22.564 1.00 86.50 694 ASN A N 1
ATOM 5243 C CA . ASN A 1 694 ? 2.954 26.285 -21.467 1.00 86.50 694 ASN A CA 1
ATOM 5244 C C . ASN A 1 694 ? 4.326 25.706 -21.086 1.00 86.50 694 ASN A C 1
ATOM 5246 O O . ASN A 1 694 ? 5.236 25.629 -21.916 1.00 86.50 694 ASN A O 1
ATOM 5250 N N . LEU A 1 695 ? 4.471 25.275 -19.835 1.00 86.81 695 LEU A N 1
ATOM 5251 C CA . LEU A 1 695 ? 5.742 24.808 -19.294 1.00 86.81 695 LEU A CA 1
ATOM 5252 C C . LEU A 1 695 ? 6.314 23.627 -20.086 1.00 86.81 695 LEU A C 1
ATOM 5254 O O . LEU A 1 695 ? 7.530 23.487 -20.164 1.00 86.81 695 LEU A O 1
ATOM 5258 N N . ARG A 1 696 ? 5.475 22.796 -20.717 1.00 84.62 696 ARG A N 1
ATOM 5259 C CA . ARG A 1 696 ? 5.982 21.726 -21.575 1.00 84.62 696 ARG A CA 1
ATOM 5260 C C . ARG A 1 696 ? 6.658 22.241 -22.833 1.00 84.62 696 ARG A C 1
ATOM 5262 O O . ARG A 1 696 ? 7.802 21.870 -23.069 1.00 84.62 696 ARG A O 1
ATOM 5269 N N . ALA A 1 697 ? 5.995 23.115 -23.579 1.00 79.62 697 ALA A N 1
ATOM 5270 C CA . ALA A 1 697 ? 6.589 23.733 -24.758 1.00 79.62 697 ALA A CA 1
ATOM 5271 C C . ALA A 1 697 ? 7.873 24.504 -24.399 1.00 79.62 697 ALA A C 1
ATOM 5273 O O . ALA A 1 697 ? 8.863 24.421 -25.120 1.00 79.62 697 ALA A O 1
ATOM 5274 N N . LEU A 1 698 ? 7.893 25.179 -23.242 1.00 84.00 698 LEU A N 1
ATOM 5275 C CA . LEU A 1 698 ? 9.083 25.876 -22.748 1.00 84.00 698 LEU A CA 1
ATOM 5276 C C . LEU A 1 698 ? 10.259 24.918 -22.486 1.00 84.00 698 LEU A C 1
ATOM 5278 O O . LEU A 1 698 ? 11.389 25.231 -22.848 1.00 84.00 698 LEU A O 1
ATOM 5282 N N . LEU A 1 699 ? 10.009 23.764 -21.861 1.00 84.31 699 LEU A N 1
ATOM 5283 C CA . LEU A 1 699 ? 11.039 22.758 -21.572 1.00 84.31 699 LEU A CA 1
ATOM 5284 C C . LEU A 1 699 ? 11.498 21.997 -22.824 1.00 84.31 699 LEU A C 1
ATOM 5286 O O . LEU A 1 699 ? 12.645 21.567 -22.879 1.00 84.31 699 LEU A O 1
ATOM 5290 N N . GLU A 1 700 ? 10.627 21.822 -23.819 1.00 81.12 700 GLU A N 1
ATOM 5291 C CA . GLU A 1 700 ? 10.991 21.227 -25.113 1.00 81.12 700 GLU A CA 1
ATOM 5292 C C . GLU A 1 700 ? 11.895 22.157 -25.936 1.00 81.12 700 GLU A C 1
ATOM 5294 O O . GLU A 1 700 ? 12.811 21.674 -26.596 1.00 81.12 700 GLU A O 1
ATOM 5299 N N . ASP A 1 701 ? 11.691 23.474 -25.843 1.00 77.94 701 ASP A N 1
ATOM 5300 C CA . ASP A 1 701 ? 12.526 24.482 -26.509 1.00 77.94 701 ASP A CA 1
ATOM 5301 C C . ASP A 1 701 ? 13.856 24.738 -25.772 1.00 77.94 701 ASP A C 1
ATOM 5303 O O . ASP A 1 701 ? 14.925 24.802 -26.377 1.00 77.94 701 ASP A O 1
ATOM 5307 N N . ARG A 1 702 ? 13.813 24.861 -24.438 1.00 77.94 702 ARG A N 1
ATOM 5308 C CA . ARG A 1 702 ? 14.966 25.274 -23.611 1.00 77.94 702 ARG A CA 1
ATOM 5309 C C . ARG A 1 702 ? 15.775 24.114 -23.032 1.00 77.94 702 ARG A C 1
ATOM 5311 O O . ARG A 1 702 ? 16.904 24.332 -22.595 1.00 77.94 702 ARG A O 1
ATOM 5318 N N . GLY A 1 703 ? 15.206 22.912 -22.977 1.00 79.12 703 GLY A N 1
ATOM 5319 C CA . GLY A 1 703 ? 15.757 21.798 -22.208 1.00 79.12 703 GLY A CA 1
ATOM 5320 C C . GLY A 1 703 ? 15.556 21.943 -20.685 1.00 79.12 703 GLY A C 1
ATOM 5321 O O . GLY A 1 703 ? 14.813 22.816 -20.226 1.00 79.12 703 GLY A O 1
ATOM 5322 N N . PRO A 1 704 ? 16.184 21.065 -19.876 1.00 84.81 704 PRO A N 1
ATOM 5323 C CA . PRO A 1 704 ? 16.086 21.099 -18.416 1.00 84.81 704 PRO A CA 1
ATOM 5324 C C . PRO A 1 704 ? 16.609 22.414 -17.830 1.00 84.81 704 PRO A C 1
ATOM 5326 O O . PRO A 1 704 ? 17.667 22.906 -18.217 1.00 84.81 704 PRO A O 1
ATOM 5329 N N . LEU A 1 705 ? 15.892 22.958 -16.846 1.00 84.06 705 LEU A N 1
ATOM 5330 C CA . LEU A 1 705 ? 16.200 24.258 -16.248 1.00 84.06 705 LEU A CA 1
ATOM 5331 C C . LEU A 1 705 ? 17.247 24.196 -15.129 1.00 84.06 705 LEU A C 1
ATOM 5333 O O . LEU A 1 705 ? 17.736 25.254 -14.735 1.00 84.06 705 LEU A O 1
ATOM 5337 N N . GLY A 1 706 ? 17.567 23.014 -14.588 1.00 81.75 706 GLY A N 1
ATOM 5338 C CA . GLY A 1 706 ? 18.458 22.869 -13.430 1.00 81.75 706 GLY A CA 1
ATOM 5339 C C . GLY A 1 706 ? 18.061 23.769 -12.248 1.00 81.75 706 GLY A C 1
ATOM 5340 O O . GLY A 1 706 ? 16.880 24.046 -12.050 1.00 81.75 706 GLY A O 1
ATOM 5341 N N . ASP A 1 707 ? 19.039 24.273 -11.487 1.00 79.88 707 ASP A N 1
ATOM 5342 C CA . ASP A 1 707 ? 18.832 25.298 -10.445 1.00 79.88 707 ASP A CA 1
ATOM 5343 C C . ASP A 1 707 ? 19.095 26.731 -10.957 1.00 79.88 707 ASP A C 1
ATOM 5345 O O . ASP A 1 707 ? 19.943 27.469 -10.453 1.00 79.88 707 ASP A O 1
ATOM 5349 N N . THR A 1 708 ? 18.388 27.130 -12.016 1.00 84.56 708 THR A N 1
ATOM 5350 C CA . THR A 1 708 ? 18.479 28.484 -12.591 1.00 84.56 708 THR A CA 1
ATOM 5351 C C . THR A 1 708 ? 17.559 29.493 -11.894 1.00 84.56 708 THR A C 1
ATOM 5353 O O . THR A 1 708 ? 16.595 29.144 -11.211 1.00 84.56 708 THR A O 1
ATOM 5356 N N . VAL A 1 709 ? 17.797 30.791 -12.127 1.00 84.19 709 VAL A N 1
ATOM 5357 C CA . VAL A 1 709 ? 16.900 31.875 -11.671 1.00 84.19 709 VAL A CA 1
ATOM 5358 C C . VAL A 1 709 ? 15.471 31.671 -12.188 1.00 84.19 709 VAL A C 1
ATOM 5360 O O . VAL A 1 709 ? 14.511 31.878 -11.444 1.00 84.19 709 VAL A O 1
ATOM 5363 N N . LEU A 1 710 ? 15.329 31.203 -13.434 1.00 84.69 710 LEU A N 1
ATOM 5364 C CA . LEU A 1 710 ? 14.036 30.882 -14.034 1.00 84.69 710 LEU A CA 1
ATOM 5365 C C . LEU A 1 710 ? 13.347 29.718 -13.307 1.00 84.69 710 LEU A C 1
ATOM 5367 O O . LEU A 1 710 ? 12.160 29.823 -13.012 1.00 84.69 710 LEU A O 1
ATOM 5371 N N . PHE A 1 711 ? 14.080 28.658 -12.948 1.00 89.38 711 PHE A N 1
ATOM 5372 C CA . PHE A 1 711 ? 13.546 27.549 -12.150 1.00 89.38 711 PHE A CA 1
ATOM 5373 C C . PHE A 1 711 ? 13.053 28.007 -10.769 1.00 89.38 711 PHE A C 1
ATOM 5375 O O . PHE A 1 711 ? 11.943 27.667 -10.357 1.00 89.38 711 PHE A O 1
ATOM 5382 N N . ARG A 1 712 ? 13.837 28.831 -10.061 1.00 87.81 712 ARG A N 1
ATOM 5383 C CA . ARG A 1 712 ? 13.456 29.346 -8.732 1.00 87.81 712 ARG A CA 1
ATOM 5384 C C . ARG A 1 712 ? 12.240 30.267 -8.790 1.00 87.81 712 ARG A C 1
ATOM 5386 O O . ARG A 1 712 ? 11.395 30.210 -7.896 1.00 87.81 712 ARG A O 1
ATOM 5393 N N . ARG A 1 713 ? 12.140 31.103 -9.829 1.00 89.38 713 ARG A N 1
ATOM 5394 C CA . ARG A 1 713 ? 10.957 31.934 -10.091 1.00 89.38 713 ARG A CA 1
ATOM 5395 C C . ARG A 1 713 ? 9.736 31.059 -10.381 1.00 89.38 713 ARG A C 1
ATOM 5397 O O . ARG A 1 713 ? 8.732 31.193 -9.691 1.00 89.38 713 ARG A O 1
ATOM 5404 N N . LEU A 1 714 ? 9.866 30.106 -11.306 1.00 91.38 714 LEU A N 1
ATOM 5405 C CA . LEU A 1 714 ? 8.817 29.148 -11.658 1.00 91.38 714 LEU A CA 1
ATOM 5406 C C . LEU A 1 714 ? 8.281 28.412 -10.422 1.00 91.38 714 LEU A C 1
ATOM 5408 O O . LEU A 1 714 ? 7.073 28.374 -10.211 1.00 91.38 714 LEU A O 1
ATOM 5412 N N . GLY A 1 715 ? 9.165 27.861 -9.585 1.00 91.50 715 GLY A N 1
ATOM 5413 C CA . GLY A 1 715 ? 8.772 27.147 -8.371 1.00 91.50 715 GLY A CA 1
ATOM 5414 C C . GLY A 1 715 ? 8.073 28.028 -7.340 1.00 91.50 715 GLY A C 1
ATOM 5415 O O . GLY A 1 715 ? 7.059 27.624 -6.770 1.00 91.50 715 GLY A O 1
ATOM 5416 N N . ARG A 1 716 ? 8.551 29.264 -7.154 1.00 92.69 716 ARG A N 1
ATOM 5417 C CA . ARG A 1 716 ? 7.919 30.243 -6.262 1.00 92.69 716 ARG A CA 1
ATOM 5418 C C . ARG A 1 716 ? 6.524 30.634 -6.738 1.00 92.69 716 ARG A C 1
ATOM 5420 O O . ARG A 1 716 ? 5.591 30.640 -5.937 1.00 92.69 716 ARG A O 1
ATOM 5427 N N . ASP A 1 717 ? 6.389 30.985 -8.011 1.00 93.06 717 ASP A N 1
ATOM 5428 C CA . ASP A 1 717 ? 5.147 31.526 -8.561 1.00 93.06 717 ASP A CA 1
ATOM 5429 C C . ASP A 1 717 ? 4.086 30.426 -8.694 1.00 93.06 717 ASP A C 1
ATOM 5431 O O . ASP A 1 717 ? 2.931 30.637 -8.321 1.00 93.06 717 ASP A O 1
ATOM 5435 N N . LEU A 1 718 ? 4.493 29.208 -9.072 1.00 95.06 718 LEU A N 1
ATOM 5436 C CA . LEU A 1 718 ? 3.621 28.034 -9.072 1.00 95.06 718 LEU A CA 1
ATOM 5437 C C . LEU A 1 718 ? 3.111 27.696 -7.660 1.00 95.06 718 LEU A C 1
ATOM 5439 O O . LEU A 1 718 ? 1.912 27.487 -7.472 1.00 95.06 718 LEU A O 1
ATOM 5443 N N . ALA A 1 719 ? 3.989 27.691 -6.650 1.00 95.19 719 ALA A N 1
ATOM 5444 C CA . ALA A 1 719 ? 3.587 27.441 -5.264 1.00 95.19 719 ALA A CA 1
ATOM 5445 C C . ALA A 1 719 ? 2.648 28.537 -4.726 1.00 95.19 719 ALA A C 1
ATOM 5447 O O . ALA A 1 719 ? 1.680 28.233 -4.026 1.00 95.19 719 ALA A O 1
ATOM 5448 N N . LYS A 1 720 ? 2.883 29.808 -5.086 1.00 95.00 720 LYS A N 1
ATOM 5449 C CA . LYS A 1 720 ? 1.998 30.930 -4.726 1.00 95.00 720 LYS A CA 1
ATOM 5450 C C . LYS A 1 720 ? 0.611 30.790 -5.351 1.00 95.00 720 LYS A C 1
ATOM 5452 O O . LYS A 1 720 ? -0.369 31.002 -4.639 1.00 95.00 720 LYS A O 1
ATOM 5457 N N . ALA A 1 721 ? 0.531 30.422 -6.630 1.00 95.31 721 ALA A N 1
ATOM 5458 C CA . ALA A 1 721 ? -0.737 30.234 -7.331 1.00 95.31 721 ALA A CA 1
ATOM 5459 C C . ALA A 1 721 ? -1.576 29.112 -6.695 1.00 95.31 721 ALA A C 1
ATOM 5461 O O . ALA A 1 721 ? -2.758 29.303 -6.416 1.00 95.31 721 ALA A O 1
ATOM 5462 N N . VAL A 1 722 ? -0.952 27.971 -6.374 1.00 96.50 722 VAL A N 1
ATOM 5463 C CA . VAL A 1 722 ? -1.632 26.847 -5.705 1.00 96.50 722 VAL A CA 1
ATOM 5464 C C . VAL A 1 722 ? -2.038 27.199 -4.272 1.00 96.50 722 VAL A C 1
ATOM 5466 O O . VAL A 1 722 ? -3.154 26.895 -3.859 1.00 96.50 722 VAL A O 1
ATOM 5469 N N . ARG A 1 723 ? -1.186 27.909 -3.522 1.00 96.44 723 ARG A N 1
ATOM 5470 C CA . ARG A 1 723 ? -1.526 28.397 -2.176 1.00 96.44 723 ARG A CA 1
ATOM 5471 C C . ARG A 1 723 ? -2.732 29.336 -2.199 1.00 96.44 723 ARG A C 1
ATOM 5473 O O . ARG A 1 723 ? -3.591 29.231 -1.328 1.00 96.44 723 ARG A O 1
ATOM 5480 N N . HIS A 1 724 ? -2.787 30.250 -3.171 1.00 96.38 724 HIS A N 1
ATOM 5481 C CA . HIS A 1 724 ? -3.926 31.154 -3.340 1.00 96.38 724 HIS A CA 1
ATOM 5482 C C . HIS A 1 724 ? -5.206 30.367 -3.616 1.00 96.38 724 HIS A C 1
ATOM 5484 O O . HIS A 1 724 ? -6.182 30.548 -2.893 1.00 96.38 724 HIS A O 1
ATOM 5490 N N . ALA A 1 725 ? -5.164 29.412 -4.553 1.00 95.69 725 ALA A N 1
ATOM 5491 C CA . ALA A 1 725 ? -6.289 28.527 -4.849 1.00 95.69 725 ALA A CA 1
ATOM 5492 C C . ALA A 1 725 ? -6.810 27.811 -3.589 1.00 95.69 725 ALA A C 1
ATOM 5494 O O . ALA A 1 725 ? -8.000 27.887 -3.283 1.00 95.69 725 ALA A O 1
ATOM 5495 N N . HIS A 1 726 ? -5.915 27.210 -2.796 1.00 95.75 726 HIS A N 1
ATOM 5496 C CA . HIS A 1 726 ? -6.289 26.524 -1.551 1.00 95.75 726 HIS A CA 1
ATOM 5497 C C . HIS A 1 726 ? -6.926 27.475 -0.529 1.00 95.75 726 HIS A C 1
ATOM 5499 O O . HIS A 1 726 ? -7.862 27.085 0.164 1.00 95.75 726 HIS A O 1
ATOM 5505 N N . SER A 1 727 ? -6.469 28.731 -0.457 1.00 94.94 727 SER A N 1
ATOM 5506 C CA . SER A 1 727 ? -7.021 29.736 0.464 1.00 94.94 727 SER A CA 1
ATOM 5507 C C . SER A 1 727 ? -8.432 30.213 0.099 1.00 94.94 727 SER A C 1
ATOM 5509 O O . SER A 1 727 ? -9.168 30.651 0.979 1.00 94.94 727 SER A O 1
ATOM 5511 N N . VAL A 1 728 ? -8.826 30.085 -1.173 1.00 95.25 728 VAL A N 1
ATOM 5512 C CA . VAL A 1 728 ? -10.171 30.430 -1.672 1.00 95.25 728 VAL A CA 1
ATOM 5513 C C . VAL A 1 728 ? -11.064 29.194 -1.873 1.00 95.25 728 VAL A C 1
ATOM 5515 O O . VAL A 1 728 ? -12.068 29.247 -2.587 1.00 95.25 728 VAL A O 1
ATOM 5518 N N . GLY A 1 729 ? -10.700 28.068 -1.247 1.00 91.94 729 GLY A N 1
ATOM 5519 C CA . GLY A 1 729 ? -11.491 26.833 -1.259 1.00 91.94 729 GLY A CA 1
ATOM 5520 C C . GLY A 1 729 ? -11.402 26.028 -2.559 1.00 91.94 729 GLY A C 1
ATOM 5521 O O . GLY A 1 729 ? -12.238 25.159 -2.793 1.00 91.94 729 GLY A O 1
ATOM 5522 N N . LEU A 1 730 ? -10.410 26.291 -3.414 1.00 94.75 730 LEU A N 1
ATOM 5523 C CA . LEU A 1 730 ? -10.211 25.572 -4.673 1.00 94.75 730 LEU A CA 1
ATOM 5524 C C . LEU A 1 730 ? -9.092 24.536 -4.558 1.00 94.75 730 LEU A C 1
ATOM 5526 O O . LEU A 1 730 ? -8.019 24.833 -4.045 1.00 94.75 730 LEU A O 1
ATOM 5530 N N . VAL A 1 731 ? -9.297 23.347 -5.125 1.00 93.56 731 VAL A N 1
ATOM 5531 C CA . VAL A 1 731 ? -8.226 22.373 -5.415 1.00 93.56 731 VAL A CA 1
ATOM 5532 C C . VAL A 1 731 ? -8.250 22.085 -6.911 1.00 93.56 731 VAL A C 1
ATOM 5534 O O . VAL A 1 731 ? -9.281 21.689 -7.458 1.00 93.56 731 VAL A O 1
ATOM 5537 N N . HIS A 1 732 ? -7.124 22.277 -7.595 1.00 91.56 732 HIS A N 1
ATOM 5538 C CA . HIS A 1 732 ? -7.071 22.149 -9.052 1.00 91.56 732 HIS A CA 1
ATOM 5539 C C . HIS A 1 732 ? -7.245 20.683 -9.490 1.00 91.56 732 HIS A C 1
ATOM 5541 O O . HIS A 1 732 ? -7.941 20.375 -10.462 1.00 91.56 732 HIS A O 1
ATOM 5547 N N . GLY A 1 733 ? -6.576 19.757 -8.808 1.00 84.06 733 GLY A N 1
ATOM 5548 C CA . GLY A 1 733 ? -6.794 18.315 -8.874 1.00 84.06 733 GLY A CA 1
ATOM 5549 C C . GLY A 1 733 ? -6.397 17.595 -10.162 1.00 84.06 733 GLY A C 1
ATOM 5550 O O . GLY A 1 733 ? -6.652 16.395 -10.304 1.00 84.06 733 GLY A O 1
ATOM 5551 N N . SER A 1 734 ? -5.789 18.308 -11.108 1.00 83.69 734 SER A N 1
ATOM 5552 C CA . SER A 1 734 ? -5.376 17.778 -12.413 1.00 83.69 734 SER A CA 1
ATOM 5553 C C . SER A 1 734 ? -4.157 18.506 -12.993 1.00 83.69 734 SER A C 1
ATOM 5555 O O . SER A 1 734 ? -3.971 18.524 -14.206 1.00 83.69 734 SER A O 1
ATOM 5557 N N . LEU A 1 735 ? -3.321 19.115 -12.148 1.00 88.12 735 LEU A N 1
ATOM 5558 C CA . LEU A 1 735 ? -2.158 19.886 -12.588 1.00 88.12 735 LEU A CA 1
ATOM 5559 C C . LEU A 1 735 ? -1.174 19.037 -13.410 1.00 88.12 735 LEU A C 1
ATOM 5561 O O . LEU A 1 735 ? -0.863 17.893 -13.090 1.00 88.12 735 LEU A O 1
ATOM 5565 N N . THR A 1 736 ? -0.677 19.630 -14.493 1.00 86.88 736 THR A N 1
ATOM 5566 C CA . THR A 1 736 ? 0.304 19.046 -15.422 1.00 86.88 736 THR A CA 1
ATOM 5567 C C . THR A 1 736 ? 1.125 20.168 -16.053 1.00 86.88 736 THR A C 1
ATOM 5569 O O . THR A 1 736 ? 0.609 21.284 -16.122 1.00 86.88 736 THR A O 1
ATOM 5572 N N . PRO A 1 737 ? 2.306 19.906 -16.638 1.00 87.00 737 PRO A N 1
ATOM 5573 C CA . PRO A 1 737 ? 3.093 20.942 -17.320 1.00 87.00 737 PRO A CA 1
ATOM 5574 C C . PRO A 1 737 ? 2.321 21.722 -18.403 1.00 87.00 737 PRO A C 1
ATOM 5576 O O . PRO A 1 737 ? 2.500 22.926 -18.543 1.00 87.00 737 PRO A O 1
ATOM 5579 N N . ASN A 1 738 ? 1.371 21.087 -19.099 1.00 83.94 738 ASN A N 1
ATOM 5580 C CA . ASN A 1 738 ? 0.530 21.748 -20.113 1.00 83.94 738 ASN A CA 1
ATOM 5581 C C . ASN A 1 738 ? -0.468 22.772 -19.532 1.00 83.94 738 ASN A C 1
ATOM 5583 O O . ASN A 1 738 ? -1.063 23.542 -20.279 1.00 83.94 738 ASN A O 1
ATOM 5587 N N . ARG A 1 739 ? -0.690 22.754 -18.212 1.00 87.69 739 ARG A N 1
ATOM 5588 C CA . ARG A 1 739 ? -1.640 23.615 -17.486 1.00 87.69 739 ARG A CA 1
ATOM 5589 C C . ARG A 1 739 ? -0.962 24.787 -16.768 1.00 87.69 739 ARG A C 1
ATOM 5591 O O . ARG A 1 739 ? -1.627 25.539 -16.063 1.00 87.69 739 ARG A O 1
ATOM 5598 N N . VAL A 1 740 ? 0.350 24.927 -16.937 1.00 91.50 740 VAL A N 1
ATOM 5599 C CA . VAL A 1 740 ? 1.169 25.974 -16.326 1.00 91.50 740 VAL A CA 1
ATOM 5600 C C . VAL A 1 740 ? 1.668 26.877 -17.446 1.00 91.50 740 VAL A C 1
ATOM 5602 O O . VAL A 1 740 ? 2.510 26.450 -18.231 1.00 91.50 740 VAL A O 1
ATOM 5605 N N . LEU A 1 741 ? 1.135 28.092 -17.552 1.00 89.94 741 LEU A N 1
ATOM 5606 C CA . LEU A 1 741 ? 1.621 29.109 -18.485 1.00 89.94 741 LEU A CA 1
ATOM 5607 C C . LEU A 1 741 ? 2.719 29.931 -17.813 1.00 89.94 741 LEU A C 1
ATOM 5609 O O . LEU A 1 741 ? 2.574 30.316 -16.652 1.00 89.94 741 LEU A O 1
ATOM 5613 N N . VAL A 1 742 ? 3.808 30.187 -18.534 1.00 89.81 742 VAL A N 1
ATOM 5614 C CA . VAL A 1 742 ? 4.962 30.939 -18.025 1.00 89.81 742 VAL A CA 1
ATOM 5615 C C . VAL A 1 742 ? 5.055 32.270 -18.767 1.00 89.81 742 VAL A C 1
ATOM 5617 O O . VAL A 1 742 ? 5.279 32.282 -19.977 1.00 89.81 742 VAL A O 1
ATOM 5620 N N . THR A 1 743 ? 4.884 33.375 -18.041 1.00 88.06 743 THR A N 1
ATOM 5621 C CA . THR A 1 743 ? 5.042 34.749 -18.550 1.00 88.06 743 THR A CA 1
ATOM 5622 C C . THR A 1 743 ? 6.387 35.326 -18.090 1.00 88.06 743 THR A C 1
ATOM 5624 O O . THR A 1 743 ? 7.140 34.687 -17.339 1.00 88.06 743 THR A O 1
ATOM 5627 N N . ASP A 1 744 ? 6.720 36.541 -18.515 1.00 83.81 744 ASP A N 1
ATOM 5628 C CA . ASP A 1 744 ? 7.858 37.299 -17.992 1.00 83.81 744 ASP A CA 1
ATOM 5629 C C . ASP A 1 744 ? 7.692 37.708 -16.517 1.00 83.81 744 ASP A C 1
ATOM 5631 O O . ASP A 1 744 ? 8.689 37.745 -15.793 1.00 83.81 744 ASP A O 1
ATOM 5635 N N . GLN A 1 745 ? 6.456 37.943 -16.058 1.00 80.88 745 GLN A N 1
ATOM 5636 C CA . GLN A 1 745 ? 6.155 38.449 -14.711 1.00 80.88 745 GLN A CA 1
ATOM 5637 C C . GLN A 1 745 ? 5.780 37.351 -13.711 1.00 80.88 745 GLN A C 1
ATOM 5639 O O . GLN A 1 745 ? 6.376 37.252 -12.638 1.00 80.88 745 GLN A O 1
ATOM 5644 N N . ASP A 1 746 ? 4.896 36.422 -14.083 1.00 85.94 746 ASP A N 1
ATOM 5645 C CA . ASP A 1 746 ? 4.385 35.355 -13.215 1.00 85.94 746 ASP A CA 1
ATOM 5646 C C . ASP A 1 746 ? 4.139 33.986 -13.906 1.00 85.94 746 ASP A C 1
ATOM 5648 O O . ASP A 1 746 ? 4.605 33.695 -15.014 1.00 85.94 746 ASP A O 1
ATOM 5652 N N . VAL A 1 747 ? 3.450 33.103 -13.177 1.00 92.81 747 VAL A N 1
ATOM 5653 C CA . VAL A 1 747 ? 2.919 31.823 -13.650 1.00 92.81 747 VAL A CA 1
ATOM 5654 C C . VAL A 1 747 ? 1.399 31.873 -13.572 1.00 92.81 747 VAL A C 1
ATOM 5656 O O . VAL A 1 747 ? 0.846 32.252 -12.538 1.00 92.81 747 VAL A O 1
ATOM 5659 N N . GLN A 1 748 ? 0.726 31.413 -14.627 1.00 92.44 748 GLN A N 1
ATOM 5660 C CA . GLN A 1 748 ? -0.734 31.352 -14.681 1.00 92.44 748 GLN A CA 1
ATOM 5661 C C . GLN A 1 748 ? -1.234 29.920 -14.884 1.00 92.44 748 GLN A C 1
ATOM 5663 O O . GLN A 1 748 ? -0.836 29.221 -15.818 1.00 92.44 748 GLN A O 1
ATOM 5668 N N . LEU A 1 749 ? -2.128 29.480 -14.000 1.00 94.00 749 LEU A N 1
ATOM 5669 C CA . LEU A 1 749 ? -2.751 28.161 -14.035 1.00 94.00 749 LEU A CA 1
ATOM 5670 C C . LEU A 1 749 ? -4.010 28.167 -14.904 1.00 94.00 749 LEU A C 1
ATOM 5672 O O . LEU A 1 749 ? -4.879 29.032 -14.762 1.00 94.00 749 LEU A O 1
ATOM 5676 N N . VAL A 1 750 ? -4.133 27.164 -15.775 1.00 88.81 750 VAL A N 1
ATOM 5677 C CA . VAL A 1 750 ? -5.271 26.997 -16.692 1.00 88.81 750 VAL A CA 1
ATOM 5678 C C . VAL A 1 750 ? -5.861 25.588 -16.634 1.00 88.81 750 VAL A C 1
ATOM 5680 O O . VAL A 1 750 ? -5.171 24.620 -16.334 1.00 88.81 750 VAL A O 1
ATOM 5683 N N . GLY A 1 751 ? -7.129 25.442 -17.031 1.00 85.69 751 GLY A N 1
ATOM 5684 C CA . GLY A 1 751 ? -7.801 24.139 -17.082 1.00 85.69 751 GLY A CA 1
ATOM 5685 C C . GLY A 1 751 ? -8.562 23.814 -15.801 1.00 85.69 751 GLY A C 1
ATOM 5686 O O . GLY A 1 751 ? -8.462 22.695 -15.297 1.00 85.69 751 GLY A O 1
ATOM 5687 N N . TRP A 1 752 ? -9.346 24.782 -15.322 1.00 91.50 752 TRP A N 1
ATOM 5688 C CA . TRP A 1 752 ? -10.088 24.719 -14.060 1.00 91.50 752 TRP A CA 1
ATOM 5689 C C . TRP A 1 752 ? -11.439 23.992 -14.155 1.00 91.50 752 TRP A C 1
ATOM 5691 O O . TRP A 1 752 ? -12.116 23.825 -13.148 1.00 91.50 752 TRP A O 1
ATOM 5701 N N . MET A 1 753 ? -11.823 23.503 -15.338 1.00 86.56 753 MET A N 1
ATOM 5702 C CA . MET A 1 753 ? -13.132 22.878 -15.597 1.00 86.56 753 MET A CA 1
ATOM 5703 C C . MET A 1 753 ? -13.466 21.656 -14.719 1.00 86.56 753 MET A C 1
ATOM 5705 O O . MET A 1 753 ? -14.625 21.275 -14.612 1.00 86.56 753 MET A O 1
ATOM 5709 N N . THR A 1 754 ? -12.462 21.021 -14.104 1.00 85.06 754 THR A N 1
ATOM 5710 C CA . THR A 1 754 ? -12.639 19.881 -13.185 1.00 85.06 754 THR A CA 1
ATOM 5711 C C . THR A 1 754 ? -12.121 20.165 -11.775 1.00 85.06 754 THR A C 1
ATOM 5713 O O . THR A 1 754 ? -11.772 19.222 -11.056 1.00 85.06 754 THR A O 1
ATOM 5716 N N . ALA A 1 755 ? -11.976 21.439 -11.410 1.00 90.00 755 ALA A N 1
ATOM 5717 C CA . ALA A 1 755 ? -11.544 21.826 -10.077 1.00 90.00 755 ALA A CA 1
ATOM 5718 C C . ALA A 1 755 ? -12.552 21.358 -9.018 1.00 90.00 755 ALA A C 1
ATOM 5720 O O . ALA A 1 755 ? -13.732 21.132 -9.291 1.00 90.00 755 ALA A O 1
ATOM 5721 N N . ILE A 1 756 ? -12.057 21.181 -7.801 1.00 90.00 756 ILE A N 1
ATOM 5722 C CA . ILE A 1 756 ? -12.872 20.922 -6.619 1.00 90.00 756 ILE A CA 1
ATOM 5723 C C . ILE A 1 756 ? -13.118 22.272 -5.968 1.00 90.00 756 ILE A C 1
ATOM 5725 O O . ILE A 1 756 ? -12.165 23.009 -5.712 1.00 90.00 756 ILE A O 1
ATOM 5729 N N . VAL A 1 757 ? -14.384 22.567 -5.705 1.00 89.62 757 VAL A N 1
ATOM 5730 C CA . VAL A 1 757 ? -14.823 23.830 -5.113 1.00 89.62 757 VAL A CA 1
ATOM 5731 C C . VAL A 1 757 ? -15.414 23.511 -3.747 1.00 89.62 757 VAL A C 1
ATOM 5733 O O . VAL A 1 757 ? -16.335 22.705 -3.649 1.00 89.62 757 VAL A O 1
ATOM 5736 N N . ASP A 1 758 ? -14.835 24.070 -2.686 1.00 86.56 758 ASP A N 1
ATOM 5737 C CA . ASP A 1 758 ? -15.253 23.878 -1.288 1.00 86.56 758 ASP A CA 1
ATOM 5738 C C . ASP A 1 758 ? -15.346 22.400 -0.870 1.00 86.56 758 ASP A C 1
ATOM 5740 O O . ASP A 1 758 ? -16.254 21.970 -0.162 1.00 86.56 758 ASP A O 1
ATOM 5744 N N . GLY A 1 759 ? -14.397 21.588 -1.347 1.00 77.81 759 GLY A N 1
ATOM 5745 C CA . GLY A 1 759 ? -14.355 20.147 -1.081 1.00 77.81 759 GLY A CA 1
ATOM 5746 C C . GLY A 1 759 ? -15.338 19.314 -1.911 1.00 77.81 759 GLY A C 1
ATOM 5747 O O . GLY A 1 759 ? -15.308 18.087 -1.819 1.00 77.81 759 GLY A O 1
ATOM 5748 N N . VAL A 1 760 ? -16.156 19.938 -2.764 1.00 78.38 760 VAL A N 1
ATOM 5749 C CA . VAL A 1 760 ? -17.105 19.254 -3.648 1.00 78.38 760 VAL A CA 1
ATOM 5750 C C . VAL A 1 760 ? -16.445 18.970 -5.004 1.00 78.38 760 VAL A C 1
ATOM 5752 O O . VAL A 1 760 ? -16.097 19.903 -5.735 1.00 78.38 760 VAL A O 1
ATOM 5755 N N . PRO A 1 761 ? -16.223 17.694 -5.375 1.00 78.44 761 PRO A N 1
ATOM 5756 C CA . PRO A 1 761 ? -15.642 17.355 -6.667 1.00 78.44 761 PRO A CA 1
ATOM 5757 C C . PRO A 1 761 ? -16.666 17.484 -7.801 1.00 78.44 761 PRO A C 1
ATOM 5759 O O . PRO A 1 761 ? -17.828 17.111 -7.654 1.00 78.44 761 PRO A O 1
ATOM 5762 N N . HIS A 1 762 ? -16.213 17.934 -8.974 1.00 73.56 762 HIS A N 1
ATOM 5763 C CA . HIS A 1 762 ? -17.040 17.938 -10.182 1.00 73.56 762 HIS A CA 1
ATOM 5764 C C . HIS A 1 762 ? -17.470 16.514 -10.580 1.00 73.56 762 HIS A C 1
ATOM 5766 O O . HIS A 1 762 ? -16.638 15.603 -10.623 1.00 73.56 762 HIS A O 1
ATOM 5772 N N . ARG A 1 763 ? -18.745 16.321 -10.949 1.00 72.19 763 ARG A N 1
ATOM 5773 C CA . ARG A 1 763 ? -19.333 14.998 -11.266 1.00 72.19 763 ARG A CA 1
ATOM 5774 C C . ARG A 1 763 ? -18.592 14.250 -12.371 1.00 72.19 763 ARG A C 1
ATOM 5776 O O . ARG A 1 763 ? -18.447 13.036 -12.322 1.00 72.19 763 ARG A O 1
ATOM 5783 N N . GLN A 1 764 ? -18.083 14.983 -13.355 1.00 65.94 764 GLN A N 1
ATOM 5784 C CA . GLN A 1 764 ? -17.389 14.403 -14.507 1.00 65.94 764 GLN A CA 1
ATOM 5785 C C . GLN A 1 764 ? -15.867 14.444 -14.367 1.00 65.94 764 GLN A C 1
ATOM 5787 O O . GLN A 1 764 ? -15.149 14.195 -15.334 1.00 65.94 764 GLN A O 1
ATOM 5792 N N . ARG A 1 765 ? -15.345 14.758 -13.174 1.00 70.19 765 ARG A N 1
ATOM 5793 C CA . ARG A 1 765 ? -13.903 14.879 -12.938 1.00 70.19 765 ARG A CA 1
ATOM 5794 C C . ARG A 1 765 ? -13.131 13.649 -13.413 1.00 70.19 765 ARG A C 1
ATOM 5796 O O . ARG A 1 765 ? -12.071 13.821 -14.002 1.00 70.19 765 ARG A O 1
ATOM 5803 N N . ASP A 1 766 ? -13.649 12.440 -13.196 1.00 63.78 766 ASP A N 1
ATOM 5804 C CA . ASP A 1 766 ? -12.993 11.206 -13.649 1.00 63.78 766 ASP A CA 1
ATOM 5805 C C . ASP A 1 766 ? -13.087 10.995 -15.171 1.00 63.78 766 ASP A C 1
ATOM 5807 O O . ASP A 1 766 ? -12.132 10.513 -15.772 1.00 63.78 766 ASP A O 1
ATOM 5811 N N . SER A 1 767 ? -14.171 11.439 -15.818 1.00 60.56 767 SER A N 1
ATOM 5812 C CA . SER A 1 767 ? -14.341 11.382 -17.288 1.00 60.56 767 SER A CA 1
ATOM 5813 C C . SER A 1 767 ? -13.406 12.338 -18.029 1.00 60.56 767 SER A C 1
ATOM 5815 O O . SER A 1 767 ? -13.034 12.120 -19.180 1.00 60.56 767 SER A O 1
ATOM 5817 N N . PHE A 1 768 ? -13.016 13.405 -17.343 1.00 58.50 768 PHE A N 1
ATOM 5818 C CA . PHE A 1 768 ? -12.106 14.429 -17.820 1.00 58.50 768 PHE A CA 1
ATOM 5819 C C . PHE A 1 768 ? -10.693 14.260 -17.198 1.00 58.50 768 PHE A C 1
ATOM 5821 O O . PHE A 1 768 ? -9.767 15.039 -17.426 1.00 58.50 768 PHE A O 1
ATOM 5828 N N . ARG A 1 769 ? -10.445 13.184 -16.446 1.00 56.88 769 ARG A N 1
ATOM 5829 C CA . ARG A 1 769 ? -9.134 12.927 -15.844 1.00 56.88 769 ARG A CA 1
ATOM 5830 C C . ARG A 1 769 ? -8.167 12.401 -16.900 1.00 56.88 769 ARG A C 1
ATOM 5832 O O . ARG A 1 769 ? -8.281 11.273 -17.365 1.00 56.88 769 ARG A O 1
ATOM 5839 N N . GLN A 1 770 ? -7.159 13.194 -17.248 1.00 56.03 770 GLN A N 1
ATOM 5840 C CA . GLN A 1 770 ? -6.038 12.702 -18.049 1.00 56.03 770 GLN A CA 1
ATOM 5841 C C . GLN A 1 770 ? -5.145 11.833 -17.157 1.00 56.03 770 GLN A C 1
ATOM 5843 O O . GLN A 1 770 ? -4.644 12.314 -16.137 1.00 56.03 770 GLN A O 1
ATOM 5848 N N . ASN A 1 771 ? -4.977 10.554 -17.507 1.00 51.16 771 ASN A N 1
ATOM 5849 C CA . ASN A 1 771 ? -4.071 9.656 -16.795 1.00 51.16 771 ASN A CA 1
ATOM 5850 C C . ASN A 1 771 ? -2.638 10.174 -16.987 1.00 51.16 771 ASN A C 1
ATOM 5852 O O . ASN A 1 771 ? -2.149 10.260 -18.112 1.00 51.16 771 ASN A O 1
ATOM 5856 N N . SER A 1 772 ? -2.017 10.633 -15.907 1.00 60.94 772 SER A N 1
ATOM 5857 C CA . SER A 1 772 ? -0.842 11.497 -15.964 1.00 60.94 772 SER A CA 1
ATOM 5858 C C . SER A 1 772 ? 0.125 11.121 -14.851 1.00 60.94 772 SER A C 1
ATOM 5860 O O . SER A 1 772 ? -0.288 10.988 -13.702 1.00 60.94 772 SER A O 1
ATOM 5862 N N . ALA A 1 773 ? 1.416 11.011 -15.176 1.00 65.12 773 ALA A N 1
ATOM 5863 C CA . ALA A 1 773 ? 2.485 10.729 -14.210 1.00 65.12 773 ALA A CA 1
ATOM 5864 C C . ALA A 1 773 ? 2.648 11.817 -13.126 1.00 65.12 773 ALA A C 1
ATOM 5866 O O . ALA A 1 773 ? 3.405 11.637 -12.179 1.00 65.12 773 ALA A O 1
ATOM 5867 N N . TYR A 1 774 ? 1.931 12.936 -13.264 1.00 75.94 774 TYR A N 1
ATOM 5868 C CA . TYR A 1 774 ? 1.872 14.037 -12.303 1.00 75.94 774 TYR A CA 1
ATOM 5869 C C . TYR A 1 774 ? 0.779 13.849 -11.237 1.00 75.94 774 TYR A C 1
ATOM 5871 O O . TYR A 1 774 ? 0.591 14.730 -10.409 1.00 75.94 774 TYR A O 1
ATOM 5879 N N . GLN A 1 775 ? 0.047 12.729 -11.241 1.00 74.38 775 GLN A N 1
ATOM 5880 C CA . GLN A 1 775 ? -0.954 12.412 -10.218 1.00 74.38 775 GLN A CA 1
ATOM 5881 C C . GLN A 1 775 ? -0.396 11.456 -9.156 1.00 74.38 775 GLN A C 1
ATOM 5883 O O . GLN A 1 775 ? 0.421 10.596 -9.491 1.00 74.38 775 GLN A O 1
ATOM 5888 N N . PRO A 1 776 ? -0.857 11.567 -7.894 1.00 73.00 776 PRO A N 1
ATOM 5889 C CA . PRO A 1 776 ? -0.440 10.653 -6.840 1.00 73.00 776 PRO A CA 1
ATOM 5890 C C . PRO A 1 776 ? -0.853 9.201 -7.162 1.00 73.00 776 PRO A C 1
ATOM 5892 O O . PRO A 1 776 ? -1.937 9.004 -7.731 1.00 73.00 776 PRO A O 1
ATOM 5895 N N . PRO A 1 777 ? -0.033 8.190 -6.803 1.00 63.81 777 PRO A N 1
ATOM 5896 C CA . PRO A 1 777 ? -0.341 6.780 -7.040 1.00 63.81 777 PRO A CA 1
ATOM 5897 C C . PRO A 1 777 ? -1.676 6.389 -6.397 1.00 63.81 777 PRO A C 1
ATOM 5899 O O . PRO A 1 777 ? -1.934 6.732 -5.245 1.00 63.81 777 PRO A O 1
ATOM 5902 N N . ARG A 1 778 ? -2.539 5.682 -7.141 1.00 53.88 778 ARG A N 1
ATOM 5903 C CA . ARG A 1 778 ? -3.846 5.215 -6.634 1.00 53.88 778 ARG A CA 1
ATOM 5904 C C . ARG A 1 778 ? -3.745 3.948 -5.770 1.00 53.88 778 ARG A C 1
ATOM 5906 O O . ARG A 1 778 ? -4.704 3.626 -5.081 1.00 53.88 778 ARG A O 1
ATOM 5913 N N . GLU A 1 779 ? -2.619 3.239 -5.811 1.00 44.22 779 GLU A N 1
ATOM 5914 C CA . GLU A 1 779 ? -2.463 1.896 -5.244 1.00 44.22 779 GLU A CA 1
ATOM 5915 C C . GLU A 1 779 ? -1.440 1.906 -4.103 1.00 44.22 779 GLU A C 1
ATOM 5917 O O . GLU A 1 779 ? -0.248 1.682 -4.292 1.00 44.22 779 GLU A O 1
ATOM 5922 N N . LEU A 1 780 ? -1.934 2.181 -2.897 1.00 35.47 780 LEU A N 1
ATOM 5923 C CA . LEU A 1 780 ? -1.354 1.663 -1.665 1.00 35.47 780 LEU A CA 1
ATOM 5924 C C . LEU A 1 780 ? -2.405 0.737 -1.053 1.00 35.47 780 LEU A C 1
ATOM 5926 O O . LEU A 1 780 ? -3.457 1.188 -0.596 1.00 35.47 780 LEU A O 1
ATOM 5930 N N . GLU A 1 781 ? -2.138 -0.567 -1.112 1.00 32.53 781 GLU A N 1
ATOM 5931 C CA . GLU A 1 781 ? -2.948 -1.608 -0.483 1.00 32.53 781 GLU A CA 1
ATOM 5932 C C . GLU A 1 781 ? -3.148 -1.280 1.007 1.00 32.53 781 GLU A C 1
ATOM 5934 O O . GLU A 1 781 ? -2.196 -1.270 1.783 1.00 32.53 781 GLU A O 1
ATOM 5939 N N . GLY A 1 782 ? -4.389 -0.991 1.414 1.00 33.69 782 GLY A N 1
ATOM 5940 C CA . GLY A 1 782 ? -4.755 -0.861 2.831 1.00 33.69 782 GLY A CA 1
ATOM 5941 C C . GLY A 1 782 ? -5.714 0.277 3.179 1.00 33.69 782 GLY A C 1
ATOM 5942 O O . GLY A 1 782 ? -6.452 0.156 4.156 1.00 33.69 782 GLY A O 1
ATOM 5943 N N . PHE A 1 783 ? -5.796 1.342 2.379 1.00 32.88 783 PHE A N 1
ATOM 5944 C CA . PHE A 1 783 ? -6.735 2.438 2.645 1.00 32.88 783 PHE A CA 1
ATOM 5945 C C . PHE A 1 783 ? -8.080 2.169 1.957 1.00 32.88 783 PHE A C 1
ATOM 5947 O O . PHE A 1 783 ? -8.222 2.290 0.746 1.00 32.88 783 PHE A O 1
ATOM 5954 N N . SER A 1 784 ? -9.075 1.753 2.747 1.00 31.45 784 SER A N 1
ATOM 5955 C CA . SER A 1 784 ? -10.437 1.420 2.284 1.00 31.45 784 SER A CA 1
ATOM 5956 C C . SER A 1 784 ? -11.355 2.638 2.110 1.00 31.45 784 SER A C 1
ATOM 5958 O O . SER A 1 784 ? -12.564 2.455 2.014 1.00 31.45 784 SER A O 1
ATOM 5960 N N . ASP A 1 785 ? -10.810 3.852 2.095 1.00 30.67 785 ASP A N 1
ATOM 5961 C CA . ASP A 1 785 ? -11.569 5.083 1.880 1.00 30.67 785 ASP A CA 1
ATOM 5962 C C . ASP A 1 785 ? -11.033 5.742 0.604 1.00 30.67 785 ASP A C 1
ATOM 5964 O O . ASP A 1 785 ? -9.807 5.824 0.447 1.00 30.67 785 ASP A O 1
ATOM 5968 N N . PRO A 1 786 ? -11.878 6.197 -0.340 1.00 38.66 786 PRO A N 1
ATOM 5969 C CA . PRO A 1 786 ? -11.394 6.954 -1.476 1.00 38.66 786 PRO A CA 1
ATOM 5970 C C . PRO A 1 786 ? -10.929 8.302 -0.931 1.00 38.66 786 PRO A C 1
ATOM 5972 O O . PRO A 1 786 ? -11.717 9.240 -0.846 1.00 38.66 786 PRO A O 1
ATOM 5975 N N . ILE A 1 787 ? -9.657 8.419 -0.534 1.00 45.62 787 ILE A N 1
ATOM 5976 C CA . ILE A 1 787 ? -9.072 9.723 -0.227 1.00 45.62 787 ILE A CA 1
ATOM 5977 C C . ILE A 1 787 ? -9.191 10.521 -1.525 1.00 45.62 787 ILE A C 1
ATOM 5979 O O . ILE A 1 787 ? -8.476 10.282 -2.502 1.00 45.62 787 ILE A O 1
ATOM 5983 N N . GLY A 1 788 ? -10.191 11.403 -1.568 1.00 58.72 788 GLY A N 1
ATOM 5984 C CA . GLY A 1 788 ? -10.467 12.261 -2.705 1.00 58.72 788 GLY A CA 1
ATOM 5985 C C . GLY A 1 788 ? -9.215 13.048 -3.077 1.00 58.72 788 GLY A C 1
ATOM 5986 O O . GLY A 1 788 ? -8.273 13.173 -2.298 1.00 58.72 788 GLY A O 1
ATOM 5987 N N . VAL A 1 789 ? -9.175 13.609 -4.285 1.00 70.06 789 VAL A N 1
ATOM 5988 C CA . VAL A 1 789 ? -8.134 14.605 -4.566 1.00 70.06 789 VAL A CA 1
ATOM 5989 C C . VAL A 1 789 ? -8.327 15.744 -3.568 1.00 70.06 789 VAL A C 1
ATOM 5991 O O . VAL A 1 789 ? -9.408 16.310 -3.465 1.00 70.06 789 VAL A O 1
ATOM 5994 N N . THR A 1 790 ? -7.271 16.034 -2.824 1.00 84.88 790 THR A N 1
ATOM 5995 C CA . THR A 1 790 ? -7.199 17.086 -1.808 1.00 84.88 790 THR A CA 1
ATOM 5996 C C . THR A 1 790 ? -6.134 18.110 -2.192 1.00 84.88 790 THR A C 1
ATOM 5998 O O . THR A 1 790 ? -5.415 17.926 -3.176 1.00 84.88 790 THR A O 1
ATOM 6001 N N . ALA A 1 791 ? -5.964 19.157 -1.384 1.00 88.62 791 ALA A N 1
ATOM 6002 C CA . ALA A 1 791 ? -4.854 20.104 -1.510 1.00 88.62 791 ALA A CA 1
ATOM 6003 C C . ALA A 1 791 ? -3.479 19.406 -1.639 1.00 88.62 791 ALA A C 1
ATOM 6005 O O . ALA A 1 791 ? -2.651 19.794 -2.460 1.00 88.62 791 ALA A O 1
ATOM 6006 N N . ALA A 1 792 ? -3.272 18.295 -0.924 1.00 88.69 792 ALA A N 1
ATOM 6007 C CA . ALA A 1 792 ? -2.051 17.491 -1.000 1.00 88.69 792 ALA A CA 1
ATOM 6008 C C . ALA A 1 792 ? -1.849 16.788 -2.360 1.00 88.69 792 ALA A C 1
ATOM 6010 O O . ALA A 1 792 ? -0.742 16.363 -2.696 1.00 88.69 792 ALA A O 1
ATOM 6011 N N . SER A 1 793 ? -2.903 16.638 -3.166 1.00 88.00 793 SER A N 1
ATOM 6012 C CA . SER A 1 793 ? -2.794 16.141 -4.545 1.00 88.00 793 SER A CA 1
ATOM 6013 C C . SER A 1 793 ? -2.236 17.207 -5.492 1.00 88.00 793 SER A C 1
ATOM 6015 O O . SER A 1 793 ? -1.477 16.874 -6.405 1.00 88.00 793 SER A O 1
ATOM 6017 N N . ASP A 1 794 ? -2.551 18.483 -5.252 1.00 91.69 794 ASP A N 1
ATOM 6018 C CA . ASP A 1 794 ? -1.935 19.591 -5.986 1.00 91.69 794 ASP A CA 1
ATOM 6019 C C . ASP A 1 794 ? -0.460 19.733 -5.612 1.00 91.69 794 ASP A C 1
ATOM 6021 O O . ASP A 1 794 ? 0.365 19.861 -6.512 1.00 91.69 794 ASP A O 1
ATOM 6025 N N . THR A 1 795 ? -0.101 19.609 -4.326 1.00 92.06 795 THR A N 1
ATOM 6026 C CA . THR A 1 795 ? 1.312 19.605 -3.903 1.00 92.06 795 THR A CA 1
ATOM 6027 C C . THR A 1 795 ? 2.103 18.495 -4.597 1.00 92.06 795 THR A C 1
ATOM 6029 O O . THR A 1 795 ? 3.185 18.755 -5.123 1.00 92.06 795 THR A O 1
ATOM 6032 N N . TYR A 1 796 ? 1.555 17.276 -4.673 1.00 90.38 796 TYR A N 1
ATOM 6033 C CA . TYR A 1 796 ? 2.189 16.180 -5.415 1.00 90.38 796 TYR A CA 1
ATOM 6034 C C . TYR A 1 796 ? 2.451 16.560 -6.873 1.00 90.38 796 TYR A C 1
ATOM 6036 O O . TYR A 1 796 ? 3.561 16.404 -7.385 1.00 90.38 796 TYR A O 1
ATOM 6044 N N . SER A 1 797 ? 1.435 17.123 -7.527 1.00 90.19 797 SER A N 1
ATOM 6045 C CA . SER A 1 797 ? 1.527 17.532 -8.926 1.00 90.19 797 SER A CA 1
ATOM 6046 C C . SER A 1 797 ? 2.580 18.628 -9.122 1.00 90.19 797 SER A C 1
ATOM 6048 O O . SER A 1 797 ? 3.374 18.553 -10.056 1.00 90.19 797 SER A O 1
ATOM 6050 N N . VAL A 1 798 ? 2.644 19.612 -8.218 1.00 92.44 798 VAL A N 1
ATOM 6051 C CA . VAL A 1 798 ? 3.663 20.675 -8.215 1.00 92.44 798 VAL A CA 1
ATOM 6052 C C . VAL A 1 798 ? 5.069 20.091 -8.061 1.00 92.44 798 VAL A C 1
ATOM 6054 O O . VAL A 1 798 ? 5.952 20.443 -8.841 1.00 92.44 798 VAL A O 1
ATOM 6057 N N . GLY A 1 799 ? 5.276 19.160 -7.126 1.00 89.94 799 GLY A N 1
ATOM 6058 C CA . GLY A 1 799 ? 6.558 18.475 -6.945 1.00 89.94 799 GLY A CA 1
ATOM 6059 C C . GLY A 1 799 ? 7.016 17.737 -8.201 1.00 89.94 799 GLY A C 1
ATOM 6060 O O . GLY A 1 799 ? 8.139 17.930 -8.664 1.00 89.94 799 GLY A O 1
ATOM 6061 N N . ALA A 1 800 ? 6.119 16.959 -8.812 1.00 87.62 800 ALA A N 1
ATOM 6062 C CA . ALA A 1 800 ? 6.405 16.219 -10.040 1.00 87.62 800 ALA A CA 1
ATOM 6063 C C . ALA A 1 800 ? 6.727 17.158 -11.219 1.00 87.62 800 ALA A C 1
ATOM 6065 O O . ALA A 1 800 ? 7.654 16.899 -11.994 1.00 87.62 800 ALA A O 1
ATOM 6066 N N . ILE A 1 801 ? 5.987 18.267 -11.348 1.00 90.00 801 ILE A N 1
ATOM 6067 C CA . ILE A 1 801 ? 6.202 19.292 -12.380 1.00 90.00 801 ILE A CA 1
ATOM 6068 C C . ILE A 1 801 ? 7.572 19.953 -12.210 1.00 90.00 801 ILE A C 1
ATOM 6070 O O . ILE A 1 801 ? 8.324 20.049 -13.179 1.00 90.00 801 ILE A O 1
ATOM 6074 N N . LEU A 1 802 ? 7.922 20.375 -10.994 1.00 90.00 802 LEU A N 1
ATOM 6075 C CA . LEU A 1 802 ? 9.185 21.064 -10.727 1.00 90.00 802 LEU A CA 1
ATOM 6076 C C . LEU A 1 802 ? 10.389 20.127 -10.859 1.00 90.00 802 LEU A C 1
ATOM 6078 O O . LEU A 1 802 ? 11.405 20.523 -11.423 1.00 90.00 802 LEU A O 1
ATOM 6082 N N . LEU A 1 803 ? 10.264 18.863 -10.454 1.00 85.62 803 LEU A N 1
ATOM 6083 C CA . LEU A 1 803 ? 11.306 17.863 -10.697 1.00 85.62 803 LEU A CA 1
ATOM 6084 C C . LEU A 1 803 ? 11.490 17.588 -12.193 1.00 85.62 803 LEU A C 1
ATOM 6086 O O . LEU A 1 803 ? 12.625 17.480 -12.657 1.00 85.62 803 LEU A O 1
ATOM 6090 N N . THR A 1 804 ? 10.407 17.557 -12.975 1.00 86.12 804 THR A N 1
ATOM 6091 C CA . THR A 1 804 ? 10.516 17.470 -14.441 1.00 86.12 804 THR A CA 1
ATOM 6092 C C . THR A 1 804 ? 11.212 18.703 -15.014 1.00 86.12 804 THR A C 1
ATOM 6094 O O . THR A 1 804 ? 12.097 18.567 -15.851 1.00 86.12 804 THR A O 1
ATOM 6097 N N . ALA A 1 805 ? 10.861 19.903 -14.544 1.00 86.94 805 ALA A N 1
ATOM 6098 C CA . ALA A 1 805 ? 11.455 21.146 -15.025 1.00 86.94 805 ALA A CA 1
ATOM 6099 C C . ALA A 1 805 ? 12.954 21.243 -14.707 1.00 86.94 805 ALA A C 1
ATOM 6101 O O . ALA A 1 805 ? 13.728 21.684 -15.551 1.00 86.94 805 ALA A O 1
ATOM 6102 N N . ALA A 1 806 ? 13.376 20.788 -13.525 1.00 85.50 806 ALA A N 1
ATOM 6103 C CA . ALA A 1 806 ? 14.782 20.772 -13.143 1.00 85.50 806 ALA A CA 1
ATOM 6104 C C . ALA A 1 806 ? 15.590 19.738 -13.941 1.00 85.50 806 ALA A C 1
ATOM 6106 O O . ALA A 1 806 ? 16.704 20.028 -14.367 1.00 85.50 806 ALA A O 1
ATOM 6107 N N . THR A 1 807 ? 15.031 18.542 -14.156 1.00 78.75 807 THR A N 1
ATOM 6108 C CA . THR A 1 807 ? 15.788 17.365 -14.623 1.00 78.75 807 THR A CA 1
ATOM 6109 C C . THR A 1 807 ? 15.583 17.019 -16.099 1.00 78.75 807 THR A C 1
ATOM 6111 O O . THR A 1 807 ? 16.365 16.254 -16.660 1.00 78.75 807 THR A O 1
ATOM 6114 N N . GLY A 1 808 ? 14.531 17.542 -16.735 1.00 73.88 808 GLY A N 1
ATOM 6115 C CA . GLY A 1 808 ? 14.171 17.262 -18.130 1.00 73.88 808 GLY A CA 1
ATOM 6116 C C . GLY A 1 808 ? 13.593 15.863 -18.365 1.00 73.88 808 GLY A C 1
ATOM 6117 O O . GLY A 1 808 ? 13.385 15.471 -19.513 1.00 73.88 808 GLY A O 1
ATOM 6118 N N . ARG A 1 809 ? 13.339 15.087 -17.303 1.00 71.00 809 ARG A N 1
ATOM 6119 C CA . ARG A 1 809 ? 12.816 13.717 -17.396 1.00 71.00 809 ARG A CA 1
ATOM 6120 C C . ARG A 1 809 ? 11.288 13.708 -17.401 1.00 71.00 809 ARG A C 1
ATOM 6122 O O . ARG A 1 809 ? 10.652 14.087 -16.421 1.00 71.00 809 ARG A O 1
ATOM 6129 N N . TRP A 1 810 ? 10.705 13.232 -18.499 1.00 65.12 810 TRP A N 1
ATOM 6130 C CA . TRP A 1 810 ? 9.259 13.131 -18.700 1.00 65.12 810 TRP A CA 1
ATOM 6131 C C . TRP A 1 810 ? 8.721 11.745 -18.303 1.00 65.12 810 TRP A C 1
ATOM 6133 O O . TRP A 1 810 ? 8.923 10.788 -19.040 1.00 65.12 810 TRP A O 1
ATOM 6143 N N . SER A 1 811 ? 7.936 11.660 -17.219 1.00 57.09 811 SER A N 1
ATOM 6144 C CA . SER A 1 811 ? 7.109 10.499 -16.800 1.00 57.09 811 SER A CA 1
ATOM 6145 C C . SER A 1 811 ? 7.816 9.155 -16.497 1.00 57.09 811 SER A C 1
ATOM 6147 O O . SER A 1 811 ? 8.924 8.892 -16.940 1.00 57.09 811 SER A O 1
ATOM 6149 N N . GLY A 1 812 ? 7.141 8.279 -15.735 1.00 51.88 812 GLY A N 1
ATOM 6150 C CA . GLY A 1 812 ? 7.452 6.841 -15.610 1.00 51.88 812 GLY A CA 1
ATOM 6151 C C . GLY A 1 812 ? 8.487 6.431 -14.556 1.00 51.88 812 GLY A C 1
ATOM 6152 O O . GLY A 1 812 ? 8.288 5.413 -13.907 1.00 51.88 812 GLY A O 1
ATOM 6153 N N . ASP A 1 813 ? 9.512 7.251 -14.312 1.00 49.75 813 ASP A N 1
ATOM 6154 C CA . ASP A 1 813 ? 10.625 6.929 -13.401 1.00 49.75 813 ASP A CA 1
ATOM 6155 C C . ASP A 1 813 ? 10.725 7.896 -12.206 1.00 49.75 813 ASP A C 1
ATOM 6157 O O . ASP A 1 813 ? 11.808 8.358 -11.844 1.00 49.75 813 ASP A O 1
ATOM 6161 N N . PHE A 1 814 ? 9.607 8.206 -11.544 1.00 55.12 814 PHE A N 1
ATOM 6162 C CA . PHE A 1 814 ? 9.620 8.932 -10.263 1.00 55.12 814 PHE A CA 1
ATOM 6163 C C . PHE A 1 814 ? 9.968 8.000 -9.085 1.00 55.12 814 PHE A C 1
ATOM 6165 O O . PHE A 1 814 ? 9.363 8.074 -8.019 1.00 55.12 814 PHE A O 1
ATOM 6172 N N . THR A 1 815 ? 10.931 7.089 -9.268 1.00 51.75 815 THR A N 1
ATOM 6173 C CA . THR A 1 815 ? 11.450 6.306 -8.140 1.00 51.75 815 THR A CA 1
ATOM 6174 C C . THR A 1 815 ? 12.345 7.206 -7.278 1.00 51.75 815 THR A C 1
ATOM 6176 O O . THR A 1 815 ? 13.055 8.059 -7.825 1.00 51.75 815 THR A O 1
ATOM 6179 N N . PRO A 1 816 ? 12.367 7.040 -5.942 1.00 50.38 816 PRO A N 1
ATOM 6180 C CA . PRO A 1 816 ? 13.159 7.902 -5.060 1.00 50.38 816 PRO A CA 1
ATOM 6181 C C . PRO A 1 816 ? 14.653 7.975 -5.430 1.00 50.38 816 PRO A C 1
ATOM 6183 O O . PRO A 1 816 ? 15.276 9.020 -5.240 1.00 50.38 816 PRO A O 1
ATOM 6186 N N . ASN A 1 817 ? 15.210 6.905 -6.016 1.00 46.66 817 ASN A N 1
ATOM 6187 C CA . ASN A 1 817 ? 16.594 6.859 -6.499 1.00 46.66 817 ASN A CA 1
ATOM 6188 C C . ASN A 1 817 ? 16.801 7.668 -7.786 1.00 46.66 817 ASN A C 1
ATOM 6190 O O . ASN A 1 817 ? 17.719 8.483 -7.839 1.00 46.66 817 ASN A O 1
ATOM 6194 N N . THR A 1 818 ? 15.936 7.523 -8.797 1.00 51.28 818 THR A N 1
ATOM 6195 C CA . THR A 1 818 ? 16.069 8.283 -10.054 1.00 51.28 818 THR A CA 1
ATOM 6196 C C . THR A 1 818 ? 15.959 9.791 -9.815 1.00 51.28 818 THR A C 1
ATOM 6198 O O . THR A 1 818 ? 16.655 10.573 -10.461 1.00 51.28 818 THR A O 1
ATOM 6201 N N . LEU A 1 819 ? 15.125 10.208 -8.858 1.00 53.66 819 LEU A N 1
ATOM 6202 C CA . LEU A 1 819 ? 14.888 11.619 -8.551 1.00 53.66 819 LEU A CA 1
ATOM 6203 C C . LEU A 1 819 ? 15.967 12.242 -7.667 1.00 53.66 819 LEU A C 1
ATOM 6205 O O . LEU A 1 819 ? 16.300 13.407 -7.866 1.00 53.66 819 LEU A O 1
ATOM 6209 N N . ARG A 1 820 ? 16.558 11.481 -6.738 1.00 57.81 820 ARG A N 1
ATOM 6210 C CA . ARG A 1 820 ? 17.673 11.967 -5.910 1.00 57.81 820 ARG A CA 1
ATOM 6211 C C . ARG A 1 820 ? 18.933 12.165 -6.744 1.00 57.81 820 ARG A C 1
ATOM 6213 O O . ARG A 1 820 ? 19.508 13.250 -6.719 1.00 57.81 820 ARG A O 1
ATOM 6220 N N . THR A 1 821 ? 19.276 11.181 -7.572 1.00 54.72 821 THR A N 1
ATOM 6221 C CA . THR A 1 821 ? 20.391 11.290 -8.517 1.00 54.72 821 THR A CA 1
ATOM 6222 C C . THR A 1 821 ? 20.148 12.421 -9.519 1.00 54.72 821 THR A C 1
ATOM 6224 O O . THR A 1 821 ? 21.055 13.203 -9.786 1.00 54.72 821 THR A O 1
ATOM 6227 N N . ALA A 1 822 ? 18.927 12.589 -10.038 1.00 53.78 822 ALA A N 1
ATOM 6228 C CA . ALA A 1 822 ? 18.628 13.689 -10.954 1.00 53.78 822 ALA A CA 1
ATOM 6229 C C . ALA A 1 822 ? 18.702 15.075 -10.276 1.00 53.78 822 ALA A C 1
ATOM 6231 O O . ALA A 1 822 ? 19.234 15.998 -10.884 1.00 53.78 822 ALA A O 1
ATOM 6232 N N . CYS A 1 823 ? 18.276 15.226 -9.015 1.00 60.56 823 CYS A N 1
ATOM 6233 C CA . CYS A 1 823 ? 18.461 16.464 -8.244 1.00 60.56 823 CYS A CA 1
ATOM 6234 C C . CYS A 1 823 ? 19.945 16.793 -7.998 1.00 60.56 823 CYS A C 1
ATOM 6236 O O . CYS A 1 823 ? 20.344 17.951 -8.125 1.00 60.56 823 CYS A O 1
ATOM 6238 N N . GLU A 1 824 ? 20.784 15.795 -7.716 1.00 63.53 824 GLU A N 1
ATOM 6239 C CA . GLU A 1 824 ? 22.230 15.981 -7.513 1.00 63.53 824 GLU A CA 1
ATOM 6240 C C . GLU A 1 824 ? 22.945 16.456 -8.789 1.00 63.53 824 GLU A C 1
ATOM 6242 O O . GLU A 1 824 ? 23.785 17.352 -8.726 1.00 63.53 824 GLU A O 1
ATOM 6247 N N . HIS A 1 825 ? 22.545 15.948 -9.960 1.00 58.22 825 HIS A N 1
ATOM 6248 C CA . HIS A 1 825 ? 23.098 16.368 -11.256 1.00 58.22 825 HIS A CA 1
ATOM 6249 C C . HIS A 1 825 ? 22.641 17.772 -11.698 1.00 58.22 825 HIS A C 1
ATOM 6251 O O . HIS A 1 825 ? 23.247 18.358 -12.591 1.00 58.22 825 HIS A O 1
ATOM 6257 N N . THR A 1 826 ? 21.592 18.332 -11.080 1.00 62.12 826 THR A N 1
ATOM 6258 C CA . THR A 1 826 ? 21.073 19.679 -11.404 1.00 62.12 826 THR A CA 1
ATOM 6259 C C . THR A 1 826 ? 21.732 20.816 -10.622 1.00 62.12 826 THR A C 1
ATOM 6261 O O . THR A 1 826 ? 21.455 21.982 -10.904 1.00 62.12 826 THR A O 1
ATOM 6264 N N . GLY A 1 827 ? 22.586 20.499 -9.638 1.00 61.56 827 GLY A N 1
ATOM 6265 C CA . GLY A 1 827 ? 23.220 21.491 -8.759 1.00 61.56 827 GLY A CA 1
ATOM 6266 C C . GLY A 1 827 ? 22.268 22.148 -7.749 1.00 61.56 827 GLY A C 1
ATOM 6267 O O . GLY A 1 827 ? 22.633 23.144 -7.128 1.00 61.56 827 GLY A O 1
ATOM 6268 N N . MET A 1 828 ? 21.057 21.605 -7.581 1.00 70.31 828 MET A N 1
ATOM 6269 C CA . MET A 1 828 ? 20.012 22.165 -6.724 1.00 70.31 828 MET A CA 1
ATOM 6270 C C . MET A 1 828 ? 20.367 22.080 -5.235 1.00 70.31 828 MET A C 1
ATOM 6272 O O . MET A 1 828 ? 20.889 21.073 -4.754 1.00 70.31 828 MET A O 1
ATOM 6276 N N . ASN A 1 829 ? 20.034 23.131 -4.477 1.00 69.31 829 ASN A N 1
ATOM 6277 C CA . ASN A 1 829 ? 20.198 23.150 -3.022 1.00 69.31 829 ASN A CA 1
ATOM 6278 C C . ASN A 1 829 ? 19.516 21.928 -2.369 1.00 69.31 829 ASN A C 1
ATOM 6280 O O . ASN A 1 829 ? 18.327 21.692 -2.588 1.00 69.31 829 ASN A O 1
ATOM 6284 N N . ARG A 1 830 ? 20.241 21.191 -1.508 1.00 69.19 830 ARG A N 1
ATOM 6285 C CA . ARG A 1 830 ? 19.726 19.991 -0.813 1.00 69.19 830 ARG A CA 1
ATOM 6286 C C . ARG A 1 830 ? 18.431 20.240 -0.040 1.00 69.19 830 ARG A C 1
ATOM 6288 O O . ARG A 1 830 ? 17.590 19.350 0.019 1.00 69.19 830 ARG A O 1
ATOM 6295 N N . SER A 1 831 ? 18.259 21.432 0.534 1.00 75.50 831 SER A N 1
ATOM 6296 C CA . SER A 1 831 ? 17.031 21.815 1.235 1.00 75.50 831 SER A CA 1
ATOM 6297 C C . SER A 1 831 ? 15.844 21.896 0.274 1.00 75.50 831 SER A C 1
ATOM 6299 O O . SER A 1 831 ? 14.795 21.325 0.558 1.00 75.50 831 SER A O 1
ATOM 6301 N N . LEU A 1 832 ? 16.021 22.523 -0.894 1.00 79.62 832 LEU A N 1
ATOM 6302 C CA . LEU A 1 832 ? 14.970 22.625 -1.905 1.00 79.62 832 LEU A CA 1
ATOM 6303 C C . LEU A 1 832 ? 14.673 21.263 -2.549 1.00 79.62 832 LEU A C 1
ATOM 6305 O O . LEU A 1 832 ? 13.510 20.890 -2.685 1.00 79.62 832 LEU A O 1
ATOM 6309 N N . GLY A 1 833 ? 15.714 20.486 -2.864 1.00 79.75 833 GLY A N 1
ATOM 6310 C CA . GLY A 1 833 ? 15.573 19.125 -3.385 1.00 79.75 833 GLY A CA 1
ATOM 6311 C C . GLY A 1 833 ? 14.825 18.200 -2.419 1.00 79.75 833 GLY A C 1
ATOM 6312 O O . GLY A 1 833 ? 13.961 17.441 -2.848 1.00 79.75 833 GLY A O 1
ATOM 6313 N N . GLY A 1 834 ? 15.087 18.308 -1.111 1.00 80.94 834 GLY A N 1
ATOM 6314 C CA . GLY A 1 834 ? 14.365 17.558 -0.080 1.00 80.94 834 GLY A CA 1
ATOM 6315 C C . GLY A 1 834 ? 12.876 17.906 -0.017 1.00 80.94 834 GLY A C 1
ATOM 6316 O O . GLY A 1 834 ? 12.041 17.006 0.035 1.00 80.94 834 GLY A O 1
ATOM 6317 N N . VAL A 1 835 ? 12.531 19.195 -0.098 1.00 85.31 835 VAL A N 1
ATOM 6318 C CA . VAL A 1 835 ? 11.130 19.650 -0.100 1.00 85.31 835 VAL A CA 1
ATOM 6319 C C . VAL A 1 835 ? 10.387 19.179 -1.359 1.00 85.31 835 VAL A C 1
ATOM 6321 O O . VAL A 1 835 ? 9.249 18.717 -1.267 1.00 85.31 835 VAL A O 1
ATOM 6324 N N . LEU A 1 836 ? 11.024 19.236 -2.535 1.00 85.81 836 LEU A N 1
ATOM 6325 C CA . LEU A 1 836 ? 10.425 18.756 -3.787 1.00 85.81 836 LEU A CA 1
ATOM 6326 C C . LEU A 1 836 ? 10.232 17.236 -3.808 1.00 85.81 836 LEU A C 1
ATOM 6328 O O . LEU A 1 836 ? 9.219 16.762 -4.317 1.00 85.81 836 LEU A O 1
ATOM 6332 N N . LEU A 1 837 ? 11.156 16.472 -3.219 1.00 84.38 837 LEU A N 1
ATOM 6333 C CA . LEU A 1 837 ? 10.987 15.028 -3.035 1.00 84.38 837 LEU A CA 1
ATOM 6334 C C . LEU A 1 837 ? 9.856 14.713 -2.045 1.00 84.38 837 LEU A C 1
ATOM 6336 O O . LEU A 1 837 ? 9.062 13.816 -2.312 1.00 84.38 837 LEU A O 1
ATOM 6340 N N . GLY A 1 838 ? 9.723 15.488 -0.963 1.00 85.62 838 GLY A N 1
ATOM 6341 C CA . GLY A 1 838 ? 8.621 15.355 -0.002 1.00 85.62 838 GLY A CA 1
ATOM 6342 C C . GLY A 1 838 ? 7.236 15.613 -0.607 1.00 85.62 838 GLY A C 1
ATOM 6343 O O . GLY A 1 838 ? 6.242 15.061 -0.149 1.00 85.62 838 GLY A O 1
ATOM 6344 N N . CYS A 1 839 ? 7.141 16.388 -1.693 1.00 88.44 839 CYS A N 1
ATOM 6345 C CA . CYS A 1 839 ? 5.884 16.542 -2.434 1.00 88.44 839 CYS A CA 1
ATOM 6346 C C . CYS A 1 839 ? 5.385 15.221 -3.033 1.00 88.44 839 CYS A C 1
ATOM 6348 O O . CYS A 1 839 ? 4.178 15.027 -3.153 1.00 88.44 839 CYS A O 1
ATOM 6350 N N . LEU A 1 840 ? 6.297 14.321 -3.406 1.00 84.94 840 LEU A N 1
ATOM 6351 C CA . LEU A 1 840 ? 5.976 13.041 -4.035 1.00 84.94 840 LEU A CA 1
ATOM 6352 C C . LEU A 1 840 ? 5.706 11.918 -3.032 1.00 84.94 840 LEU A C 1
ATOM 6354 O O . LEU A 1 840 ? 5.617 10.757 -3.431 1.00 84.94 840 LEU A O 1
ATOM 6358 N N . ASP A 1 841 ? 5.559 12.250 -1.747 1.00 82.31 841 ASP A N 1
ATOM 6359 C CA . ASP A 1 841 ? 5.291 11.255 -0.719 1.00 82.31 841 ASP A CA 1
ATOM 6360 C C . ASP A 1 841 ? 3.989 10.483 -1.030 1.00 82.31 841 ASP A C 1
ATOM 6362 O O . ASP A 1 841 ? 2.956 11.096 -1.352 1.00 82.31 841 ASP A O 1
ATOM 6366 N N . PRO A 1 842 ? 3.996 9.140 -0.969 1.00 72.81 842 PRO A N 1
ATOM 6367 C CA . PRO A 1 842 ? 2.789 8.350 -1.165 1.00 72.81 842 PRO A CA 1
ATOM 6368 C C . PRO A 1 842 ? 1.666 8.718 -0.182 1.00 72.81 842 PRO A C 1
ATOM 6370 O O . PRO A 1 842 ? 0.498 8.703 -0.575 1.00 72.81 842 PRO A O 1
ATOM 6373 N N . ASN A 1 843 ? 1.999 9.133 1.045 1.00 76.38 843 ASN A N 1
ATOM 6374 C CA . ASN A 1 843 ? 1.048 9.607 2.043 1.00 76.38 843 ASN A CA 1
ATOM 6375 C C . ASN A 1 843 ? 0.703 11.098 1.826 1.00 76.38 843 ASN A C 1
ATOM 6377 O O . ASN A 1 843 ? 1.564 11.961 2.001 1.00 76.38 843 ASN A O 1
ATOM 6381 N N . PRO A 1 844 ? -0.564 11.454 1.530 1.00 79.00 844 PRO A N 1
ATOM 6382 C CA . PRO A 1 844 ? -0.978 12.848 1.367 1.00 79.00 844 PRO A CA 1
ATOM 6383 C C . PRO A 1 844 ? -0.699 13.740 2.586 1.00 79.00 844 PRO A C 1
ATOM 6385 O O . PRO A 1 844 ? -0.439 14.924 2.403 1.00 79.00 844 PRO A O 1
ATOM 6388 N N . ALA A 1 845 ? -0.736 13.192 3.805 1.00 78.38 845 ALA A N 1
ATOM 6389 C CA . ALA A 1 845 ? -0.507 13.952 5.036 1.00 78.38 845 ALA A CA 1
ATOM 6390 C C . ALA A 1 845 ? 0.977 14.269 5.294 1.00 78.38 845 ALA A C 1
ATOM 6392 O O . ALA A 1 845 ? 1.278 15.176 6.061 1.00 78.38 845 ALA A O 1
ATOM 6393 N N . ALA A 1 846 ? 1.894 13.533 4.658 1.00 80.38 846 ALA A N 1
ATOM 6394 C CA . ALA A 1 846 ? 3.337 13.752 4.769 1.00 80.38 846 ALA A CA 1
ATOM 6395 C C . ALA A 1 846 ? 3.867 14.767 3.741 1.00 80.38 846 ALA A C 1
ATOM 6397 O O . ALA A 1 846 ? 5.011 15.212 3.832 1.00 80.38 846 ALA A O 1
ATOM 6398 N N . ARG A 1 847 ? 3.042 15.142 2.756 1.00 88.88 847 ARG A N 1
ATOM 6399 C CA . ARG A 1 847 ? 3.414 16.125 1.737 1.00 88.88 847 ARG A CA 1
ATOM 6400 C C . ARG A 1 847 ? 3.411 17.529 2.341 1.00 88.88 847 ARG A C 1
ATOM 6402 O O . ARG A 1 847 ? 2.488 17.853 3.090 1.00 88.88 847 ARG A O 1
ATOM 6409 N N . PRO A 1 848 ? 4.362 18.399 1.961 1.00 91.88 848 PRO A N 1
ATOM 6410 C CA . PRO A 1 848 ? 4.324 19.791 2.371 1.00 91.88 848 PRO A CA 1
ATOM 6411 C C . PRO A 1 848 ? 3.055 20.485 1.860 1.00 91.88 848 PRO A C 1
ATOM 6413 O O . PRO A 1 848 ? 2.474 20.158 0.823 1.00 91.88 848 PRO A O 1
ATOM 6416 N N . THR A 1 849 ? 2.627 21.505 2.576 1.00 93.12 849 THR A N 1
ATOM 6417 C CA . THR A 1 849 ? 1.590 22.427 2.129 1.00 93.12 849 THR A CA 1
ATOM 6418 C C . THR A 1 849 ? 2.139 23.368 1.055 1.00 93.12 849 THR A C 1
ATOM 6420 O O . THR A 1 849 ? 3.341 23.639 0.965 1.00 93.12 849 THR A O 1
ATOM 6423 N N . ALA A 1 850 ? 1.250 23.954 0.250 1.00 90.75 850 ALA A N 1
ATOM 6424 C CA . ALA A 1 850 ? 1.649 24.988 -0.704 1.00 90.75 850 ALA A CA 1
ATOM 6425 C C . ALA A 1 850 ? 2.298 26.209 -0.011 1.00 90.75 850 ALA A C 1
ATOM 6427 O O . ALA A 1 850 ? 3.151 26.874 -0.595 1.00 90.75 850 ALA A O 1
ATOM 6428 N N . ALA A 1 851 ? 1.949 26.488 1.253 1.00 89.75 851 ALA A N 1
ATOM 6429 C CA . ALA A 1 851 ? 2.577 27.540 2.052 1.00 89.75 851 ALA A CA 1
ATOM 6430 C C . ALA A 1 851 ? 4.044 27.229 2.393 1.00 89.75 851 ALA A C 1
ATOM 6432 O O . ALA A 1 851 ? 4.901 28.101 2.244 1.00 89.75 851 ALA A O 1
ATOM 6433 N N . GLU A 1 852 ? 4.341 25.987 2.775 1.00 90.44 852 GLU A N 1
ATOM 6434 C CA . GLU A 1 852 ? 5.709 25.526 3.041 1.00 90.44 852 GLU A CA 1
ATOM 6435 C C . GLU A 1 852 ? 6.559 25.517 1.767 1.00 90.44 852 GLU A C 1
ATOM 6437 O O . GLU A 1 852 ? 7.728 25.901 1.807 1.00 90.44 852 GLU A O 1
ATOM 6442 N N . LEU A 1 853 ? 5.966 25.190 0.612 1.00 90.69 853 LEU A N 1
ATOM 6443 C CA . LEU A 1 853 ? 6.645 25.316 -0.680 1.00 90.69 853 LEU A CA 1
ATOM 6444 C C . LEU A 1 853 ? 7.022 26.766 -1.003 1.00 90.69 853 LEU A C 1
ATOM 6446 O O . LEU A 1 853 ? 8.148 27.027 -1.429 1.00 90.69 853 LEU A O 1
ATOM 6450 N N . VAL A 1 854 ? 6.124 27.727 -0.762 1.00 91.44 854 VAL A N 1
ATOM 6451 C CA . VAL A 1 854 ? 6.441 29.154 -0.945 1.00 91.44 854 VAL A CA 1
ATOM 6452 C C . VAL A 1 854 ? 7.597 29.581 -0.035 1.00 91.44 854 VAL A C 1
ATOM 6454 O O . VAL A 1 854 ? 8.500 30.280 -0.496 1.00 91.44 854 VAL A O 1
ATOM 6457 N N . ALA A 1 855 ? 7.601 29.143 1.228 1.00 87.56 855 ALA A N 1
ATOM 6458 C CA . ALA A 1 855 ? 8.678 29.442 2.171 1.00 87.56 855 ALA A CA 1
ATOM 6459 C C . ALA A 1 855 ? 10.021 28.833 1.726 1.00 87.56 855 ALA A C 1
ATOM 6461 O O . ALA A 1 855 ? 11.047 29.516 1.749 1.00 87.56 855 ALA A O 1
ATOM 6462 N N . ALA A 1 856 ? 10.011 27.588 1.238 1.00 87.12 856 ALA A N 1
ATOM 6463 C CA . ALA A 1 856 ? 11.204 26.903 0.747 1.00 87.12 856 ALA A CA 1
ATOM 6464 C C . ALA A 1 856 ? 11.839 27.615 -0.460 1.00 87.12 856 ALA A C 1
ATOM 6466 O O . ALA A 1 856 ? 13.058 27.774 -0.505 1.00 87.12 856 ALA A O 1
ATOM 6467 N N . PHE A 1 857 ? 11.034 28.098 -1.414 1.00 86.44 857 PHE A N 1
ATOM 6468 C CA . PHE A 1 857 ? 11.535 28.859 -2.566 1.00 86.44 857 PHE A CA 1
ATOM 6469 C C . PHE A 1 857 ? 11.936 30.305 -2.226 1.00 86.44 857 PHE A C 1
ATOM 6471 O O . PHE A 1 857 ? 12.771 30.877 -2.930 1.00 86.44 857 PHE A O 1
ATOM 6478 N N . ALA A 1 858 ? 11.378 30.903 -1.168 1.00 82.88 858 ALA A N 1
ATOM 6479 C CA . ALA A 1 858 ? 11.771 32.231 -0.687 1.00 82.88 858 ALA A CA 1
ATOM 6480 C C . ALA A 1 858 ? 13.141 32.213 0.015 1.00 82.88 858 ALA A C 1
ATOM 6482 O O . ALA A 1 858 ? 13.970 33.086 -0.228 1.00 82.88 858 ALA A O 1
ATOM 6483 N N . ALA A 1 859 ? 13.433 31.165 0.791 1.00 75.75 859 ALA A N 1
ATOM 6484 C CA . ALA A 1 859 ? 14.716 30.998 1.481 1.00 75.75 859 ALA A CA 1
ATOM 6485 C C . ALA A 1 859 ? 15.930 30.860 0.532 1.00 75.75 859 ALA A C 1
ATOM 6487 O O . ALA A 1 859 ? 17.074 30.971 0.965 1.00 75.75 859 ALA A O 1
ATOM 6488 N N . GLN A 1 860 ? 15.699 30.612 -0.762 1.00 65.56 860 GLN A N 1
ATOM 6489 C CA . GLN A 1 860 ? 16.745 30.429 -1.779 1.00 65.56 860 GLN A CA 1
ATOM 6490 C C . GLN A 1 860 ? 17.095 31.712 -2.548 1.00 65.56 860 GLN A C 1
ATOM 6492 O O . GLN A 1 860 ? 18.016 31.701 -3.369 1.00 65.56 860 GLN A O 1
ATOM 6497 N N . THR A 1 861 ? 16.364 32.808 -2.332 1.00 56.69 861 THR A N 1
ATOM 6498 C CA . THR A 1 861 ? 16.624 34.094 -2.999 1.00 56.69 861 THR A CA 1
ATOM 6499 C C . THR A 1 861 ? 17.581 35.018 -2.250 1.00 56.69 861 THR A C 1
ATOM 6501 O O . THR A 1 861 ? 18.137 35.914 -2.878 1.00 56.69 861 THR A O 1
ATOM 6504 N N . ASP A 1 862 ? 17.864 34.753 -0.972 1.00 43.56 862 ASP A N 1
ATOM 6505 C CA . ASP A 1 862 ? 18.555 35.703 -0.082 1.00 43.56 862 ASP A CA 1
ATOM 6506 C C . ASP A 1 862 ? 20.063 35.423 0.116 1.00 43.56 862 ASP A C 1
ATOM 6508 O O . ASP A 1 862 ? 20.683 35.854 1.086 1.00 43.56 862 ASP A O 1
ATOM 6512 N N . GLY A 1 863 ? 20.700 34.710 -0.817 1.00 34.09 863 GLY A N 1
ATOM 6513 C CA . GLY A 1 863 ? 22.134 34.406 -0.760 1.00 34.09 863 GLY A CA 1
ATOM 6514 C C . GLY A 1 863 ? 23.038 35.529 -1.290 1.00 34.09 863 GLY A C 1
ATOM 6515 O O . GLY A 1 863 ? 23.453 35.483 -2.445 1.00 34.09 863 GLY A O 1
ATOM 6516 N N . HIS A 1 864 ? 23.412 36.491 -0.443 1.00 28.23 864 HIS A N 1
ATOM 6517 C CA . HIS A 1 864 ? 24.703 37.205 -0.504 1.00 28.23 864 HIS A CA 1
ATOM 6518 C C . HIS A 1 864 ? 25.389 37.106 0.872 1.00 28.23 864 HIS A C 1
ATOM 6520 O O . HIS A 1 864 ? 24.698 37.047 1.889 1.00 28.23 864 HIS A O 1
ATOM 6526 N N . PRO A 1 865 ? 26.733 37.040 0.945 1.00 40.78 865 PRO A N 1
ATOM 6527 C CA . PRO A 1 865 ? 27.421 36.657 2.168 1.00 40.78 865 PRO A CA 1
ATOM 6528 C C . PRO A 1 865 ? 27.509 37.848 3.122 1.00 40.78 865 PRO A C 1
ATOM 6530 O O . PRO A 1 865 ? 28.126 38.858 2.789 1.00 40.78 865 PRO A O 1
ATOM 6533 N N . ASN A 1 866 ? 26.987 37.721 4.343 1.00 26.27 866 ASN A N 1
ATOM 6534 C CA . ASN A 1 866 ? 27.545 38.492 5.446 1.00 26.27 866 ASN A CA 1
ATOM 6535 C C . ASN A 1 866 ? 27.423 37.794 6.801 1.00 26.27 866 ASN A C 1
ATOM 6537 O O . ASN A 1 866 ? 26.469 37.080 7.094 1.00 26.27 866 ASN A O 1
ATOM 6541 N N . LYS A 1 867 ? 28.469 38.006 7.596 1.00 36.72 867 LYS A N 1
ATOM 6542 C CA . LYS A 1 867 ? 28.636 37.562 8.977 1.00 36.72 867 LYS A CA 1
ATOM 6543 C C . LYS A 1 867 ? 27.641 38.269 9.906 1.00 36.72 867 LYS A C 1
ATOM 6545 O O . LYS A 1 867 ? 27.216 39.383 9.626 1.00 36.72 867 LYS A O 1
ATOM 6550 N N . SER A 1 868 ? 27.490 37.663 11.085 1.00 28.55 868 SER A N 1
ATOM 6551 C CA . SER A 1 868 ? 26.980 38.193 12.362 1.00 28.55 868 SER A CA 1
ATOM 6552 C C . SER A 1 868 ? 25.482 38.052 12.663 1.00 28.55 868 SER A C 1
ATOM 6554 O O . SER A 1 868 ? 24.643 38.608 11.974 1.00 28.55 868 SER A O 1
ATOM 6556 N N . GLY A 1 869 ? 25.221 37.357 13.780 1.00 27.08 869 GLY A N 1
ATOM 6557 C CA . GLY A 1 869 ? 24.303 37.794 14.836 1.00 27.08 869 GLY A CA 1
ATOM 6558 C C . GLY A 1 869 ? 22.816 37.459 14.699 1.00 27.08 869 GLY A C 1
ATOM 6559 O O . GLY A 1 869 ? 22.151 37.979 13.820 1.00 27.08 869 GLY A O 1
ATOM 6560 N N . GLY A 1 870 ? 22.303 36.723 15.694 1.00 27.06 870 GLY A N 1
ATOM 6561 C CA . GLY A 1 870 ? 20.970 36.967 16.263 1.00 27.06 870 GLY A CA 1
ATOM 6562 C C . GLY A 1 870 ? 19.811 36.106 15.757 1.00 27.06 870 GLY A C 1
ATOM 6563 O O . GLY A 1 870 ? 19.388 36.256 14.621 1.00 27.06 870 GLY A O 1
ATOM 6564 N N . GLU A 1 871 ? 19.305 35.271 16.672 1.00 27.72 871 GLU A N 1
ATOM 6565 C CA . GLU A 1 871 ? 17.888 34.912 16.903 1.00 27.72 871 GLU A CA 1
ATOM 6566 C C . GLU A 1 871 ? 17.074 34.264 15.754 1.00 27.72 871 GLU A C 1
ATOM 6568 O O . GLU A 1 871 ? 16.855 34.814 14.677 1.00 27.72 871 GLU A O 1
ATOM 6573 N N . ARG A 1 872 ? 16.579 33.048 16.018 1.00 25.38 872 ARG A N 1
ATOM 6574 C CA . ARG A 1 872 ? 15.654 32.267 15.184 1.00 25.38 872 ARG A CA 1
ATOM 6575 C C . ARG A 1 872 ? 14.375 31.945 15.958 1.00 25.38 872 ARG A C 1
ATOM 6577 O O . ARG A 1 872 ? 14.241 30.843 16.491 1.00 25.38 872 ARG A O 1
ATOM 6584 N N . ALA A 1 873 ? 13.420 32.867 15.849 1.00 24.44 873 ALA A N 1
ATOM 6585 C CA . ALA A 1 873 ? 12.038 32.721 16.286 1.00 24.44 873 ALA A CA 1
ATOM 6586 C C . ALA A 1 873 ? 11.423 31.367 15.880 1.00 24.44 873 ALA A C 1
ATOM 6588 O O . ALA A 1 873 ? 11.297 31.028 14.698 1.00 24.44 873 ALA A O 1
ATOM 6589 N N . ARG A 1 874 ? 10.995 30.617 16.899 1.00 25.72 874 ARG A N 1
ATOM 6590 C CA . ARG A 1 874 ? 10.195 29.388 16.816 1.00 25.72 874 ARG A CA 1
ATOM 6591 C C . ARG A 1 874 ? 8.766 29.682 16.341 1.00 25.72 874 ARG A C 1
ATOM 6593 O O . ARG A 1 874 ? 8.085 30.534 16.903 1.00 25.72 874 ARG A O 1
ATOM 6600 N N . THR A 1 875 ? 8.270 28.900 15.382 1.00 24.55 875 THR A N 1
ATOM 6601 C CA . THR A 1 875 ? 6.827 28.718 15.143 1.00 24.55 875 THR A CA 1
ATOM 6602 C C . THR A 1 875 ? 6.461 27.246 15.339 1.00 24.55 875 THR A C 1
ATOM 6604 O O . THR A 1 875 ? 7.157 26.341 14.887 1.00 24.55 875 THR A O 1
ATOM 6607 N N . GLN A 1 876 ? 5.403 27.042 16.119 1.00 26.25 876 GLN A N 1
ATOM 6608 C CA . GLN A 1 876 ? 4.924 25.794 16.720 1.00 26.25 876 GLN A CA 1
ATOM 6609 C C . GLN A 1 876 ? 3.835 25.160 15.826 1.00 26.25 876 GLN A C 1
ATOM 6611 O O . GLN A 1 876 ? 2.977 25.910 15.356 1.00 26.25 876 GLN A O 1
ATOM 6616 N N . PRO A 1 877 ? 3.781 23.828 15.623 1.00 23.25 877 PRO A N 1
ATOM 6617 C CA . PRO A 1 877 ? 2.598 23.156 15.087 1.00 23.25 877 PRO A CA 1
ATOM 6618 C C . PRO A 1 877 ? 1.748 22.495 16.197 1.00 23.25 877 PRO A C 1
ATOM 6620 O O . PRO A 1 877 ? 2.236 22.276 17.310 1.00 23.25 877 PRO A O 1
ATOM 6623 N N . PRO A 1 878 ? 0.456 22.222 15.926 1.00 25.08 878 PRO A N 1
ATOM 6624 C CA . PRO A 1 878 ? -0.548 21.928 16.944 1.00 25.08 878 PRO A CA 1
ATOM 6625 C C . PRO A 1 878 ? -0.533 20.469 17.423 1.00 25.08 878 PRO A C 1
ATOM 6627 O O . PRO A 1 878 ? -0.154 19.547 16.706 1.00 25.08 878 PRO A O 1
ATOM 6630 N N . ALA A 1 879 ? -1.001 20.288 18.659 1.00 25.95 879 ALA A N 1
ATOM 6631 C CA . ALA A 1 879 ? -1.148 19.016 19.355 1.00 25.95 879 ALA A CA 1
ATOM 6632 C C . ALA A 1 879 ? -2.422 18.252 18.943 1.00 25.95 879 ALA A C 1
ATOM 6634 O O . ALA A 1 879 ? -3.478 18.857 18.762 1.00 25.95 879 ALA A O 1
ATOM 6635 N N . GLY A 1 880 ? -2.346 16.915 18.900 1.00 23.83 880 GLY A N 1
ATOM 6636 C CA . GLY A 1 880 ? -3.520 16.049 18.748 1.00 23.83 880 GLY A CA 1
ATOM 6637 C C . GLY A 1 880 ? -3.192 14.567 18.545 1.00 23.83 880 GLY A C 1
ATOM 6638 O O . GLY A 1 880 ? -2.990 14.115 17.430 1.00 23.83 880 GLY A O 1
ATOM 6639 N N . THR A 1 881 ? -3.164 13.834 19.655 1.00 24.48 881 THR A N 1
ATOM 6640 C CA . THR A 1 881 ? -3.058 12.375 19.869 1.00 24.48 881 THR A CA 1
ATOM 6641 C C . THR A 1 881 ? -3.915 11.459 18.981 1.00 24.48 881 THR A C 1
ATOM 6643 O O . THR A 1 881 ? -5.112 11.702 18.865 1.00 24.48 881 THR A O 1
ATOM 6646 N N . ALA A 1 882 ? -3.365 10.297 18.588 1.00 24.14 882 ALA A N 1
ATOM 6647 C CA . ALA A 1 882 ? -3.942 8.972 18.890 1.00 24.14 882 ALA A CA 1
ATOM 6648 C C . ALA A 1 882 ? -2.953 7.828 18.571 1.00 24.14 882 ALA A C 1
ATOM 6650 O O . ALA A 1 882 ? -2.484 7.683 17.447 1.00 24.14 882 ALA A O 1
ATOM 6651 N N . LEU A 1 883 ? -2.668 7.014 19.591 1.00 31.22 883 LEU A N 1
ATOM 6652 C CA . LEU A 1 883 ? -1.954 5.738 19.521 1.00 31.22 883 LEU A CA 1
ATOM 6653 C C . LEU A 1 883 ? -2.785 4.700 18.751 1.00 31.22 883 LEU A C 1
ATOM 6655 O O . LEU A 1 883 ? -3.954 4.484 19.068 1.00 31.22 883 LEU A O 1
ATOM 6659 N N . GLY A 1 884 ? -2.162 4.014 17.796 1.00 22.78 884 GLY A N 1
ATOM 6660 C CA . GLY A 1 884 ? -2.743 2.874 17.090 1.00 22.78 884 GLY A CA 1
ATOM 6661 C C . GLY A 1 884 ? -1.700 2.223 16.187 1.00 22.78 884 GLY A C 1
ATOM 6662 O O . GLY A 1 884 ? -1.254 2.826 15.222 1.00 22.78 884 GLY A O 1
ATOM 6663 N N . GLN A 1 885 ? -1.282 1.018 16.558 1.00 36.94 885 GLN A N 1
ATOM 6664 C CA . GLN A 1 885 ? -0.217 0.210 15.958 1.00 36.94 885 GLN A CA 1
ATOM 6665 C C . GLN A 1 885 ? -0.269 0.121 14.417 1.00 36.94 885 GLN A C 1
ATOM 6667 O O . GLN A 1 885 ? -1.298 -0.254 13.857 1.00 36.94 885 GLN A O 1
ATOM 6672 N N . SER A 1 886 ? 0.871 0.314 13.742 1.00 25.39 886 SER A N 1
ATOM 6673 C CA . SER A 1 886 ? 1.121 -0.257 12.410 1.00 25.39 886 SER A CA 1
ATOM 6674 C C . SER A 1 886 ? 2.618 -0.434 12.159 1.00 25.39 886 SER A C 1
ATOM 6676 O O . SER A 1 886 ? 3.379 0.521 12.231 1.00 25.39 886 SER A O 1
ATOM 6678 N N . SER A 1 887 ? 3.019 -1.666 11.861 1.00 27.94 887 SER A N 1
ATOM 6679 C CA . SER A 1 887 ? 4.379 -2.077 11.532 1.00 27.94 887 SER A CA 1
ATOM 6680 C C . SER A 1 887 ? 4.785 -1.677 10.109 1.00 27.94 887 SER A C 1
ATOM 6682 O O . SER A 1 887 ? 4.083 -2.039 9.163 1.00 27.94 887 SER A O 1
ATOM 6684 N N . GLY A 1 888 ? 5.989 -1.116 9.961 1.00 31.61 888 GLY A N 1
ATOM 6685 C CA . GLY A 1 888 ? 6.920 -1.605 8.939 1.00 31.61 888 GLY A CA 1
ATOM 6686 C C . GLY A 1 888 ? 7.359 -0.643 7.838 1.00 31.61 888 GLY A C 1
ATOM 6687 O O . GLY A 1 888 ? 7.377 -1.072 6.696 1.00 31.61 888 GLY A O 1
ATOM 6688 N N . PHE A 1 889 ? 7.775 0.593 8.143 1.00 31.34 889 PHE A N 1
ATOM 6689 C CA . PHE A 1 889 ? 8.786 1.310 7.340 1.00 31.34 889 PHE A CA 1
ATOM 6690 C C . PHE A 1 889 ? 9.555 2.318 8.213 1.00 31.34 889 PHE A C 1
ATOM 6692 O O . PHE A 1 889 ? 9.039 3.372 8.547 1.00 31.34 889 PHE A O 1
ATOM 6699 N N . ARG A 1 890 ? 10.812 1.999 8.566 1.00 50.91 890 ARG A N 1
ATOM 6700 C CA . ARG A 1 890 ? 11.780 2.870 9.280 1.00 50.91 890 ARG A CA 1
ATOM 6701 C C . ARG A 1 890 ? 11.192 3.733 10.410 1.00 50.91 890 ARG A C 1
ATOM 6703 O O . ARG A 1 890 ? 11.550 4.906 10.531 1.00 50.91 890 ARG A O 1
ATOM 6710 N N . ASP A 1 891 ? 10.375 3.147 11.278 1.00 52.62 891 ASP A N 1
ATOM 6711 C CA . ASP A 1 891 ? 9.927 3.833 12.490 1.00 52.62 891 ASP A CA 1
ATOM 6712 C C . ASP A 1 891 ? 11.113 3.965 13.446 1.00 52.62 891 ASP A C 1
ATOM 6714 O O . ASP A 1 891 ? 11.396 3.087 14.266 1.00 52.62 891 ASP A O 1
ATOM 6718 N N . ARG A 1 892 ? 11.873 5.047 13.272 1.00 67.31 892 ARG A N 1
ATOM 6719 C CA . ARG A 1 892 ? 12.770 5.564 14.299 1.00 67.31 892 ARG A CA 1
ATOM 6720 C C . ARG A 1 892 ? 11.900 5.899 15.502 1.00 67.31 892 ARG A C 1
ATOM 6722 O O . ARG A 1 892 ? 10.881 6.570 15.358 1.00 67.31 892 ARG A O 1
ATOM 6729 N N . PHE A 1 893 ? 12.279 5.429 16.679 1.00 79.56 893 PHE A N 1
ATOM 6730 C CA . PHE A 1 893 ? 11.506 5.718 17.877 1.00 79.56 893 PHE A CA 1
ATOM 6731 C C . PHE A 1 893 ? 11.678 7.193 18.256 1.00 79.56 893 PHE A C 1
ATOM 6733 O O . PHE A 1 893 ? 12.811 7.645 18.440 1.00 79.56 893 PHE A O 1
ATOM 6740 N N . ALA A 1 894 ? 10.578 7.942 18.341 1.00 81.38 894 ALA A N 1
ATOM 6741 C CA . ALA A 1 894 ? 10.580 9.313 18.836 1.00 81.38 894 ALA A CA 1
ATOM 6742 C C . ALA A 1 894 ? 10.528 9.299 20.369 1.00 81.38 894 ALA A C 1
ATOM 6744 O O . ALA A 1 894 ? 9.663 8.642 20.941 1.00 81.38 894 ALA A O 1
ATOM 6745 N N . LEU A 1 895 ? 11.453 10.007 21.012 1.00 82.75 895 LEU A N 1
ATOM 6746 C CA . LEU A 1 895 ? 11.509 10.179 22.460 1.00 82.75 895 LEU A CA 1
ATOM 6747 C C . LEU A 1 895 ? 11.836 11.639 22.766 1.00 82.75 895 LEU A C 1
ATOM 6749 O O . LEU A 1 895 ? 12.822 12.159 22.239 1.00 82.75 895 LEU A O 1
ATOM 6753 N N . LEU A 1 896 ? 11.035 12.286 23.616 1.00 81.38 896 LEU A N 1
ATOM 6754 C CA . LEU A 1 896 ? 11.229 13.687 24.021 1.00 81.38 896 LEU A CA 1
ATOM 6755 C C . LEU A 1 896 ? 11.328 14.645 22.814 1.00 81.38 896 LEU A C 1
ATOM 6757 O O . LEU A 1 896 ? 12.196 15.515 22.758 1.00 81.38 896 LEU A O 1
ATOM 6761 N N . GLY A 1 897 ? 10.488 14.438 21.797 1.00 70.88 897 GLY A N 1
ATOM 6762 C CA . GLY A 1 897 ? 10.501 15.216 20.553 1.00 70.88 897 GLY A CA 1
ATOM 6763 C C . GLY A 1 897 ? 11.703 14.971 19.624 1.00 70.88 897 GLY A C 1
ATOM 6764 O O . GLY A 1 897 ? 11.820 15.641 18.596 1.00 70.88 897 GLY A O 1
ATOM 6765 N N . HIS A 1 898 ? 12.584 14.015 19.938 1.00 76.00 898 HIS A N 1
ATOM 6766 C CA . HIS A 1 898 ? 13.757 13.669 19.134 1.00 76.00 898 HIS A CA 1
ATOM 6767 C C . HIS A 1 898 ? 13.643 12.267 18.528 1.00 76.00 898 HIS A C 1
ATOM 6769 O O . HIS A 1 898 ? 13.271 11.305 19.195 1.00 76.00 898 HIS A O 1
ATOM 6775 N N . MET A 1 899 ? 14.021 12.126 17.255 1.00 80.31 899 MET A N 1
ATOM 6776 C CA . MET A 1 899 ? 14.088 10.817 16.602 1.00 80.31 899 MET A CA 1
ATOM 6777 C C . MET A 1 899 ? 15.363 10.090 17.031 1.00 80.31 899 MET A C 1
ATOM 6779 O O . MET A 1 899 ? 16.467 10.529 16.707 1.00 80.31 899 MET A O 1
ATOM 6783 N N . THR A 1 900 ? 15.219 8.960 17.717 1.00 84.62 900 THR A N 1
ATOM 6784 C CA . THR A 1 900 ? 16.348 8.076 18.030 1.00 84.62 900 THR A CA 1
ATOM 6785 C C . THR A 1 900 ? 16.778 7.284 16.792 1.00 84.62 900 THR A C 1
ATOM 6787 O O . THR A 1 900 ? 16.008 7.075 15.854 1.00 84.62 900 THR A O 1
ATOM 6790 N N . ASP A 1 901 ? 18.019 6.798 16.779 1.00 87.25 901 ASP A N 1
ATOM 6791 C CA . ASP A 1 901 ? 18.514 5.885 15.739 1.00 87.25 901 ASP A CA 1
ATOM 6792 C C . ASP A 1 901 ? 18.203 4.405 16.053 1.00 87.25 901 ASP A C 1
ATOM 6794 O O . ASP A 1 901 ? 18.861 3.498 15.541 1.00 87.25 901 ASP A O 1
ATOM 6798 N N . CYS A 1 902 ? 17.202 4.153 16.898 1.00 90.44 902 CYS A N 1
ATOM 6799 C CA . CYS A 1 902 ? 16.700 2.825 17.223 1.00 90.44 902 CYS A CA 1
ATOM 6800 C C . CYS A 1 902 ? 15.371 2.574 16.511 1.00 90.44 902 CYS A C 1
ATOM 6802 O O . CYS A 1 902 ? 14.459 3.402 16.566 1.00 90.44 902 CYS A O 1
ATOM 6804 N N . HIS A 1 903 ? 15.255 1.410 15.882 1.00 88.81 903 HIS A N 1
ATOM 6805 C CA . HIS A 1 903 ? 13.989 0.884 15.393 1.00 88.81 903 HIS A CA 1
ATOM 6806 C C . HIS A 1 903 ? 13.487 -0.202 16.349 1.00 88.81 903 HIS A C 1
ATOM 6808 O O . HIS A 1 903 ? 14.205 -1.170 16.598 1.00 88.81 903 HIS A O 1
ATOM 6814 N N . ILE A 1 904 ? 12.275 -0.054 16.888 1.00 89.69 904 ILE A N 1
ATOM 6815 C CA . ILE A 1 904 ? 11.633 -1.107 17.688 1.00 89.69 904 ILE A CA 1
ATOM 6816 C C . ILE A 1 904 ? 11.004 -2.116 16.733 1.00 89.69 904 ILE A C 1
ATOM 6818 O O . ILE A 1 904 ? 10.144 -1.757 15.933 1.00 89.69 904 ILE A O 1
ATOM 6822 N N . PHE A 1 905 ? 11.420 -3.376 16.842 1.00 89.38 905 PHE A N 1
ATOM 6823 C CA . PHE A 1 905 ? 10.886 -4.464 16.031 1.00 89.38 905 PHE A CA 1
ATOM 6824 C C . PHE A 1 905 ? 9.712 -5.179 16.714 1.00 89.38 905 PHE A C 1
ATOM 6826 O O . PHE A 1 905 ? 8.718 -5.480 16.063 1.00 89.38 905 PHE A O 1
ATOM 6833 N N . GLU A 1 906 ? 9.808 -5.434 18.021 1.00 90.56 906 GLU A N 1
ATOM 6834 C CA . GLU A 1 906 ? 8.727 -6.017 18.828 1.00 90.56 906 GLU A CA 1
ATOM 6835 C C . GLU A 1 906 ? 8.849 -5.534 20.278 1.00 90.56 906 GLU A C 1
ATOM 6837 O O . GLU A 1 906 ? 9.961 -5.415 20.793 1.00 90.56 906 GLU A O 1
ATOM 6842 N N . GLY A 1 907 ? 7.713 -5.314 20.944 1.00 89.19 907 GLY A N 1
ATOM 6843 C CA . GLY A 1 907 ? 7.640 -4.912 22.349 1.00 89.19 907 GLY A CA 1
ATOM 6844 C C . GLY A 1 907 ? 7.374 -3.419 22.552 1.00 89.19 907 GLY A C 1
ATOM 6845 O O . GLY A 1 907 ? 7.952 -2.563 21.891 1.00 89.19 907 GLY A O 1
ATOM 6846 N N . ASP A 1 908 ? 6.490 -3.101 23.495 1.00 88.75 908 ASP A N 1
ATOM 6847 C CA . ASP A 1 908 ? 6.105 -1.730 23.859 1.00 88.75 908 ASP A CA 1
ATOM 6848 C C . ASP A 1 908 ? 6.336 -1.422 25.352 1.00 88.75 908 ASP A C 1
ATOM 6850 O O . ASP A 1 908 ? 5.945 -0.362 25.848 1.00 88.75 908 ASP A O 1
ATOM 6854 N N . GLY A 1 909 ? 6.977 -2.349 26.074 1.00 89.88 909 GLY A N 1
ATOM 6855 C CA . GLY A 1 909 ? 7.272 -2.240 27.501 1.00 89.88 909 GLY A CA 1
ATOM 6856 C C . GLY A 1 909 ? 6.068 -2.484 28.415 1.00 89.88 909 GLY A C 1
ATOM 6857 O O . GLY A 1 909 ? 6.239 -2.546 29.629 1.00 89.88 909 GLY A O 1
ATOM 6858 N N . THR A 1 910 ? 4.852 -2.658 27.888 1.00 91.00 910 THR A N 1
ATOM 6859 C CA . THR A 1 910 ? 3.665 -2.891 28.728 1.00 91.00 910 THR A CA 1
ATOM 6860 C C . THR A 1 910 ? 3.605 -4.328 29.246 1.00 91.00 910 THR A C 1
ATOM 6862 O O . THR A 1 910 ? 3.176 -4.572 30.379 1.00 91.00 910 THR A O 1
ATOM 6865 N N . ARG A 1 911 ? 4.102 -5.285 28.453 1.00 90.69 911 ARG A N 1
ATOM 6866 C CA . ARG A 1 911 ? 4.152 -6.716 28.774 1.00 90.69 911 ARG A CA 1
ATOM 6867 C C . ARG A 1 911 ? 5.541 -7.292 28.488 1.00 90.69 911 ARG A C 1
ATOM 6869 O O . ARG A 1 911 ? 6.172 -6.863 27.522 1.00 90.69 911 ARG A O 1
ATOM 6876 N N . PRO A 1 912 ? 6.012 -8.257 29.293 1.00 93.56 912 PRO A N 1
ATOM 6877 C CA . PRO A 1 912 ? 7.247 -8.963 29.004 1.00 93.56 912 PRO A CA 1
ATOM 6878 C C . PRO A 1 912 ? 7.031 -10.042 27.933 1.00 93.56 912 PRO A C 1
ATOM 6880 O O . PRO A 1 912 ? 5.948 -10.613 27.805 1.00 93.56 912 PRO A O 1
ATOM 6883 N N . ILE A 1 913 ? 8.089 -10.360 27.194 1.00 94.19 913 ILE A N 1
ATOM 6884 C CA . ILE A 1 913 ? 8.179 -11.538 26.332 1.00 94.19 913 ILE A CA 1
ATOM 6885 C C . ILE A 1 913 ? 8.739 -12.681 27.184 1.00 94.19 913 ILE A C 1
ATOM 6887 O O . ILE A 1 913 ? 9.874 -12.614 27.653 1.00 94.19 913 ILE A O 1
ATOM 6891 N N . HIS A 1 914 ? 7.947 -13.728 27.407 1.00 91.81 914 HIS A N 1
ATOM 6892 C CA . HIS A 1 914 ? 8.355 -14.853 28.252 1.00 91.81 914 HIS A CA 1
ATOM 6893 C C . HIS A 1 914 ? 9.529 -15.641 27.650 1.00 91.81 914 HIS A C 1
ATOM 6895 O O . HIS A 1 914 ? 9.589 -15.840 26.437 1.00 91.81 914 HIS A O 1
ATOM 6901 N N . GLU A 1 915 ? 10.446 -16.126 28.498 1.00 91.94 915 GLU A N 1
ATOM 6902 C CA . GLU A 1 915 ? 11.637 -16.880 28.068 1.00 91.94 915 GLU A CA 1
ATOM 6903 C C . GLU A 1 915 ? 11.275 -18.106 27.217 1.00 91.94 915 GLU A C 1
ATOM 6905 O O . GLU A 1 915 ? 11.870 -18.331 26.167 1.00 91.94 915 GLU A O 1
ATOM 6910 N N . GLU A 1 916 ? 10.241 -18.844 27.621 1.00 89.50 916 GLU A N 1
ATOM 6911 C CA . GLU A 1 916 ? 9.706 -20.011 26.906 1.00 89.50 916 GLU A CA 1
ATOM 6912 C C . GLU A 1 916 ? 9.165 -19.701 25.501 1.00 89.50 916 GLU A C 1
ATOM 6914 O O . GLU A 1 916 ? 9.093 -20.591 24.653 1.00 89.50 916 GLU A O 1
ATOM 6919 N N . ASN A 1 917 ? 8.830 -18.438 25.233 1.00 91.62 917 ASN A N 1
ATOM 6920 C CA . ASN A 1 917 ? 8.341 -17.980 23.939 1.00 91.62 917 ASN A CA 1
ATOM 6921 C C . ASN A 1 917 ? 9.470 -17.516 23.008 1.00 91.62 917 ASN A C 1
ATOM 6923 O O . ASN A 1 917 ? 9.189 -17.085 21.888 1.00 91.62 917 ASN A O 1
ATOM 6927 N N . VAL A 1 918 ? 10.736 -17.602 23.429 1.00 92.69 918 VAL A N 1
ATOM 6928 C CA . VAL A 1 918 ? 11.897 -17.249 22.605 1.00 92.69 918 VAL A CA 1
ATOM 6929 C C . VAL A 1 918 ? 12.636 -18.513 22.177 1.00 92.69 918 VAL A C 1
ATOM 6931 O O . VAL A 1 918 ? 13.203 -19.234 22.992 1.00 92.69 918 VAL A O 1
ATOM 6934 N N . GLN A 1 919 ? 12.685 -18.763 20.869 1.00 90.31 919 GLN A N 1
ATOM 6935 C CA . GLN A 1 919 ? 13.423 -19.881 20.290 1.00 90.31 919 GLN A CA 1
ATOM 6936 C C . GLN A 1 919 ? 14.561 -19.382 19.398 1.00 90.31 919 GLN A C 1
ATOM 6938 O O . GLN A 1 919 ? 14.321 -18.765 18.360 1.00 90.31 919 GLN A O 1
ATOM 6943 N N . ILE A 1 920 ? 15.802 -19.719 19.753 1.00 91.81 920 ILE A N 1
ATOM 6944 C CA . ILE A 1 920 ? 16.987 -19.417 18.942 1.00 91.81 920 ILE A CA 1
ATOM 6945 C C . ILE A 1 920 ? 17.488 -20.696 18.268 1.00 91.81 920 ILE A C 1
ATOM 6947 O O . ILE A 1 920 ? 17.919 -21.641 18.925 1.00 91.81 920 ILE A O 1
ATOM 6951 N N . LEU A 1 921 ? 17.436 -20.720 16.938 1.00 86.81 921 LEU A N 1
ATOM 6952 C CA . LEU A 1 921 ? 17.895 -21.818 16.096 1.00 86.81 921 LEU A CA 1
ATOM 6953 C C . LEU A 1 921 ? 19.263 -21.487 15.496 1.00 86.81 921 LEU A C 1
ATOM 6955 O O . LEU A 1 921 ? 19.366 -20.631 14.614 1.00 86.81 921 LEU A O 1
ATOM 6959 N N . HIS A 1 922 ? 20.304 -22.194 15.937 1.00 88.62 922 HIS A N 1
ATOM 6960 C CA . HIS A 1 922 ? 21.657 -22.058 15.394 1.00 88.62 922 HIS A CA 1
ATOM 6961 C C . HIS A 1 922 ? 21.906 -23.025 14.234 1.00 88.62 922 HIS A C 1
ATOM 6963 O O . HIS A 1 922 ? 21.716 -24.235 14.345 1.00 88.62 922 HIS A O 1
ATOM 6969 N N . ARG A 1 923 ? 22.379 -22.484 13.110 1.00 86.75 923 ARG A N 1
ATOM 6970 C CA . ARG A 1 923 ? 22.902 -23.235 11.972 1.00 86.75 923 ARG A CA 1
ATOM 6971 C C . ARG A 1 923 ? 24.424 -23.134 11.966 1.00 86.75 923 ARG A C 1
ATOM 6973 O O . ARG A 1 923 ? 24.971 -22.053 11.771 1.00 86.75 923 ARG A O 1
ATOM 6980 N N . ALA A 1 924 ? 25.114 -24.269 12.061 1.00 82.94 924 ALA A N 1
ATOM 6981 C CA . ALA A 1 924 ? 26.582 -24.342 12.077 1.00 82.94 924 ALA A CA 1
ATOM 6982 C C . ALA A 1 924 ? 27.281 -23.936 10.753 1.00 82.94 924 ALA A C 1
ATOM 6984 O O . ALA A 1 924 ? 28.481 -24.149 10.591 1.00 82.94 924 ALA A O 1
ATOM 6985 N N . GLN A 1 925 ? 26.557 -23.356 9.793 1.00 87.00 925 GLN A N 1
ATOM 6986 C CA . GLN A 1 925 ? 27.121 -22.821 8.557 1.00 87.00 925 GLN A CA 1
ATOM 6987 C C . GLN A 1 925 ? 27.602 -21.383 8.781 1.00 87.00 925 GLN A C 1
ATOM 6989 O O . GLN A 1 925 ? 26.920 -20.598 9.435 1.00 87.00 925 GLN A O 1
ATOM 6994 N N . ARG A 1 926 ? 28.766 -21.029 8.224 1.00 89.38 926 ARG A N 1
ATOM 6995 C CA . ARG A 1 926 ? 29.286 -19.656 8.269 1.00 89.38 926 ARG A CA 1
ATOM 6996 C C . ARG A 1 926 ? 28.506 -18.733 7.328 1.00 89.38 926 ARG A C 1
ATOM 6998 O O . ARG A 1 926 ? 28.111 -19.158 6.241 1.00 89.38 926 ARG A O 1
ATOM 7005 N N . VAL A 1 927 ? 28.326 -17.478 7.733 1.00 92.12 927 VAL A N 1
ATOM 7006 C CA . VAL A 1 927 ? 27.663 -16.446 6.927 1.00 92.12 927 VAL A CA 1
ATOM 7007 C C . VAL A 1 927 ? 28.367 -16.227 5.578 1.00 92.12 927 VAL A C 1
ATOM 7009 O O . VAL A 1 927 ? 29.594 -16.155 5.498 1.00 92.12 927 VAL A O 1
ATOM 7012 N N . ALA A 1 928 ? 27.589 -16.137 4.497 1.00 90.06 928 ALA A N 1
ATOM 7013 C CA . ALA A 1 928 ? 28.114 -15.870 3.160 1.00 90.06 928 ALA A CA 1
ATOM 7014 C C . ALA A 1 928 ? 28.323 -14.362 2.955 1.00 90.06 928 ALA A C 1
ATOM 7016 O O . ALA A 1 928 ? 27.404 -13.576 3.169 1.00 90.06 928 ALA A O 1
ATOM 7017 N N . GLN A 1 929 ? 29.517 -13.968 2.506 1.00 90.88 929 GLN A N 1
ATOM 7018 C CA . GLN A 1 929 ? 29.902 -12.567 2.308 1.00 90.88 929 GLN A CA 1
ATOM 7019 C C . GLN A 1 929 ? 30.185 -12.258 0.829 1.00 90.88 929 GLN A C 1
ATOM 7021 O O . GLN A 1 929 ? 30.813 -13.078 0.144 1.00 90.88 929 GLN A O 1
ATOM 7026 N N . PRO A 1 930 ? 29.798 -11.068 0.331 1.00 91.25 930 PRO A N 1
ATOM 7027 C CA . PRO A 1 930 ? 30.177 -10.629 -1.006 1.00 91.25 930 PRO A CA 1
ATOM 7028 C C . PRO A 1 930 ? 31.703 -10.421 -1.116 1.00 91.25 930 PRO A C 1
ATOM 7030 O O . PRO A 1 930 ? 32.378 -10.237 -0.098 1.00 91.25 930 PRO A O 1
ATOM 7033 N N . PRO A 1 931 ? 32.280 -10.450 -2.336 1.00 90.56 931 PRO A N 1
ATOM 7034 C CA . PRO A 1 931 ? 33.727 -10.327 -2.546 1.00 90.56 931 PRO A CA 1
ATOM 7035 C C . PRO A 1 931 ? 34.369 -9.118 -1.850 1.00 90.56 931 PRO A C 1
ATOM 7037 O O . PRO A 1 931 ? 35.389 -9.288 -1.188 1.00 90.56 931 PRO A O 1
ATOM 7040 N N . VAL A 1 932 ? 33.731 -7.945 -1.915 1.00 88.88 932 VAL A N 1
ATOM 7041 C CA . VAL A 1 932 ? 34.223 -6.707 -1.284 1.00 88.88 932 VAL A CA 1
ATOM 7042 C C . VAL A 1 932 ? 34.342 -6.819 0.241 1.00 88.88 932 VAL A C 1
ATOM 7044 O O . VAL A 1 932 ? 35.354 -6.433 0.818 1.00 88.88 932 VAL A O 1
ATOM 7047 N N . VAL A 1 933 ? 33.359 -7.436 0.905 1.00 91.62 933 VAL A N 1
ATOM 7048 C CA . VAL A 1 933 ? 33.378 -7.626 2.365 1.00 91.62 933 VAL A CA 1
ATOM 7049 C C . VAL A 1 933 ? 34.446 -8.644 2.759 1.00 91.62 933 VAL A C 1
ATOM 7051 O O . VAL A 1 933 ? 35.152 -8.440 3.744 1.00 91.62 933 VAL A O 1
ATOM 7054 N N . ARG A 1 934 ? 34.641 -9.705 1.959 1.00 92.38 934 ARG A N 1
ATOM 7055 C CA . ARG A 1 934 ? 35.733 -10.671 2.179 1.00 92.38 934 ARG A CA 1
ATOM 7056 C C . ARG A 1 934 ? 37.110 -10.018 2.060 1.00 92.38 934 ARG A C 1
ATOM 7058 O O . ARG A 1 934 ? 38.001 -10.357 2.835 1.00 92.38 934 ARG A O 1
ATOM 7065 N N . GLN A 1 935 ? 37.277 -9.082 1.126 1.00 91.31 935 GLN A N 1
ATOM 7066 C CA . GLN A 1 935 ? 38.510 -8.311 0.988 1.00 91.31 935 GLN A CA 1
ATOM 7067 C C . GLN A 1 935 ? 38.765 -7.442 2.225 1.00 91.31 935 GLN A C 1
ATOM 7069 O O . GLN A 1 935 ? 39.832 -7.546 2.825 1.00 91.31 935 GLN A O 1
ATOM 7074 N N . TRP A 1 936 ? 37.785 -6.644 2.660 1.00 93.31 936 TRP A N 1
ATOM 7075 C CA . TRP A 1 936 ? 37.925 -5.816 3.865 1.00 93.31 936 TRP A CA 1
ATOM 7076 C C . TRP A 1 936 ? 38.193 -6.652 5.118 1.00 93.31 936 TRP A C 1
ATOM 7078 O O . TRP A 1 936 ? 39.005 -6.271 5.958 1.00 93.31 936 TRP A O 1
ATOM 7088 N N . ARG A 1 937 ? 37.570 -7.829 5.229 1.00 93.44 937 ARG A N 1
ATOM 7089 C CA . ARG A 1 937 ? 37.853 -8.783 6.304 1.00 93.44 937 ARG A CA 1
ATOM 7090 C C . ARG A 1 937 ? 39.310 -9.257 6.277 1.00 93.44 937 ARG A C 1
ATOM 7092 O O . ARG A 1 937 ? 39.945 -9.292 7.326 1.00 93.44 937 ARG A O 1
ATOM 7099 N N . ALA A 1 938 ? 39.845 -9.596 5.103 1.00 92.88 938 ALA A N 1
ATOM 7100 C CA . ALA A 1 938 ? 41.242 -10.008 4.955 1.00 92.88 938 ALA A CA 1
ATOM 7101 C C . ALA A 1 938 ? 42.227 -8.871 5.293 1.00 92.88 938 ALA A C 1
ATOM 7103 O O . ALA A 1 938 ? 43.250 -9.123 5.926 1.00 92.88 938 ALA A O 1
ATOM 7104 N N . GLU A 1 939 ? 41.901 -7.622 4.933 1.00 92.75 939 GLU A N 1
ATOM 7105 C CA . GLU A 1 939 ? 42.667 -6.428 5.332 1.00 92.75 939 GLU A CA 1
ATOM 7106 C C . GLU A 1 939 ? 42.727 -6.294 6.862 1.00 92.75 939 GLU A C 1
ATOM 7108 O O . GLU A 1 939 ? 43.805 -6.109 7.428 1.00 92.75 939 GLU A O 1
ATOM 7113 N N . ILE A 1 940 ? 41.580 -6.442 7.537 1.00 92.38 940 ILE A N 1
ATOM 7114 C CA . ILE A 1 940 ? 41.472 -6.377 9.002 1.00 92.38 940 ILE A CA 1
ATOM 7115 C C . ILE A 1 940 ? 42.265 -7.509 9.663 1.00 92.38 940 ILE A C 1
ATOM 7117 O O . ILE A 1 940 ? 43.017 -7.270 10.604 1.00 92.38 940 ILE A O 1
ATOM 7121 N N . GLU A 1 941 ? 42.133 -8.738 9.169 1.00 93.44 941 GLU A N 1
ATOM 7122 C CA . GLU A 1 941 ? 42.834 -9.901 9.718 1.00 93.44 941 GLU A CA 1
ATOM 7123 C C . GLU A 1 941 ? 44.358 -9.776 9.567 1.00 93.44 941 GLU A C 1
ATOM 7125 O O . GLU A 1 941 ? 45.101 -10.066 10.508 1.00 93.44 941 GLU A O 1
ATOM 7130 N N . ALA A 1 942 ? 44.834 -9.271 8.425 1.00 92.44 942 ALA A N 1
ATOM 7131 C CA . ALA A 1 942 ? 46.250 -8.995 8.203 1.00 92.44 942 ALA A CA 1
ATOM 7132 C C . ALA A 1 942 ? 46.773 -7.868 9.112 1.00 92.44 942 ALA A C 1
ATOM 7134 O O . ALA A 1 942 ? 47.874 -7.976 9.658 1.00 92.44 942 ALA A O 1
ATOM 7135 N N . GLU A 1 943 ? 45.987 -6.803 9.302 1.00 91.19 943 GLU A N 1
ATOM 7136 C CA . GLU A 1 943 ? 46.307 -5.689 10.201 1.00 91.19 943 GLU A CA 1
ATOM 7137 C C . GLU A 1 943 ? 46.451 -6.147 11.653 1.00 91.19 943 GLU A C 1
ATOM 7139 O O . GLU A 1 943 ? 47.476 -5.893 12.290 1.00 91.19 943 GLU A O 1
ATOM 7144 N N . GLU A 1 944 ? 45.457 -6.864 12.173 1.00 92.31 944 GLU A N 1
ATOM 7145 C CA . GLU A 1 944 ? 45.460 -7.322 13.562 1.00 92.31 944 GLU A CA 1
ATOM 7146 C C . GLU A 1 944 ? 46.527 -8.398 13.808 1.00 92.31 944 GLU A C 1
ATOM 7148 O O . GLU A 1 944 ? 47.200 -8.362 14.839 1.00 92.31 944 GLU A O 1
ATOM 7153 N N . SER A 1 945 ? 46.788 -9.277 12.833 1.00 91.12 945 SER A N 1
ATOM 7154 C CA . SER A 1 945 ? 47.901 -10.238 12.900 1.00 91.12 945 SER A CA 1
ATOM 7155 C C . SER A 1 945 ? 49.260 -9.538 12.962 1.00 91.12 945 SER A C 1
ATOM 7157 O O . SER A 1 945 ? 50.145 -9.952 13.713 1.00 91.12 945 SER A O 1
ATOM 7159 N N . ARG A 1 946 ? 49.437 -8.442 12.213 1.00 92.25 946 ARG A N 1
ATOM 7160 C CA . ARG A 1 946 ? 50.671 -7.650 12.250 1.00 92.25 946 ARG A CA 1
ATOM 7161 C C . ARG A 1 946 ? 50.850 -6.946 13.590 1.00 92.25 946 ARG A C 1
ATOM 7163 O O . ARG A 1 946 ? 51.954 -6.957 14.125 1.00 92.25 946 ARG A O 1
ATOM 7170 N N . LYS A 1 947 ? 49.784 -6.355 14.142 1.00 90.81 947 LYS A N 1
ATOM 7171 C CA . LYS A 1 947 ? 49.817 -5.743 15.481 1.00 90.81 947 LYS A CA 1
ATOM 7172 C C . LYS A 1 947 ? 50.170 -6.776 16.547 1.00 90.81 947 LYS A C 1
ATOM 7174 O O . LYS A 1 947 ? 51.044 -6.507 17.366 1.00 90.81 947 LYS A O 1
ATOM 7179 N N . ALA A 1 948 ? 49.565 -7.964 16.485 1.00 89.75 948 ALA A N 1
ATOM 7180 C CA . ALA A 1 948 ? 49.873 -9.072 17.384 1.00 89.75 948 ALA A CA 1
ATOM 7181 C C . ALA A 1 948 ? 51.351 -9.485 17.299 1.00 89.75 948 ALA A C 1
ATOM 7183 O O . ALA A 1 948 ? 52.026 -9.565 18.324 1.00 89.75 948 ALA A O 1
ATOM 7184 N N . ALA A 1 949 ? 51.881 -9.666 16.084 1.00 89.56 949 ALA A N 1
ATOM 7185 C CA . ALA A 1 949 ? 53.290 -9.993 15.862 1.00 89.56 949 ALA A CA 1
ATOM 7186 C C . ALA A 1 949 ? 54.250 -8.882 16.332 1.00 89.56 949 ALA A C 1
ATOM 7188 O O . ALA A 1 949 ? 55.356 -9.171 16.781 1.00 89.56 949 ALA A O 1
ATOM 7189 N N . ALA A 1 950 ? 53.822 -7.618 16.258 1.00 88.94 950 ALA A N 1
ATOM 7190 C CA . ALA A 1 950 ? 54.574 -6.456 16.726 1.00 88.94 950 ALA A CA 1
ATOM 7191 C C . ALA A 1 950 ? 54.434 -6.186 18.239 1.00 88.94 950 ALA A C 1
ATOM 7193 O O . ALA A 1 950 ? 54.995 -5.209 18.732 1.00 88.94 950 ALA A O 1
ATOM 7194 N N . GLY A 1 951 ? 53.670 -7.002 18.978 1.00 86.50 951 GLY A N 1
ATOM 7195 C CA . GLY A 1 951 ? 53.389 -6.777 20.401 1.00 86.50 951 GLY A CA 1
ATOM 7196 C C . GLY A 1 951 ? 52.543 -5.528 20.681 1.00 86.50 951 GLY A C 1
ATOM 7197 O O . GLY A 1 951 ? 52.495 -5.057 21.816 1.00 86.50 951 GLY A O 1
ATOM 7198 N N . LEU A 1 952 ? 51.886 -4.976 19.658 1.00 85.38 952 LEU A N 1
ATOM 7199 C CA . LEU A 1 952 ? 50.985 -3.837 19.790 1.00 85.38 952 LEU A CA 1
ATOM 7200 C C . LEU A 1 952 ? 49.601 -4.300 20.284 1.00 85.38 952 LEU A C 1
ATOM 7202 O O . LEU A 1 952 ? 49.208 -5.451 20.044 1.00 85.38 952 LEU A O 1
ATOM 7206 N N . PRO A 1 953 ? 48.825 -3.412 20.937 1.00 80.69 953 PRO A N 1
ATOM 7207 C CA . PRO A 1 953 ? 47.428 -3.683 21.256 1.00 80.69 953 PRO A CA 1
ATOM 7208 C C . PRO A 1 953 ? 46.660 -4.093 19.994 1.00 80.69 953 PRO A C 1
ATOM 7210 O O . PRO A 1 953 ? 46.607 -3.345 19.017 1.00 80.69 953 PRO A O 1
ATOM 7213 N N . HIS A 1 954 ? 46.087 -5.293 20.016 1.00 81.69 954 HIS A N 1
ATOM 7214 C CA . HIS A 1 954 ? 45.380 -5.888 18.885 1.00 81.69 954 HIS A CA 1
ATOM 7215 C C . HIS A 1 954 ? 44.069 -6.526 19.340 1.00 81.69 954 HIS A C 1
ATOM 7217 O O . HIS A 1 954 ? 43.855 -6.824 20.519 1.00 81.69 954 HIS A O 1
ATOM 7223 N N . ARG A 1 955 ? 43.168 -6.720 18.383 1.00 82.88 955 ARG A N 1
ATOM 7224 C CA . ARG A 1 955 ? 41.819 -7.233 18.593 1.00 82.88 955 ARG A CA 1
ATOM 7225 C C . ARG A 1 955 ? 41.784 -8.734 18.356 1.00 82.88 955 ARG A C 1
ATOM 7227 O O . ARG A 1 955 ? 42.064 -9.209 17.258 1.00 82.88 955 ARG A O 1
ATOM 7234 N N . TRP A 1 956 ? 41.346 -9.468 19.369 1.00 81.50 956 TRP A N 1
ATOM 7235 C CA . TRP A 1 956 ? 41.133 -10.908 19.276 1.00 81.50 956 TRP A CA 1
ATOM 7236 C C . TRP A 1 956 ? 39.853 -11.220 18.498 1.00 81.50 956 TRP A C 1
ATOM 7238 O O . TRP A 1 956 ? 38.789 -10.673 18.799 1.00 81.50 956 TRP A O 1
ATOM 7248 N N . ASN A 1 957 ? 39.945 -12.119 17.515 1.00 87.38 957 ASN A N 1
ATOM 7249 C CA . ASN A 1 957 ? 38.782 -12.561 16.753 1.00 87.38 957 ASN A CA 1
ATOM 7250 C C . ASN A 1 957 ? 37.926 -13.530 17.586 1.00 87.38 957 ASN A C 1
ATOM 7252 O O . ASN A 1 957 ? 38.249 -14.711 17.706 1.00 87.38 957 ASN A O 1
ATOM 7256 N N . ARG A 1 958 ? 36.847 -13.027 18.194 1.00 85.06 958 ARG A N 1
ATOM 7257 C CA . ARG A 1 958 ? 35.926 -13.841 19.003 1.00 85.06 958 ARG A CA 1
ATOM 7258 C C . ARG A 1 958 ? 34.765 -14.391 18.157 1.00 85.06 958 ARG A C 1
ATOM 7260 O O . ARG A 1 958 ? 34.259 -13.649 17.313 1.00 85.06 958 ARG A O 1
ATOM 7267 N N . PRO A 1 959 ? 34.295 -15.631 18.397 1.00 86.75 959 PRO A N 1
ATOM 7268 C CA . PRO A 1 959 ? 33.102 -16.173 17.741 1.00 86.75 959 PRO A CA 1
ATOM 7269 C C . PRO A 1 959 ? 31.840 -15.351 18.033 1.00 86.75 959 PRO A C 1
ATOM 7271 O O . PRO A 1 959 ? 31.608 -14.948 19.174 1.00 86.75 959 PRO A O 1
ATOM 7274 N N . ARG A 1 960 ? 31.008 -15.145 17.011 1.00 88.69 960 ARG A N 1
ATOM 7275 C CA . ARG A 1 960 ? 29.739 -14.401 17.060 1.00 88.69 960 ARG A CA 1
ATOM 7276 C C . ARG A 1 960 ? 28.667 -15.099 16.221 1.00 88.69 960 ARG A C 1
ATOM 7278 O O . ARG A 1 960 ? 28.900 -16.150 15.623 1.00 88.69 960 ARG A O 1
ATOM 7285 N N . PHE A 1 961 ? 27.493 -14.485 16.153 1.00 90.25 961 PHE A N 1
ATOM 7286 C CA . PHE A 1 961 ? 26.421 -14.911 15.268 1.00 90.25 961 PHE A CA 1
ATOM 7287 C C . PHE A 1 961 ? 26.014 -13.812 14.299 1.00 90.25 961 PHE A C 1
ATOM 7289 O O . PHE A 1 961 ? 26.010 -12.632 14.647 1.00 90.25 961 PHE A O 1
ATOM 7296 N N . ALA A 1 962 ? 25.627 -14.235 13.100 1.00 91.00 962 ALA A N 1
ATOM 7297 C CA . ALA A 1 962 ? 24.881 -13.414 12.167 1.00 91.00 962 ALA A CA 1
ATOM 7298 C C . ALA A 1 962 ? 23.402 -13.801 12.204 1.00 91.00 962 ALA A C 1
ATOM 7300 O O . ALA A 1 962 ? 23.063 -14.989 12.149 1.00 91.00 962 ALA A O 1
ATOM 7301 N N . ILE A 1 963 ? 22.523 -12.805 12.298 1.00 92.06 963 ILE A N 1
ATOM 7302 C CA . ILE A 1 963 ? 21.075 -13.023 12.281 1.00 92.06 963 ILE A CA 1
ATOM 7303 C C . ILE A 1 963 ? 20.639 -13.289 10.839 1.00 92.06 963 ILE A C 1
ATOM 7305 O O . ILE A 1 963 ? 20.763 -12.422 9.981 1.00 92.06 963 ILE A O 1
ATOM 7309 N N . GLU A 1 964 ? 20.139 -14.496 10.559 1.00 89.31 964 GLU A N 1
ATOM 7310 C CA . GLU A 1 964 ? 19.568 -14.823 9.245 1.00 89.31 964 GLU A CA 1
ATOM 7311 C C . GLU A 1 964 ? 18.134 -14.314 9.121 1.00 89.31 964 GLU A C 1
ATOM 7313 O O . GLU A 1 964 ? 17.707 -13.887 8.051 1.00 89.31 964 GLU A O 1
ATOM 7318 N N . ARG A 1 965 ? 17.364 -14.446 10.205 1.00 86.31 965 ARG A N 1
ATOM 7319 C CA . ARG A 1 965 ? 15.952 -14.079 10.245 1.00 86.31 965 ARG A CA 1
ATOM 7320 C C . ARG A 1 965 ? 15.471 -13.982 11.683 1.00 86.31 965 ARG A C 1
ATOM 7322 O O . ARG A 1 965 ? 15.791 -14.843 12.499 1.00 86.31 965 ARG A O 1
ATOM 7329 N N . ILE A 1 966 ? 14.612 -13.009 11.949 1.00 88.12 966 ILE A N 1
ATOM 7330 C CA . ILE A 1 966 ? 13.753 -12.972 13.131 1.00 88.12 966 ILE A CA 1
ATOM 7331 C C . ILE A 1 966 ? 12.294 -13.086 12.676 1.00 88.12 966 ILE A C 1
ATOM 7333 O O . ILE A 1 966 ? 11.917 -12.611 11.604 1.00 88.12 966 ILE A O 1
ATOM 7337 N N . THR A 1 967 ? 11.459 -13.813 13.409 1.00 85.06 967 THR A N 1
ATOM 7338 C CA . THR A 1 967 ? 10.033 -13.959 13.096 1.00 85.06 967 THR A CA 1
ATOM 7339 C C . THR A 1 967 ? 9.237 -13.934 14.384 1.00 85.06 967 THR A C 1
ATOM 7341 O O . THR A 1 967 ? 9.543 -14.679 15.310 1.00 85.06 967 THR A O 1
ATOM 7344 N N . VAL A 1 968 ? 8.215 -13.084 14.425 1.00 83.69 968 VAL A N 1
ATOM 7345 C CA . VAL A 1 968 ? 7.292 -12.979 15.554 1.00 83.69 968 VAL A CA 1
ATOM 7346 C C . VAL A 1 968 ? 5.944 -13.545 15.135 1.00 83.69 968 VAL A C 1
ATOM 7348 O O . VAL A 1 968 ? 5.398 -13.213 14.083 1.00 83.69 968 VAL A O 1
ATOM 7351 N N . THR A 1 969 ? 5.418 -14.432 15.965 1.00 82.75 969 THR A N 1
ATOM 7352 C CA . THR A 1 969 ? 4.039 -14.925 15.909 1.00 82.75 969 THR A CA 1
ATOM 7353 C C . THR A 1 969 ? 3.375 -14.659 17.258 1.00 82.75 969 THR A C 1
ATOM 7355 O O . THR A 1 969 ? 4.028 -14.135 18.153 1.00 82.75 969 THR A O 1
ATOM 7358 N N . ARG A 1 970 ? 2.083 -14.957 17.421 1.00 82.06 970 ARG A N 1
ATOM 7359 C CA . ARG A 1 970 ? 1.367 -14.720 18.683 1.00 82.06 970 ARG A CA 1
ATOM 7360 C C . ARG A 1 970 ? 0.609 -15.954 19.152 1.00 82.06 970 ARG A C 1
ATOM 7362 O O . ARG A 1 970 ? 0.180 -16.767 18.324 1.00 82.06 970 ARG A O 1
ATOM 7369 N N . THR A 1 971 ? 0.453 -16.109 20.466 1.00 74.38 971 THR A N 1
ATOM 7370 C CA . THR A 1 971 ? -0.389 -17.158 21.049 1.00 74.38 971 THR A CA 1
ATOM 7371 C C . THR A 1 971 ? -1.857 -16.920 20.680 1.00 74.38 971 THR A C 1
ATOM 7373 O O . THR A 1 971 ? -2.341 -15.799 20.592 1.00 74.38 971 THR A O 1
ATOM 7376 N N . HIS A 1 972 ? -2.588 -18.007 20.457 1.00 50.78 972 HIS A N 1
ATOM 7377 C CA . HIS A 1 972 ? -3.967 -18.012 19.960 1.00 50.78 972 HIS A CA 1
ATOM 7378 C C . HIS A 1 972 ? -5.025 -17.342 20.863 1.00 50.78 972 HIS A C 1
ATOM 7380 O O . HIS A 1 972 ? -6.102 -17.027 20.362 1.00 50.78 972 HIS A O 1
ATOM 7386 N N . LEU A 1 973 ? -4.765 -17.188 22.169 1.00 57.16 973 LEU A N 1
ATOM 7387 C CA . LEU A 1 973 ? -5.722 -16.636 23.146 1.00 57.16 973 LEU A CA 1
ATOM 7388 C C . LEU A 1 973 ? -5.187 -15.407 23.891 1.00 57.16 973 LEU A C 1
ATOM 7390 O O . LEU A 1 973 ? -5.962 -14.494 24.154 1.00 57.16 973 LEU A O 1
ATOM 7394 N N . GLY A 1 974 ? -3.896 -15.391 24.243 1.00 60.34 974 GLY A N 1
ATOM 7395 C CA . GLY A 1 974 ? -3.267 -14.287 24.980 1.00 60.34 974 GLY A CA 1
ATOM 7396 C C . GLY A 1 974 ? -2.683 -13.195 24.084 1.00 60.34 974 GLY A C 1
ATOM 7397 O O . GLY A 1 974 ? -2.389 -12.103 24.568 1.00 60.34 974 GLY A O 1
ATOM 7398 N N . GLU A 1 975 ? -2.549 -13.474 22.780 1.00 75.56 975 GLU A N 1
ATOM 7399 C CA . GLU A 1 975 ? -1.799 -12.647 21.826 1.00 75.56 975 GLU A CA 1
ATOM 7400 C C . GLU A 1 975 ? -0.343 -12.399 22.279 1.00 75.56 975 GLU A C 1
ATOM 7402 O O . GLU A 1 975 ? 0.282 -11.407 21.904 1.00 75.56 975 GLU A O 1
ATOM 7407 N N . ASP A 1 976 ? 0.219 -13.315 23.076 1.00 79.38 976 ASP A N 1
ATOM 7408 C CA . ASP A 1 976 ? 1.583 -13.197 23.594 1.00 79.38 976 ASP A CA 1
ATOM 7409 C C . ASP A 1 976 ? 2.590 -13.456 22.470 1.00 79.38 976 ASP A C 1
ATOM 7411 O O . ASP A 1 976 ? 2.420 -14.423 21.717 1.00 79.38 976 ASP A O 1
ATOM 7415 N N . PRO A 1 977 ? 3.646 -12.640 22.340 1.00 83.56 977 PRO A N 1
ATOM 7416 C CA . PRO A 1 977 ? 4.624 -12.797 21.275 1.00 83.56 977 PRO A CA 1
ATOM 7417 C C . PRO A 1 977 ? 5.437 -14.085 21.451 1.00 83.56 977 PRO A C 1
ATOM 7419 O O . PRO A 1 977 ? 6.011 -14.335 22.508 1.00 83.56 977 PRO A O 1
ATOM 7422 N N . ILE A 1 978 ? 5.514 -14.873 20.377 1.00 85.75 978 ILE A N 1
ATOM 7423 C CA . ILE A 1 978 ? 6.405 -16.023 20.198 1.00 85.75 978 ILE A CA 1
ATOM 7424 C C . ILE A 1 978 ? 7.465 -15.625 19.174 1.00 85.75 978 ILE A C 1
ATOM 7426 O O . ILE A 1 978 ? 7.150 -15.413 17.997 1.00 85.75 978 ILE A O 1
ATOM 7430 N N . VAL A 1 979 ? 8.716 -15.533 19.616 1.00 91.44 979 VAL A N 1
ATOM 7431 C CA . VAL A 1 979 ? 9.839 -15.020 18.831 1.00 91.44 979 VAL A CA 1
ATOM 7432 C C . VAL A 1 979 ? 10.768 -16.156 18.434 1.00 91.44 979 VAL A C 1
ATOM 7434 O O . VAL A 1 979 ? 11.330 -16.851 19.275 1.00 91.44 979 VAL A O 1
ATOM 7437 N N . GLN A 1 980 ? 10.977 -16.314 17.132 1.00 91.50 980 GLN A N 1
ATOM 7438 C CA . GLN A 1 980 ? 11.920 -17.272 16.575 1.00 91.50 980 GLN A CA 1
ATOM 7439 C C . GLN A 1 980 ? 13.076 -16.534 15.894 1.00 91.50 980 GLN A C 1
ATOM 7441 O O . GLN A 1 980 ? 12.869 -15.816 14.913 1.00 91.50 980 GLN A O 1
ATOM 7446 N N . LEU A 1 981 ? 14.299 -16.730 16.391 1.00 92.38 981 LEU A N 1
ATOM 7447 C CA . LEU A 1 981 ? 15.529 -16.206 15.798 1.00 92.38 981 LEU A CA 1
ATOM 7448 C C . LEU A 1 981 ? 16.286 -17.344 15.123 1.00 92.38 981 LEU A C 1
ATOM 7450 O O . LEU A 1 981 ? 16.569 -18.365 15.743 1.00 92.38 981 LEU A O 1
ATOM 7454 N N . ARG A 1 982 ? 16.654 -17.167 13.856 1.00 90.88 982 ARG A N 1
ATOM 7455 C CA . ARG A 1 982 ? 17.554 -18.077 13.149 1.00 90.88 982 ARG A CA 1
ATOM 7456 C C . ARG A 1 982 ? 18.907 -17.401 12.985 1.00 90.88 982 ARG A C 1
ATOM 7458 O O . ARG A 1 982 ? 18.983 -16.295 12.449 1.00 90.88 982 ARG A O 1
ATOM 7465 N N . VAL A 1 983 ? 19.958 -18.064 13.455 1.00 91.81 983 VAL A N 1
ATOM 7466 C CA . VAL A 1 983 ? 21.315 -17.516 13.497 1.00 91.81 983 VAL A CA 1
ATOM 7467 C C . VAL A 1 983 ? 22.311 -18.447 12.816 1.00 91.81 983 VAL A C 1
ATOM 7469 O O . VAL A 1 983 ? 22.189 -19.670 12.898 1.00 91.81 983 VAL A O 1
ATOM 7472 N N . CYS A 1 984 ? 23.312 -17.874 12.156 1.00 90.81 984 CYS A N 1
ATOM 7473 C CA . CYS A 1 984 ? 24.412 -18.605 11.530 1.00 90.81 984 CYS A CA 1
ATOM 7474 C C . CYS A 1 984 ? 25.764 -18.167 12.108 1.00 90.81 984 CYS A C 1
ATOM 7476 O O . CYS A 1 984 ? 25.868 -17.137 12.778 1.00 90.81 984 CYS A O 1
ATOM 7478 N N . THR A 1 985 ? 26.801 -18.975 11.897 1.00 91.25 985 THR A N 1
ATOM 7479 C CA . THR A 1 985 ? 28.124 -18.736 12.487 1.00 91.25 985 THR A CA 1
ATOM 7480 C C . THR A 1 985 ? 28.790 -17.506 11.856 1.00 91.25 985 THR A C 1
ATOM 7482 O O . THR A 1 985 ? 28.923 -17.422 10.634 1.00 91.25 985 THR A O 1
ATOM 7485 N N . ALA A 1 986 ? 29.261 -16.579 12.689 1.00 92.12 986 ALA A N 1
ATOM 7486 C CA . ALA A 1 986 ? 30.060 -15.418 12.299 1.00 92.12 986 ALA A CA 1
ATOM 7487 C C . ALA A 1 986 ? 31.197 -15.200 13.314 1.00 92.12 986 ALA A C 1
ATOM 7489 O O . ALA A 1 986 ? 31.350 -15.953 14.279 1.00 92.12 986 ALA A O 1
ATOM 7490 N N . ASP A 1 987 ? 32.024 -14.184 13.113 1.00 91.12 987 ASP A N 1
ATOM 7491 C CA . ASP A 1 987 ? 33.049 -13.789 14.072 1.00 91.12 987 ASP A CA 1
ATOM 7492 C C . ASP A 1 987 ? 33.199 -12.267 14.190 1.00 91.12 987 ASP A C 1
ATOM 7494 O O . ASP A 1 987 ? 32.501 -11.483 13.544 1.00 91.12 987 ASP A O 1
ATOM 7498 N N . TYR A 1 988 ? 34.064 -11.830 15.102 1.00 88.50 988 TYR A N 1
ATOM 7499 C CA . TYR A 1 988 ? 34.258 -10.413 15.366 1.00 88.50 988 TYR A CA 1
ATOM 7500 C C . TYR A 1 988 ? 34.789 -9.665 14.140 1.00 88.50 988 TYR A C 1
ATOM 7502 O O . TYR A 1 988 ? 34.391 -8.526 13.912 1.00 88.50 988 TYR A O 1
ATOM 7510 N N . TYR A 1 989 ? 35.639 -10.290 13.323 1.00 92.38 989 TYR A N 1
ATOM 7511 C CA . TYR A 1 989 ? 36.147 -9.660 12.103 1.00 92.38 989 TYR A CA 1
ATOM 7512 C C . TYR A 1 989 ? 35.066 -9.530 11.026 1.00 92.38 989 TYR A C 1
ATOM 7514 O O . TYR A 1 989 ? 35.071 -8.532 10.309 1.00 92.38 989 TYR A O 1
ATOM 7522 N N . ASP A 1 990 ? 34.102 -10.453 10.961 1.00 91.31 990 ASP A N 1
ATOM 7523 C CA . ASP A 1 990 ? 32.922 -10.322 10.095 1.00 91.31 990 ASP A CA 1
ATOM 7524 C C . ASP A 1 990 ? 32.102 -9.063 10.447 1.00 91.31 990 ASP A C 1
ATOM 7526 O O . ASP A 1 990 ? 31.727 -8.292 9.562 1.00 91.31 990 ASP A O 1
ATOM 7530 N N . PHE A 1 991 ? 31.899 -8.792 11.743 1.00 89.44 991 PHE A N 1
ATOM 7531 C CA . PHE A 1 991 ? 31.255 -7.560 12.220 1.00 89.44 991 PHE A CA 1
ATOM 7532 C C . PHE A 1 991 ? 32.048 -6.297 11.853 1.00 89.44 991 PHE A C 1
ATOM 7534 O O . PHE A 1 991 ? 31.468 -5.328 11.360 1.00 89.44 991 PHE A O 1
ATOM 7541 N N . LEU A 1 992 ? 33.372 -6.296 12.050 1.00 89.19 992 LEU A N 1
ATOM 7542 C CA . LEU A 1 992 ? 34.214 -5.154 11.670 1.00 89.19 992 LEU A CA 1
ATOM 7543 C C . LEU A 1 992 ? 34.169 -4.911 10.150 1.00 89.19 992 LEU A C 1
ATOM 7545 O O . LEU A 1 992 ? 34.120 -3.766 9.706 1.00 89.19 992 LEU A O 1
ATOM 7549 N N . ALA A 1 993 ? 34.175 -5.979 9.349 1.00 90.00 993 ALA A N 1
ATOM 7550 C CA . ALA A 1 993 ? 34.171 -5.900 7.894 1.00 90.00 993 ALA A CA 1
ATOM 7551 C C . ALA A 1 993 ? 32.834 -5.410 7.325 1.00 90.00 993 ALA A C 1
ATOM 7553 O O . ALA A 1 993 ? 32.840 -4.743 6.297 1.00 90.00 993 ALA A O 1
ATOM 7554 N N . ALA A 1 994 ? 31.711 -5.710 7.976 1.00 89.00 994 ALA A N 1
ATOM 7555 C CA . ALA A 1 994 ? 30.386 -5.316 7.513 1.00 89.00 994 ALA A CA 1
ATOM 7556 C C . ALA A 1 994 ? 29.851 -4.073 8.242 1.00 89.00 994 ALA A C 1
ATOM 7558 O O . ALA A 1 994 ? 29.789 -2.990 7.665 1.00 89.00 994 ALA A O 1
ATOM 7559 N N . SER A 1 995 ? 29.498 -4.216 9.520 1.00 84.12 995 SER A N 1
ATOM 7560 C CA . SER A 1 995 ? 28.756 -3.224 10.307 1.00 84.12 995 SER A CA 1
ATOM 7561 C C . SER A 1 995 ? 29.537 -1.929 10.571 1.00 84.12 995 SER A C 1
ATOM 7563 O O . SER A 1 995 ? 28.952 -0.850 10.547 1.00 84.12 995 SER A O 1
ATOM 7565 N N . LEU A 1 996 ? 30.860 -1.994 10.776 1.00 83.44 996 LEU A N 1
ATOM 7566 C CA . LEU A 1 996 ? 31.685 -0.781 10.948 1.00 83.44 996 LEU A CA 1
ATOM 7567 C C . LEU A 1 996 ? 32.125 -0.133 9.631 1.00 83.44 996 LEU A C 1
ATOM 7569 O O . LEU A 1 996 ? 32.542 1.021 9.634 1.00 83.44 996 LEU A O 1
ATOM 7573 N N . ASN A 1 997 ? 32.024 -0.853 8.514 1.00 87.06 997 ASN A N 1
ATOM 7574 C CA . ASN A 1 997 ? 32.343 -0.342 7.181 1.00 87.06 997 ASN A CA 1
ATOM 7575 C C . ASN A 1 997 ? 31.077 -0.066 6.353 1.00 87.06 997 ASN A C 1
ATOM 7577 O O . ASN A 1 997 ? 31.156 0.031 5.130 1.00 87.06 997 ASN A O 1
ATOM 7581 N N . LEU A 1 998 ? 29.913 0.093 6.998 1.00 86.12 998 LEU A N 1
ATOM 7582 C CA . LEU A 1 998 ? 28.647 0.381 6.315 1.00 86.12 998 LEU A CA 1
ATOM 7583 C C . LEU A 1 998 ? 28.730 1.616 5.414 1.00 86.12 998 LEU A C 1
ATOM 7585 O O . LEU A 1 998 ? 28.157 1.617 4.328 1.00 86.12 998 LEU A O 1
ATOM 7589 N N . ASP A 1 999 ? 29.472 2.628 5.857 1.00 86.50 999 ASP A N 1
ATOM 7590 C CA . ASP A 1 999 ? 29.660 3.904 5.163 1.00 86.50 999 ASP A CA 1
ATOM 7591 C C . ASP A 1 999 ? 30.987 3.981 4.391 1.00 86.50 999 ASP A C 1
ATOM 7593 O O . ASP A 1 999 ? 31.302 5.014 3.803 1.00 86.50 999 ASP A O 1
ATOM 7597 N N . ARG A 1 1000 ? 31.768 2.890 4.356 1.00 85.94 1000 ARG A N 1
ATOM 7598 C CA . ARG A 1 1000 ? 32.977 2.810 3.528 1.00 85.94 1000 ARG A CA 1
ATOM 7599 C C . ARG A 1 1000 ? 32.550 2.711 2.053 1.00 85.94 1000 ARG A C 1
ATOM 7601 O O . ARG A 1 1000 ? 31.763 1.819 1.723 1.00 85.94 1000 ARG A O 1
ATOM 7608 N N . PRO A 1 1001 ? 33.046 3.586 1.158 1.00 82.19 1001 PRO A N 1
ATOM 7609 C CA . PRO A 1 1001 ? 32.754 3.492 -0.269 1.00 82.19 1001 PRO A CA 1
ATOM 7610 C C . PRO A 1 1001 ? 33.244 2.166 -0.854 1.00 82.19 1001 PRO A C 1
ATOM 7612 O O . PRO A 1 1001 ? 34.359 1.719 -0.566 1.00 82.19 1001 PRO A O 1
ATOM 7615 N N . HIS A 1 1002 ? 32.410 1.534 -1.678 1.00 81.00 1002 HIS A N 1
ATOM 7616 C CA . HIS A 1 1002 ? 32.783 0.350 -2.437 1.00 81.00 1002 HIS A CA 1
ATOM 7617 C C . HIS A 1 1002 ? 33.889 0.719 -3.441 1.00 81.00 1002 HIS A C 1
ATOM 7619 O O . HIS A 1 1002 ? 33.694 1.671 -4.197 1.00 81.00 1002 HIS A O 1
ATOM 7625 N N . PRO A 1 1003 ? 35.001 -0.041 -3.520 1.00 73.94 1003 PRO A N 1
ATOM 7626 C CA . PRO A 1 1003 ? 36.124 0.287 -4.403 1.00 73.94 1003 PRO A CA 1
ATOM 7627 C C . PRO A 1 1003 ? 35.727 0.451 -5.879 1.00 73.94 1003 PRO A C 1
ATOM 7629 O O . PRO A 1 1003 ? 36.230 1.345 -6.547 1.00 73.94 1003 PRO A O 1
ATOM 7632 N N . ASP A 1 1004 ? 34.798 -0.384 -6.361 1.00 71.94 1004 ASP A N 1
ATOM 7633 C CA . ASP A 1 1004 ? 34.417 -0.434 -7.784 1.00 71.94 1004 ASP A CA 1
ATOM 7634 C C . ASP A 1 1004 ? 33.086 0.255 -8.154 1.00 71.94 1004 ASP A C 1
ATOM 7636 O O . ASP A 1 1004 ? 32.802 0.409 -9.338 1.00 71.94 1004 ASP A O 1
ATOM 7640 N N . LEU A 1 1005 ? 32.227 0.602 -7.186 1.00 64.25 1005 LEU A N 1
ATOM 7641 C CA . LEU A 1 1005 ? 30.821 0.969 -7.458 1.00 64.25 1005 LEU A CA 1
ATOM 7642 C C . LEU A 1 1005 ? 30.445 2.387 -7.004 1.00 64.25 1005 LEU A C 1
ATOM 7644 O O . LEU A 1 1005 ? 29.302 2.784 -7.202 1.00 64.25 1005 LEU A O 1
ATOM 7648 N N . ASP A 1 1006 ? 31.370 3.122 -6.377 1.00 72.38 1006 ASP A N 1
ATOM 7649 C CA . ASP A 1 1006 ? 31.167 4.473 -5.814 1.00 72.38 1006 ASP A CA 1
ATOM 7650 C C . ASP A 1 1006 ? 29.888 4.625 -4.947 1.00 72.38 1006 ASP A C 1
ATOM 7652 O O . ASP A 1 1006 ? 29.307 5.698 -4.812 1.00 72.38 1006 ASP A O 1
ATOM 7656 N N . ILE A 1 1007 ? 29.435 3.522 -4.334 1.00 79.12 1007 ILE A N 1
ATOM 7657 C CA . ILE A 1 1007 ? 28.316 3.450 -3.377 1.00 79.12 1007 ILE A CA 1
ATOM 7658 C C . ILE A 1 1007 ? 28.762 2.717 -2.109 1.00 79.12 1007 ILE A C 1
ATOM 7660 O O . ILE A 1 1007 ? 29.682 1.907 -2.154 1.00 79.12 1007 ILE A O 1
ATOM 7664 N N . THR A 1 1008 ? 28.131 2.971 -0.964 1.00 86.75 1008 THR A N 1
ATOM 7665 C CA . THR A 1 1008 ? 28.456 2.299 0.310 1.00 86.75 1008 THR A CA 1
ATOM 7666 C C . THR A 1 1008 ? 27.582 1.059 0.536 1.00 86.75 1008 THR A C 1
ATOM 7668 O O . THR A 1 1008 ? 26.529 0.914 -0.091 1.00 86.75 1008 THR A O 1
ATOM 7671 N N . LEU A 1 1009 ? 27.962 0.167 1.465 1.00 85.50 1009 LEU A N 1
ATOM 7672 C CA . LEU A 1 1009 ? 27.098 -0.965 1.847 1.00 85.50 1009 LEU A CA 1
ATOM 7673 C C . LEU A 1 1009 ? 25.753 -0.486 2.419 1.00 85.50 1009 LEU A C 1
ATOM 7675 O O . LEU A 1 1009 ? 24.729 -1.128 2.183 1.00 85.50 1009 LEU A O 1
ATOM 7679 N N . ARG A 1 1010 ? 25.736 0.654 3.128 1.00 84.31 1010 ARG A N 1
ATOM 7680 C CA . ARG A 1 1010 ? 24.507 1.285 3.623 1.00 84.31 1010 ARG A CA 1
ATOM 7681 C C . ARG A 1 1010 ? 23.584 1.671 2.474 1.00 84.31 1010 ARG A C 1
ATOM 7683 O O . ARG A 1 1010 ? 22.413 1.306 2.515 1.00 84.31 1010 ARG A O 1
ATOM 7690 N N . HIS A 1 1011 ? 24.105 2.349 1.453 1.00 77.38 1011 HIS A N 1
ATOM 7691 C CA . HIS A 1 1011 ? 23.314 2.734 0.283 1.00 77.38 1011 HIS A CA 1
ATOM 7692 C C . HIS A 1 1011 ? 22.824 1.495 -0.483 1.00 77.38 1011 HIS A C 1
ATOM 7694 O O . HIS A 1 1011 ? 21.657 1.404 -0.850 1.00 77.38 1011 HIS A O 1
ATOM 7700 N N . GLN A 1 1012 ? 23.692 0.496 -0.659 1.00 82.31 1012 GLN A N 1
ATOM 7701 C CA . GLN A 1 1012 ? 23.382 -0.686 -1.458 1.00 82.31 1012 GLN A CA 1
ATOM 7702 C C . GLN A 1 1012 ? 22.328 -1.609 -0.825 1.00 82.31 1012 GLN A C 1
ATOM 7704 O O . GLN A 1 1012 ? 21.481 -2.144 -1.541 1.00 82.31 1012 GLN A O 1
ATOM 7709 N N . TYR A 1 1013 ? 22.401 -1.843 0.488 1.00 80.00 1013 TYR A N 1
ATOM 7710 C CA . TYR A 1 1013 ? 21.631 -2.909 1.142 1.00 80.00 1013 TYR A CA 1
ATOM 7711 C C . TYR A 1 1013 ? 20.659 -2.426 2.219 1.00 80.00 1013 TYR A C 1
ATOM 7713 O O . TYR A 1 1013 ? 19.781 -3.188 2.607 1.00 80.00 1013 TYR A O 1
ATOM 7721 N N . LEU A 1 1014 ? 20.813 -1.203 2.735 1.00 77.12 1014 LEU A N 1
ATOM 7722 C CA . LEU A 1 1014 ? 19.978 -0.684 3.826 1.00 77.12 1014 LEU A CA 1
ATOM 7723 C C . LEU A 1 1014 ? 19.136 0.526 3.396 1.00 77.12 1014 LEU A C 1
ATOM 7725 O O . LEU A 1 1014 ? 18.121 0.830 4.030 1.00 77.12 1014 LEU A O 1
ATOM 7729 N N . GLU A 1 1015 ? 19.534 1.251 2.346 1.00 65.94 1015 GLU A N 1
ATOM 7730 C CA . GLU A 1 1015 ? 18.815 2.426 1.861 1.00 65.94 1015 GLU A CA 1
ATOM 7731 C C . GLU A 1 1015 ? 17.590 2.046 1.025 1.00 65.94 1015 GLU A C 1
ATOM 7733 O O . GLU A 1 1015 ? 17.678 1.262 0.087 1.00 65.94 1015 GLU A O 1
ATOM 7738 N N . ASN A 1 1016 ? 16.419 2.576 1.401 1.00 51.38 1016 ASN A N 1
ATOM 7739 C CA . ASN A 1 1016 ? 15.121 2.275 0.776 1.00 51.38 1016 ASN A CA 1
ATOM 7740 C C . ASN A 1 1016 ? 14.661 0.805 0.882 1.00 51.38 1016 ASN A C 1
ATOM 7742 O O . ASN A 1 1016 ? 13.761 0.389 0.158 1.00 51.38 1016 ASN A O 1
ATOM 7746 N N . GLN A 1 1017 ? 15.250 0.034 1.799 1.00 57.59 1017 GLN A N 1
ATOM 7747 C CA . GLN A 1 1017 ? 14.821 -1.322 2.144 1.00 57.59 1017 GLN A CA 1
ATOM 7748 C C . GLN A 1 1017 ? 14.392 -1.375 3.614 1.00 57.59 1017 GLN A C 1
ATOM 7750 O O . GLN A 1 1017 ? 14.868 -0.585 4.439 1.00 57.59 1017 GLN A O 1
ATOM 7755 N N . ASP A 1 1018 ? 13.477 -2.290 3.938 1.00 66.69 1018 ASP A N 1
ATOM 7756 C CA . ASP A 1 1018 ? 13.164 -2.620 5.328 1.00 66.69 1018 ASP A CA 1
ATOM 7757 C C . ASP A 1 1018 ? 14.449 -3.151 5.989 1.00 66.69 1018 ASP A C 1
ATOM 7759 O O . ASP A 1 1018 ? 15.006 -4.143 5.506 1.00 66.69 1018 ASP A O 1
ATOM 7763 N N . PRO A 1 1019 ? 14.958 -2.511 7.059 1.00 68.56 1019 PRO A N 1
ATOM 7764 C CA . PRO A 1 1019 ? 16.202 -2.941 7.676 1.00 68.56 1019 PRO A CA 1
ATOM 7765 C C . PRO A 1 1019 ? 16.106 -4.370 8.240 1.00 68.56 1019 PRO A C 1
ATOM 7767 O O . PRO A 1 1019 ? 17.119 -5.053 8.322 1.00 68.56 1019 PRO A O 1
ATOM 7770 N N . VAL A 1 1020 ? 14.916 -4.896 8.536 1.00 75.31 1020 VAL A N 1
ATOM 7771 C CA . VAL A 1 1020 ? 14.740 -6.297 8.963 1.00 75.31 1020 VAL A CA 1
ATOM 7772 C C . VAL A 1 1020 ? 15.072 -7.294 7.842 1.00 75.31 1020 VAL A C 1
ATOM 7774 O O . VAL A 1 1020 ? 15.407 -8.448 8.112 1.00 75.31 1020 VAL A O 1
ATOM 7777 N N . MET A 1 1021 ? 15.017 -6.852 6.584 1.00 76.56 1021 MET A N 1
ATOM 7778 C CA . MET A 1 1021 ? 15.281 -7.665 5.394 1.00 76.56 1021 MET A CA 1
ATOM 7779 C C . MET A 1 1021 ? 16.738 -7.593 4.917 1.00 76.56 1021 MET A C 1
ATOM 7781 O O . MET A 1 1021 ? 17.061 -8.130 3.853 1.00 76.56 1021 MET A O 1
ATOM 7785 N N . ALA A 1 1022 ? 17.622 -6.949 5.684 1.00 85.19 1022 ALA A N 1
ATOM 7786 C CA . ALA A 1 1022 ? 19.033 -6.846 5.344 1.00 85.19 1022 ALA A CA 1
ATOM 7787 C C . ALA A 1 1022 ? 19.691 -8.235 5.194 1.00 85.19 1022 ALA A C 1
ATOM 7789 O O . ALA A 1 1022 ? 19.364 -9.173 5.930 1.00 85.19 1022 ALA A O 1
ATOM 7790 N N . PRO A 1 1023 ? 20.653 -8.396 4.267 1.00 88.94 1023 PRO A N 1
ATOM 7791 C CA . PRO A 1 1023 ? 21.393 -9.642 4.137 1.00 88.94 1023 PRO A CA 1
ATOM 7792 C C . PRO A 1 1023 ? 22.109 -10.032 5.443 1.00 88.94 1023 PRO A C 1
ATOM 7794 O O . PRO A 1 1023 ? 22.709 -9.162 6.081 1.00 88.94 1023 PRO A O 1
ATOM 7797 N N . PRO A 1 1024 ? 22.189 -11.333 5.793 1.00 89.88 1024 PRO A N 1
ATOM 7798 C CA . PRO A 1 1024 ? 22.730 -11.771 7.084 1.00 89.88 1024 PRO A CA 1
ATOM 7799 C C . PRO A 1 1024 ? 24.163 -11.299 7.371 1.00 89.88 1024 PRO A C 1
ATOM 7801 O O . PRO A 1 1024 ? 24.532 -11.103 8.525 1.00 89.88 1024 PRO A O 1
ATOM 7804 N N . PHE A 1 1025 ? 24.982 -11.076 6.334 1.00 91.75 1025 PHE A N 1
ATOM 7805 C CA . PHE A 1 1025 ? 26.356 -10.593 6.505 1.00 91.75 1025 PHE A CA 1
ATOM 7806 C C . PHE A 1 1025 ? 26.444 -9.166 7.061 1.00 91.75 1025 PHE A C 1
ATOM 7808 O O . PHE A 1 1025 ? 27.497 -8.803 7.576 1.00 91.75 1025 PHE A O 1
ATOM 7815 N N . LEU A 1 1026 ? 25.374 -8.367 6.991 1.00 90.06 1026 LEU A N 1
ATOM 7816 C CA . LEU A 1 1026 ? 25.311 -7.051 7.634 1.00 90.06 1026 LEU A CA 1
ATOM 7817 C C . LEU A 1 1026 ? 24.897 -7.138 9.105 1.00 90.06 1026 LEU A C 1
ATOM 7819 O O . LEU A 1 1026 ? 25.198 -6.228 9.872 1.00 90.06 1026 LEU A O 1
ATOM 7823 N N . SER A 1 1027 ? 24.266 -8.241 9.512 1.00 90.75 1027 SER A N 1
ATOM 7824 C CA . SER A 1 1027 ? 23.723 -8.463 10.854 1.00 90.75 1027 SER A CA 1
ATOM 7825 C C . SER A 1 1027 ? 24.615 -9.385 11.702 1.00 90.75 1027 SER A C 1
ATOM 7827 O O . SER A 1 1027 ? 24.109 -10.235 12.433 1.00 90.75 1027 SER A O 1
ATOM 7829 N N . CYS A 1 1028 ? 25.946 -9.233 11.620 1.00 88.56 1028 CYS A N 1
ATOM 7830 C CA . CYS A 1 1028 ? 26.956 -10.071 12.303 1.00 88.56 1028 CYS A CA 1
ATOM 7831 C C . CYS A 1 1028 ? 27.129 -9.776 13.813 1.00 88.56 1028 CYS A C 1
ATOM 7833 O O . CYS A 1 1028 ? 28.195 -10.018 14.390 1.00 88.56 1028 CYS A O 1
ATOM 7835 N N . SER A 1 1029 ? 26.116 -9.196 14.458 1.00 86.19 1029 SER A N 1
ATOM 7836 C CA . SER A 1 1029 ? 26.140 -8.846 15.878 1.00 86.19 1029 SER A CA 1
ATOM 7837 C C . SER A 1 1029 ? 24.724 -8.805 16.449 1.00 86.19 1029 SER A C 1
ATOM 7839 O O . SER A 1 1029 ? 23.804 -8.288 15.812 1.00 86.19 1029 SER A O 1
ATOM 7841 N N . PHE A 1 1030 ? 24.571 -9.321 17.668 1.00 92.56 1030 PHE A N 1
ATOM 7842 C CA . PHE A 1 1030 ? 23.333 -9.282 18.440 1.00 92.56 1030 PHE A CA 1
ATOM 7843 C C . PHE A 1 1030 ? 23.659 -8.888 19.882 1.00 92.56 1030 PHE A C 1
ATOM 7845 O O . PHE A 1 1030 ? 24.395 -9.605 20.559 1.00 92.56 1030 PHE A O 1
ATOM 7852 N N . GLY A 1 1031 ? 23.165 -7.737 20.334 1.00 92.19 1031 GLY A N 1
ATOM 7853 C CA . GLY A 1 1031 ? 23.361 -7.221 21.687 1.00 92.19 1031 GLY A CA 1
ATOM 7854 C C . GLY A 1 1031 ? 22.233 -7.622 22.634 1.00 92.19 1031 GLY A C 1
ATOM 7855 O O . GLY A 1 1031 ? 21.067 -7.651 22.255 1.00 92.19 1031 GLY A O 1
ATOM 7856 N N . VAL A 1 1032 ? 22.570 -7.895 23.884 1.00 95.44 1032 VAL A N 1
ATOM 7857 C CA . VAL A 1 1032 ? 21.632 -8.060 24.993 1.00 95.44 1032 VAL A CA 1
ATOM 7858 C C . VAL A 1 1032 ? 21.863 -6.892 25.939 1.00 95.44 1032 VAL A C 1
ATOM 7860 O O . VAL A 1 1032 ? 22.908 -6.807 26.581 1.00 95.44 1032 VAL A O 1
ATOM 7863 N N . HIS A 1 1033 ? 20.909 -5.966 25.980 1.00 97.06 1033 HIS A N 1
ATOM 7864 C CA . HIS A 1 1033 ? 21.012 -4.719 26.730 1.00 97.06 1033 HIS A CA 1
ATOM 7865 C C . HIS A 1 1033 ? 20.053 -4.730 27.917 1.00 97.06 1033 HIS A C 1
ATOM 7867 O O . HIS A 1 1033 ? 18.863 -5.000 27.750 1.00 97.06 1033 HIS A O 1
ATOM 7873 N N . VAL A 1 1034 ? 20.563 -4.414 29.106 1.00 98.06 1034 VAL A N 1
ATOM 7874 C CA . VAL A 1 1034 ? 19.809 -4.472 30.362 1.00 98.06 1034 VAL A CA 1
ATOM 7875 C C . VAL A 1 1034 ? 19.739 -3.084 30.995 1.00 98.06 1034 VAL A C 1
ATOM 7877 O O . VAL A 1 1034 ? 20.775 -2.467 31.245 1.00 98.06 1034 VAL A O 1
ATOM 7880 N N . ALA A 1 1035 ? 18.525 -2.606 31.270 1.00 98.25 1035 ALA A N 1
ATOM 7881 C CA . ALA A 1 1035 ? 18.268 -1.487 32.174 1.00 98.25 1035 ALA A CA 1
ATOM 7882 C C . ALA A 1 1035 ? 18.094 -2.026 33.598 1.00 98.25 1035 ALA A C 1
ATOM 7884 O O . ALA A 1 1035 ? 17.230 -2.872 33.839 1.00 98.25 1035 ALA A O 1
ATOM 7885 N N . VAL A 1 1036 ? 18.926 -1.557 34.524 1.00 98.19 1036 VAL A N 1
ATOM 7886 C CA . VAL A 1 1036 ? 18.990 -2.043 35.904 1.00 98.19 1036 VAL A CA 1
ATOM 7887 C C . VAL A 1 1036 ? 18.423 -1.001 36.859 1.00 98.19 1036 VAL A C 1
ATOM 7889 O O . VAL A 1 1036 ? 18.877 0.142 36.892 1.00 98.19 1036 VAL A O 1
ATOM 7892 N N . GLU A 1 1037 ? 17.466 -1.438 37.669 1.00 97.56 1037 GLU A N 1
ATOM 7893 C CA . GLU A 1 1037 ? 16.857 -0.692 38.763 1.00 97.56 1037 GLU A CA 1
ATOM 7894 C C . GLU A 1 1037 ? 17.258 -1.328 40.103 1.00 97.56 1037 GLU A C 1
ATOM 7896 O O . GLU A 1 1037 ? 17.084 -2.531 40.316 1.00 97.56 1037 GLU A O 1
ATOM 7901 N N . THR A 1 1038 ? 17.804 -0.535 41.020 1.00 97.38 1038 THR A N 1
ATOM 7902 C CA . THR A 1 1038 ? 18.106 -0.973 42.386 1.00 97.38 1038 THR A CA 1
ATOM 7903 C C . THR A 1 1038 ? 16.846 -0.929 43.246 1.00 97.38 1038 THR A C 1
ATOM 7905 O O . THR A 1 1038 ? 16.131 0.070 43.275 1.00 97.38 1038 THR A O 1
ATOM 7908 N N . GLY A 1 1039 ? 16.554 -2.012 43.963 1.00 91.94 1039 GLY A N 1
ATOM 7909 C CA . GLY A 1 1039 ? 15.330 -2.136 44.756 1.00 91.94 1039 GLY A CA 1
ATOM 7910 C C . GLY A 1 1039 ? 15.403 -1.460 46.124 1.00 91.94 1039 GLY A C 1
ATOM 7911 O O . GLY A 1 1039 ? 14.377 -1.023 46.638 1.00 91.94 1039 GLY A O 1
ATOM 7912 N N . VAL A 1 1040 ? 16.602 -1.342 46.707 1.00 92.75 1040 VAL A N 1
ATOM 7913 C CA . VAL A 1 1040 ? 16.787 -0.784 48.061 1.00 92.75 1040 VAL A CA 1
ATOM 7914 C C . VAL A 1 1040 ? 16.576 0.730 48.086 1.00 92.75 1040 VAL A C 1
ATOM 7916 O O . VAL A 1 1040 ? 15.934 1.254 48.993 1.00 92.75 1040 VAL A O 1
ATOM 7919 N N . ASP A 1 1041 ? 17.124 1.436 47.100 1.00 94.81 1041 ASP A N 1
ATOM 7920 C CA . ASP A 1 1041 ? 17.101 2.898 46.992 1.00 94.81 1041 ASP A CA 1
ATOM 7921 C C . ASP A 1 1041 ? 16.352 3.411 45.750 1.00 94.81 1041 ASP A C 1
ATOM 7923 O O . ASP A 1 1041 ? 16.260 4.624 45.558 1.00 94.81 1041 ASP A O 1
ATOM 7927 N N . GLY A 1 1042 ? 15.782 2.513 44.937 1.00 94.69 1042 GLY A N 1
ATOM 7928 C CA . GLY A 1 1042 ? 14.889 2.858 43.832 1.00 94.69 1042 GLY A CA 1
ATOM 7929 C C . GLY A 1 1042 ? 15.568 3.658 42.725 1.00 94.69 1042 GLY A C 1
ATOM 7930 O O . GLY A 1 1042 ? 14.988 4.639 42.256 1.00 94.69 1042 GLY A O 1
ATOM 7931 N N . LYS A 1 1043 ? 16.800 3.305 42.332 1.00 97.25 1043 LYS A N 1
ATOM 7932 C CA . LYS A 1 1043 ? 17.577 4.058 41.336 1.00 97.25 1043 LYS A CA 1
ATOM 7933 C C . LYS A 1 1043 ? 17.771 3.283 40.036 1.00 97.25 1043 LYS A C 1
ATOM 7935 O O . LYS A 1 1043 ? 18.149 2.118 40.035 1.00 97.25 1043 LYS A O 1
ATOM 7940 N N . MET A 1 1044 ? 17.569 3.967 38.917 1.00 98.12 1044 MET A N 1
ATOM 7941 C CA . MET A 1 1044 ? 17.946 3.541 37.578 1.00 98.12 1044 MET A CA 1
ATOM 7942 C C . MET A 1 1044 ? 19.439 3.798 37.351 1.00 98.12 1044 MET A C 1
ATOM 7944 O O . MET A 1 1044 ? 19.929 4.914 37.549 1.00 98.12 1044 MET A O 1
ATOM 7948 N N . LEU A 1 1045 ? 20.159 2.765 36.924 1.00 97.56 1045 LEU A N 1
ATOM 7949 C CA . LEU A 1 1045 ? 21.586 2.828 36.628 1.00 97.56 1045 LEU A CA 1
ATOM 7950 C C . LEU A 1 1045 ? 21.829 3.113 35.141 1.00 97.56 1045 LEU A C 1
ATOM 7952 O O . LEU A 1 1045 ? 21.352 2.386 34.278 1.00 97.56 1045 LEU A O 1
ATOM 7956 N N . PHE A 1 1046 ? 22.660 4.102 34.835 1.00 96.50 1046 PHE A N 1
ATOM 7957 C CA . PHE A 1 1046 ? 23.178 4.378 33.497 1.00 96.50 1046 PHE A CA 1
ATOM 7958 C C . PHE A 1 1046 ? 24.687 4.170 33.476 1.00 96.50 1046 PHE A C 1
ATOM 7960 O O . PHE A 1 1046 ? 25.394 4.657 34.364 1.00 96.50 1046 PHE A O 1
ATOM 7967 N N . SER A 1 1047 ? 25.187 3.510 32.436 1.00 94.62 1047 SER A N 1
ATOM 7968 C CA . SER A 1 1047 ? 26.620 3.276 32.244 1.00 94.62 1047 SER A CA 1
ATOM 7969 C C . SER A 1 1047 ? 27.105 4.072 31.041 1.00 94.62 1047 SER A C 1
ATOM 7971 O O . SER A 1 1047 ? 26.441 4.134 30.009 1.00 94.62 1047 SER A O 1
ATOM 7973 N N . HIS A 1 1048 ? 28.255 4.721 31.161 1.00 93.25 1048 HIS A N 1
ATOM 7974 C CA . HIS A 1 1048 ? 28.879 5.457 30.067 1.00 93.25 1048 HIS A CA 1
ATOM 7975 C C . HIS A 1 1048 ? 30.108 4.697 29.592 1.00 93.25 1048 HIS A C 1
ATOM 7977 O O . HIS A 1 1048 ? 30.935 4.267 30.401 1.00 93.25 1048 HIS A O 1
ATOM 7983 N N . ARG A 1 1049 ? 30.204 4.494 28.280 1.00 88.31 1049 ARG A N 1
ATOM 7984 C CA . ARG A 1 1049 ? 31.266 3.685 27.689 1.00 88.31 1049 ARG A CA 1
ATOM 7985 C C . ARG A 1 1049 ? 32.576 4.457 27.628 1.00 88.31 1049 ARG A C 1
ATOM 7987 O O . ARG A 1 1049 ? 32.590 5.617 27.223 1.00 88.31 1049 ARG A O 1
ATOM 7994 N N . SER A 1 1050 ? 33.679 3.782 27.940 1.00 85.25 1050 SER A N 1
ATOM 7995 C CA . SER A 1 1050 ? 35.019 4.361 27.827 1.00 85.25 1050 SER A CA 1
ATOM 7996 C C . SER A 1 1050 ? 35.428 4.587 26.364 1.00 85.25 1050 SER A C 1
ATOM 7998 O O . SER A 1 1050 ? 34.905 3.958 25.445 1.00 85.25 1050 SER A O 1
ATOM 8000 N N . ALA A 1 1051 ? 36.429 5.431 26.116 1.00 79.50 1051 ALA A N 1
ATOM 8001 C CA . ALA A 1 1051 ? 36.986 5.617 24.769 1.00 79.50 1051 ALA A CA 1
ATOM 8002 C C . ALA A 1 1051 ? 37.660 4.350 24.187 1.00 79.50 1051 ALA A C 1
ATOM 8004 O O . ALA A 1 1051 ? 37.984 4.301 23.002 1.00 79.50 1051 ALA A O 1
ATOM 8005 N N . ALA A 1 1052 ? 37.895 3.318 25.008 1.00 70.44 1052 ALA A N 1
ATOM 8006 C CA . ALA A 1 1052 ? 38.571 2.088 24.600 1.00 70.44 1052 ALA A CA 1
ATOM 8007 C C . ALA A 1 1052 ? 37.648 1.083 23.883 1.00 70.44 1052 ALA A C 1
ATOM 8009 O O . ALA A 1 1052 ? 38.140 0.114 23.296 1.00 70.44 1052 ALA A O 1
ATOM 8010 N N . VAL A 1 1053 ? 36.324 1.284 23.915 1.00 77.75 1053 VAL A N 1
ATOM 8011 C CA . VAL A 1 1053 ? 35.374 0.398 23.227 1.00 77.75 1053 VAL A CA 1
ATOM 8012 C C . VAL A 1 1053 ? 35.242 0.749 21.741 1.00 77.75 1053 VAL A C 1
ATOM 8014 O O . VAL A 1 1053 ? 35.408 1.889 21.324 1.00 77.75 1053 VAL A O 1
ATOM 8017 N N . VAL A 1 1054 ? 34.927 -0.245 20.907 1.00 67.12 1054 VAL A N 1
ATOM 8018 C CA . VAL A 1 1054 ? 34.845 -0.059 19.444 1.00 67.12 1054 VAL A CA 1
ATOM 8019 C C . VAL A 1 1054 ? 33.455 0.396 18.985 1.00 67.12 1054 VAL A C 1
ATOM 8021 O O . VAL A 1 1054 ? 33.339 1.176 18.045 1.00 67.12 1054 VAL A O 1
ATOM 8024 N N . GLY A 1 1055 ? 32.394 -0.096 19.628 1.00 66.38 1055 GLY A N 1
ATOM 8025 C CA . GLY A 1 1055 ? 31.014 0.262 19.302 1.00 66.38 1055 GLY A CA 1
ATOM 8026 C C . GLY A 1 1055 ? 30.495 1.349 20.235 1.00 66.38 1055 GLY A C 1
ATOM 8027 O O . GLY A 1 1055 ? 30.422 1.121 21.441 1.00 66.38 1055 GLY A O 1
ATOM 8028 N N . ASN A 1 1056 ? 30.093 2.491 19.669 1.00 76.12 1056 ASN A N 1
ATOM 8029 C CA . ASN A 1 1056 ? 29.550 3.641 20.404 1.00 76.12 1056 ASN A CA 1
ATOM 8030 C C . ASN A 1 1056 ? 30.456 4.120 21.574 1.00 76.12 1056 ASN A C 1
ATOM 8032 O O . ASN A 1 1056 ? 29.983 4.156 22.711 1.00 76.12 1056 ASN A O 1
ATOM 8036 N N . PRO A 1 1057 ? 31.742 4.458 21.331 1.00 83.31 1057 PRO A N 1
ATOM 8037 C CA . PRO A 1 1057 ? 32.636 4.986 22.368 1.00 83.31 1057 PRO A CA 1
ATOM 8038 C C . PRO A 1 1057 ? 32.162 6.338 22.902 1.00 83.31 1057 PRO A C 1
ATOM 8040 O O . PRO A 1 1057 ? 31.552 7.105 22.160 1.00 83.31 1057 PRO A O 1
ATOM 8043 N N . GLU A 1 1058 ? 32.482 6.624 24.169 1.00 87.19 1058 GLU A N 1
ATOM 8044 C CA . GLU A 1 1058 ? 32.208 7.912 24.833 1.00 87.19 1058 GLU A CA 1
ATOM 8045 C C . GLU A 1 1058 ? 30.723 8.313 24.812 1.00 87.19 1058 GLU A C 1
ATOM 8047 O O . GLU A 1 1058 ? 30.364 9.472 24.605 1.00 87.19 1058 GLU A O 1
ATOM 8052 N N . ARG A 1 1059 ? 29.841 7.323 24.988 1.00 91.56 1059 ARG A N 1
ATOM 8053 C CA . ARG A 1 1059 ? 28.387 7.513 25.006 1.00 91.56 1059 ARG A CA 1
ATOM 8054 C C . ARG A 1 1059 ? 27.744 6.830 26.199 1.00 91.56 1059 ARG A C 1
ATOM 8056 O O . ARG A 1 1059 ? 28.194 5.772 26.646 1.00 91.56 1059 ARG A O 1
ATOM 8063 N N . TRP A 1 1060 ? 26.640 7.401 26.668 1.00 94.12 1060 TRP A N 1
ATOM 8064 C CA . TRP A 1 1060 ? 25.720 6.736 27.581 1.00 94.12 1060 TRP A CA 1
ATOM 8065 C C . TRP A 1 1060 ? 25.072 5.528 26.905 1.00 94.12 1060 TRP A C 1
ATOM 8067 O O . TRP A 1 1060 ? 24.655 5.586 25.745 1.00 94.12 1060 TRP A O 1
ATOM 8077 N N . ASN A 1 1061 ? 24.995 4.422 27.635 1.00 93.25 1061 ASN A N 1
ATOM 8078 C CA . ASN A 1 1061 ? 24.524 3.134 27.155 1.00 93.25 1061 ASN A CA 1
ATOM 8079 C C . ASN A 1 1061 ? 23.628 2.452 28.209 1.00 93.25 1061 ASN A C 1
ATOM 8081 O O . ASN A 1 1061 ? 23.372 3.003 29.282 1.00 93.25 1061 ASN A O 1
ATOM 8085 N N . ALA A 1 1062 ? 23.142 1.252 27.886 1.00 94.50 1062 ALA A N 1
ATOM 8086 C CA . ALA A 1 1062 ? 22.480 0.360 28.832 1.00 94.50 1062 ALA A CA 1
ATOM 8087 C C . ALA A 1 1062 ? 23.312 0.154 30.109 1.00 94.50 1062 ALA A C 1
ATOM 8089 O O . ALA A 1 1062 ? 24.538 0.260 30.075 1.00 94.50 1062 ALA A O 1
ATOM 8090 N N . SER A 1 1063 ? 22.651 -0.170 31.222 1.00 95.88 1063 SER A N 1
ATOM 8091 C CA . SER A 1 1063 ? 23.316 -0.411 32.508 1.00 95.88 1063 SER A CA 1
ATOM 8092 C C . SER A 1 1063 ? 24.317 -1.563 32.413 1.00 95.88 1063 SER A C 1
ATOM 8094 O O . SER A 1 1063 ? 25.421 -1.449 32.935 1.00 95.88 1063 SER A O 1
ATOM 8096 N N . ALA A 1 1064 ? 23.931 -2.643 31.727 1.00 93.69 1064 ALA A N 1
ATOM 8097 C CA . ALA A 1 1064 ? 24.819 -3.732 31.329 1.00 93.69 1064 ALA A CA 1
ATOM 8098 C C . ALA A 1 1064 ? 24.545 -4.144 29.875 1.00 93.69 1064 ALA A C 1
ATOM 8100 O O . ALA A 1 1064 ? 23.394 -4.079 29.422 1.00 93.69 1064 ALA A O 1
ATOM 8101 N N . SER A 1 1065 ? 25.567 -4.560 29.125 1.00 91.25 1065 SER A N 1
ATOM 8102 C CA . SER A 1 1065 ? 25.423 -4.844 27.697 1.00 91.25 1065 SER A CA 1
ATOM 8103 C C . SER A 1 1065 ? 26.422 -5.867 27.157 1.00 91.25 1065 SER A C 1
ATOM 8105 O O . SER A 1 1065 ? 27.524 -5.508 26.745 1.00 91.25 1065 SER A O 1
ATOM 8107 N N . GLU A 1 1066 ? 25.953 -7.081 26.873 1.00 89.00 1066 GLU A N 1
ATOM 8108 C CA . GLU A 1 1066 ? 26.798 -8.124 26.289 1.00 89.00 1066 GLU A CA 1
ATOM 8109 C C . GLU A 1 1066 ? 26.339 -8.560 24.889 1.00 89.00 1066 GLU A C 1
ATOM 8111 O O . GLU A 1 1066 ? 25.155 -8.545 24.564 1.00 89.00 1066 GLU A O 1
ATOM 8116 N N . GLY A 1 1067 ? 27.280 -8.947 24.023 1.00 88.94 1067 GLY A N 1
ATOM 8117 C CA . GLY A 1 1067 ? 26.969 -9.530 22.717 1.00 88.94 1067 GLY A CA 1
ATOM 8118 C C . GLY A 1 1067 ? 26.773 -11.046 22.783 1.00 88.94 1067 GLY A C 1
ATOM 8119 O O . GLY A 1 1067 ? 27.571 -11.744 23.405 1.00 88.94 1067 GLY A O 1
ATOM 8120 N N . LEU A 1 1068 ? 25.773 -11.565 22.069 1.00 89.31 1068 LEU A N 1
ATOM 8121 C CA . LEU A 1 1068 ? 25.585 -13.004 21.888 1.00 89.31 1068 LEU A CA 1
ATOM 8122 C C . LEU A 1 1068 ? 26.757 -13.606 21.094 1.00 89.31 1068 LEU A C 1
ATOM 8124 O O . LEU A 1 1068 ? 27.199 -13.055 20.079 1.00 89.31 1068 LEU A O 1
ATOM 8128 N N . SER A 1 1069 ? 27.261 -14.749 21.546 1.00 84.25 1069 SER A N 1
ATOM 8129 C CA . SER A 1 1069 ? 28.559 -15.279 21.127 1.00 84.25 1069 SER A CA 1
ATOM 8130 C C . SER A 1 1069 ? 28.603 -16.807 21.099 1.00 84.25 1069 SER A C 1
ATOM 8132 O O . SER A 1 1069 ? 27.728 -17.487 21.624 1.00 84.25 1069 SER A O 1
ATOM 8134 N N . GLY A 1 1070 ? 29.646 -17.381 20.493 1.00 75.56 1070 GLY A N 1
ATOM 8135 C CA . GLY A 1 1070 ? 29.729 -18.834 20.296 1.00 75.56 1070 GLY A CA 1
ATOM 8136 C C . GLY A 1 1070 ? 29.738 -19.679 21.580 1.00 75.56 1070 GLY A C 1
ATOM 8137 O O . GLY A 1 1070 ? 29.363 -20.845 21.520 1.00 75.56 1070 GLY A O 1
ATOM 8138 N N . HIS A 1 1071 ? 30.126 -19.123 22.735 1.00 80.69 1071 HIS A N 1
ATOM 8139 C CA . HIS A 1 1071 ? 30.056 -19.837 24.020 1.00 80.69 1071 HIS A CA 1
ATOM 8140 C C . HIS A 1 1071 ? 28.655 -19.843 24.642 1.00 80.69 1071 HIS A C 1
ATOM 8142 O O . HIS A 1 1071 ? 28.446 -20.526 25.639 1.00 80.69 1071 HIS A O 1
ATOM 8148 N N . ASP A 1 1072 ? 27.699 -19.115 24.057 1.00 83.69 1072 ASP A N 1
ATOM 8149 C CA . ASP A 1 1072 ? 26.282 -19.183 24.425 1.00 83.69 1072 ASP A CA 1
ATOM 8150 C C . ASP A 1 1072 ? 25.583 -20.426 23.852 1.00 83.69 1072 ASP A C 1
ATOM 8152 O O . ASP A 1 1072 ? 24.433 -20.675 24.201 1.00 83.69 1072 ASP A O 1
ATOM 8156 N N . VAL A 1 1073 ? 26.250 -21.207 22.987 1.00 82.44 1073 VAL A N 1
ATOM 8157 C CA . VAL A 1 1073 ? 25.744 -22.507 22.516 1.00 82.44 1073 VAL A CA 1
ATOM 8158 C C . VAL A 1 1073 ? 25.912 -23.540 23.630 1.00 82.44 1073 VAL A C 1
ATOM 8160 O O . VAL A 1 1073 ? 27.052 -23.890 23.954 1.00 82.44 1073 VAL A O 1
ATOM 8163 N N . PRO A 1 1074 ? 24.819 -24.065 24.207 1.00 80.62 1074 PRO A N 1
ATOM 8164 C CA . PRO A 1 1074 ? 24.926 -25.035 25.285 1.00 80.62 1074 PRO A CA 1
ATOM 8165 C C . PRO A 1 1074 ? 25.514 -26.361 24.792 1.00 80.62 1074 PRO A C 1
ATOM 8167 O O . PRO A 1 1074 ? 25.172 -26.861 23.719 1.00 80.62 1074 PRO A O 1
ATOM 8170 N N . THR A 1 1075 ? 26.402 -26.958 25.588 1.00 78.12 1075 THR A N 1
ATOM 8171 C CA . THR A 1 1075 ? 27.044 -28.245 25.264 1.00 78.12 1075 THR A CA 1
ATOM 8172 C C . THR A 1 1075 ? 26.112 -29.444 25.442 1.00 78.12 1075 THR A C 1
ATOM 8174 O O . THR A 1 1075 ? 26.378 -30.511 24.894 1.00 78.12 1075 THR A O 1
ATOM 8177 N N . ASP A 1 1076 ? 25.020 -29.271 26.186 1.00 78.31 1076 ASP A N 1
ATOM 8178 C CA . ASP A 1 1076 ? 23.988 -30.275 26.463 1.00 78.31 1076 ASP A CA 1
ATOM 8179 C C . ASP A 1 1076 ? 22.864 -30.309 25.408 1.00 78.31 1076 ASP A C 1
ATOM 8181 O O . ASP A 1 1076 ? 21.955 -31.133 25.497 1.00 78.31 1076 ASP A O 1
ATOM 8185 N N . GLY A 1 1077 ? 22.931 -29.435 24.395 1.00 71.38 1077 GLY A N 1
ATOM 8186 C CA . GLY A 1 1077 ? 21.930 -29.324 23.334 1.00 71.38 1077 GLY A CA 1
ATOM 8187 C C . GLY A 1 1077 ? 20.671 -28.541 23.719 1.00 71.38 1077 GLY A C 1
ATOM 8188 O O . GLY A 1 1077 ? 19.726 -28.505 22.929 1.00 71.38 1077 GLY A O 1
ATOM 8189 N N . SER A 1 1078 ? 20.639 -27.909 24.898 1.00 76.38 1078 SER A N 1
ATOM 8190 C CA . SER A 1 1078 ? 19.581 -26.962 25.263 1.00 76.38 1078 SER A CA 1
ATOM 8191 C C . SER A 1 1078 ? 19.600 -25.715 24.351 1.00 76.38 1078 SER A C 1
ATOM 8193 O O . SER A 1 1078 ? 20.612 -25.426 23.704 1.00 76.38 1078 SER A O 1
ATOM 8195 N N . PRO A 1 1079 ? 18.472 -24.992 24.204 1.00 81.88 1079 PRO A N 1
ATOM 8196 C CA . PRO A 1 1079 ? 18.421 -23.801 23.359 1.00 81.88 1079 PRO A CA 1
ATOM 8197 C C . PRO A 1 1079 ? 19.252 -22.653 23.948 1.00 81.88 1079 PRO A C 1
ATOM 8199 O O . PRO A 1 1079 ? 19.358 -22.496 25.162 1.00 81.88 1079 PRO A O 1
ATOM 8202 N N . ILE A 1 1080 ? 19.800 -21.808 23.072 1.00 89.06 1080 ILE A N 1
ATOM 8203 C CA . ILE A 1 1080 ? 20.514 -20.585 23.468 1.00 89.06 1080 ILE A CA 1
ATOM 8204 C C . ILE A 1 1080 ? 19.550 -19.673 24.253 1.00 89.06 1080 ILE A C 1
ATOM 8206 O O . ILE A 1 1080 ? 18.493 -19.314 23.731 1.00 89.06 1080 ILE A O 1
ATOM 8210 N N . SER A 1 1081 ? 19.922 -19.274 25.476 1.00 91.12 1081 SER A N 1
ATOM 8211 C CA . SER A 1 1081 ? 19.106 -18.409 26.347 1.00 91.12 1081 SER A CA 1
ATOM 8212 C C . SER A 1 1081 ? 19.639 -16.976 26.391 1.00 91.12 1081 SER A C 1
ATOM 8214 O O . SER A 1 1081 ? 20.743 -16.716 26.870 1.00 91.12 1081 SER A O 1
ATOM 8216 N N . LEU A 1 1082 ? 18.802 -16.018 25.973 1.00 94.62 1082 LEU A N 1
ATOM 8217 C CA . LEU A 1 1082 ? 19.090 -14.587 26.133 1.00 94.62 1082 LEU A CA 1
ATOM 8218 C C . LEU A 1 1082 ? 19.105 -14.158 27.607 1.00 94.62 1082 LEU A C 1
ATOM 8220 O O . LEU A 1 1082 ? 19.830 -13.229 27.959 1.00 94.62 1082 LEU A O 1
ATOM 8224 N N . HIS A 1 1083 ? 18.345 -14.835 28.476 1.00 94.06 1083 HIS A N 1
ATOM 8225 C CA . HIS A 1 1083 ? 18.343 -14.551 29.913 1.00 94.06 1083 HIS A CA 1
ATOM 8226 C C . HIS A 1 1083 ? 19.686 -14.937 30.543 1.00 94.06 1083 HIS A C 1
ATOM 8228 O O . HIS A 1 1083 ? 20.200 -14.204 31.389 1.00 94.06 1083 HIS A O 1
ATOM 8234 N N . ALA A 1 1084 ? 20.295 -16.044 30.104 1.00 92.50 1084 ALA A N 1
ATOM 8235 C CA . ALA A 1 1084 ? 21.637 -16.426 30.535 1.00 92.50 1084 ALA A CA 1
ATOM 8236 C C . ALA A 1 1084 ? 22.686 -15.379 30.118 1.00 92.50 1084 ALA A C 1
ATOM 8238 O O . ALA A 1 1084 ? 23.509 -14.979 30.945 1.00 92.50 1084 ALA A O 1
ATOM 8239 N N . THR A 1 1085 ? 22.615 -14.874 28.880 1.00 93.75 1085 THR A N 1
ATOM 8240 C CA . THR A 1 1085 ? 23.484 -13.786 28.402 1.00 93.75 1085 THR A CA 1
ATOM 8241 C C . THR A 1 1085 ? 23.264 -12.491 29.196 1.00 93.75 1085 THR A C 1
ATOM 8243 O O . THR A 1 1085 ? 24.231 -11.880 29.634 1.00 93.75 1085 THR A O 1
ATOM 8246 N N . ALA A 1 1086 ? 22.017 -12.099 29.482 1.00 95.44 1086 ALA A N 1
ATOM 8247 C CA . ALA A 1 1086 ? 21.721 -10.913 30.297 1.00 95.44 1086 ALA A CA 1
ATOM 8248 C C . ALA A 1 1086 ? 22.280 -11.026 31.729 1.00 95.44 1086 ALA A C 1
ATOM 8250 O O . ALA A 1 1086 ? 22.853 -10.073 32.259 1.00 95.44 1086 ALA A O 1
ATOM 8251 N N . ARG A 1 1087 ? 22.158 -12.202 32.363 1.00 94.62 1087 ARG A N 1
ATOM 8252 C CA . ARG A 1 1087 ? 22.744 -12.467 33.691 1.00 94.62 1087 ARG A CA 1
ATOM 8253 C C . ARG A 1 1087 ? 24.266 -12.403 33.664 1.00 94.62 1087 ARG A C 1
ATOM 8255 O O . ARG A 1 1087 ? 24.866 -11.887 34.605 1.00 94.62 1087 ARG A O 1
ATOM 8262 N N . ARG A 1 1088 ? 24.890 -12.897 32.593 1.00 92.06 1088 ARG A N 1
ATOM 8263 C CA . ARG A 1 1088 ? 26.338 -12.794 32.409 1.00 92.06 1088 ARG A CA 1
ATOM 8264 C C . ARG A 1 1088 ? 26.776 -11.339 32.242 1.00 92.06 1088 ARG A C 1
ATOM 8266 O O . ARG A 1 1088 ? 27.673 -10.941 32.976 1.00 92.06 1088 ARG A O 1
ATOM 8273 N N . ALA A 1 1089 ? 26.077 -10.537 31.437 1.00 92.00 1089 ALA A N 1
ATOM 8274 C CA . ALA A 1 1089 ? 26.340 -9.102 31.302 1.00 92.00 1089 ALA A CA 1
ATOM 8275 C C . ALA A 1 1089 ? 26.341 -8.394 32.670 1.00 92.00 1089 ALA A C 1
ATOM 8277 O O . ALA A 1 1089 ? 27.306 -7.732 33.048 1.00 92.00 1089 ALA A O 1
ATOM 8278 N N . MET A 1 1090 ? 25.298 -8.608 33.482 1.00 94.25 1090 MET A N 1
ATOM 8279 C CA . MET A 1 1090 ? 25.211 -8.009 34.821 1.00 94.25 1090 MET A CA 1
ATOM 8280 C C . MET A 1 1090 ? 26.306 -8.513 35.776 1.00 94.25 1090 MET A C 1
ATOM 8282 O O . MET A 1 1090 ? 26.811 -7.752 36.603 1.00 94.25 1090 MET A O 1
ATOM 8286 N N . LYS A 1 1091 ? 26.720 -9.777 35.666 1.00 92.50 1091 LYS A N 1
ATOM 8287 C CA . LYS A 1 1091 ? 27.835 -10.317 36.453 1.00 92.50 1091 LYS A CA 1
ATOM 8288 C C . LYS A 1 1091 ? 29.172 -9.703 36.053 1.00 92.50 1091 LYS A C 1
ATOM 8290 O O . LYS A 1 1091 ? 29.959 -9.338 36.925 1.00 92.50 1091 LYS A O 1
ATOM 8295 N N . GLU A 1 1092 ? 29.441 -9.633 34.756 1.00 89.50 1092 GLU A N 1
ATOM 8296 C CA . GLU A 1 1092 ? 30.740 -9.248 34.207 1.00 89.50 1092 GLU A CA 1
ATOM 8297 C C . GLU A 1 1092 ? 30.973 -7.739 34.207 1.00 89.50 1092 GLU A C 1
ATOM 8299 O O . GLU A 1 1092 ? 32.120 -7.329 34.374 1.00 89.50 1092 GLU A O 1
ATOM 8304 N N . GLU A 1 1093 ? 29.913 -6.932 34.111 1.00 90.56 1093 GLU A N 1
ATOM 8305 C CA . GLU A 1 1093 ? 30.003 -5.466 34.081 1.00 90.56 1093 GLU A CA 1
ATOM 8306 C C . GLU A 1 1093 ? 29.617 -4.813 35.413 1.00 90.56 1093 GLU A C 1
ATOM 8308 O O . GLU A 1 1093 ? 30.238 -3.831 35.817 1.00 90.56 1093 GLU A O 1
ATOM 8313 N N . LEU A 1 1094 ? 28.627 -5.363 36.127 1.00 90.81 1094 LEU A N 1
ATOM 8314 C CA . LEU A 1 1094 ? 28.070 -4.741 37.337 1.00 90.81 1094 LEU A CA 1
ATOM 8315 C C . LEU A 1 1094 ? 28.387 -5.501 38.628 1.00 90.81 1094 LEU A C 1
ATOM 8317 O O . LEU A 1 1094 ? 28.166 -4.970 39.718 1.00 90.81 1094 LEU A O 1
ATOM 8321 N N . GLY A 1 1095 ? 28.931 -6.717 38.533 1.00 91.00 1095 GLY A N 1
ATOM 8322 C CA . GLY A 1 1095 ? 29.213 -7.557 39.694 1.00 91.00 1095 GLY A CA 1
ATOM 8323 C C . GLY A 1 1095 ? 27.949 -8.073 40.384 1.00 91.00 1095 GLY A C 1
ATOM 8324 O O . GLY A 1 1095 ? 27.959 -8.230 41.604 1.00 91.00 1095 GLY A O 1
ATOM 8325 N N . VAL A 1 1096 ? 26.865 -8.300 39.635 1.00 93.06 1096 VAL A N 1
ATOM 8326 C CA . VAL A 1 1096 ? 25.646 -8.967 40.123 1.00 93.06 1096 VAL A CA 1
ATOM 8327 C C . VAL A 1 1096 ? 25.815 -10.478 39.954 1.00 93.06 1096 VAL A C 1
ATOM 8329 O O . VAL A 1 1096 ? 25.961 -10.979 38.840 1.00 93.06 1096 VAL A O 1
ATOM 8332 N N . PHE A 1 1097 ? 25.856 -11.212 41.056 1.00 91.50 1097 PHE A N 1
ATOM 8333 C CA . PHE A 1 1097 ? 26.167 -12.635 41.073 1.00 91.50 1097 PHE A CA 1
ATOM 8334 C C . PHE A 1 1097 ? 24.901 -13.500 40.961 1.00 91.50 1097 PHE A C 1
ATOM 8336 O O . PHE A 1 1097 ? 23.801 -13.022 41.234 1.00 91.50 1097 PHE A O 1
ATOM 8343 N N . PRO A 1 1098 ? 25.026 -14.781 40.561 1.00 86.94 10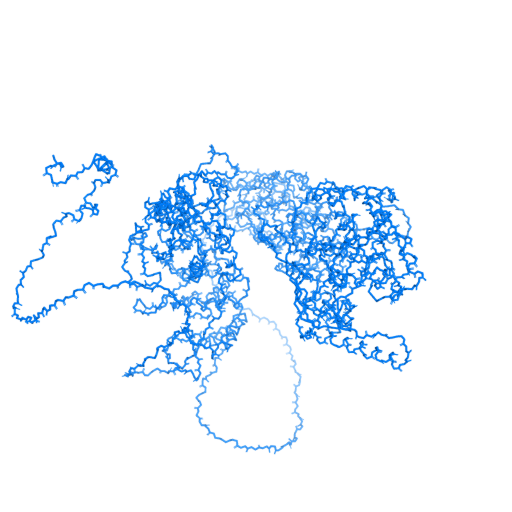98 PRO A N 1
ATOM 8344 C CA . PRO A 1 1098 ? 23.883 -15.691 40.443 1.00 86.94 1098 PRO A CA 1
ATOM 8345 C C . PRO A 1 1098 ? 23.075 -15.878 41.733 1.00 86.94 1098 PRO A C 1
ATOM 8347 O O . PRO A 1 1098 ? 21.905 -16.241 41.660 1.00 86.94 1098 PRO A O 1
ATOM 8350 N N . GLU A 1 1099 ? 23.695 -15.665 42.896 1.00 91.62 1099 GLU A N 1
ATOM 8351 C CA . GLU A 1 1099 ? 23.060 -15.780 44.211 1.00 91.62 1099 GLU A CA 1
ATOM 8352 C C . GLU A 1 1099 ? 22.232 -14.542 44.586 1.00 91.62 1099 GLU A C 1
ATOM 8354 O O . GLU A 1 1099 ? 21.412 -14.614 45.501 1.00 91.62 1099 GLU A O 1
ATOM 8359 N N . ASP A 1 1100 ? 22.437 -13.412 43.902 1.00 94.38 1100 ASP A N 1
ATOM 8360 C CA . ASP A 1 1100 ? 21.620 -12.222 44.107 1.00 94.38 1100 ASP A CA 1
ATOM 8361 C C . ASP A 1 1100 ? 20.222 -12.444 43.514 1.00 94.38 1100 ASP A C 1
ATOM 8363 O O . ASP A 1 1100 ? 20.053 -13.025 42.437 1.00 94.38 1100 ASP A O 1
ATOM 8367 N N . ARG A 1 1101 ? 19.194 -11.944 44.202 1.00 95.81 1101 ARG A N 1
ATOM 8368 C CA . ARG A 1 1101 ? 17.828 -11.963 43.679 1.00 95.81 1101 ARG A CA 1
ATOM 8369 C C . ARG A 1 1101 ? 17.700 -10.943 42.549 1.00 95.81 1101 ARG A C 1
ATOM 8371 O O . ARG A 1 1101 ? 18.072 -9.783 42.712 1.00 95.81 1101 ARG A O 1
ATOM 8378 N N . ILE A 1 1102 ? 17.167 -11.383 41.409 1.00 96.00 1102 ILE A N 1
ATOM 8379 C CA . ILE A 1 1102 ? 17.005 -10.555 40.209 1.00 96.00 1102 ILE A CA 1
ATOM 8380 C C . ILE A 1 1102 ? 15.642 -10.843 39.586 1.00 96.00 1102 ILE A C 1
ATOM 8382 O O . ILE A 1 1102 ? 15.401 -11.972 39.145 1.00 96.00 1102 ILE A O 1
ATOM 8386 N N . ASP A 1 1103 ? 14.814 -9.808 39.466 1.00 95.50 1103 ASP A N 1
ATOM 8387 C CA . ASP A 1 1103 ? 13.599 -9.851 38.654 1.00 95.50 1103 ASP A CA 1
ATOM 8388 C C . ASP A 1 1103 ? 13.961 -9.386 37.243 1.00 95.50 1103 ASP A C 1
ATOM 8390 O O . ASP A 1 1103 ? 14.180 -8.198 37.007 1.00 95.50 1103 ASP A O 1
ATOM 8394 N N . LEU A 1 1104 ? 14.096 -10.339 36.320 1.00 96.38 1104 LEU A N 1
ATOM 8395 C CA . LEU A 1 1104 ? 14.583 -10.105 34.962 1.00 96.38 1104 LEU A CA 1
ATOM 8396 C C . LEU A 1 1104 ? 13.461 -10.346 33.948 1.00 96.38 1104 LEU A C 1
ATOM 8398 O O . LEU A 1 1104 ? 12.939 -11.454 33.861 1.00 96.38 1104 LEU A O 1
ATOM 8402 N N . GLU A 1 1105 ? 13.131 -9.325 33.161 1.00 96.94 1105 GLU A N 1
ATOM 8403 C CA . GLU A 1 1105 ? 12.064 -9.359 32.158 1.00 96.94 1105 GLU A CA 1
ATOM 8404 C C . GLU A 1 1105 ? 12.590 -8.905 30.787 1.00 96.94 1105 GLU A C 1
ATOM 8406 O O . GLU A 1 1105 ? 13.183 -7.830 30.668 1.00 96.94 1105 GLU A O 1
ATOM 8411 N N . LEU A 1 1106 ? 12.344 -9.695 29.737 1.00 97.62 1106 LEU A N 1
ATOM 8412 C CA . LEU A 1 1106 ? 12.578 -9.291 28.347 1.00 97.62 1106 LEU A CA 1
ATOM 8413 C C . LEU A 1 1106 ? 11.431 -8.382 27.887 1.00 97.62 1106 LEU A C 1
ATOM 8415 O O . LEU A 1 1106 ? 10.275 -8.787 27.896 1.00 97.62 1106 LEU A O 1
ATOM 8419 N N . LEU A 1 1107 ? 11.742 -7.159 27.475 1.00 96.50 1107 LEU A N 1
ATOM 8420 C CA . LEU A 1 1107 ? 10.769 -6.132 27.095 1.00 96.50 1107 LEU A CA 1
ATOM 8421 C C . LEU A 1 1107 ? 10.501 -6.063 25.593 1.00 96.50 1107 LEU A C 1
ATOM 8423 O O . LEU A 1 1107 ? 9.448 -5.576 25.186 1.00 96.50 1107 LEU A O 1
ATOM 8427 N N . GLY A 1 1108 ? 11.460 -6.487 24.770 1.00 95.38 1108 GLY A N 1
ATOM 8428 C CA . GLY A 1 1108 ? 11.352 -6.347 23.325 1.00 95.38 1108 GLY A CA 1
ATOM 8429 C C . GLY A 1 1108 ? 12.655 -6.554 22.567 1.00 95.38 1108 GLY A C 1
ATOM 8430 O O . GLY A 1 1108 ? 13.703 -6.856 23.143 1.00 95.38 1108 GLY A O 1
ATOM 8431 N N . PHE A 1 1109 ? 12.566 -6.359 21.255 1.00 95.00 1109 PHE A N 1
ATOM 8432 C CA . PHE A 1 1109 ? 13.669 -6.412 20.306 1.00 95.00 1109 PHE A CA 1
ATOM 8433 C C . PHE A 1 1109 ? 13.747 -5.097 19.536 1.00 95.00 1109 PHE A C 1
ATOM 8435 O O . PHE A 1 1109 ? 12.731 -4.567 19.083 1.00 95.00 1109 PHE A O 1
ATOM 8442 N N . GLY A 1 1110 ? 14.961 -4.593 19.350 1.00 92.62 1110 GLY A N 1
ATOM 8443 C CA . GLY A 1 1110 ? 15.227 -3.401 18.560 1.00 92.62 1110 GLY A CA 1
ATOM 8444 C C . GLY A 1 1110 ? 16.416 -3.573 17.628 1.00 92.62 1110 GLY A C 1
ATOM 8445 O O . GLY A 1 1110 ? 17.113 -4.589 17.644 1.00 92.62 1110 GLY A O 1
ATOM 8446 N N . LEU A 1 1111 ? 16.638 -2.558 16.804 1.00 91.69 1111 LEU A N 1
ATOM 8447 C CA . LEU A 1 1111 ? 17.700 -2.523 15.814 1.00 91.69 1111 LEU A CA 1
ATOM 8448 C C . LEU A 1 1111 ? 18.388 -1.156 15.835 1.00 91.69 1111 LEU A C 1
ATOM 8450 O O . LEU A 1 1111 ? 17.750 -0.124 15.618 1.00 91.69 1111 LEU A O 1
ATOM 8454 N N . ASP A 1 1112 ? 19.699 -1.161 16.070 1.00 90.88 1112 ASP A N 1
ATOM 8455 C CA . ASP A 1 1112 ? 20.569 0.003 15.906 1.00 90.88 1112 ASP A CA 1
ATOM 8456 C C . ASP A 1 1112 ? 20.696 0.302 14.408 1.00 90.88 1112 ASP A C 1
ATOM 8458 O O . ASP A 1 1112 ? 21.306 -0.467 13.663 1.00 90.88 1112 ASP A O 1
ATOM 8462 N N . LEU A 1 1113 ? 20.132 1.421 13.950 1.00 87.50 1113 LEU A N 1
ATOM 8463 C CA . LEU A 1 1113 ? 20.164 1.810 12.540 1.00 87.50 1113 LEU A CA 1
ATOM 8464 C C . LEU A 1 1113 ? 21.520 2.399 12.110 1.00 87.50 1113 LEU A C 1
ATOM 8466 O O . LEU A 1 1113 ? 21.815 2.426 10.910 1.00 87.50 1113 LEU A O 1
ATOM 8470 N N . ARG A 1 1114 ? 22.369 2.847 13.051 1.00 86.31 1114 ARG A N 1
ATOM 8471 C CA . ARG A 1 1114 ? 23.730 3.324 12.750 1.00 86.31 1114 ARG A CA 1
ATOM 8472 C C . ARG A 1 1114 ? 24.627 2.145 12.406 1.00 86.31 1114 ARG A C 1
ATOM 8474 O O . ARG A 1 1114 ? 25.251 2.164 11.352 1.00 86.31 1114 ARG A O 1
ATOM 8481 N N . LEU A 1 1115 ? 24.667 1.116 13.247 1.00 86.69 1115 LEU A N 1
ATOM 8482 C CA . LEU A 1 1115 ? 25.566 -0.032 13.061 1.00 86.69 1115 LEU A CA 1
ATOM 8483 C C . LEU A 1 1115 ? 24.894 -1.264 12.449 1.00 86.69 1115 LEU A C 1
ATOM 8485 O O . LEU A 1 1115 ? 25.567 -2.258 12.190 1.00 86.69 1115 LEU A O 1
ATOM 8489 N N . HIS A 1 1116 ? 23.586 -1.205 12.204 1.00 89.12 1116 HIS A N 1
ATOM 8490 C CA . HIS A 1 1116 ? 22.789 -2.348 11.769 1.00 89.12 1116 HIS A CA 1
ATOM 8491 C C . HIS A 1 1116 ? 22.944 -3.557 12.715 1.00 89.12 1116 HIS A C 1
ATOM 8493 O O . HIS A 1 1116 ? 23.191 -4.691 12.303 1.00 89.12 1116 HIS A O 1
ATOM 8499 N N . GLN A 1 1117 ? 22.844 -3.291 14.019 1.00 90.19 1117 GLN A N 1
ATOM 8500 C CA . GLN A 1 1117 ? 23.041 -4.284 15.073 1.00 90.19 1117 GLN A CA 1
ATOM 8501 C C . GLN A 1 1117 ? 21.721 -4.576 15.786 1.00 90.19 1117 GLN A C 1
ATOM 8503 O O . GLN A 1 1117 ? 21.079 -3.671 16.319 1.00 90.19 1117 GLN A O 1
ATOM 8508 N N . TRP A 1 1118 ? 21.334 -5.850 15.817 1.00 93.62 1118 TRP A N 1
ATOM 8509 C CA . TRP A 1 1118 ? 20.146 -6.299 16.540 1.00 93.62 1118 TRP A CA 1
ATOM 8510 C C . TRP A 1 1118 ? 20.359 -6.230 18.050 1.00 93.62 1118 TRP A C 1
ATOM 8512 O O . TRP A 1 1118 ? 21.472 -6.449 18.532 1.00 93.62 1118 TRP A O 1
ATOM 8522 N N . ALA A 1 1119 ? 19.286 -5.964 18.788 1.00 94.50 1119 ALA A N 1
ATOM 8523 C CA . ALA A 1 1119 ? 19.296 -5.848 20.236 1.00 94.50 1119 ALA A CA 1
ATOM 8524 C C . ALA A 1 1119 ? 18.075 -6.518 20.883 1.00 94.50 1119 ALA A C 1
ATOM 8526 O O . ALA A 1 1119 ? 16.954 -6.372 20.398 1.00 94.50 1119 ALA A O 1
ATOM 8527 N N . ALA A 1 1120 ? 18.283 -7.194 22.013 1.00 97.00 1120 ALA A N 1
ATOM 8528 C CA . ALA A 1 1120 ? 17.239 -7.561 22.969 1.00 97.00 1120 ALA A CA 1
ATOM 8529 C C . ALA A 1 1120 ? 17.264 -6.596 24.161 1.00 97.00 1120 ALA A C 1
ATOM 8531 O O . ALA A 1 1120 ? 18.336 -6.294 24.691 1.00 97.00 1120 ALA A O 1
ATOM 8532 N N . PHE A 1 1121 ? 16.091 -6.133 24.589 1.00 98.06 1121 PHE A N 1
ATOM 8533 C CA . PHE A 1 1121 ? 15.932 -5.159 25.668 1.00 98.06 1121 PHE A CA 1
ATOM 8534 C C . PHE A 1 1121 ? 15.401 -5.820 26.930 1.00 98.06 1121 PHE A C 1
ATOM 8536 O O . PHE A 1 1121 ? 14.295 -6.345 26.924 1.00 98.06 1121 PHE A O 1
ATOM 8543 N N . PHE A 1 1122 ? 16.158 -5.760 28.019 1.00 98.38 1122 PHE A N 1
ATOM 8544 C CA . PHE A 1 1122 ? 15.781 -6.320 29.311 1.00 98.38 1122 PHE A CA 1
ATOM 8545 C C . PHE A 1 1122 ? 15.614 -5.235 30.367 1.00 98.38 1122 PHE A C 1
ATOM 8547 O O . PHE A 1 1122 ? 16.375 -4.269 30.410 1.00 98.38 1122 PHE A O 1
ATOM 8554 N N . ARG A 1 1123 ? 14.678 -5.454 31.287 1.00 97.81 1123 ARG A N 1
ATOM 8555 C CA . ARG A 1 1123 ? 14.635 -4.767 32.577 1.00 97.81 1123 ARG A CA 1
ATOM 8556 C C . ARG A 1 1123 ? 15.034 -5.743 33.669 1.00 97.81 1123 ARG A C 1
ATOM 8558 O O . ARG A 1 1123 ? 14.511 -6.853 33.720 1.00 97.81 1123 ARG A O 1
ATOM 8565 N N . ALA A 1 1124 ? 15.936 -5.312 34.538 1.00 98.06 1124 ALA A N 1
ATOM 8566 C CA . ALA A 1 1124 ? 16.322 -6.029 35.739 1.00 98.06 1124 ALA A CA 1
ATOM 8567 C C . ALA A 1 1124 ? 16.031 -5.165 36.965 1.00 98.06 1124 ALA A C 1
ATOM 8569 O O . ALA A 1 1124 ? 16.485 -4.025 37.035 1.00 98.06 1124 ALA A O 1
ATOM 8570 N N . VAL A 1 1125 ? 15.310 -5.711 37.940 1.00 97.62 1125 VAL A N 1
ATOM 8571 C CA . VAL A 1 1125 ? 15.208 -5.128 39.282 1.00 97.62 1125 VAL A CA 1
ATOM 8572 C C . VAL A 1 1125 ? 16.062 -5.963 40.221 1.00 97.62 1125 VAL A C 1
ATOM 8574 O O . VAL A 1 1125 ? 16.000 -7.192 40.176 1.00 97.62 1125 VAL A O 1
ATOM 8577 N N . LEU A 1 1126 ? 16.865 -5.302 41.052 1.00 97.44 1126 LEU A N 1
ATOM 8578 C CA . LEU A 1 1126 ? 17.719 -5.921 42.066 1.00 97.44 1126 LEU A CA 1
ATOM 8579 C C . LEU A 1 1126 ? 17.124 -5.645 43.453 1.00 97.44 1126 LEU A C 1
ATOM 8581 O O . LEU A 1 1126 ? 17.492 -4.642 44.067 1.00 97.44 1126 LEU A O 1
ATOM 8585 N N . PRO A 1 1127 ? 16.201 -6.476 43.972 1.00 95.50 1127 PRO A N 1
ATOM 8586 C CA . PRO A 1 1127 ? 15.405 -6.121 45.147 1.00 95.50 1127 PRO A CA 1
ATOM 8587 C C . PRO A 1 1127 ? 16.242 -5.865 46.406 1.00 95.50 1127 PRO A C 1
ATOM 8589 O O . PRO A 1 1127 ? 15.856 -5.060 47.247 1.00 95.50 1127 PRO A O 1
ATOM 8592 N N . ASP A 1 1128 ? 17.389 -6.542 46.514 1.00 95.94 1128 ASP A N 1
ATOM 8593 C CA . ASP A 1 1128 ? 18.220 -6.584 47.721 1.00 95.94 1128 ASP A CA 1
ATOM 8594 C C . ASP A 1 1128 ? 19.522 -5.768 47.601 1.00 95.94 1128 ASP A C 1
ATOM 8596 O O . ASP A 1 1128 ? 20.349 -5.800 48.511 1.00 95.94 1128 ASP A O 1
ATOM 8600 N N . LEU A 1 1129 ? 19.731 -5.051 46.490 1.00 95.81 1129 LEU A N 1
ATOM 8601 C CA . LEU A 1 1129 ? 20.943 -4.261 46.243 1.00 95.81 1129 LEU A CA 1
ATOM 8602 C C . LEU A 1 1129 ? 20.609 -2.783 46.021 1.00 95.81 1129 LEU A C 1
ATOM 8604 O O . LEU A 1 1129 ? 19.663 -2.459 45.301 1.00 95.81 1129 LEU A O 1
ATOM 8608 N N . GLY A 1 1130 ? 21.413 -1.897 46.617 1.00 95.12 1130 GLY A N 1
ATOM 8609 C CA . GLY A 1 1130 ? 21.390 -0.450 46.377 1.00 95.12 1130 GLY A CA 1
ATOM 8610 C C . GLY A 1 1130 ? 22.639 0.067 45.655 1.00 95.12 1130 GLY A C 1
ATOM 8611 O O . GLY A 1 1130 ? 23.586 -0.682 45.388 1.00 95.12 1130 GLY A O 1
ATOM 8612 N N . GLU A 1 1131 ? 22.687 1.376 45.385 1.00 95.38 1131 GLU A N 1
ATOM 8613 C CA . GLU A 1 1131 ? 23.856 2.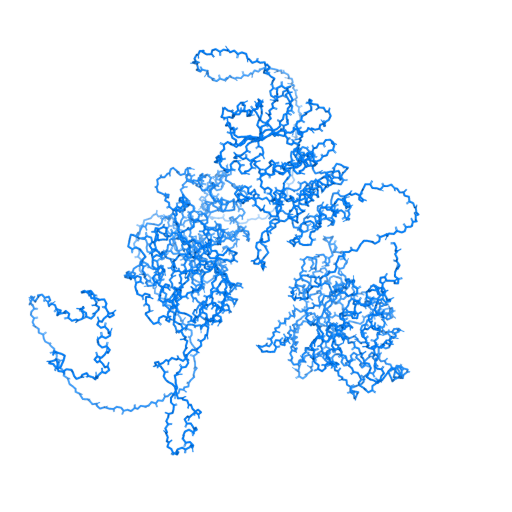030 44.776 1.00 95.38 1131 GLU A CA 1
ATOM 8614 C C . GLU A 1 1131 ? 25.157 1.754 45.551 1.00 95.38 1131 GLU A C 1
ATOM 8616 O O . GLU A 1 1131 ? 26.194 1.440 44.956 1.00 95.38 1131 GLU A O 1
ATOM 8621 N N . GLU A 1 1132 ? 25.121 1.847 46.884 1.00 93.88 1132 GLU A N 1
ATOM 8622 C CA . GLU A 1 1132 ? 26.309 1.633 47.715 1.00 93.88 1132 GLU A CA 1
ATOM 8623 C C . GLU A 1 1132 ? 26.877 0.217 47.582 1.00 93.88 1132 GLU A C 1
ATOM 8625 O O . GLU A 1 1132 ? 28.098 0.041 47.578 1.00 93.88 1132 GLU A O 1
ATOM 8630 N N . ASP A 1 1133 ? 26.016 -0.794 47.467 1.00 93.62 1133 ASP A N 1
ATOM 8631 C CA . ASP A 1 1133 ? 26.436 -2.188 47.339 1.00 93.62 1133 ASP A CA 1
ATOM 8632 C C . ASP A 1 1133 ? 27.179 -2.419 46.031 1.00 93.62 1133 ASP A C 1
ATOM 8634 O O . ASP A 1 1133 ? 28.275 -2.990 46.034 1.00 93.62 1133 ASP A O 1
ATOM 8638 N N . LEU A 1 1134 ? 26.625 -1.913 44.927 1.00 92.56 1134 LEU A N 1
ATOM 8639 C CA . LEU A 1 1134 ? 27.250 -2.001 43.611 1.00 92.56 1134 LEU A CA 1
ATOM 8640 C C . LEU A 1 1134 ? 28.593 -1.267 43.608 1.00 92.56 1134 LEU A C 1
ATOM 8642 O O . LEU A 1 1134 ? 29.621 -1.870 43.295 1.00 92.56 1134 LEU A O 1
ATOM 8646 N N . ARG A 1 1135 ? 28.647 -0.020 44.091 1.00 92.31 1135 ARG A N 1
ATOM 8647 C CA . ARG A 1 1135 ? 29.912 0.733 44.186 1.00 92.31 1135 ARG A CA 1
ATOM 8648 C C . ARG A 1 1135 ? 30.957 0.029 45.058 1.00 92.31 1135 ARG A C 1
ATOM 8650 O O . ARG A 1 1135 ? 32.135 -0.002 44.689 1.00 92.31 1135 ARG A O 1
ATOM 8657 N N . ARG A 1 1136 ? 30.554 -0.583 46.181 1.00 90.00 1136 ARG A N 1
ATOM 8658 C CA . ARG A 1 1136 ? 31.450 -1.391 47.032 1.00 90.00 1136 ARG A CA 1
ATOM 8659 C C . ARG A 1 1136 ? 32.007 -2.603 46.287 1.00 90.00 1136 ARG A C 1
ATOM 8661 O O . ARG A 1 1136 ? 33.189 -2.910 46.442 1.00 90.00 1136 ARG A O 1
ATOM 8668 N N . ARG A 1 1137 ? 31.194 -3.289 45.479 1.00 89.94 1137 ARG A N 1
ATOM 8669 C CA . ARG A 1 1137 ? 31.651 -4.412 44.642 1.00 89.94 1137 ARG A CA 1
ATOM 8670 C C . ARG A 1 1137 ? 32.628 -3.938 43.566 1.00 89.94 1137 ARG A C 1
ATOM 8672 O O . ARG A 1 1137 ? 33.678 -4.548 43.390 1.00 89.94 1137 ARG A O 1
ATOM 8679 N N . TRP A 1 1138 ? 32.364 -2.797 42.935 1.00 88.56 1138 TRP A N 1
ATOM 8680 C CA . TRP A 1 1138 ? 33.217 -2.227 41.883 1.00 88.56 1138 TRP A CA 1
ATOM 8681 C C . TRP A 1 1138 ? 34.605 -1.832 42.403 1.00 88.56 1138 TRP A C 1
ATOM 8683 O O . TRP A 1 1138 ? 35.611 -1.969 41.699 1.00 88.56 1138 TRP A O 1
ATOM 8693 N N . ALA A 1 1139 ? 34.682 -1.397 43.665 1.00 83.50 1139 ALA A N 1
ATOM 8694 C CA . ALA A 1 1139 ? 35.943 -1.123 44.352 1.00 83.50 1139 ALA A CA 1
ATOM 8695 C C . ALA A 1 1139 ? 36.798 -2.387 44.577 1.00 83.50 1139 ALA A C 1
ATOM 8697 O O . ALA A 1 1139 ? 38.021 -2.286 44.637 1.00 83.50 1139 ALA A O 1
ATOM 8698 N N . ARG A 1 1140 ? 36.179 -3.574 44.660 1.00 80.00 1140 ARG A N 1
ATOM 8699 C CA . ARG A 1 1140 ? 36.865 -4.870 44.831 1.00 80.00 1140 ARG A CA 1
ATOM 8700 C C . ARG A 1 1140 ? 37.340 -5.490 43.512 1.00 80.00 1140 ARG A C 1
ATOM 8702 O O . ARG A 1 1140 ? 38.068 -6.477 43.542 1.00 80.00 1140 ARG A O 1
ATOM 8709 N N . GLY A 1 1141 ? 36.987 -4.879 42.382 1.00 74.88 1141 GLY A N 1
ATOM 8710 C CA . GLY A 1 1141 ? 37.370 -5.317 41.044 1.00 74.88 1141 GLY A CA 1
ATOM 8711 C C . GLY A 1 1141 ? 36.276 -6.134 40.360 1.00 74.88 1141 GLY A C 1
ATOM 8712 O O . GLY A 1 1141 ? 35.683 -7.031 40.951 1.00 74.88 1141 GLY A O 1
ATOM 8713 N N . ILE A 1 1142 ? 36.031 -5.804 39.093 1.00 79.31 1142 ILE A N 1
ATOM 8714 C CA . ILE A 1 1142 ? 35.106 -6.493 38.192 1.00 79.31 1142 ILE A CA 1
ATOM 8715 C C . ILE A 1 1142 ? 35.846 -6.803 36.891 1.00 79.31 1142 ILE A C 1
ATOM 8717 O O . ILE A 1 1142 ? 36.735 -6.047 36.492 1.00 79.31 1142 ILE A O 1
ATOM 8721 N N . LYS A 1 1143 ? 35.476 -7.924 36.262 1.00 70.06 1143 LYS A N 1
ATOM 8722 C CA . LYS A 1 1143 ? 36.097 -8.484 35.058 1.00 70.06 1143 LYS A CA 1
ATOM 8723 C C . LYS A 1 1143 ? 36.227 -7.454 33.927 1.00 70.06 1143 LYS A C 1
ATOM 8725 O O . LYS A 1 1143 ? 37.337 -7.269 33.434 1.00 70.06 1143 LYS A O 1
ATOM 8730 N N . ASP A 1 1144 ? 35.158 -6.718 33.614 1.00 70.19 1144 ASP A N 1
ATOM 8731 C CA . ASP A 1 1144 ? 35.119 -5.774 32.485 1.00 70.19 1144 ASP A CA 1
ATOM 8732 C C . ASP A 1 1144 ? 35.037 -4.300 32.912 1.00 70.19 1144 ASP A C 1
ATOM 8734 O O . ASP A 1 1144 ? 34.417 -3.454 32.273 1.00 70.19 1144 ASP A O 1
ATOM 8738 N N . LYS A 1 1145 ? 35.759 -3.947 33.986 1.00 65.06 1145 LYS A N 1
ATOM 8739 C CA . LYS A 1 1145 ? 35.843 -2.566 34.502 1.00 65.06 1145 LYS A CA 1
ATOM 8740 C C . LYS A 1 1145 ? 36.334 -1.534 33.470 1.00 65.06 1145 LYS A C 1
ATOM 8742 O O . LYS A 1 1145 ? 36.113 -0.344 33.650 1.00 65.06 1145 LYS A O 1
ATOM 8747 N N . TRP A 1 1146 ? 37.033 -1.964 32.422 1.00 70.81 1146 TRP A N 1
ATOM 8748 C CA . TRP A 1 1146 ? 37.580 -1.087 31.383 1.00 70.81 1146 TRP A CA 1
ATOM 8749 C C . TRP A 1 1146 ? 36.530 -0.634 30.354 1.00 70.81 1146 TRP A C 1
ATOM 8751 O O . TRP A 1 1146 ? 36.775 0.339 29.638 1.00 70.81 1146 TRP A O 1
ATOM 8761 N N . GLU A 1 1147 ? 35.375 -1.305 30.264 1.00 74.81 1147 GLU A N 1
ATOM 8762 C CA . GLU A 1 1147 ? 34.335 -0.976 29.279 1.00 74.81 1147 GLU A CA 1
ATOM 8763 C C . GLU A 1 1147 ? 33.583 0.320 29.602 1.00 74.81 1147 GLU A C 1
ATOM 8765 O O . GLU A 1 1147 ? 33.107 0.997 28.686 1.00 74.81 1147 GLU A O 1
ATOM 8770 N N . HIS A 1 1148 ? 33.537 0.700 30.882 1.00 81.81 1148 HIS A N 1
ATOM 8771 C CA . HIS A 1 1148 ? 32.831 1.880 31.372 1.00 81.81 1148 HIS A CA 1
ATOM 8772 C C . HIS A 1 1148 ? 33.759 2.798 32.162 1.00 81.81 1148 HIS A C 1
ATOM 8774 O O . HIS A 1 1148 ? 34.531 2.345 33.007 1.00 81.81 1148 HIS A O 1
ATOM 8780 N N . ASP A 1 1149 ? 33.670 4.101 31.914 1.00 81.69 1149 ASP A N 1
ATOM 8781 C CA . ASP A 1 1149 ? 34.467 5.115 32.615 1.00 81.69 1149 ASP A CA 1
ATOM 8782 C C . ASP A 1 1149 ? 33.663 5.878 33.684 1.00 81.69 1149 ASP A C 1
ATOM 8784 O O . ASP A 1 1149 ? 34.245 6.358 34.661 1.00 81.69 1149 ASP A O 1
ATOM 8788 N N . ARG A 1 1150 ? 32.329 5.938 33.565 1.00 87.38 1150 ARG A N 1
ATOM 8789 C CA . ARG A 1 1150 ? 31.432 6.548 34.558 1.00 87.38 1150 ARG A CA 1
ATOM 8790 C C . ARG A 1 1150 ? 30.070 5.849 34.634 1.00 87.38 1150 ARG A C 1
ATOM 8792 O O . ARG A 1 1150 ? 29.589 5.273 33.664 1.00 87.38 1150 ARG A O 1
ATOM 8799 N N . HIS A 1 1151 ? 29.441 5.955 35.804 1.00 92.56 1151 HIS A N 1
ATOM 8800 C CA . HIS A 1 1151 ? 28.097 5.443 36.086 1.00 92.56 1151 HIS A CA 1
ATOM 8801 C C . HIS A 1 1151 ? 27.252 6.543 36.737 1.00 92.56 1151 HIS A C 1
ATOM 8803 O O . HIS A 1 1151 ? 27.754 7.244 37.623 1.00 92.56 1151 HIS A O 1
ATOM 8809 N N . ALA A 1 1152 ? 25.985 6.659 36.345 1.00 95.50 1152 ALA A N 1
ATOM 8810 C CA . ALA A 1 1152 ? 25.005 7.546 36.970 1.00 95.50 1152 ALA A CA 1
ATOM 8811 C C . ALA A 1 1152 ? 23.865 6.732 37.590 1.00 95.50 1152 ALA A C 1
ATOM 8813 O O . ALA A 1 1152 ? 23.362 5.798 36.975 1.00 95.50 1152 ALA A O 1
ATOM 8814 N N . PHE A 1 1153 ? 23.467 7.103 38.805 1.00 96.94 1153 PHE A N 1
ATOM 8815 C CA . PHE A 1 1153 ? 22.316 6.532 39.499 1.00 96.94 1153 PHE A CA 1
ATOM 8816 C C . PHE A 1 1153 ? 21.265 7.627 39.655 1.00 96.94 1153 PHE A C 1
ATOM 8818 O O . PHE A 1 1153 ? 21.502 8.623 40.340 1.00 96.94 1153 PHE A O 1
ATOM 8825 N N . VAL A 1 1154 ? 20.123 7.446 39.005 1.00 97.25 1154 VAL A N 1
ATOM 8826 C CA . VAL A 1 1154 ? 19.027 8.423 38.933 1.00 97.25 1154 VAL A CA 1
ATOM 8827 C C . VAL A 1 1154 ? 17.798 7.801 39.589 1.00 97.25 1154 VAL A C 1
ATOM 8829 O O . VAL A 1 1154 ? 17.597 6.609 39.394 1.00 97.25 1154 VAL A O 1
ATOM 8832 N N . PRO A 1 1155 ? 16.966 8.524 40.358 1.00 97.19 1155 PRO A N 1
ATOM 8833 C CA . PRO A 1 1155 ? 15.705 7.964 40.849 1.00 97.19 1155 PRO A CA 1
ATOM 8834 C C . PRO A 1 1155 ? 14.898 7.315 39.712 1.00 97.19 1155 PRO A C 1
ATOM 8836 O O . PRO A 1 1155 ? 14.771 7.891 38.636 1.00 97.19 1155 PRO A O 1
ATOM 8839 N N . ALA A 1 1156 ? 14.383 6.104 39.923 1.00 94.31 1156 ALA A N 1
ATOM 8840 C CA . ALA A 1 1156 ? 13.750 5.286 38.883 1.00 94.31 1156 ALA A CA 1
ATOM 8841 C C . ALA A 1 1156 ? 12.311 5.725 38.531 1.00 94.31 1156 ALA A C 1
ATOM 8843 O O . ALA A 1 1156 ? 11.534 4.958 37.957 1.00 94.31 1156 ALA A O 1
ATOM 8844 N N . ASP A 1 1157 ? 11.922 6.950 38.887 1.00 93.75 1157 ASP A N 1
ATOM 8845 C CA . ASP A 1 1157 ? 10.648 7.525 38.481 1.00 93.75 1157 ASP A CA 1
ATOM 8846 C C . ASP A 1 1157 ? 10.723 8.116 37.055 1.00 93.75 1157 ASP A C 1
ATOM 8848 O O . ASP A 1 1157 ? 11.800 8.512 36.599 1.00 93.75 1157 ASP A O 1
ATOM 8852 N N . PRO A 1 1158 ? 9.589 8.178 36.327 1.00 94.75 1158 PRO A N 1
ATOM 8853 C CA . PRO A 1 1158 ? 9.588 8.647 34.947 1.00 94.75 1158 PRO A CA 1
ATOM 8854 C C . PRO A 1 1158 ? 10.109 10.072 34.753 1.00 94.75 1158 PRO A C 1
ATOM 8856 O O . PRO A 1 1158 ? 10.768 10.314 33.751 1.00 94.75 1158 PRO A O 1
ATOM 8859 N N . ASP A 1 1159 ? 9.834 11.009 35.666 1.00 92.75 1159 ASP A N 1
ATOM 8860 C CA . ASP A 1 1159 ? 10.276 12.396 35.494 1.00 92.75 1159 ASP A CA 1
ATOM 8861 C C . ASP A 1 1159 ? 11.805 12.485 35.622 1.00 92.75 1159 ASP A C 1
ATOM 8863 O O . ASP A 1 1159 ? 12.449 13.001 34.713 1.00 92.75 1159 ASP A O 1
ATOM 8867 N N . SER A 1 1160 ? 12.391 11.898 36.672 1.00 94.75 1160 SER A N 1
ATOM 8868 C CA . SER A 1 1160 ? 13.843 11.935 36.911 1.00 94.75 1160 SER A CA 1
ATOM 8869 C C . SER A 1 1160 ? 14.654 11.282 35.786 1.00 94.75 1160 SER A C 1
ATOM 8871 O O . SER A 1 1160 ? 15.672 11.821 35.350 1.00 94.75 1160 SER A O 1
ATOM 8873 N N . VAL A 1 1161 ? 14.211 10.121 35.290 1.00 95.75 1161 VAL A N 1
ATOM 8874 C CA . VAL A 1 1161 ? 14.891 9.418 34.188 1.00 95.75 1161 VAL A CA 1
ATOM 8875 C C . VAL A 1 1161 ? 14.773 10.183 32.870 1.00 95.75 1161 VAL A C 1
ATOM 8877 O O . VAL A 1 1161 ? 15.763 10.301 32.149 1.00 95.75 1161 VAL A O 1
ATOM 8880 N N . LEU A 1 1162 ? 13.586 10.699 32.537 1.00 94.44 1162 LEU A N 1
ATOM 8881 C CA . LEU A 1 1162 ? 13.387 11.448 31.295 1.00 94.44 1162 LEU A CA 1
ATOM 8882 C C . LEU A 1 1162 ? 14.126 12.789 31.318 1.00 94.44 1162 LEU A C 1
ATOM 8884 O O . LEU A 1 1162 ? 14.702 13.163 30.300 1.00 94.44 1162 LEU A O 1
ATOM 8888 N N . ASP A 1 1163 ? 14.183 13.462 32.469 1.00 91.19 1163 ASP A N 1
ATOM 8889 C CA . ASP A 1 1163 ? 14.975 14.681 32.644 1.00 91.19 1163 ASP A CA 1
ATOM 8890 C C . ASP A 1 1163 ? 16.475 14.383 32.461 1.00 91.19 1163 ASP A C 1
ATOM 8892 O O . ASP A 1 1163 ? 17.146 15.077 31.698 1.00 91.19 1163 ASP A O 1
ATOM 8896 N N . PHE A 1 1164 ? 16.995 13.288 33.034 1.00 93.19 1164 PHE A N 1
ATOM 8897 C CA . PHE A 1 1164 ? 18.385 12.875 32.802 1.00 93.19 1164 PHE A CA 1
ATOM 8898 C C . PHE A 1 1164 ? 18.681 12.593 31.321 1.00 93.19 1164 PHE A C 1
ATOM 8900 O O . PHE A 1 1164 ? 19.748 12.962 30.831 1.00 93.19 1164 PHE A O 1
ATOM 8907 N N . ILE A 1 1165 ? 17.751 11.959 30.592 1.00 92.62 1165 ILE A N 1
ATOM 8908 C CA . ILE A 1 1165 ? 17.891 11.727 29.144 1.00 92.62 1165 ILE A CA 1
ATOM 8909 C C . ILE A 1 1165 ? 17.922 13.053 28.377 1.00 92.62 1165 ILE A C 1
ATOM 8911 O O . ILE A 1 1165 ? 18.776 13.222 27.504 1.00 92.62 1165 ILE A O 1
ATOM 8915 N N . LEU A 1 1166 ? 17.028 13.981 28.726 1.00 88.62 1166 LEU A N 1
ATOM 8916 C CA . LEU A 1 1166 ? 16.875 15.294 28.097 1.00 88.62 1166 LEU A CA 1
ATOM 8917 C C . LEU A 1 1166 ? 18.081 16.219 28.317 1.00 88.62 1166 LEU A C 1
ATOM 8919 O O . LEU A 1 1166 ? 18.415 17.013 27.441 1.00 88.62 1166 LEU A O 1
ATOM 8923 N N . GLU A 1 1167 ? 18.743 16.123 29.472 1.00 88.38 1167 GLU A N 1
ATOM 8924 C CA . GLU A 1 1167 ? 19.937 16.912 29.802 1.00 88.38 1167 GLU A CA 1
ATOM 8925 C C . GLU A 1 1167 ? 21.149 16.586 28.911 1.00 88.38 1167 GLU A C 1
ATOM 8927 O O . GLU A 1 1167 ? 22.093 17.377 28.830 1.00 88.38 1167 GLU A O 1
ATOM 8932 N N . GLN A 1 1168 ? 21.152 15.430 28.242 1.00 88.44 1168 GLN A N 1
ATOM 8933 C CA . GLN A 1 1168 ? 22.236 15.023 27.350 1.00 88.44 1168 GLN A CA 1
ATOM 8934 C C . GLN A 1 1168 ? 21.913 15.364 25.888 1.00 88.44 1168 GLN A C 1
ATOM 8936 O O . GLN A 1 1168 ? 20.760 15.395 25.466 1.00 88.44 1168 GLN A O 1
ATOM 8941 N N . THR A 1 1169 ? 22.943 15.559 25.060 1.00 81.50 1169 THR A N 1
ATOM 8942 C CA . THR A 1 1169 ? 22.740 15.714 23.612 1.00 81.50 1169 THR A CA 1
ATOM 8943 C C . THR A 1 1169 ? 22.321 14.387 22.971 1.00 81.50 1169 THR A C 1
ATOM 8945 O O . THR A 1 1169 ? 22.700 13.312 23.433 1.00 81.50 1169 THR A O 1
ATOM 8948 N N . VAL A 1 1170 ? 21.583 14.443 21.856 1.00 77.56 1170 VAL A N 1
ATOM 8949 C CA . VAL A 1 1170 ? 21.126 13.239 21.128 1.00 77.56 1170 VAL A CA 1
ATOM 8950 C C . VAL A 1 1170 ? 22.297 12.316 20.748 1.00 77.56 1170 VAL A C 1
ATOM 8952 O O . VAL A 1 1170 ? 22.184 11.097 20.845 1.00 77.56 1170 VAL A O 1
ATOM 8955 N N . ASP A 1 1171 ? 23.451 12.882 20.386 1.00 81.62 1171 ASP A N 1
ATOM 8956 C CA . ASP A 1 1171 ? 24.650 12.114 20.024 1.00 81.62 1171 ASP A CA 1
ATOM 8957 C C . ASP A 1 1171 ? 25.456 11.579 21.218 1.00 81.62 1171 ASP A C 1
ATOM 8959 O O . ASP A 1 1171 ? 26.354 10.757 21.018 1.00 81.62 1171 ASP A O 1
ATOM 8963 N N . ALA A 1 1172 ? 25.126 11.988 22.449 1.00 88.44 1172 ALA A N 1
ATOM 8964 C CA . ALA A 1 1172 ? 25.724 11.443 23.668 1.00 88.44 1172 ALA A CA 1
ATOM 8965 C C . ALA A 1 1172 ? 25.185 10.046 24.023 1.00 88.44 1172 ALA A C 1
ATOM 8967 O O . ALA A 1 1172 ? 25.712 9.406 24.931 1.00 88.44 1172 ALA A O 1
ATOM 8968 N N . TRP A 1 1173 ? 24.160 9.557 23.319 1.00 91.62 1173 TRP A N 1
ATOM 8969 C CA . TRP A 1 1173 ? 23.530 8.262 23.570 1.00 91.62 1173 TRP A CA 1
ATOM 8970 C C . TRP A 1 1173 ? 23.915 7.206 22.531 1.00 91.62 1173 TRP A C 1
ATOM 8972 O O . TRP A 1 1173 ? 23.994 7.459 21.324 1.00 91.62 1173 TRP A O 1
ATOM 8982 N N . ALA A 1 1174 ? 24.115 5.971 22.989 1.00 91.38 1174 ALA A N 1
ATOM 8983 C CA . ALA A 1 1174 ? 24.079 4.812 22.108 1.00 91.38 1174 ALA A CA 1
ATOM 8984 C C . ALA A 1 1174 ? 22.667 4.690 21.491 1.00 91.38 1174 ALA A C 1
ATOM 8986 O O . ALA A 1 1174 ? 21.689 4.874 22.219 1.00 91.38 1174 ALA A O 1
ATOM 8987 N N . PRO A 1 1175 ? 22.527 4.353 20.192 1.00 90.19 1175 PRO A N 1
ATOM 8988 C CA . PRO A 1 1175 ? 21.255 4.445 19.464 1.00 90.19 1175 PRO A CA 1
ATOM 8989 C C . PRO A 1 1175 ? 20.049 3.815 20.168 1.00 90.19 1175 PRO A C 1
ATOM 8991 O O . PRO A 1 1175 ? 18.987 4.428 20.223 1.00 90.19 1175 PRO A O 1
ATOM 8994 N N . CYS A 1 1176 ? 20.217 2.623 20.746 1.00 92.94 1176 CYS A N 1
ATOM 8995 C CA . CYS A 1 1176 ? 19.140 1.884 21.408 1.00 92.94 1176 CYS A CA 1
ATOM 8996 C C . CYS A 1 1176 ? 18.938 2.212 22.896 1.00 92.94 1176 CYS A C 1
ATOM 8998 O O . CYS A 1 1176 ? 17.917 1.821 23.459 1.00 92.94 1176 CYS A O 1
ATOM 9000 N N . ALA A 1 1177 ? 19.878 2.902 23.548 1.00 94.50 1177 ALA A N 1
ATOM 9001 C CA . ALA A 1 1177 ? 19.850 3.077 25.000 1.00 94.50 1177 ALA A CA 1
ATOM 9002 C C . ALA A 1 1177 ? 18.654 3.914 25.499 1.00 94.50 1177 ALA A C 1
ATOM 9004 O O . ALA A 1 1177 ? 17.970 3.443 26.407 1.00 94.50 1177 ALA A O 1
ATOM 9005 N N . PRO A 1 1178 ? 18.309 5.077 24.907 1.00 94.56 1178 PRO A N 1
ATOM 9006 C CA . PRO A 1 1178 ? 17.156 5.856 25.369 1.00 94.56 1178 PRO A CA 1
ATOM 9007 C C . PRO A 1 1178 ? 15.840 5.072 25.281 1.00 94.56 1178 PRO A C 1
ATOM 9009 O O . PRO A 1 1178 ? 15.018 5.115 26.194 1.00 94.56 1178 PRO A O 1
ATOM 9012 N N . VAL A 1 1179 ? 15.678 4.288 24.210 1.00 94.94 1179 VAL A N 1
ATOM 9013 C CA . VAL A 1 1179 ? 14.498 3.442 23.995 1.00 94.94 1179 VAL A CA 1
ATOM 9014 C C . VAL A 1 1179 ? 14.400 2.347 25.053 1.00 94.94 1179 VAL A C 1
ATOM 9016 O O . VAL A 1 1179 ? 13.332 2.148 25.624 1.00 94.94 1179 VAL A O 1
ATOM 9019 N N . LEU A 1 1180 ? 15.511 1.675 25.368 1.00 96.94 1180 LEU A N 1
ATOM 9020 C CA . LEU A 1 1180 ? 15.568 0.668 26.429 1.00 96.94 1180 LEU A CA 1
ATOM 9021 C C . LEU A 1 1180 ? 15.073 1.227 27.774 1.00 96.94 1180 LEU A C 1
ATOM 9023 O O . LEU A 1 1180 ? 14.224 0.608 28.417 1.00 96.94 1180 LEU A O 1
ATOM 9027 N N . PHE A 1 1181 ? 15.579 2.391 28.191 1.00 97.31 1181 PHE A N 1
ATOM 9028 C CA . PHE A 1 1181 ? 15.186 3.000 29.465 1.00 97.31 1181 PHE A CA 1
ATOM 9029 C C . PHE A 1 1181 ? 13.723 3.447 29.464 1.00 97.31 1181 PHE A C 1
ATOM 9031 O O . PHE A 1 1181 ? 13.023 3.241 30.453 1.00 97.31 1181 PHE A O 1
ATOM 9038 N N . TYR A 1 1182 ? 13.226 3.973 28.343 1.00 95.81 1182 TYR A N 1
ATOM 9039 C CA . TYR A 1 1182 ? 11.811 4.301 28.198 1.00 95.81 1182 TYR A CA 1
ATOM 9040 C C . TYR A 1 1182 ? 10.916 3.056 28.333 1.00 95.81 1182 TYR A C 1
ATOM 9042 O O . TYR A 1 1182 ? 9.960 3.063 29.109 1.00 95.81 1182 TYR A O 1
ATOM 9050 N N . LEU A 1 1183 ? 11.245 1.949 27.653 1.00 96.69 1183 LEU A N 1
ATOM 9051 C CA . LEU A 1 1183 ? 10.498 0.691 27.787 1.00 96.69 1183 LEU A CA 1
ATOM 9052 C C . LEU A 1 1183 ? 10.538 0.154 29.228 1.00 96.69 1183 LEU A C 1
ATOM 9054 O O . LEU A 1 1183 ? 9.528 -0.346 29.728 1.00 96.69 1183 LEU A O 1
ATOM 9058 N N . ALA A 1 1184 ? 11.674 0.293 29.919 1.00 97.50 1184 ALA A N 1
ATOM 9059 C CA . ALA A 1 1184 ? 11.810 -0.099 31.320 1.00 97.50 1184 ALA A CA 1
ATOM 9060 C C . ALA A 1 1184 ? 10.945 0.758 32.262 1.00 97.50 1184 ALA A C 1
ATOM 9062 O O . ALA A 1 1184 ? 10.332 0.208 33.181 1.00 97.50 1184 ALA A O 1
ATOM 9063 N N . LEU A 1 1185 ? 10.828 2.068 32.011 1.00 97.12 1185 LEU A N 1
ATOM 9064 C CA . LEU A 1 1185 ? 9.917 2.953 32.746 1.00 97.12 1185 LEU A CA 1
ATOM 9065 C C . LEU A 1 1185 ? 8.454 2.555 32.553 1.00 97.12 1185 LEU A C 1
ATOM 9067 O O . LEU A 1 1185 ? 7.707 2.487 33.531 1.00 97.12 1185 LEU A O 1
ATOM 9071 N N . VAL A 1 1186 ? 8.047 2.270 31.309 1.00 96.75 1186 VAL A N 1
ATOM 9072 C CA . VAL A 1 1186 ? 6.687 1.800 31.000 1.00 96.75 1186 VAL A CA 1
ATOM 9073 C C . VAL A 1 1186 ? 6.394 0.531 31.785 1.00 96.75 1186 VAL A C 1
ATOM 9075 O O . VAL A 1 1186 ? 5.372 0.457 32.474 1.00 96.75 1186 VAL A O 1
ATOM 9078 N N . ARG A 1 1187 ? 7.322 -0.432 31.766 1.00 96.25 1187 ARG A N 1
ATOM 9079 C CA . ARG A 1 1187 ? 7.152 -1.677 32.509 1.00 96.25 1187 ARG A CA 1
ATOM 9080 C C . ARG A 1 1187 ? 7.053 -1.438 34.013 1.00 96.25 1187 ARG A C 1
ATOM 9082 O O . ARG A 1 1187 ? 6.147 -1.963 34.656 1.00 96.25 1187 ARG A O 1
ATOM 9089 N N . GLY A 1 1188 ? 7.929 -0.603 34.569 1.00 95.06 1188 GLY A N 1
ATOM 9090 C CA . GLY A 1 1188 ? 7.898 -0.229 35.983 1.00 95.06 1188 GLY A CA 1
ATOM 9091 C C . GLY A 1 1188 ? 6.591 0.460 36.398 1.00 95.06 1188 GLY A C 1
ATOM 9092 O O . GLY A 1 1188 ? 6.072 0.202 37.485 1.00 95.06 1188 GLY A O 1
ATOM 9093 N N . ALA A 1 1189 ? 6.012 1.307 35.542 1.00 95.00 1189 ALA A N 1
ATOM 9094 C CA . ALA A 1 1189 ? 4.720 1.946 35.792 1.00 95.00 1189 ALA A CA 1
ATOM 9095 C C . ALA A 1 1189 ? 3.556 0.938 35.780 1.00 95.00 1189 ALA A C 1
ATOM 9097 O O . ALA A 1 1189 ? 2.726 0.953 36.690 1.00 95.00 1189 ALA A O 1
ATOM 9098 N N . VAL A 1 1190 ? 3.531 0.015 34.813 1.00 94.94 1190 VAL A N 1
ATOM 9099 C CA . VAL A 1 1190 ? 2.526 -1.062 34.740 1.00 94.94 1190 VAL A CA 1
ATOM 9100 C C . VAL A 1 1190 ? 2.599 -1.972 35.970 1.00 94.94 1190 VAL A C 1
ATOM 9102 O O . VAL A 1 1190 ? 1.575 -2.262 36.590 1.00 94.94 1190 VAL A O 1
ATOM 9105 N N . THR A 1 1191 ? 3.803 -2.371 36.389 1.00 93.62 1191 THR A N 1
ATOM 9106 C CA . THR A 1 1191 ? 3.992 -3.211 37.583 1.00 93.62 1191 THR A CA 1
ATOM 9107 C C . THR A 1 1191 ? 3.533 -2.504 38.858 1.00 93.62 1191 THR A C 1
ATOM 9109 O O . THR A 1 1191 ? 2.839 -3.110 39.674 1.00 93.62 1191 THR A O 1
ATOM 9112 N N . ARG A 1 1192 ? 3.823 -1.203 39.018 1.00 91.88 1192 ARG A N 1
ATOM 9113 C CA . ARG A 1 1192 ? 3.335 -0.409 40.164 1.00 91.88 1192 ARG A CA 1
ATOM 9114 C C . ARG A 1 1192 ? 1.810 -0.300 40.216 1.00 91.88 1192 ARG A C 1
ATOM 9116 O O . ARG A 1 1192 ? 1.256 -0.190 41.306 1.00 91.88 1192 ARG A O 1
ATOM 9123 N N . ARG A 1 1193 ? 1.129 -0.382 39.070 1.00 91.69 1193 ARG A N 1
ATOM 9124 C CA . ARG A 1 1193 ? -0.338 -0.455 38.984 1.00 91.69 1193 ARG A CA 1
ATOM 9125 C C . ARG A 1 1193 ? -0.896 -1.884 39.053 1.00 91.69 1193 ARG A C 1
ATOM 9127 O O . ARG A 1 1193 ? -2.034 -2.117 38.658 1.00 91.69 1193 ARG A O 1
ATOM 9134 N N . GLY A 1 1194 ? -0.117 -2.858 39.522 1.00 91.38 1194 GLY A N 1
ATOM 9135 C CA . GLY A 1 1194 ? -0.577 -4.244 39.652 1.00 91.38 1194 GLY A CA 1
ATOM 9136 C C . GLY A 1 1194 ? -0.823 -4.946 38.312 1.00 91.38 1194 GLY A C 1
ATOM 9137 O O . GLY A 1 1194 ? -1.642 -5.859 38.249 1.00 91.38 1194 GLY A O 1
ATOM 9138 N N . GLY A 1 1195 ? -0.140 -4.523 37.242 1.00 88.31 1195 GLY A N 1
ATOM 9139 C CA . GLY A 1 1195 ? -0.266 -5.104 35.902 1.00 88.31 1195 GLY A CA 1
ATOM 9140 C C . GLY A 1 1195 ? -1.229 -4.370 34.963 1.00 88.31 1195 GLY A C 1
ATOM 9141 O O . GLY A 1 1195 ? -1.417 -4.815 33.832 1.00 88.31 1195 GLY A O 1
ATOM 9142 N N . ASP A 1 1196 ? -1.819 -3.250 35.389 1.00 88.81 1196 ASP A N 1
ATOM 9143 C CA . ASP A 1 1196 ? -2.667 -2.418 34.530 1.00 88.81 1196 ASP A CA 1
ATOM 9144 C C . ASP A 1 1196 ? -1.844 -1.715 33.435 1.00 88.81 1196 ASP A C 1
ATOM 9146 O O . ASP A 1 1196 ? -0.966 -0.888 33.707 1.00 88.81 1196 ASP A O 1
ATOM 9150 N N . LEU A 1 1197 ? -2.176 -2.015 32.177 1.00 87.19 1197 LEU A N 1
ATOM 9151 C CA . LEU A 1 1197 ? -1.518 -1.471 30.987 1.00 87.19 1197 LEU A CA 1
ATOM 9152 C C . LEU A 1 1197 ? -1.648 0.056 30.886 1.00 87.19 1197 LEU A C 1
ATOM 9154 O O . LEU A 1 1197 ? -0.815 0.695 30.240 1.00 87.19 1197 LEU A O 1
ATOM 9158 N N . ALA A 1 1198 ? -2.630 0.664 31.563 1.00 85.00 1198 ALA A N 1
ATOM 9159 C CA . ALA A 1 1198 ? -2.759 2.117 31.639 1.00 85.00 1198 ALA A CA 1
ATOM 9160 C C . ALA A 1 1198 ? -1.563 2.800 32.331 1.00 85.00 1198 ALA A C 1
ATOM 9162 O O . ALA A 1 1198 ? -1.416 4.014 32.206 1.00 85.00 1198 ALA A O 1
ATOM 9163 N N . GLY A 1 1199 ? -0.668 2.052 32.994 1.00 86.69 1199 GLY A N 1
ATOM 9164 C CA . GLY A 1 1199 ? 0.606 2.574 33.507 1.00 86.69 1199 GLY A CA 1
ATOM 9165 C C . GLY A 1 1199 ? 1.486 3.226 32.432 1.00 86.69 1199 GLY A C 1
ATOM 9166 O O . GLY A 1 1199 ? 2.216 4.167 32.734 1.00 86.69 1199 GLY A O 1
ATOM 9167 N N . ARG A 1 1200 ? 1.351 2.824 31.158 1.00 92.12 1200 ARG A N 1
ATOM 9168 C CA . ARG A 1 1200 ? 1.968 3.509 30.005 1.00 92.12 1200 ARG A CA 1
ATOM 9169 C C . ARG A 1 1200 ? 1.662 5.012 29.995 1.00 92.12 1200 ARG A C 1
ATOM 9171 O O . ARG A 1 1200 ? 2.556 5.822 29.768 1.00 92.12 1200 ARG A O 1
ATOM 9178 N N . LEU A 1 1201 ? 0.419 5.385 30.307 1.00 89.69 1201 LEU A N 1
ATOM 9179 C CA . LEU A 1 1201 ? -0.043 6.773 30.264 1.00 89.69 1201 LEU A CA 1
ATOM 9180 C C . LEU A 1 1201 ? 0.656 7.660 31.303 1.00 89.69 1201 LEU A C 1
ATOM 9182 O O . LEU A 1 1201 ? 0.766 8.867 31.082 1.00 89.69 1201 LEU A O 1
ATOM 9186 N N . ASP A 1 1202 ? 1.148 7.084 32.406 1.00 90.06 1202 ASP A N 1
ATOM 9187 C CA . ASP A 1 1202 ? 1.915 7.822 33.417 1.00 90.06 1202 ASP A CA 1
ATOM 9188 C C . ASP A 1 1202 ? 3.273 8.263 32.862 1.00 90.06 1202 ASP A C 1
ATOM 9190 O O . ASP A 1 1202 ? 3.708 9.391 33.108 1.00 90.06 1202 ASP A O 1
ATOM 9194 N N . VAL A 1 1203 ? 3.907 7.396 32.067 1.00 92.44 1203 VAL A N 1
ATOM 9195 C CA . VAL A 1 1203 ? 5.179 7.679 31.392 1.00 92.44 1203 VAL A CA 1
ATOM 9196 C C . VAL A 1 1203 ? 4.967 8.659 30.243 1.00 92.44 1203 VAL A C 1
ATOM 9198 O O . VAL A 1 1203 ? 5.675 9.658 30.181 1.00 92.44 1203 VAL A O 1
ATOM 9201 N N . ASP A 1 1204 ? 3.935 8.472 29.415 1.00 90.44 1204 ASP A N 1
ATOM 9202 C CA . ASP A 1 1204 ? 3.593 9.423 28.344 1.00 90.44 1204 ASP A CA 1
ATOM 9203 C C . ASP A 1 1204 ? 3.280 10.825 28.911 1.00 90.44 1204 ASP A C 1
ATOM 9205 O O . ASP A 1 1204 ? 3.560 11.860 28.302 1.00 90.44 1204 ASP A O 1
ATOM 9209 N N . ALA A 1 1205 ? 2.659 10.891 30.094 1.00 90.00 1205 ALA A N 1
ATOM 9210 C CA . ALA A 1 1205 ? 2.402 12.154 30.775 1.00 90.00 1205 ALA A CA 1
ATOM 9211 C C . ALA A 1 1205 ? 3.685 12.795 31.322 1.00 90.00 1205 ALA A C 1
ATOM 9213 O O . ALA A 1 1205 ? 3.787 14.024 31.290 1.00 90.00 1205 ALA A O 1
ATOM 9214 N N . ALA A 1 1206 ? 4.630 11.993 31.821 1.00 91.00 1206 ALA A N 1
ATOM 9215 C CA . ALA A 1 1206 ? 5.947 12.458 32.253 1.00 91.00 1206 ALA A CA 1
ATOM 9216 C C . ALA A 1 1206 ? 6.783 12.963 31.073 1.00 91.00 1206 ALA A C 1
ATOM 9218 O O . ALA A 1 1206 ? 7.354 14.043 31.167 1.00 91.00 1206 ALA A O 1
ATOM 9219 N N . GLU A 1 1207 ? 6.750 12.274 29.932 1.00 91.12 1207 GLU A N 1
ATOM 9220 C CA . GLU A 1 1207 ? 7.395 12.709 28.690 1.00 91.12 1207 GLU A CA 1
ATOM 9221 C C . GLU A 1 1207 ? 6.885 14.080 28.251 1.00 91.12 1207 GLU A C 1
ATOM 9223 O O . GLU A 1 1207 ? 7.671 15.011 28.103 1.00 91.12 1207 GLU A O 1
ATOM 9228 N N . ARG A 1 1208 ? 5.561 14.273 28.195 1.00 88.94 1208 ARG A N 1
ATOM 9229 C CA . ARG A 1 1208 ? 4.976 15.591 27.891 1.00 88.94 1208 ARG A CA 1
ATOM 9230 C C . ARG A 1 1208 ? 5.374 16.678 28.894 1.00 88.94 1208 ARG A C 1
ATOM 9232 O O . ARG A 1 1208 ? 5.375 17.857 28.544 1.00 88.94 1208 ARG A O 1
ATOM 9239 N N . ARG A 1 1209 ? 5.621 16.332 30.164 1.00 90.12 1209 ARG A N 1
ATOM 9240 C CA . ARG A 1 1209 ? 6.118 17.294 31.165 1.00 90.12 1209 ARG A CA 1
ATOM 9241 C C . ARG A 1 1209 ? 7.589 17.627 30.921 1.00 90.12 1209 ARG A C 1
ATOM 9243 O O . ARG A 1 1209 ? 7.917 18.809 30.922 1.00 90.12 1209 ARG A O 1
ATOM 9250 N N . ALA A 1 1210 ? 8.426 16.623 30.676 1.00 85.50 1210 ALA A N 1
ATOM 9251 C CA . ALA A 1 1210 ? 9.843 16.786 30.369 1.00 85.50 1210 ALA A CA 1
ATOM 9252 C C . ALA A 1 1210 ? 10.052 17.605 29.084 1.00 85.50 1210 ALA A C 1
ATOM 9254 O O . ALA A 1 1210 ? 10.819 18.562 29.087 1.00 85.50 1210 ALA A O 1
ATOM 9255 N N . GLU A 1 1211 ? 9.283 17.342 28.023 1.00 82.62 1211 GLU A N 1
ATOM 9256 C CA . GLU A 1 1211 ? 9.306 18.134 26.784 1.00 82.62 1211 GLU A CA 1
ATOM 9257 C C . GLU A 1 1211 ? 8.982 19.613 27.029 1.00 82.62 1211 GLU A C 1
ATOM 9259 O O . GLU A 1 1211 ? 9.668 20.494 26.507 1.00 82.62 1211 GLU A O 1
ATOM 9264 N N . ARG A 1 1212 ? 7.969 19.907 27.859 1.00 82.31 1212 ARG A N 1
ATOM 9265 C CA . ARG A 1 1212 ? 7.640 21.291 28.240 1.00 82.31 1212 ARG A CA 1
ATOM 9266 C C . ARG A 1 1212 ? 8.785 21.954 29.006 1.00 82.31 1212 ARG A C 1
ATOM 9268 O O . ARG A 1 1212 ? 9.172 23.064 28.651 1.00 82.31 1212 ARG A O 1
ATOM 9275 N N . ARG A 1 1213 ? 9.380 21.261 29.985 1.00 79.00 1213 ARG A N 1
ATOM 9276 C CA . ARG A 1 1213 ? 10.550 21.762 30.732 1.00 79.00 1213 ARG A CA 1
ATOM 9277 C C . ARG A 1 1213 ? 11.751 22.021 29.809 1.00 79.00 1213 ARG A C 1
ATOM 9279 O O . ARG A 1 1213 ? 12.400 23.057 29.924 1.00 79.00 1213 ARG A O 1
ATOM 9286 N N . GLY A 1 1214 ? 12.005 21.140 28.839 1.00 69.00 1214 GLY A N 1
ATOM 9287 C CA . GLY A 1 1214 ? 13.062 21.311 27.833 1.00 69.00 1214 GLY A CA 1
ATOM 9288 C C . GLY A 1 1214 ? 12.839 22.503 26.901 1.00 69.00 1214 GLY A C 1
ATOM 9289 O O . GLY A 1 1214 ? 13.783 23.219 26.551 1.00 69.00 1214 GLY A O 1
ATOM 9290 N N . GLN A 1 1215 ? 11.584 22.771 26.530 1.00 70.00 1215 GLN A N 1
ATOM 9291 C CA . GLN A 1 1215 ? 11.213 23.959 25.755 1.00 70.00 1215 GLN A CA 1
ATOM 9292 C C . GLN A 1 1215 ? 11.414 25.257 26.552 1.00 70.00 1215 GLN A C 1
ATOM 9294 O O . GLN A 1 1215 ? 11.845 26.251 25.966 1.00 70.00 1215 GLN A O 1
ATOM 9299 N N . GLU A 1 1216 ? 11.162 25.234 27.865 1.00 65.88 1216 GLU A N 1
ATOM 9300 C CA . GLU A 1 1216 ? 11.374 26.360 28.788 1.00 65.88 1216 GLU A CA 1
ATOM 9301 C C . GLU A 1 1216 ? 12.867 26.633 29.050 1.00 65.88 1216 GLU A C 1
ATOM 9303 O O . GLU A 1 1216 ? 13.291 27.788 29.027 1.00 65.88 1216 GLU A O 1
ATOM 9308 N N . MET A 1 1217 ? 13.693 25.591 29.214 1.00 58.72 1217 MET A N 1
ATOM 9309 C CA . MET A 1 1217 ? 15.150 25.720 29.406 1.00 58.72 1217 MET A CA 1
ATOM 9310 C C . MET A 1 1217 ? 15.898 26.224 28.167 1.00 58.72 1217 MET A C 1
ATOM 9312 O O . MET A 1 1217 ? 16.975 26.803 28.291 1.00 58.72 1217 MET A O 1
ATOM 9316 N N . THR A 1 1218 ? 15.348 26.015 26.970 1.00 54.56 1218 THR A N 1
ATOM 9317 C CA . THR A 1 1218 ? 16.001 26.421 25.716 1.00 54.56 1218 THR A CA 1
ATOM 9318 C C . THR A 1 1218 ? 15.704 27.861 25.288 1.00 54.56 1218 THR A C 1
ATOM 9320 O O . THR A 1 1218 ? 16.331 28.315 24.335 1.00 54.56 1218 THR A O 1
ATOM 9323 N N . GLY A 1 1219 ? 14.832 28.589 26.005 1.00 36.03 1219 GLY A N 1
ATOM 9324 C CA . GLY A 1 1219 ? 14.494 29.997 25.747 1.00 36.03 1219 GLY A CA 1
ATOM 9325 C C . GLY A 1 1219 ? 13.911 30.269 24.346 1.00 36.03 1219 GLY A C 1
ATOM 9326 O O . GLY A 1 1219 ? 14.017 29.440 23.438 1.00 36.03 1219 GLY A O 1
ATOM 9327 N N . PRO A 1 1220 ? 13.247 31.415 24.120 1.00 37.50 1220 PRO A N 1
ATOM 9328 C CA . PRO A 1 1220 ? 12.854 31.806 22.775 1.00 37.50 1220 PRO A CA 1
ATOM 9329 C C . PRO A 1 1220 ? 14.110 32.293 22.042 1.00 37.50 1220 PRO A C 1
ATOM 9331 O O . PRO A 1 1220 ? 14.527 33.434 22.219 1.00 37.50 1220 PRO A O 1
ATOM 9334 N N . ALA A 1 1221 ? 14.746 31.398 21.282 1.00 34.91 1221 ALA A N 1
ATOM 9335 C CA . ALA A 1 1221 ? 15.649 31.799 20.207 1.00 34.91 1221 ALA A CA 1
ATOM 9336 C C . ALA A 1 1221 ? 14.847 32.456 19.089 1.00 34.91 1221 ALA A C 1
ATOM 9338 O O . ALA A 1 1221 ? 13.667 32.065 18.901 1.00 34.91 1221 ALA A O 1
#

Sequence (1221 aa):
MLADSGVDLSDEELLDVLWLAERLPHSDGAPVARAMRPRAAPPSALGEERPLPDTDEAGTTAPPPASPAKDGAREPGAPLHASPGAPGSGAQEHSGLPVRTPEGKSLAAHELHLGRALRPLKLRLPDPWKQELDEARTVAAMAETGLPDAVLRPARARWLNLVLLVDDGVSMLLWQRLASEMRVLLERSGAFRGLRVYGLDSRGRQAPMLHSPPYEDGGAPLPPSVVRDPTGNTLVLVVSDGVGAAWRDGRMQTALETWARQGPTAIVHALPARMWQGSGIWAQQWLVTTRRRGGPASAWHVADPVLPADIVAFDGVPVPVLAPESTAVGRWASVVASPGTTAVLPLLADSGTPPSRPYAHTRQSNTREAVLRFRHAASPAAYRLAAHLAAVAPMSVPAMRLVQAALGPTMDAGHLAEVFLGGLMQSTDPADFALPVRHRAFDFSEEARDILLGTVPAHELLHTTRTITDQLGRLAGRSPDFPAWLSHPDGPERLNDESHPISRLDNRLMKLLGVQPPAARTEDAFGNEPQRRPIGRQEPSPLPEPVLPSTNREEHPPAPPKRETPPTAAPDGPEDVSFQALGLGASWEPLLTEDPRRAGPYRLHARNVGGWQRVVMFLGRDETGSTVTVRVPLRTSPEEAAELLRTEAEALIRMAGTGAPKLLGHSVEDSPQWLATECAREQSDDPGARPAHNLRALLEDRGPLGDTVLFRRLGRDLAKAVRHAHSVGLVHGSLTPNRVLVTDQDVQLVGWMTAIVDGVPHRQRDSFRQNSAYQPPRELEGFSDPIGVTAASDTYSVGAILLTAATGRWSGDFTPNTLRTACEHTGMNRSLGGVLLGCLDPNPAARPTAAELVAAFAAQTDGHPNKSGGERARTQPPAGTALGQSSGFRDRFALLGHMTDCHIFEGDGTRPIHEENVQILHRAQRVAQPPVVRQWRAEIEAEESRKAAAGLPHRWNRPRFAIERITVTRTHLGEDPIVQLRVCTADYYDFLAASLNLDRPHPDLDITLRHQYLENQDPVMAPPFLSCSFGVHVAVETGVDGKMLFSHRSAAVVGNPERWNASASEGLSGHDVPTDGSPISLHATARRAMKEELGVFPEDRIDLELLGFGLDLRLHQWAAFFRAVLPDLGEEDLRRRWARGIKDKWEHDRHAFVPADPDSVLDFILEQTVDAWAPCAPVLFYLALVRGAVTRRGGDLAGRLDVDAAERRAERRGQEMTGPA